Protein 2N9B (pdb70)

Organism: Saccharomyces cerevisiae (strain ATCC 204508 / S288c) (NCBI:txid559292)

Structure (mmCIF, N/CA/C/O backbone):
data_2N9B
#
_entry.id   2N9B
#
loop_
_atom_site.group_PDB
_atom_site.id
_atom_site.type_symbol
_atom_site.label_atom_id
_atom_site.label_alt_id
_atom_site.label_comp_id
_atom_site.label_asym_id
_atom_site.label_entity_id
_atom_site.label_seq_id
_atom_site.pdbx_PDB_ins_code
_atom_site.Cartn_x
_atom_site.Cartn_y
_atom_site.Cartn_z
_atom_site.occupancy
_atom_site.B_iso_or_equiv
_atom_site.auth_seq_id
_atom_site.auth_comp_id
_atom_site.auth_asym_id
_atom_site.auth_atom_id
_atom_site.pdbx_PDB_model_num
ATOM 1 N N . GLY A 1 1 ? -21.653 1.285 -47.942 1.00 0.00 881 GLY A N 1
ATOM 2 C CA . GLY A 1 1 ? -20.734 1.788 -46.882 1.00 0.00 881 GLY A CA 1
ATOM 3 C C . GLY A 1 1 ? -20.495 3.279 -47.083 1.00 0.00 881 GLY A C 1
ATOM 4 O O . GLY A 1 1 ? -19.725 3.683 -47.954 1.00 0.00 881 GLY A O 1
ATOM 10 N N . SER A 1 2 ? -21.161 4.095 -46.270 1.00 0.00 882 SER A N 1
ATOM 11 C CA . SER A 1 2 ? -21.014 5.542 -46.368 1.00 0.00 882 SER A CA 1
ATOM 12 C C . SER A 1 2 ? -19.588 5.960 -46.029 1.00 0.00 882 SER A C 1
ATOM 13 O O . SER A 1 2 ? -18.947 5.366 -45.165 1.00 0.00 882 SER A O 1
ATOM 21 N N . HIS A 1 3 ? -19.097 6.985 -46.715 1.00 0.00 883 HIS A N 1
ATOM 22 C CA . HIS A 1 3 ? -17.745 7.476 -46.475 1.00 0.00 883 HIS A CA 1
ATOM 23 C C . HIS A 1 3 ? -17.639 8.105 -45.089 1.00 0.00 883 HIS A C 1
ATOM 24 O O . HIS A 1 3 ? -16.611 7.990 -44.421 1.00 0.00 883 HIS A O 1
ATOM 38 N N . GLU A 1 4 ? -18.706 8.777 -44.669 1.00 0.00 884 GLU A N 1
ATOM 39 C CA . GLU A 1 4 ? -18.724 9.434 -43.366 1.00 0.00 884 GLU A CA 1
ATOM 40 C C . GLU A 1 4 ? -18.451 8.431 -42.248 1.00 0.00 884 GLU A C 1
ATOM 41 O O . GLU A 1 4 ? -18.045 8.808 -41.146 1.00 0.00 884 GLU A O 1
ATOM 53 N N . ASN A 1 5 ? -18.657 7.154 -42.542 1.00 0.00 885 ASN A N 1
ATOM 54 C CA . ASN A 1 5 ? -18.417 6.101 -41.562 1.00 0.00 885 ASN A CA 1
ATOM 55 C C . ASN A 1 5 ? -17.011 6.217 -41.030 1.00 0.00 885 ASN A C 1
ATOM 56 O O . ASN A 1 5 ? -16.738 5.831 -39.906 1.00 0.00 885 ASN A O 1
ATOM 67 N N . LYS A 1 6 ? -16.118 6.738 -41.835 1.00 0.00 886 LYS A N 1
ATOM 68 C CA . LYS A 1 6 ? -14.751 6.872 -41.388 1.00 0.00 886 LYS A CA 1
ATOM 69 C C . LYS A 1 6 ? -14.671 7.805 -40.189 1.00 0.00 886 LYS A C 1
ATOM 70 O O . LYS A 1 6 ? -14.000 7.503 -39.212 1.00 0.00 886 LYS A O 1
ATOM 89 N N . GLN A 1 7 ? -15.358 8.941 -40.268 1.00 0.00 887 GLN A N 1
ATOM 90 C CA . GLN A 1 7 ? -15.340 9.899 -39.170 1.00 0.00 887 GLN A CA 1
ATOM 91 C C . GLN A 1 7 ? -16.018 9.305 -37.942 1.00 0.00 887 GLN A C 1
ATOM 92 O O . GLN A 1 7 ? -15.495 9.381 -36.832 1.00 0.00 887 GLN A O 1
ATOM 106 N N . VAL A 1 8 ? -17.185 8.708 -38.153 1.00 0.00 888 VAL A N 1
ATOM 107 C CA . VAL A 1 8 ? -17.931 8.100 -37.060 1.00 0.00 888 VAL A CA 1
ATOM 108 C C . VAL A 1 8 ? -17.121 6.970 -36.445 1.00 0.00 888 VAL A C 1
ATOM 109 O O . VAL A 1 8 ? -17.032 6.844 -35.225 1.00 0.00 888 VAL A O 1
ATOM 122 N N . GLU A 1 9 ? -16.531 6.153 -37.303 1.00 0.00 889 GLU A N 1
ATOM 123 C CA . GLU A 1 9 ? -15.727 5.036 -36.847 1.00 0.00 889 GLU A CA 1
ATOM 124 C C . GLU A 1 9 ? -14.448 5.520 -36.168 1.00 0.00 889 GLU A C 1
ATOM 125 O O . GLU A 1 9 ? -13.964 4.903 -35.223 1.00 0.00 889 GLU A O 1
ATOM 137 N N . GLU A 1 10 ? -13.898 6.622 -36.669 1.00 0.00 890 GLU A N 1
ATOM 138 C CA . GLU A 1 10 ? -12.662 7.172 -36.124 1.00 0.00 890 GLU A CA 1
ATOM 139 C C . GLU A 1 10 ? -12.864 7.618 -34.682 1.00 0.00 890 GLU A C 1
ATOM 140 O O . GLU A 1 10 ? -12.091 7.262 -33.794 1.00 0.00 890 GLU A O 1
ATOM 152 N N . ILE A 1 11 ? -13.925 8.375 -34.459 1.00 0.00 891 ILE A N 1
ATOM 153 C CA . ILE A 1 11 ? -14.252 8.853 -33.123 1.00 0.00 891 ILE A CA 1
ATOM 154 C C . ILE A 1 11 ? -14.555 7.671 -32.210 1.00 0.00 891 ILE A C 1
ATOM 155 O O . ILE A 1 11 ? -14.161 7.659 -31.044 1.00 0.00 891 ILE A O 1
ATOM 171 N N . LEU A 1 12 ? -15.272 6.695 -32.737 1.00 0.00 892 LEU A N 1
ATOM 172 C CA . LEU A 1 12 ? -15.631 5.538 -31.936 1.00 0.00 892 LEU A CA 1
ATOM 173 C C . LEU A 1 12 ? -14.378 4.893 -31.372 1.00 0.00 892 LEU A C 1
ATOM 174 O O . LEU A 1 12 ? -14.337 4.510 -30.201 1.00 0.00 892 LEU A O 1
ATOM 190 N N . ARG A 1 13 ? -13.348 4.786 -32.201 1.00 0.00 893 ARG A N 1
ATOM 191 C CA . ARG A 1 13 ? -12.096 4.198 -31.757 1.00 0.00 893 ARG A CA 1
ATOM 192 C C . ARG A 1 13 ? -11.465 5.050 -30.663 1.00 0.00 893 ARG A C 1
ATOM 193 O O . ARG A 1 13 ? -10.928 4.529 -29.683 1.00 0.00 893 ARG A O 1
ATOM 214 N N . LEU A 1 14 ? -11.522 6.368 -30.841 1.00 0.00 894 LEU A N 1
ATOM 215 C CA . LEU A 1 14 ? -10.939 7.283 -29.867 1.00 0.00 894 LEU A CA 1
ATOM 216 C C . LEU A 1 14 ? -11.653 7.167 -28.525 1.00 0.00 894 LEU A C 1
ATOM 217 O O . LEU A 1 14 ? -11.019 7.177 -27.480 1.00 0.00 894 LEU A O 1
ATOM 233 N N . GLU A 1 15 ? -12.969 7.057 -28.552 1.00 0.00 895 GLU A N 1
ATOM 234 C CA . GLU A 1 15 ? -13.731 6.945 -27.319 1.00 0.00 895 GLU A CA 1
ATOM 235 C C . GLU A 1 15 ? -13.343 5.678 -26.566 1.00 0.00 895 GLU A C 1
ATOM 236 O O . GLU A 1 15 ? -13.156 5.701 -25.353 1.00 0.00 895 GLU A O 1
ATOM 248 N N . LYS A 1 16 ? -13.224 4.573 -27.290 1.00 0.00 896 LYS A N 1
ATOM 249 C CA . LYS A 1 16 ? -12.860 3.307 -26.667 1.00 0.00 896 LYS A CA 1
ATOM 250 C C . LYS A 1 16 ? -11.451 3.365 -26.077 1.00 0.00 896 LYS A C 1
ATOM 251 O O . LYS A 1 16 ? -11.225 2.943 -24.940 1.00 0.00 896 LYS A O 1
ATOM 270 N N . GLU A 1 17 ? -10.507 3.886 -26.854 1.00 0.00 897 GLU A N 1
ATOM 271 C CA . GLU A 1 17 ? -9.124 3.982 -26.394 1.00 0.00 897 GLU A CA 1
ATOM 272 C C . GLU A 1 17 ? -9.000 4.997 -25.264 1.00 0.00 897 GLU A C 1
ATOM 273 O O . GLU A 1 17 ? -8.397 4.717 -24.233 1.00 0.00 897 GLU A O 1
ATOM 285 N N . ILE A 1 18 ? -9.584 6.170 -25.457 1.00 0.00 898 ILE A N 1
ATOM 286 C CA . ILE A 1 18 ? -9.531 7.208 -24.438 1.00 0.00 898 ILE A CA 1
ATOM 287 C C . ILE A 1 18 ? -10.228 6.728 -23.177 1.00 0.00 898 ILE A C 1
ATOM 288 O O . ILE A 1 18 ? -9.729 6.922 -22.071 1.00 0.00 898 ILE A O 1
ATOM 304 N N . GLU A 1 19 ? -11.374 6.088 -23.344 1.00 0.00 899 GLU A N 1
ATOM 305 C CA . GLU A 1 19 ? -12.096 5.588 -22.186 1.00 0.00 899 GLU A CA 1
ATOM 306 C C . GLU A 1 19 ? -11.198 4.663 -21.376 1.00 0.00 899 GLU A C 1
ATOM 307 O O . GLU A 1 19 ? -11.201 4.704 -20.146 1.00 0.00 899 GLU A O 1
ATOM 319 N N . ASP A 1 20 ? -10.425 3.829 -22.065 1.00 0.00 900 ASP A N 1
ATOM 320 C CA . ASP A 1 20 ? -9.531 2.909 -21.374 1.00 0.00 900 ASP A CA 1
ATOM 321 C C . ASP A 1 20 ? -8.492 3.672 -20.552 1.00 0.00 900 ASP A C 1
ATOM 322 O O . ASP A 1 20 ? -8.256 3.357 -19.385 1.00 0.00 900 ASP A O 1
ATOM 331 N N . LEU A 1 21 ? -7.883 4.686 -21.163 1.00 0.00 901 LEU A N 1
ATOM 332 C CA . LEU A 1 21 ? -6.879 5.496 -20.477 1.00 0.00 901 LEU A CA 1
ATOM 333 C C . LEU A 1 21 ? -7.507 6.260 -19.310 1.00 0.00 901 LEU A C 1
ATOM 334 O O . LEU A 1 21 ? -6.907 6.385 -18.243 1.00 0.00 901 LEU A O 1
ATOM 350 N N . GLN A 1 22 ? -8.712 6.773 -19.522 1.00 0.00 902 GLN A N 1
ATOM 351 C CA . GLN A 1 22 ? -9.402 7.524 -18.483 1.00 0.00 902 GLN A CA 1
ATOM 352 C C . GLN A 1 22 ? -9.596 6.659 -17.247 1.00 0.00 902 GLN A C 1
ATOM 353 O O . GLN A 1 22 ? -9.355 7.100 -16.122 1.00 0.00 902 GLN A O 1
ATOM 367 N N . ARG A 1 23 ? -10.019 5.426 -17.462 1.00 0.00 903 ARG A N 1
ATOM 368 C CA . ARG A 1 23 ? -10.229 4.504 -16.360 1.00 0.00 903 ARG A CA 1
ATOM 369 C C . ARG A 1 23 ? -8.910 4.177 -15.675 1.00 0.00 903 ARG A C 1
ATOM 370 O O . ARG A 1 23 ? -8.857 4.038 -14.464 1.00 0.00 903 ARG A O 1
ATOM 391 N N . MET A 1 24 ? -7.845 4.053 -16.452 1.00 0.00 904 MET A N 1
ATOM 392 C CA . MET A 1 24 ? -6.545 3.732 -15.880 1.00 0.00 904 MET A CA 1
ATOM 393 C C . MET A 1 24 ? -6.113 4.821 -14.901 1.00 0.00 904 MET A C 1
ATOM 394 O O . MET A 1 24 ? -5.604 4.529 -13.821 1.00 0.00 904 MET A O 1
ATOM 408 N N . LYS A 1 25 ? -6.335 6.073 -15.273 1.00 0.00 905 LYS A N 1
ATOM 409 C CA . LYS A 1 25 ? -5.980 7.185 -14.405 1.00 0.00 905 LYS A CA 1
ATOM 410 C C . LYS A 1 25 ? -6.824 7.160 -13.128 1.00 0.00 905 LYS A C 1
ATOM 411 O O . LYS A 1 25 ? -6.307 7.334 -12.026 1.00 0.00 905 LYS A O 1
ATOM 430 N N . GLU A 1 26 ? -8.130 6.946 -13.292 1.00 0.00 906 GLU A N 1
ATOM 431 C CA . GLU A 1 26 ? -9.044 6.906 -12.153 1.00 0.00 906 GLU A CA 1
ATOM 432 C C . GLU A 1 26 ? -8.750 5.705 -11.258 1.00 0.00 906 GLU A C 1
ATOM 433 O O . GLU A 1 26 ? -8.781 5.811 -10.033 1.00 0.00 906 GLU A O 1
ATOM 445 N N . ARG A 1 27 ? -8.456 4.567 -11.878 1.00 0.00 907 ARG A N 1
ATOM 446 C CA . ARG A 1 27 ? -8.151 3.351 -11.135 1.00 0.00 907 ARG A CA 1
ATOM 447 C C . ARG A 1 27 ? -6.913 3.554 -10.264 1.00 0.00 907 ARG A C 1
ATOM 448 O O . ARG A 1 27 ? -6.885 3.145 -9.101 1.00 0.00 907 ARG A O 1
ATOM 469 N N . GLN A 1 28 ? -5.896 4.195 -10.823 1.00 0.00 908 GLN A N 1
ATOM 470 C CA . GLN A 1 28 ? -4.673 4.449 -10.075 1.00 0.00 908 GLN A CA 1
ATOM 471 C C . GLN A 1 28 ? -4.945 5.367 -8.884 1.00 0.00 908 GLN A C 1
ATOM 472 O O . GLN A 1 28 ? -4.441 5.138 -7.781 1.00 0.00 908 GLN A O 1
ATOM 486 N N . GLU A 1 29 ? -5.750 6.401 -9.109 1.00 0.00 909 GLU A N 1
ATOM 487 C CA . GLU A 1 29 ? -6.080 7.337 -8.041 1.00 0.00 909 GLU A CA 1
ATOM 488 C C . GLU A 1 29 ? -6.772 6.603 -6.897 1.00 0.00 909 GLU A C 1
ATOM 489 O O . GLU A 1 29 ? -6.523 6.874 -5.718 1.00 0.00 909 GLU A O 1
ATOM 501 N N . LEU A 1 30 ? -7.626 5.655 -7.258 1.00 0.00 910 LEU A N 1
ATOM 502 C CA . LEU A 1 30 ? -8.340 4.866 -6.264 1.00 0.00 910 LEU A CA 1
ATOM 503 C C . LEU A 1 30 ? -7.354 4.033 -5.454 1.00 0.00 910 LEU A C 1
ATOM 504 O O . LEU A 1 30 ? -7.520 3.857 -4.247 1.00 0.00 910 LEU A O 1
ATOM 520 N N . SER A 1 31 ? -6.330 3.519 -6.124 1.00 0.00 911 SER A N 1
ATOM 521 C CA . SER A 1 31 ? -5.333 2.706 -5.447 1.00 0.00 911 SER A CA 1
ATOM 522 C C . SER A 1 31 ? -4.630 3.520 -4.369 1.00 0.00 911 SER A C 1
ATOM 523 O O . SER A 1 31 ? -4.385 3.030 -3.270 1.00 0.00 911 SER A O 1
ATOM 531 N N . LEU A 1 32 ? -4.319 4.768 -4.687 1.00 0.00 912 LEU A N 1
ATOM 532 C CA . LEU A 1 32 ? -3.653 5.640 -3.729 1.00 0.00 912 LEU A CA 1
ATOM 533 C C . LEU A 1 32 ? -4.543 5.868 -2.513 1.00 0.00 912 LEU A C 1
ATOM 534 O O . LEU A 1 32 ? -4.072 5.840 -1.373 1.00 0.00 912 LEU A O 1
ATOM 550 N N . THR A 1 33 ? -5.828 6.080 -2.757 1.00 0.00 913 THR A N 1
ATOM 551 C CA . THR A 1 33 ? -6.764 6.295 -1.664 1.00 0.00 913 THR A CA 1
ATOM 552 C C . THR A 1 33 ? -6.812 5.066 -0.766 1.00 0.00 913 THR A C 1
ATOM 553 O O . THR A 1 33 ? -6.753 5.173 0.461 1.00 0.00 913 THR A O 1
ATOM 564 N N . GLU A 1 34 ? -6.903 3.899 -1.387 1.00 0.00 914 GLU A N 1
ATOM 565 C CA . GLU A 1 34 ? -6.944 2.653 -0.635 1.00 0.00 914 GLU A CA 1
ATOM 566 C C . GLU A 1 34 ? -5.625 2.430 0.089 1.00 0.00 914 GLU A C 1
ATOM 567 O O . GLU A 1 34 ? -5.599 1.935 1.216 1.00 0.00 914 GLU A O 1
ATOM 579 N N . ALA A 1 35 ? -4.523 2.799 -0.564 1.00 0.00 915 ALA A N 1
ATOM 580 C CA . ALA A 1 35 ? -3.210 2.628 0.040 1.00 0.00 915 ALA A CA 1
ATOM 581 C C . ALA A 1 35 ? -3.115 3.394 1.340 1.00 0.00 915 ALA A C 1
ATOM 582 O O . ALA A 1 35 ? -2.640 2.870 2.346 1.00 0.00 915 ALA A O 1
ATOM 589 N N . SER A 1 36 ? -3.565 4.631 1.323 1.00 0.00 916 SER A N 1
ATOM 590 C CA . SER A 1 36 ? -3.510 5.441 2.522 1.00 0.00 916 SER A CA 1
ATOM 591 C C . SER A 1 36 ? -4.357 4.814 3.622 1.00 0.00 916 SER A C 1
ATOM 592 O O . SER A 1 36 ? -3.934 4.719 4.779 1.00 0.00 916 SER A O 1
ATOM 600 N N . LEU A 1 37 ? -5.551 4.374 3.251 1.00 0.00 917 LEU A N 1
ATOM 601 C CA . LEU A 1 37 ? -6.453 3.754 4.207 1.00 0.00 917 LEU A CA 1
ATOM 602 C C . LEU A 1 37 ? -5.821 2.495 4.787 1.00 0.00 917 LEU A C 1
ATOM 603 O O . LEU A 1 37 ? -5.917 2.235 5.985 1.00 0.00 917 LEU A O 1
ATOM 619 N N . GLN A 1 38 ? -5.171 1.722 3.933 1.00 0.00 918 GLN A N 1
ATOM 620 C CA . GLN A 1 38 ? -4.529 0.498 4.377 1.00 0.00 918 GLN A CA 1
ATOM 621 C C . GLN A 1 38 ? -3.447 0.806 5.405 1.00 0.00 918 GLN A C 1
ATOM 622 O O . GLN A 1 38 ? -3.285 0.083 6.388 1.00 0.00 918 GLN A O 1
ATOM 636 N N . LYS A 1 39 ? -2.715 1.886 5.178 1.00 0.00 919 LYS A N 1
ATOM 637 C CA . LYS A 1 39 ? -1.657 2.271 6.100 1.00 0.00 919 LYS A CA 1
ATOM 638 C C . LYS A 1 39 ? -2.225 2.550 7.484 1.00 0.00 919 LYS A C 1
ATOM 639 O O . LYS A 1 39 ? -1.674 2.095 8.483 1.00 0.00 919 LYS A O 1
ATOM 658 N N . LEU A 1 40 ? -3.335 3.281 7.541 1.00 0.00 920 LEU A N 1
ATOM 659 C CA . LEU A 1 40 ? -3.954 3.597 8.824 1.00 0.00 920 LEU A CA 1
ATOM 660 C C . LEU A 1 40 ? -4.362 2.310 9.535 1.00 0.00 920 LEU A C 1
ATOM 661 O O . LEU A 1 40 ? -4.234 2.195 10.757 1.00 0.00 920 LEU A O 1
ATOM 677 N N . GLN A 1 41 ? -4.854 1.346 8.775 1.00 0.00 921 GLN A N 1
ATOM 678 C CA . GLN A 1 41 ? -5.264 0.089 9.370 1.00 0.00 921 GLN A CA 1
ATOM 679 C C . GLN A 1 41 ? -4.077 -0.572 10.061 1.00 0.00 921 GLN A C 1
ATOM 680 O O . GLN A 1 41 ? -4.209 -1.123 11.158 1.00 0.00 921 GLN A O 1
ATOM 694 N N . LEU A 1 42 ? -2.918 -0.496 9.424 1.00 0.00 922 LEU A N 1
ATOM 695 C CA . LEU A 1 42 ? -1.710 -1.071 9.997 1.00 0.00 922 LEU A CA 1
ATOM 696 C C . LEU A 1 42 ? -1.366 -0.355 11.302 1.00 0.00 922 LEU A C 1
ATOM 697 O O . LEU A 1 42 ? -0.923 -0.982 12.259 1.00 0.00 922 LEU A O 1
ATOM 713 N N . GLU A 1 43 ? -1.563 0.955 11.337 1.00 0.00 923 GLU A N 1
ATOM 714 C CA . GLU A 1 43 ? -1.259 1.715 12.542 1.00 0.00 923 GLU A CA 1
ATOM 715 C C . GLU A 1 43 ? -2.074 1.191 13.712 1.00 0.00 923 GLU A C 1
ATOM 716 O O . GLU A 1 43 ? -1.571 1.074 14.826 1.00 0.00 923 GLU A O 1
ATOM 728 N N . ASP A 1 44 ? -3.340 0.878 13.455 1.00 0.00 924 ASP A N 1
ATOM 729 C CA . ASP A 1 44 ? -4.208 0.366 14.507 1.00 0.00 924 ASP A CA 1
ATOM 730 C C . ASP A 1 44 ? -3.701 -0.983 15.014 1.00 0.00 924 ASP A C 1
ATOM 731 O O . ASP A 1 44 ? -3.634 -1.219 16.221 1.00 0.00 924 ASP A O 1
ATOM 740 N N . LYS A 1 45 ? -3.337 -1.863 14.082 1.00 0.00 925 LYS A N 1
ATOM 741 C CA . LYS A 1 45 ? -2.834 -3.183 14.451 1.00 0.00 925 LYS A CA 1
ATOM 742 C C . LYS A 1 45 ? -1.488 -3.067 15.161 1.00 0.00 925 LYS A C 1
ATOM 743 O O . LYS A 1 45 ? -1.273 -3.664 16.208 1.00 0.00 925 LYS A O 1
ATOM 762 N N . VAL A 1 46 ? -0.587 -2.282 14.585 1.00 0.00 926 VAL A N 1
ATOM 763 C CA . VAL A 1 46 ? 0.734 -2.085 15.169 1.00 0.00 926 VAL A CA 1
ATOM 764 C C . VAL A 1 46 ? 0.611 -1.411 16.528 1.00 0.00 926 VAL A C 1
ATOM 765 O O . VAL A 1 46 ? 1.303 -1.772 17.471 1.00 0.00 926 VAL A O 1
ATOM 778 N N . GLU A 1 47 ? -0.261 -0.419 16.622 1.00 0.00 927 GLU A N 1
ATOM 779 C CA . GLU A 1 47 ? -0.448 0.297 17.878 1.00 0.00 927 GLU A CA 1
ATOM 780 C C . GLU A 1 47 ? -0.849 -0.653 19.006 1.00 0.00 927 GLU A C 1
ATOM 781 O O . GLU A 1 47 ? -0.275 -0.612 20.093 1.00 0.00 927 GLU A O 1
ATOM 793 N N . GLU A 1 48 ? -1.843 -1.495 18.752 1.00 0.00 928 GLU A N 1
ATOM 794 C CA . GLU A 1 48 ? -2.313 -2.430 19.770 1.00 0.00 928 GLU A CA 1
ATOM 795 C C . GLU A 1 48 ? -1.272 -3.508 20.058 1.00 0.00 928 GLU A C 1
ATOM 796 O O . GLU A 1 48 ? -0.970 -3.796 21.218 1.00 0.00 928 GLU A O 1
ATOM 808 N N . LEU A 1 49 ? -0.725 -4.096 19.003 1.00 0.00 929 LEU A N 1
ATOM 809 C CA . LEU A 1 49 ? 0.284 -5.133 19.163 1.00 0.00 929 LEU A CA 1
ATOM 810 C C . LEU A 1 49 ? 1.526 -4.564 19.835 1.00 0.00 929 LEU A C 1
ATOM 811 O O . LEU A 1 49 ? 2.131 -5.207 20.688 1.00 0.00 929 LEU A O 1
ATOM 827 N N . LEU A 1 50 ? 1.898 -3.363 19.447 1.00 0.00 930 LEU A N 1
ATOM 828 C CA . LEU 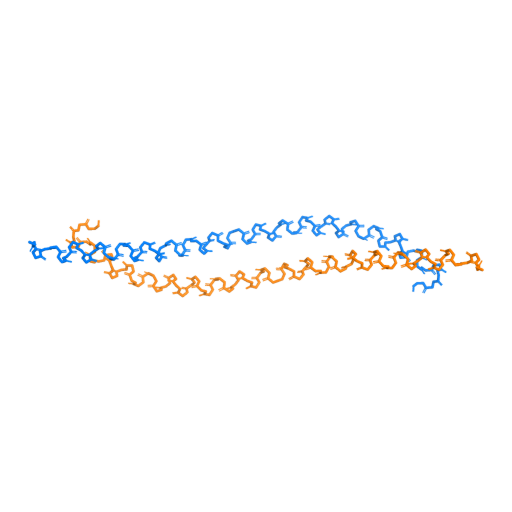A 1 50 ? 3.063 -2.729 20.024 1.00 0.00 930 LEU A CA 1
ATOM 829 C C . LEU A 1 50 ? 2.853 -2.517 21.519 1.00 0.00 930 LEU A C 1
ATOM 830 O O . LEU A 1 50 ? 3.748 -2.774 22.321 1.00 0.00 930 LEU A O 1
ATOM 846 N N . SER A 1 51 ? 1.662 -2.046 21.887 1.00 0.00 931 SER A N 1
ATOM 847 C CA . SER A 1 51 ? 1.355 -1.807 23.293 1.00 0.00 931 SER A CA 1
ATOM 848 C C . SER A 1 51 ? 1.388 -3.108 24.088 1.00 0.00 931 SER A C 1
ATOM 849 O O . SER A 1 51 ? 1.957 -3.170 25.182 1.00 0.00 931 SER A O 1
ATOM 857 N N . LYS A 1 52 ? 0.785 -4.151 23.526 1.00 0.00 932 LYS A N 1
ATOM 858 C CA . LYS A 1 52 ? 0.756 -5.453 24.180 1.00 0.00 932 LYS A CA 1
ATOM 859 C C . LYS A 1 52 ? 2.159 -6.036 24.264 1.00 0.00 932 LYS A C 1
ATOM 860 O O . LYS A 1 52 ? 2.542 -6.610 25.281 1.00 0.00 932 LYS A O 1
ATOM 879 N N . ASN A 1 53 ? 2.922 -5.884 23.189 1.00 0.00 933 ASN A N 1
ATOM 880 C CA . ASN A 1 53 ? 4.278 -6.405 23.155 1.00 0.00 933 ASN A CA 1
ATOM 881 C C . ASN A 1 53 ? 5.104 -5.749 24.249 1.00 0.00 933 ASN A C 1
ATOM 882 O O . ASN A 1 53 ? 5.903 -6.405 24.906 1.00 0.00 933 ASN A O 1
ATOM 893 N N . TYR A 1 54 ? 4.896 -4.456 24.446 1.00 0.00 934 TYR A N 1
ATOM 894 C CA . TYR A 1 54 ? 5.617 -3.726 25.476 1.00 0.00 934 TYR A CA 1
ATOM 895 C C . TYR A 1 54 ? 5.285 -4.275 26.853 1.00 0.00 934 TYR A C 1
ATOM 896 O O . TYR A 1 54 ? 6.171 -4.435 27.694 1.00 0.00 934 TYR A O 1
ATOM 914 N N . HIS A 1 55 ? 4.016 -4.547 27.093 1.00 0.00 935 HIS A N 1
ATOM 915 C CA . HIS A 1 55 ? 3.622 -5.060 28.391 1.00 0.00 935 HIS A CA 1
ATOM 916 C C . HIS A 1 55 ? 4.305 -6.398 28.666 1.00 0.00 935 HIS A C 1
ATOM 917 O O . HIS A 1 55 ? 4.888 -6.618 29.739 1.00 0.00 935 HIS A O 1
ATOM 931 N N . LEU A 1 56 ? 4.268 -7.275 27.672 1.00 0.00 936 LEU A N 1
ATOM 932 C CA . LEU A 1 56 ? 4.907 -8.573 27.790 1.00 0.00 936 LEU A CA 1
ATOM 933 C C . LEU A 1 56 ? 6.419 -8.400 27.839 1.00 0.00 936 LEU A C 1
ATOM 934 O O . LEU A 1 56 ? 7.113 -9.134 28.531 1.00 0.00 936 LEU A O 1
ATOM 950 N N . GLU A 1 57 ? 6.916 -7.423 27.090 1.00 0.00 937 GLU A N 1
ATOM 951 C CA . GLU A 1 57 ? 8.346 -7.161 27.040 1.00 0.00 937 GLU A CA 1
ATOM 952 C C . GLU A 1 57 ? 8.881 -6.917 28.444 1.00 0.00 937 GLU A C 1
ATOM 953 O O . GLU A 1 57 ? 9.940 -7.414 28.806 1.00 0.00 937 GLU A O 1
ATOM 965 N N . ASN A 1 58 ? 8.139 -6.165 29.240 1.00 0.00 938 ASN A N 1
ATOM 966 C CA . ASN A 1 58 ? 8.556 -5.898 30.610 1.00 0.00 938 ASN A CA 1
ATOM 967 C C . ASN A 1 58 ? 8.473 -7.167 31.448 1.00 0.00 938 ASN A C 1
ATOM 968 O O . ASN A 1 58 ? 9.345 -7.431 32.276 1.00 0.00 938 ASN A O 1
ATOM 979 N N . GLU A 1 59 ? 7.418 -7.948 31.241 1.00 0.00 939 GLU A N 1
ATOM 980 C CA . GLU A 1 59 ? 7.253 -9.180 32.006 1.00 0.00 939 GLU A CA 1
ATOM 981 C C . GLU A 1 59 ? 8.386 -10.168 31.715 1.00 0.00 939 GLU A C 1
ATOM 982 O O . GLU A 1 59 ? 9.053 -10.664 32.632 1.00 0.00 939 GLU A O 1
ATOM 994 N N . VAL A 1 60 ? 8.607 -10.441 30.435 1.00 0.00 940 VAL A N 1
ATOM 995 C CA . VAL A 1 60 ? 9.662 -11.363 30.035 1.00 0.00 940 VAL A CA 1
ATOM 996 C C . VAL A 1 60 ? 11.030 -10.776 30.340 1.00 0.00 940 VAL A C 1
ATOM 997 O O . VAL A 1 60 ? 11.905 -11.462 30.861 1.00 0.00 940 VAL A O 1
ATOM 1010 N N . ALA A 1 61 ? 11.206 -9.496 30.017 1.00 0.00 941 ALA A N 1
ATOM 1011 C CA . ALA A 1 61 ? 12.479 -8.835 30.258 1.00 0.00 941 ALA A CA 1
ATOM 1012 C C . ALA A 1 61 ? 12.850 -8.955 31.720 1.00 0.00 941 ALA A C 1
ATOM 1013 O O . ALA A 1 61 ? 14.011 -9.186 32.057 1.00 0.00 941 ALA A O 1
ATOM 1020 N N . ARG A 1 62 ? 11.862 -8.810 32.589 1.00 0.00 942 ARG A N 1
ATOM 1021 C CA . ARG A 1 62 ? 12.126 -8.923 34.008 1.00 0.00 942 ARG A CA 1
ATOM 1022 C C . ARG A 1 62 ? 12.635 -10.323 34.330 1.00 0.00 942 ARG A C 1
ATOM 1023 O O . ARG A 1 62 ? 13.608 -10.484 35.062 1.00 0.00 942 ARG A O 1
ATOM 1044 N N . LEU A 1 63 ? 11.966 -11.331 33.772 1.00 0.00 943 LEU A N 1
ATOM 1045 C CA . LEU A 1 63 ? 12.354 -12.725 34.002 1.00 0.00 943 LEU A CA 1
ATOM 1046 C C . LEU A 1 63 ? 13.728 -13.024 33.410 1.00 0.00 943 LEU A C 1
ATOM 1047 O O . LEU A 1 63 ? 14.514 -13.771 33.990 1.00 0.00 943 LEU A O 1
ATOM 1063 N N . LYS A 1 64 ? 14.007 -12.450 32.250 1.00 0.00 944 LYS A N 1
ATOM 1064 C CA . LYS A 1 64 ? 15.285 -12.675 31.588 1.00 0.00 944 LYS A CA 1
ATOM 1065 C C . LYS A 1 64 ? 16.431 -12.297 32.533 1.00 0.00 944 LYS A C 1
ATOM 1066 O O . LYS A 1 64 ? 17.479 -12.942 32.543 1.00 0.00 944 LYS A O 1
ATOM 1085 N N . LYS A 1 65 ? 16.228 -11.240 33.312 1.00 0.00 945 LYS A N 1
ATOM 1086 C CA . LYS A 1 65 ? 17.250 -10.775 34.245 1.00 0.00 945 LYS A CA 1
ATOM 1087 C C . LYS A 1 65 ? 17.614 -11.856 35.261 1.00 0.00 945 LYS A C 1
ATOM 1088 O O . LYS A 1 65 ? 18.776 -11.969 35.659 1.00 0.00 945 LYS A O 1
ATOM 1107 N N . LEU A 1 66 ? 16.628 -12.634 35.698 1.00 0.00 946 LEU A N 1
ATOM 1108 C CA . LEU A 1 66 ? 16.891 -13.675 36.688 1.00 0.00 946 LEU A CA 1
ATOM 1109 C C . LEU A 1 66 ? 17.914 -14.672 36.144 1.00 0.00 946 LEU A C 1
ATOM 1110 O O . LEU A 1 66 ? 18.865 -15.035 36.835 1.00 0.00 946 LEU A O 1
ATOM 1126 N N . VAL A 1 67 ? 17.726 -15.101 34.900 1.00 0.00 947 VAL A N 1
ATOM 1127 C CA . VAL A 1 67 ? 18.660 -16.039 34.288 1.00 0.00 947 VAL A CA 1
ATOM 1128 C C . VAL A 1 67 ? 19.986 -15.351 33.973 1.00 0.00 947 VAL A C 1
ATOM 1129 O O . VAL A 1 67 ? 21.057 -15.912 34.200 1.00 0.00 947 VAL A O 1
ATOM 1142 N N . GLY A 1 68 ? 19.904 -14.133 33.445 1.00 0.00 948 GLY A N 1
ATOM 1143 C CA . GLY A 1 68 ? 21.101 -13.376 33.096 1.00 0.00 948 GLY A CA 1
ATOM 1144 C C . GLY A 1 68 ? 20.800 -12.370 31.992 1.00 0.00 948 GLY A C 1
ATOM 1145 O O . GLY A 1 68 ? 21.597 -12.186 31.073 1.00 0.00 948 GLY A O 1
ATOM 1149 N N . GLU A 1 69 ? 19.643 -11.721 32.088 1.00 0.00 949 GLU A N 1
ATOM 1150 C CA . GLU A 1 69 ? 19.248 -10.733 31.090 1.00 0.00 949 GLU A CA 1
ATOM 1151 C C . GLU A 1 69 ? 19.415 -11.299 29.682 1.00 0.00 949 GLU A C 1
ATOM 1152 O O . GLU A 1 69 ? 20.523 -11.255 29.175 1.00 0.00 949 GLU A O 1
ATOM 1165 N N . GLY B 1 1 ? 18.294 -35.056 34.671 1.00 0.00 881 GLY B N 1
ATOM 1166 C CA . GLY B 1 1 ? 17.552 -33.815 34.307 1.00 0.00 881 GLY B CA 1
ATOM 1167 C C . GLY B 1 1 ? 17.558 -32.852 35.490 1.00 0.00 881 GLY B C 1
ATOM 1168 O O . GLY B 1 1 ? 16.823 -33.040 36.459 1.00 0.00 881 GLY B O 1
ATOM 1174 N N . SER B 1 2 ? 18.392 -31.821 35.402 1.00 0.00 882 SER B N 1
ATOM 1175 C CA . SER B 1 2 ? 18.486 -30.833 36.470 1.00 0.00 882 SER B CA 1
ATOM 1176 C C . SER B 1 2 ? 17.182 -30.053 36.597 1.00 0.00 882 SER B C 1
ATOM 1177 O O . SER B 1 2 ? 16.513 -29.777 35.603 1.00 0.00 882 SER B O 1
ATOM 1185 N N . HIS B 1 3 ? 16.828 -29.700 37.827 1.00 0.00 883 HIS B N 1
ATOM 1186 C CA . HIS B 1 3 ? 15.602 -28.949 38.075 1.00 0.00 883 HIS B CA 1
ATOM 1187 C C . HIS B 1 3 ? 15.700 -27.545 37.482 1.00 0.00 883 HIS B C 1
ATOM 1188 O O . HIS B 1 3 ? 14.714 -27.002 36.983 1.00 0.00 883 HIS B O 1
ATOM 1202 N N . GLU B 1 4 ? 16.891 -26.964 37.551 1.00 0.00 884 GLU B N 1
ATOM 1203 C CA . GLU B 1 4 ? 17.111 -25.617 37.031 1.00 0.00 884 GLU B CA 1
ATOM 1204 C C . GLU B 1 4 ? 16.740 -25.535 35.552 1.00 0.00 884 GLU B C 1
ATOM 1205 O O . GLU B 1 4 ? 16.485 -24.451 35.022 1.00 0.00 884 GLU B O 1
ATOM 1217 N N . ASN B 1 5 ? 16.698 -26.687 34.895 1.00 0.00 885 ASN B N 1
ATOM 1218 C CA . ASN B 1 5 ? 16.345 -26.742 33.481 1.00 0.00 885 ASN B CA 1
ATOM 1219 C C . ASN B 1 5 ? 15.022 -26.059 33.258 1.00 0.00 885 ASN B C 1
ATOM 1220 O O . ASN B 1 5 ? 14.765 -25.530 32.189 1.00 0.00 885 ASN B O 1
ATOM 1231 N N . LYS B 1 6 ? 14.172 -26.074 34.257 1.00 0.00 886 LYS B N 1
ATOM 1232 C CA . LYS B 1 6 ? 12.884 -25.442 34.103 1.00 0.00 886 LYS B CA 1
ATOM 1233 C C . LYS B 1 6 ? 13.049 -23.950 33.857 1.00 0.00 886 LYS B C 1
ATOM 1234 O O . LYS B 1 6 ? 12.408 -23.392 32.976 1.00 0.00 886 LYS B O 1
ATOM 1253 N N . GLN B 1 7 ? 13.910 -23.306 34.638 1.00 0.00 887 GLN B N 1
ATOM 1254 C CA . GLN B 1 7 ? 14.132 -21.874 34.481 1.00 0.00 887 GLN B CA 1
ATOM 1255 C C . GLN B 1 7 ? 14.783 -21.585 33.133 1.00 0.00 887 GLN B C 1
ATOM 1256 O O . GLN B 1 7 ? 14.359 -20.687 32.406 1.00 0.00 887 GLN B O 1
ATOM 1270 N N . VAL B 1 8 ? 15.810 -22.359 32.805 1.00 0.00 888 VAL B N 1
ATOM 1271 C CA . VAL B 1 8 ? 16.513 -22.182 31.541 1.00 0.00 888 VAL B CA 1
ATOM 1272 C C . VAL B 1 8 ? 15.567 -22.441 30.382 1.00 0.00 888 VAL B C 1
ATOM 1273 O O . VAL B 1 8 ? 15.534 -21.688 29.410 1.00 0.00 888 VAL B O 1
ATOM 1286 N N . GLU B 1 9 ? 14.800 -23.512 30.497 1.00 0.00 889 GLU B N 1
ATOM 1287 C CA . GLU B 1 9 ? 13.851 -23.871 29.460 1.00 0.00 889 GLU B CA 1
ATOM 1288 C C . GLU B 1 9 ? 12.722 -22.848 29.371 1.00 0.00 889 GLU B C 1
ATOM 1289 O O . GLU B 1 9 ? 12.209 -22.570 28.291 1.00 0.00 889 GLU B O 1
ATOM 1301 N N . GLU B 1 10 ? 12.333 -22.301 30.517 1.00 0.00 890 GLU B N 1
ATOM 1302 C CA . GLU B 1 10 ? 11.248 -21.326 30.569 1.00 0.00 890 GLU B CA 1
ATOM 1303 C C . GLU B 1 10 ? 11.621 -20.069 29.794 1.00 0.00 890 GLU B C 1
ATOM 1304 O O . GLU B 1 10 ? 10.863 -19.597 28.949 1.00 0.00 890 GLU B O 1
ATOM 1316 N N . ILE B 1 11 ? 12.809 -19.557 30.069 1.00 0.00 891 ILE B N 1
ATOM 1317 C CA . ILE B 1 11 ? 13.305 -18.368 29.388 1.00 0.00 891 ILE B CA 1
ATOM 1318 C C . ILE B 1 11 ? 13.459 -18.654 27.899 1.00 0.00 891 ILE B C 1
ATOM 1319 O O . ILE B 1 11 ? 13.140 -17.815 27.060 1.00 0.00 891 ILE B O 1
ATOM 1335 N N . LEU B 1 12 ? 13.966 -19.831 27.581 1.00 0.00 892 LEU B N 1
ATOM 1336 C CA . LEU B 1 12 ? 14.170 -20.185 26.189 1.00 0.00 892 LEU B CA 1
ATOM 1337 C C . LEU B 1 12 ? 12.863 -20.056 25.426 1.00 0.00 892 LEU B C 1
ATOM 1338 O O . LEU B 1 12 ? 12.835 -19.539 24.309 1.00 0.00 892 LEU B O 1
ATOM 1354 N N . ARG B 1 13 ? 11.779 -20.513 26.036 1.00 0.00 893 ARG B N 1
ATOM 1355 C CA . ARG B 1 13 ? 10.476 -20.422 25.394 1.00 0.00 893 ARG B CA 1
ATOM 1356 C C . ARG B 1 13 ? 10.072 -18.965 25.211 1.00 0.00 893 ARG B C 1
ATOM 1357 O O . ARG B 1 13 ? 9.526 -18.588 24.174 1.00 0.00 893 ARG B O 1
ATOM 1378 N N . LEU B 1 14 ? 10.339 -18.150 26.229 1.00 0.00 894 LEU B N 1
ATOM 1379 C CA . LEU B 1 14 ? 9.987 -16.736 26.167 1.00 0.00 894 LEU B CA 1
ATOM 1380 C C . LEU B 1 14 ? 10.763 -16.043 25.053 1.00 0.00 894 LEU B C 1
ATOM 1381 O O . LEU B 1 14 ? 10.214 -15.231 24.324 1.00 0.00 894 LEU B O 1
ATOM 1397 N N . GLU B 1 15 ? 12.036 -16.368 24.921 1.00 0.00 895 GLU B N 1
ATOM 1398 C CA . GLU B 1 15 ? 12.856 -15.759 23.888 1.00 0.00 895 GLU B CA 1
ATOM 1399 C C . GLU B 1 15 ? 12.311 -16.096 22.505 1.00 0.00 895 GLU B C 1
ATOM 1400 O O . GLU B 1 15 ? 12.221 -15.230 21.640 1.00 0.00 895 GLU B O 1
ATOM 1412 N N . LYS B 1 16 ? 11.952 -17.357 22.299 1.00 0.00 896 LYS B N 1
ATOM 1413 C CA . LYS B 1 16 ? 11.423 -17.783 21.010 1.00 0.00 896 LYS B CA 1
ATOM 1414 C C . LYS B 1 16 ? 10.090 -17.101 20.703 1.00 0.00 896 LYS B C 1
ATOM 1415 O O . LYS B 1 16 ? 9.879 -16.597 19.597 1.00 0.00 896 LYS B O 1
ATOM 1434 N N . GLU B 1 17 ? 9.193 -17.088 21.683 1.00 0.00 897 GLU B N 1
ATOM 1435 C CA . GLU B 1 17 ? 7.883 -16.472 21.497 1.00 0.00 897 GLU B CA 1
ATOM 1436 C C . GLU B 1 17 ? 8.011 -14.960 21.357 1.00 0.00 897 GLU B C 1
ATOM 1437 O O . GLU B 1 17 ? 7.443 -14.363 20.447 1.00 0.00 897 GLU B O 1
ATOM 1449 N N . ILE B 1 18 ? 8.770 -14.347 22.253 1.00 0.00 898 ILE B N 1
ATOM 1450 C CA . ILE B 1 18 ? 8.968 -12.905 22.208 1.00 0.00 898 ILE B CA 1
ATOM 1451 C C . ILE B 1 18 ? 9.657 -12.522 20.911 1.00 0.00 898 ILE B C 1
ATOM 1452 O O . ILE B 1 18 ? 9.281 -11.547 20.263 1.00 0.00 898 ILE B O 1
ATOM 1468 N N . GLU B 1 19 ? 10.660 -13.295 20.524 1.00 0.00 899 GLU B N 1
ATOM 1469 C CA . GLU B 1 19 ? 11.363 -13.001 19.288 1.00 0.00 899 GLU B CA 1
ATOM 1470 C C . GLU B 1 19 ? 10.378 -12.964 18.128 1.00 0.00 899 GLU B C 1
ATOM 1471 O O . GLU B 1 19 ? 10.475 -12.106 17.250 1.00 0.00 899 GLU B O 1
ATOM 1483 N N . ASP B 1 20 ? 9.429 -13.893 18.123 1.00 0.00 900 ASP B N 1
ATOM 1484 C CA . ASP B 1 20 ? 8.443 -13.935 17.052 1.00 0.00 900 ASP B CA 1
ATOM 1485 C C . ASP B 1 20 ? 7.610 -12.653 17.028 1.00 0.00 900 ASP B C 1
ATOM 1486 O O . ASP B 1 20 ? 7.406 -12.053 15.972 1.00 0.00 900 ASP B O 1
ATOM 1495 N N . LEU B 1 21 ? 7.138 -12.233 18.199 1.00 0.00 901 LEU B N 1
ATOM 1496 C CA . LEU B 1 21 ? 6.336 -11.016 18.305 1.00 0.00 901 LEU B CA 1
ATOM 1497 C C . LEU B 1 21 ? 7.160 -9.786 17.918 1.00 0.00 901 LEU B C 1
ATOM 1498 O O . LEU B 1 21 ? 6.661 -8.878 17.253 1.00 0.00 901 LEU B O 1
ATOM 1514 N N . GLN B 1 22 ? 8.416 -9.758 18.343 1.00 0.00 902 GLN B N 1
ATOM 1515 C CA . GLN B 1 22 ? 9.287 -8.629 18.036 1.00 0.00 902 GLN B CA 1
ATOM 1516 C C . GLN B 1 22 ? 9.414 -8.456 16.531 1.00 0.00 902 GLN B C 1
ATOM 1517 O O . GLN B 1 22 ? 9.327 -7.343 16.013 1.00 0.00 902 GLN B O 1
ATOM 1531 N N . ARG B 1 23 ? 9.607 -9.562 15.832 1.00 0.00 903 ARG B N 1
ATOM 1532 C CA . ARG B 1 23 ? 9.729 -9.523 14.385 1.00 0.00 903 ARG B CA 1
ATOM 1533 C C . ARG B 1 23 ? 8.419 -9.078 13.753 1.00 0.00 903 ARG B C 1
ATOM 1534 O O . ARG B 1 23 ? 8.416 -8.355 12.769 1.00 0.00 903 ARG B O 1
ATOM 1555 N N . MET B 1 24 ? 7.303 -9.509 14.323 1.00 0.00 904 MET B N 1
ATOM 1556 C CA . MET B 1 24 ? 6.004 -9.136 13.780 1.00 0.00 904 MET B CA 1
ATOM 1557 C C . MET B 1 24 ? 5.831 -7.621 13.818 1.00 0.00 904 MET B C 1
ATOM 1558 O O . MET B 1 24 ? 5.348 -7.019 12.860 1.00 0.00 904 MET B O 1
ATOM 1572 N N . LYS B 1 25 ? 6.241 -7.005 14.915 1.00 0.00 905 LYS B N 1
ATOM 1573 C CA . LYS B 1 25 ? 6.139 -5.558 15.044 1.00 0.00 905 LYS B CA 1
ATOM 1574 C C . LYS B 1 25 ? 7.044 -4.860 14.028 1.00 0.00 905 LYS B C 1
ATOM 1575 O O . LYS B 1 25 ? 6.637 -3.902 13.370 1.00 0.00 905 LYS B O 1
ATOM 1594 N N . GLU B 1 26 ? 8.280 -5.345 13.915 1.00 0.00 906 GLU B N 1
ATOM 1595 C CA . GLU B 1 26 ? 9.247 -4.760 12.985 1.00 0.00 906 GLU B CA 1
ATOM 1596 C C . GLU B 1 26 ? 8.812 -4.968 11.537 1.00 0.00 906 GLU B C 1
ATOM 1597 O O . GLU B 1 26 ? 8.943 -4.071 10.707 1.00 0.00 906 GLU B O 1
ATOM 1609 N N . ARG B 1 27 ? 8.291 -6.155 11.245 1.00 0.00 907 ARG B N 1
ATOM 1610 C CA . ARG B 1 27 ? 7.835 -6.474 9.898 1.00 0.00 907 ARG B CA 1
ATOM 1611 C C . ARG B 1 27 ? 6.711 -5.533 9.476 1.00 0.00 907 ARG B C 1
ATOM 1612 O O . ARG B 1 27 ? 6.688 -5.041 8.346 1.00 0.00 907 ARG B O 1
ATOM 1633 N N . GLN B 1 28 ? 5.783 -5.274 10.389 1.00 0.00 908 GLN B N 1
ATOM 1634 C CA . GLN B 1 28 ? 4.673 -4.381 10.090 1.00 0.00 908 GLN B CA 1
ATOM 1635 C C . GLN B 1 28 ? 5.176 -2.965 9.813 1.00 0.00 908 GLN B C 1
ATOM 1636 O O . GLN B 1 28 ? 4.714 -2.302 8.882 1.00 0.00 908 GLN B O 1
ATOM 1650 N N . GLU B 1 29 ? 6.129 -2.509 10.620 1.00 0.00 909 GLU B N 1
ATOM 1651 C CA . GLU B 1 29 ? 6.684 -1.171 10.443 1.00 0.00 909 GLU B CA 1
ATOM 1652 C C . GLU B 1 29 ? 7.316 -1.046 9.061 1.00 0.00 909 GLU B C 1
ATOM 1653 O O . GLU B 1 29 ? 7.189 -0.017 8.391 1.00 0.00 909 GLU B O 1
ATOM 1665 N N . LEU B 1 30 ? 7.980 -2.111 8.636 1.00 0.00 910 LEU B N 1
ATOM 1666 C CA . LEU B 1 30 ? 8.615 -2.129 7.327 1.00 0.00 910 LEU B CA 1
ATOM 1667 C C . LEU B 1 30 ? 7.562 -2.021 6.236 1.00 0.00 910 LEU B C 1
ATOM 1668 O O . LEU B 1 30 ? 7.774 -1.365 5.216 1.00 0.00 910 LEU B O 1
ATOM 1684 N N . SER B 1 31 ? 6.424 -2.672 6.454 1.00 0.00 911 SER B N 1
ATOM 1685 C CA . SER B 1 31 ? 5.351 -2.637 5.471 1.00 0.00 911 SER B CA 1
ATOM 1686 C C . SER B 1 31 ? 4.865 -1.208 5.271 1.00 0.00 911 SER B C 1
ATOM 1687 O O . SER B 1 31 ? 4.611 -0.781 4.147 1.00 0.00 911 SER B O 1
ATOM 1695 N N . LEU B 1 32 ? 4.746 -0.468 6.366 1.00 0.00 912 LEU B N 1
ATOM 1696 C CA . LEU B 1 32 ? 4.298 0.917 6.289 1.00 0.00 912 LEU B CA 1
ATOM 1697 C C . LEU B 1 32 ? 5.289 1.750 5.487 1.00 0.00 912 LEU B C 1
ATOM 1698 O O . LEU B 1 32 ? 4.896 2.574 4.660 1.00 0.00 912 LEU B O 1
ATOM 1714 N N . THR B 1 33 ? 6.574 1.527 5.728 1.00 0.00 913 THR B N 1
ATOM 1715 C CA . THR B 1 33 ? 7.601 2.261 5.010 1.00 0.00 913 THR B CA 1
ATOM 1716 C C . THR B 1 33 ? 7.506 1.966 3.520 1.00 0.00 913 THR B C 1
ATOM 1717 O O . THR B 1 33 ? 7.551 2.872 2.687 1.00 0.00 913 THR B O 1
ATOM 1728 N N . GLU B 1 34 ? 7.355 0.689 3.192 1.00 0.00 914 GLU B N 1
ATOM 1729 C CA . GLU B 1 34 ? 7.236 0.281 1.802 1.00 0.00 914 GLU B CA 1
ATOM 1730 C C . GLU B 1 34 ? 5.950 0.834 1.204 1.00 0.00 914 GLU B C 1
ATOM 1731 O O . GLU B 1 34 ? 5.915 1.232 0.040 1.00 0.00 914 GLU B O 1
ATOM 1743 N N . ALA B 1 35 ? 4.890 0.857 2.007 1.00 0.00 915 ALA B N 1
ATOM 1744 C CA . ALA B 1 35 ? 3.611 1.368 1.538 1.00 0.00 915 ALA B CA 1
ATOM 1745 C C . ALA B 1 35 ? 3.736 2.811 1.102 1.00 0.00 915 ALA B C 1
ATOM 1746 O O . ALA B 1 35 ? 3.243 3.195 0.041 1.00 0.00 915 ALA B O 1
ATOM 1753 N N . SER B 1 36 ? 4.391 3.611 1.917 1.00 0.00 916 SER B N 1
ATOM 1754 C CA . SER B 1 36 ? 4.559 5.009 1.586 1.00 0.00 916 SER B CA 1
ATOM 1755 C C . SER B 1 36 ? 5.357 5.155 0.295 1.00 0.00 916 SER B C 1
ATOM 1756 O O . SER B 1 36 ? 5.003 5.941 -0.587 1.00 0.00 916 SER B O 1
ATOM 1764 N N . LEU B 1 37 ? 6.428 4.383 0.192 1.00 0.00 917 LEU B N 1
ATOM 1765 C CA . LEU B 1 37 ? 7.273 4.428 -0.989 1.00 0.00 917 LEU B CA 1
ATOM 1766 C C . LEU B 1 37 ? 6.476 4.020 -2.222 1.00 0.00 917 LEU B C 1
ATOM 1767 O O . LEU B 1 37 ? 6.610 4.620 -3.289 1.00 0.00 917 LEU B O 1
ATOM 1783 N N . GLN B 1 38 ? 5.641 3.005 -2.068 1.00 0.00 918 GLN B N 1
ATOM 1784 C CA . GLN B 1 38 ? 4.831 2.536 -3.177 1.00 0.00 918 GLN B CA 1
ATOM 1785 C C . GLN B 1 38 ? 3.889 3.635 -3.649 1.00 0.00 918 GLN B C 1
ATOM 1786 O O . GLN B 1 38 ? 3.674 3.814 -4.849 1.00 0.00 918 GLN B O 1
ATOM 1800 N N . LYS B 1 39 ? 3.333 4.379 -2.704 1.00 0.00 919 LYS B N 1
ATOM 1801 C CA . LYS B 1 39 ? 2.422 5.457 -3.050 1.00 0.00 919 LYS B CA 1
ATOM 1802 C C . LYS B 1 39 ? 3.120 6.497 -3.916 1.00 0.00 919 LYS B C 1
ATOM 1803 O O . LYS B 1 39 ? 2.567 6.945 -4.917 1.00 0.00 919 LYS B O 1
ATOM 1822 N N . LEU B 1 40 ? 4.340 6.863 -3.541 1.00 0.00 920 LEU B N 1
ATOM 1823 C CA . LEU B 1 40 ? 5.091 7.849 -4.313 1.00 0.00 920 LEU B CA 1
ATOM 1824 C C . LEU B 1 40 ? 5.313 7.338 -5.734 1.00 0.00 920 LEU B C 1
ATOM 1825 O O . LEU B 1 40 ? 5.249 8.104 -6.702 1.00 0.00 920 LEU B O 1
ATOM 1841 N N . GLN B 1 41 ? 5.577 6.050 -5.861 1.00 0.00 921 GLN B N 1
ATOM 1842 C CA . GLN B 1 41 ? 5.805 5.479 -7.174 1.00 0.00 921 GLN B CA 1
ATOM 1843 C C . GLN B 1 41 ? 4.575 5.671 -8.053 1.00 0.00 921 GLN B C 1
ATOM 1844 O O . GLN B 1 41 ? 4.687 6.000 -9.238 1.00 0.00 921 GLN B O 1
ATOM 1858 N N . LEU B 1 42 ? 3.402 5.489 -7.462 1.00 0.00 922 LEU B N 1
ATOM 1859 C CA . LEU B 1 42 ? 2.163 5.669 -8.205 1.00 0.00 922 LEU B CA 1
ATOM 1860 C C . LEU B 1 42 ? 2.034 7.121 -8.657 1.00 0.00 922 LEU B C 1
ATOM 1861 O O . LEU B 1 42 ? 1.562 7.392 -9.754 1.00 0.00 922 LEU B O 1
ATOM 1877 N N . GLU B 1 43 ? 2.451 8.052 -7.809 1.00 0.00 923 GLU B N 1
ATOM 1878 C CA . GLU B 1 43 ? 2.360 9.463 -8.165 1.00 0.00 923 GLU B CA 1
ATOM 1879 C C . GLU B 1 43 ? 3.153 9.738 -9.430 1.00 0.00 923 GLU B C 1
ATOM 1880 O O . GLU B 1 43 ? 2.711 10.487 -10.296 1.00 0.00 923 GLU B O 1
ATOM 1892 N N . ASP B 1 44 ? 4.329 9.130 -9.535 1.00 0.00 924 ASP B N 1
ATOM 1893 C CA . ASP B 1 44 ? 5.164 9.329 -10.715 1.00 0.00 924 ASP B CA 1
ATOM 1894 C C . ASP B 1 44 ? 4.470 8.785 -11.962 1.00 0.00 924 ASP B C 1
ATOM 1895 O O . ASP B 1 44 ? 4.444 9.440 -13.005 1.00 0.00 924 ASP B O 1
ATOM 1904 N N . LYS B 1 45 ? 3.907 7.583 -11.848 1.00 0.00 925 LYS B N 1
ATOM 1905 C CA . LYS B 1 45 ? 3.214 6.967 -12.976 1.00 0.00 925 LYS B CA 1
ATOM 1906 C C . LYS B 1 45 ? 1.959 7.760 -13.333 1.00 0.00 925 LYS B C 1
ATOM 1907 O O . LYS B 1 45 ? 1.719 8.075 -14.493 1.00 0.00 925 LYS B O 1
ATOM 1926 N N . VAL B 1 46 ? 1.169 8.089 -12.320 1.00 0.00 926 VAL B N 1
ATOM 1927 C CA . VAL B 1 46 ? -0.057 8.852 -12.523 1.00 0.00 926 VAL B CA 1
ATOM 1928 C C . VAL B 1 46 ? 0.271 10.234 -13.074 1.00 0.00 926 VAL B C 1
ATOM 1929 O O . VAL B 1 46 ? -0.407 10.732 -13.961 1.00 0.00 926 VAL B O 1
ATOM 1942 N N . GLU B 1 47 ? 1.306 10.855 -12.532 1.00 0.00 927 GLU B N 1
ATOM 1943 C CA . GLU B 1 47 ? 1.701 12.184 -12.980 1.00 0.00 927 GLU B CA 1
ATOM 1944 C C . GLU B 1 47 ? 2.006 12.198 -14.477 1.00 0.00 927 GLU B C 1
ATOM 1945 O O . GLU B 1 47 ? 1.524 13.063 -15.206 1.00 0.00 927 GLU B O 1
ATOM 1957 N N . GLU B 1 48 ? 2.816 11.250 -14.928 1.00 0.00 928 GLU B N 1
ATOM 1958 C CA . GLU B 1 48 ? 3.183 11.183 -16.339 1.00 0.00 928 GLU B CA 1
ATOM 1959 C C . GLU B 1 48 ? 1.996 10.780 -17.208 1.00 0.00 928 GLU B C 1
ATOM 1960 O O . GLU B 1 48 ? 1.726 11.406 -18.233 1.00 0.00 928 GLU B O 1
ATOM 1972 N N . LEU B 1 49 ? 1.289 9.738 -16.792 1.00 0.00 929 LEU B N 1
ATOM 1973 C CA . LEU B 1 49 ? 0.131 9.272 -17.543 1.00 0.00 929 LEU B CA 1
ATOM 1974 C C . LEU B 1 49 ? -0.947 10.346 -17.568 1.00 0.00 929 LEU B C 1
ATOM 1975 O O . LEU B 1 49 ? -1.595 10.564 -18.588 1.00 0.00 929 LEU B O 1
ATOM 1991 N N . LEU B 1 50 ? -1.132 11.010 -16.447 1.00 0.00 930 LEU B N 1
ATOM 1992 C CA . LEU B 1 50 ? -2.132 12.056 -16.369 1.00 0.00 930 LEU B CA 1
ATOM 1993 C C . LEU B 1 50 ? -1.785 13.179 -17.340 1.00 0.00 930 LEU B C 1
ATOM 1994 O O . LEU B 1 50 ? -2.654 13.687 -18.049 1.00 0.00 930 LEU B O 1
ATOM 2010 N N . SER B 1 51 ? -0.509 13.560 -17.372 1.00 0.00 931 SER B N 1
ATOM 2011 C CA . SER B 1 51 ? -0.070 14.627 -18.265 1.00 0.00 931 SER B CA 1
ATOM 2012 C C . SER B 1 51 ? -0.268 14.233 -19.726 1.00 0.00 931 SER B C 1
ATOM 2013 O O . SER B 1 51 ? -0.760 15.023 -20.536 1.00 0.00 931 SER B O 1
ATOM 2021 N N . LYS B 1 52 ? 0.105 13.000 -20.049 1.00 0.00 932 LYS B N 1
ATOM 2022 C CA . LYS B 1 52 ? -0.041 12.496 -21.410 1.00 0.00 932 LYS B CA 1
ATOM 2023 C C . LYS B 1 52 ? -1.513 12.380 -21.774 1.00 0.00 932 LYS B C 1
ATOM 2024 O O . LYS B 1 52 ? -1.916 12.713 -22.886 1.00 0.00 932 LYS B O 1
ATOM 2043 N N . ASN B 1 53 ? -2.312 11.900 -20.829 1.00 0.00 933 ASN B N 1
ATOM 2044 C CA . ASN B 1 53 ? -3.738 11.739 -21.065 1.00 0.00 933 ASN B CA 1
ATOM 2045 C C . ASN B 1 53 ? -4.362 13.087 -21.378 1.00 0.00 933 ASN B C 1
ATOM 2046 O O . ASN B 1 53 ? -5.212 13.193 -22.253 1.00 0.00 933 ASN B O 1
ATOM 2057 N N . TYR B 1 54 ? -3.932 14.115 -20.661 1.00 0.00 934 TYR B N 1
ATOM 2058 C CA . TYR B 1 54 ? -4.449 15.457 -20.886 1.00 0.00 934 TYR B CA 1
ATOM 2059 C C . TYR B 1 54 ? -4.122 15.929 -22.289 1.00 0.00 934 TYR B C 1
ATOM 2060 O O . TYR B 1 54 ? -4.958 16.536 -22.959 1.00 0.00 934 TYR B O 1
ATOM 2078 N N . HIS B 1 55 ? -2.904 15.670 -22.734 1.00 0.00 935 HIS B N 1
ATOM 2079 C CA . HIS B 1 55 ? -2.517 16.108 -24.064 1.00 0.00 935 HIS B CA 1
ATOM 2080 C C . HIS B 1 55 ? -3.400 15.449 -25.122 1.00 0.00 935 HIS B C 1
ATOM 2081 O O . HIS B 1 55 ? -3.935 16.114 -26.021 1.00 0.00 935 HIS B O 1
ATOM 2095 N N . LEU B 1 56 ? -3.585 14.141 -24.988 1.00 0.00 936 LEU B N 1
ATOM 2096 C CA . LEU B 1 56 ? -4.432 13.402 -25.913 1.00 0.00 936 LEU B CA 1
ATOM 2097 C C . LEU B 1 56 ? -5.884 13.818 -25.723 1.00 0.00 936 LEU B C 1
ATOM 2098 O O . LEU B 1 56 ? -6.650 13.877 -26.678 1.00 0.00 936 LEU B O 1
ATOM 2114 N N . GLU B 1 57 ? -6.251 14.100 -24.480 1.00 0.00 937 GLU B N 1
ATOM 2115 C CA . GLU B 1 57 ? -7.612 14.500 -24.167 1.00 0.00 937 GLU B CA 1
ATOM 2116 C C . GLU B 1 57 ? -8.000 15.709 -25.004 1.00 0.00 937 GLU B C 1
ATOM 2117 O O . GLU B 1 57 ? -9.097 15.772 -25.544 1.00 0.00 937 GLU B O 1
ATOM 2129 N N . ASN B 1 58 ? -7.092 16.663 -25.124 1.00 0.00 938 ASN B N 1
ATOM 2130 C CA . ASN B 1 58 ? -7.355 17.847 -25.927 1.00 0.00 938 ASN B CA 1
ATOM 2131 C C . ASN B 1 58 ? -7.434 17.479 -27.405 1.00 0.00 938 ASN B C 1
ATOM 2132 O O . ASN B 1 58 ? -8.275 17.999 -28.139 1.00 0.00 938 ASN B O 1
ATOM 2143 N N . GLU B 1 59 ? -6.548 16.589 -27.842 1.00 0.00 939 GLU B N 1
ATOM 2144 C CA . GLU B 1 59 ? -6.539 16.186 -29.244 1.00 0.00 939 GLU B CA 1
ATOM 2145 C C . GLU B 1 59 ? -7.841 15.475 -29.625 1.00 0.00 939 GLU B C 1
ATOM 2146 O O . GLU B 1 59 ? -8.515 15.852 -30.594 1.00 0.00 939 GLU B O 1
ATOM 2158 N N . VAL B 1 60 ? -8.197 14.455 -28.855 1.00 0.00 940 VAL B N 1
ATOM 2159 C CA . VAL B 1 60 ? -9.419 13.706 -29.116 1.00 0.00 940 VAL B CA 1
ATOM 2160 C C . VAL B 1 60 ? -10.642 14.571 -28.854 1.00 0.00 940 VAL B C 1
ATOM 2161 O O . VAL B 1 60 ? -11.586 14.576 -29.638 1.00 0.00 940 VAL B O 1
ATOM 2174 N N . ALA B 1 61 ? -10.612 15.309 -27.747 1.00 0.00 941 ALA B N 1
ATOM 2175 C CA . ALA B 1 61 ? -11.733 16.170 -27.394 1.00 0.00 941 ALA B CA 1
ATOM 2176 C C . ALA B 1 61 ? -12.022 17.128 -28.529 1.00 0.00 941 ALA B C 1
ATOM 2177 O O . ALA B 1 61 ? -13.181 17.381 -28.860 1.00 0.00 941 ALA B O 1
ATOM 2184 N N . ARG B 1 62 ? -10.969 17.652 -29.135 1.00 0.00 942 ARG B N 1
ATOM 2185 C CA . ARG B 1 62 ? -11.153 18.571 -30.240 1.00 0.00 942 ARG B CA 1
ATOM 2186 C C . ARG B 1 62 ? -11.868 17.863 -31.383 1.00 0.00 942 ARG B C 1
ATOM 2187 O O . ARG B 1 62 ? -12.805 18.402 -31.968 1.00 0.00 942 ARG B O 1
ATOM 2208 N N . LEU B 1 63 ? -11.417 16.647 -31.694 1.00 0.00 943 LEU B N 1
ATOM 2209 C CA . LEU B 1 63 ? -12.022 15.866 -32.775 1.00 0.00 943 LEU B CA 1
ATOM 2210 C C . LEU B 1 63 ? -13.465 15.492 -32.454 1.00 0.00 943 LEU B C 1
ATOM 2211 O O . LEU B 1 63 ? -14.327 15.493 -33.330 1.00 0.00 943 LEU B O 1
ATOM 2227 N N . LYS B 1 64 ? -13.720 15.160 -31.196 1.00 0.00 944 LYS B N 1
ATOM 2228 C CA . LYS B 1 64 ? -15.059 14.773 -30.772 1.00 0.00 944 LYS B CA 1
ATOM 2229 C C . LYS B 1 64 ? -16.057 15.879 -31.138 1.00 0.00 944 LYS B C 1
ATOM 2230 O O . LYS B 1 64 ? -17.198 15.601 -31.508 1.00 0.00 944 LYS B O 1
ATOM 2249 N N . LYS B 1 65 ? -15.625 17.127 -31.011 1.00 0.00 945 LYS B N 1
ATOM 2250 C CA . LYS B 1 65 ? -16.490 18.264 -31.314 1.00 0.00 945 LYS B CA 1
ATOM 2251 C C . LYS B 1 65 ? -16.966 18.234 -32.765 1.00 0.00 945 LYS B C 1
ATOM 2252 O O . LYS B 1 65 ? -18.098 18.622 -33.055 1.00 0.00 945 LYS B O 1
ATOM 2271 N N . LEU B 1 66 ? -16.101 17.799 -33.680 1.00 0.00 946 LEU B N 1
ATOM 2272 C CA . LEU B 1 66 ? -16.475 17.765 -35.089 1.00 0.00 946 LEU B CA 1
ATOM 2273 C C . LEU B 1 66 ? -17.688 16.856 -35.292 1.00 0.00 946 LEU B C 1
ATOM 2274 O O . LEU B 1 66 ? -18.639 17.226 -35.980 1.00 0.00 946 LEU B O 1
ATOM 2290 N N . VAL B 1 67 ? -17.660 15.679 -34.678 1.00 0.00 947 VAL B N 1
ATOM 2291 C CA . VAL B 1 67 ? -18.780 14.752 -34.796 1.00 0.00 947 VAL B CA 1
ATOM 2292 C C . VAL B 1 67 ? -19.986 15.265 -34.014 1.00 0.00 947 VAL B C 1
ATOM 2293 O O . VAL B 1 67 ? -21.120 15.198 -34.488 1.00 0.00 947 VAL B O 1
ATOM 2306 N N . GLY B 1 68 ? -19.732 15.774 -32.812 1.00 0.00 948 GLY B N 1
ATOM 2307 C CA . GLY B 1 68 ? -20.802 16.292 -31.965 1.00 0.00 948 GLY B CA 1
ATOM 2308 C C . GLY B 1 68 ? -20.411 16.218 -30.492 1.00 0.00 948 GLY B C 1
ATOM 2309 O O . GLY B 1 68 ? -21.224 15.863 -29.641 1.00 0.00 948 GLY B O 1
ATOM 2313 N N . GLU B 1 69 ? -19.159 16.554 -30.201 1.00 0.00 949 GLU B N 1
ATOM 2314 C CA . GLU B 1 69 ? -18.668 16.522 -28.828 1.00 0.00 949 GLU B CA 1
ATOM 2315 C C . GLU B 1 69 ? -19.020 15.193 -28.165 1.00 0.00 949 GLU B C 1
ATOM 2316 O O . GLU B 1 69 ? -20.119 15.082 -27.653 1.00 0.00 949 GLU B O 1
ATOM 2329 N N . GLY A 1 1 ? -20.200 8.511 -48.849 1.00 0.00 881 GLY A N 2
ATOM 2330 C CA . GLY A 1 1 ? -21.345 9.441 -48.635 1.00 0.00 881 GLY A CA 2
ATOM 2331 C C . GLY A 1 1 ? -20.864 10.881 -48.771 1.00 0.00 881 GLY A C 2
ATOM 2332 O O . GLY A 1 1 ? -21.372 11.640 -49.597 1.00 0.00 881 GLY A O 2
ATOM 2338 N N . SER A 1 2 ? -19.882 11.253 -47.955 1.00 0.00 882 SER A N 2
ATOM 2339 C CA . SER A 1 2 ? -19.338 12.606 -47.993 1.00 0.00 882 SER A CA 2
ATOM 2340 C C . SER A 1 2 ? -17.929 12.632 -47.414 1.00 0.00 882 SER A C 2
ATOM 2341 O O . SER A 1 2 ? -17.571 11.794 -46.589 1.00 0.00 882 SER A O 2
ATOM 2349 N N . HIS A 1 3 ? -17.131 13.600 -47.852 1.00 0.00 883 HIS A N 2
ATOM 2350 C CA . HIS A 1 3 ? -15.760 13.728 -47.369 1.00 0.00 883 HIS A CA 2
ATOM 2351 C C . HIS A 1 3 ? -15.741 14.123 -45.896 1.00 0.00 883 HIS A C 2
ATOM 2352 O O . HIS A 1 3 ? -14.895 13.662 -45.129 1.00 0.00 883 HIS A O 2
ATOM 2366 N N . GLU A 1 4 ? -16.675 14.983 -45.508 1.00 0.00 884 GLU A N 2
ATOM 2367 C CA . GLU A 1 4 ? -16.756 15.442 -44.126 1.00 0.00 884 GLU A CA 2
ATOM 2368 C C . GLU A 1 4 ? -16.863 14.257 -43.169 1.00 0.00 884 GLU A C 2
ATOM 2369 O O . GLU A 1 4 ? -16.572 14.377 -41.979 1.00 0.00 884 GLU A O 2
ATOM 2381 N N . ASN A 1 5 ? -17.269 13.115 -43.698 1.00 0.00 885 ASN A N 2
ATOM 2382 C CA . ASN A 1 5 ? -17.405 11.909 -42.887 1.00 0.00 885 ASN A CA 2
ATOM 2383 C C . ASN A 1 5 ? -16.120 11.641 -42.141 1.00 0.00 885 ASN A C 2
ATOM 2384 O O . ASN A 1 5 ? -16.145 11.069 -41.061 1.00 0.00 885 ASN A O 2
ATOM 2395 N N . LYS A 1 6 ? -15.003 12.050 -42.711 1.00 0.00 886 LYS A N 2
ATOM 2396 C CA . LYS A 1 6 ? -13.729 11.828 -42.056 1.00 0.00 886 LYS A CA 2
ATOM 2397 C C . LYS A 1 6 ? -13.667 12.573 -40.729 1.00 0.00 886 LYS A C 2
ATOM 2398 O O . LYS A 1 6 ? -13.250 12.016 -39.722 1.00 0.00 886 LYS A O 2
ATOM 2417 N N . GLN A 1 7 ? -14.089 13.832 -40.733 1.00 0.00 887 GLN A N 2
ATOM 2418 C CA . GLN A 1 7 ? -14.075 14.632 -39.514 1.00 0.00 887 GLN A CA 2
ATOM 2419 C C . GLN A 1 7 ? -15.044 14.044 -38.495 1.00 0.00 887 GLN A C 2
ATOM 2420 O O . GLN A 1 7 ? -14.690 13.825 -37.340 1.00 0.00 887 GLN A O 2
ATOM 2434 N N . VAL A 1 8 ? -16.268 13.776 -38.937 1.00 0.00 888 VAL A N 2
ATOM 2435 C CA . VAL A 1 8 ? -17.279 13.213 -38.051 1.00 0.00 888 VAL A CA 2
ATOM 2436 C C . VAL A 1 8 ? -16.815 11.863 -37.522 1.00 0.00 888 VAL A C 2
ATOM 2437 O O . VAL A 1 8 ? -16.934 11.572 -36.329 1.00 0.00 888 VAL A O 2
ATOM 2450 N N . GLU A 1 9 ? -16.283 11.043 -38.416 1.00 0.00 889 GLU A N 2
ATOM 2451 C CA . GLU A 1 9 ? -15.803 9.729 -38.033 1.00 0.00 889 GLU A CA 2
ATOM 2452 C C . GLU A 1 9 ? -14.587 9.843 -37.117 1.00 0.00 889 GLU A C 2
ATOM 2453 O O . GLU A 1 9 ? -14.408 9.043 -36.207 1.00 0.00 889 GLU A O 2
ATOM 2465 N N . GLU A 1 10 ? -13.754 10.845 -37.372 1.00 0.00 890 GLU A N 2
ATOM 2466 C CA . GLU A 1 10 ? -12.549 11.050 -36.578 1.00 0.00 890 GLU A CA 2
ATOM 2467 C C . GLU A 1 10 ? -12.912 11.412 -35.147 1.00 0.00 890 GLU A C 2
ATOM 2468 O O . GLU A 1 10 ? -12.340 10.883 -34.195 1.00 0.00 890 GLU A O 2
ATOM 2480 N N . ILE A 1 11 ? -13.872 12.303 -35.001 1.00 0.00 891 ILE A N 2
ATOM 2481 C CA . ILE A 1 11 ? -14.307 12.727 -33.677 1.00 0.00 891 ILE A CA 2
ATOM 2482 C C . ILE A 1 11 ? -14.883 11.543 -32.910 1.00 0.00 891 ILE A C 2
ATOM 2483 O O . ILE A 1 11 ? -14.613 11.369 -31.721 1.00 0.00 891 ILE A O 2
ATOM 2499 N N . LEU A 1 12 ? -15.683 10.748 -33.591 1.00 0.00 892 LEU A N 2
ATOM 2500 C CA . LEU A 1 12 ? -16.305 9.605 -32.952 1.00 0.00 892 LEU A CA 2
ATOM 2501 C C . LEU A 1 12 ? -15.247 8.658 -32.410 1.00 0.00 892 LEU A C 2
ATOM 2502 O O . LEU A 1 12 ? -15.386 8.117 -31.309 1.00 0.00 892 LEU A O 2
ATOM 2518 N N . ARG A 1 13 ? -14.185 8.475 -33.179 1.00 0.00 893 ARG A N 2
ATOM 2519 C CA . ARG A 1 13 ? -13.103 7.596 -32.761 1.00 0.00 893 ARG A CA 2
ATOM 2520 C C . ARG A 1 13 ? -12.450 8.137 -31.494 1.00 0.00 893 ARG A C 2
ATOM 2521 O O . ARG A 1 13 ? -12.083 7.376 -30.600 1.00 0.00 893 ARG A O 2
ATOM 2542 N N . LEU A 1 14 ? -12.316 9.455 -31.421 1.00 0.00 894 LEU A N 2
ATOM 2543 C CA . LEU A 1 14 ? -11.710 10.088 -30.255 1.00 0.00 894 LEU A CA 2
ATOM 2544 C C . LEU A 1 14 ? -12.553 9.842 -29.014 1.00 0.00 894 LEU A C 2
ATOM 2545 O O . LEU A 1 14 ? -12.018 9.627 -27.937 1.00 0.00 894 LEU A O 2
ATOM 2561 N N . GLU A 1 15 ? -13.867 9.882 -29.174 1.00 0.00 895 GLU A N 2
ATOM 2562 C CA . GLU A 1 15 ? -14.774 9.666 -28.057 1.00 0.00 895 GLU A CA 2
ATOM 2563 C C . GLU A 1 15 ? -14.623 8.245 -27.524 1.00 0.00 895 GLU A C 2
ATOM 2564 O O . GLU A 1 15 ? -14.626 8.018 -26.318 1.00 0.00 895 GLU A O 2
ATOM 2576 N N . LYS A 1 16 ? -14.495 7.287 -28.429 1.00 0.00 896 LYS A N 2
ATOM 2577 C CA . LYS A 1 16 ? -14.335 5.894 -28.024 1.00 0.00 896 LYS A CA 2
ATOM 2578 C C . LYS A 1 16 ? -12.949 5.658 -27.419 1.00 0.00 896 LYS A C 2
ATOM 2579 O O . LYS A 1 16 ? -12.807 4.994 -2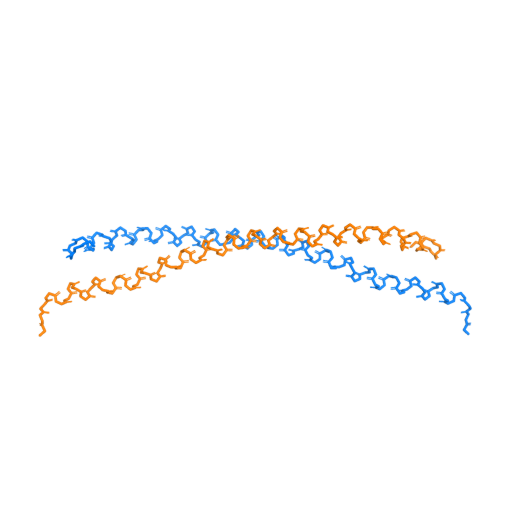6.389 1.00 0.00 896 LYS A O 2
ATOM 2598 N N . GLU A 1 17 ? -11.927 6.193 -28.078 1.00 0.00 897 GLU A N 2
ATOM 2599 C CA . GLU A 1 17 ? -10.553 6.023 -27.611 1.00 0.00 897 GLU A CA 2
ATOM 2600 C C . GLU A 1 17 ? -10.319 6.761 -26.297 1.00 0.00 897 GLU A C 2
ATOM 2601 O O . GLU A 1 17 ? -9.771 6.200 -25.341 1.00 0.00 897 GLU A O 2
ATOM 2613 N N . ILE A 1 18 ? -10.728 8.015 -26.253 1.00 0.00 898 ILE A N 2
ATOM 2614 C CA . ILE A 1 18 ? -10.547 8.817 -25.057 1.00 0.00 898 ILE A CA 2
ATOM 2615 C C . ILE A 1 18 ? -11.302 8.195 -23.890 1.00 0.00 898 ILE A C 2
ATOM 2616 O O . ILE A 1 18 ? -10.794 8.134 -22.771 1.00 0.00 898 ILE A O 2
ATOM 2632 N N . GLU A 1 19 ? -12.516 7.727 -24.163 1.00 0.00 899 GLU A N 2
ATOM 2633 C CA . GLU A 1 19 ? -13.324 7.109 -23.117 1.00 0.00 899 GLU A CA 2
ATOM 2634 C C . GLU A 1 19 ? -12.592 5.903 -22.540 1.00 0.00 899 GLU A C 2
ATOM 2635 O O . GLU A 1 19 ? -12.629 5.663 -21.333 1.00 0.00 899 GLU A O 2
ATOM 2647 N N . ASP A 1 20 ? -11.920 5.152 -23.410 1.00 0.00 900 ASP A N 2
ATOM 2648 C CA . ASP A 1 20 ? -11.181 3.975 -22.967 1.00 0.00 900 ASP A CA 2
ATOM 2649 C C . ASP A 1 20 ? -10.090 4.378 -21.977 1.00 0.00 900 ASP A C 2
ATOM 2650 O O . ASP A 1 20 ? -9.900 3.732 -20.947 1.00 0.00 900 ASP A O 2
ATOM 2659 N N . LEU A 1 21 ? -9.382 5.455 -22.298 1.00 0.00 901 LEU A N 2
ATOM 2660 C CA . LEU A 1 21 ? -8.314 5.945 -21.431 1.00 0.00 901 LEU A CA 2
ATOM 2661 C C . LEU A 1 21 ? -8.882 6.398 -20.092 1.00 0.00 901 LEU A C 2
ATOM 2662 O O . LEU A 1 21 ? -8.277 6.179 -19.043 1.00 0.00 901 LEU A O 2
ATOM 2678 N N . GLN A 1 22 ? -10.045 7.037 -20.138 1.00 0.00 902 GLN A N 2
ATOM 2679 C CA . GLN A 1 22 ? -10.685 7.524 -18.921 1.00 0.00 902 GLN A CA 2
ATOM 2680 C C . GLN A 1 22 ? -10.965 6.375 -17.961 1.00 0.00 902 GLN A C 2
ATOM 2681 O O . GLN A 1 22 ? -10.684 6.470 -16.766 1.00 0.00 902 GLN A O 2
ATOM 2695 N N . ARG A 1 23 ? -11.524 5.294 -18.489 1.00 0.00 903 ARG A N 2
ATOM 2696 C CA . ARG A 1 23 ? -11.841 4.135 -17.667 1.00 0.00 903 ARG A CA 2
ATOM 2697 C C . ARG A 1 23 ? -10.563 3.506 -17.125 1.00 0.00 903 ARG A C 2
ATOM 2698 O O . ARG A 1 23 ? -10.518 3.060 -15.990 1.00 0.00 903 ARG A O 2
ATOM 2719 N N . MET A 1 24 ? -9.522 3.471 -17.943 1.00 0.00 904 MET A N 2
ATOM 2720 C CA . MET A 1 24 ? -8.258 2.884 -17.513 1.00 0.00 904 MET A CA 2
ATOM 2721 C C . MET A 1 24 ? -7.686 3.659 -16.330 1.00 0.00 904 MET A C 2
ATOM 2722 O O . MET A 1 24 ? -7.211 3.071 -15.360 1.00 0.00 904 MET A O 2
ATOM 2736 N N . LYS A 1 25 ? -7.743 4.980 -16.409 1.00 0.00 905 LYS A N 2
ATOM 2737 C CA . LYS A 1 25 ? -7.240 5.820 -15.329 1.00 0.00 905 LYS A CA 2
ATOM 2738 C C . LYS A 1 25 ? -8.108 5.680 -14.084 1.00 0.00 905 LYS A C 2
ATOM 2739 O O . LYS A 1 25 ? -7.598 5.533 -12.977 1.00 0.00 905 LYS A O 2
ATOM 2758 N N . GLU A 1 26 ? -9.422 5.745 -14.271 1.00 0.00 906 GLU A N 2
ATOM 2759 C CA . GLU A 1 26 ? -10.351 5.645 -13.150 1.00 0.00 906 GLU A CA 2
ATOM 2760 C C . GLU A 1 26 ? -10.311 4.256 -12.519 1.00 0.00 906 GLU A C 2
ATOM 2761 O O . GLU A 1 26 ? -10.268 4.121 -11.297 1.00 0.00 906 GLU A O 2
ATOM 2773 N N . ARG A 1 27 ? -10.321 3.233 -13.358 1.00 0.00 907 ARG A N 2
ATOM 2774 C CA . ARG A 1 27 ? -10.287 1.859 -12.878 1.00 0.00 907 ARG A CA 2
ATOM 2775 C C . ARG A 1 27 ? -9.008 1.597 -12.092 1.00 0.00 907 ARG A C 2
ATOM 2776 O O . ARG A 1 27 ? -9.032 0.934 -11.055 1.00 0.00 907 ARG A O 2
ATOM 2797 N N . GLN A 1 28 ? -7.893 2.122 -12.585 1.00 0.00 908 GLN A N 2
ATOM 2798 C CA . GLN A 1 28 ? -6.617 1.934 -11.908 1.00 0.00 908 GLN A CA 2
ATOM 2799 C C . GLN A 1 28 ? -6.622 2.609 -10.538 1.00 0.00 908 GLN A C 2
ATOM 2800 O O . GLN A 1 28 ? -6.207 2.015 -9.543 1.00 0.00 908 GLN A O 2
ATOM 2814 N N . GLU A 1 29 ? -7.099 3.846 -10.492 1.00 0.00 909 GLU A N 2
ATOM 2815 C CA . GLU A 1 29 ? -7.148 4.584 -9.236 1.00 0.00 909 GLU A CA 2
ATOM 2816 C C . GLU A 1 29 ? -8.012 3.849 -8.221 1.00 0.00 909 GLU A C 2
ATOM 2817 O O . GLU A 1 29 ? -7.694 3.806 -7.032 1.00 0.00 909 GLU A O 2
ATOM 2829 N N . LEU A 1 30 ? -9.099 3.266 -8.699 1.00 0.00 910 LEU A N 2
ATOM 2830 C CA . LEU A 1 30 ? -10.002 2.526 -7.825 1.00 0.00 910 LEU A CA 2
ATOM 2831 C C . LEU A 1 30 ? -9.311 1.304 -7.238 1.00 0.00 910 LEU A C 2
ATOM 2832 O O . LEU A 1 30 ? -9.490 0.978 -6.064 1.00 0.00 910 LEU A O 2
ATOM 2848 N N . SER A 1 31 ? -8.524 0.628 -8.065 1.00 0.00 911 SER A N 2
ATOM 2849 C CA . SER A 1 31 ? -7.820 -0.565 -7.617 1.00 0.00 911 SER A CA 2
ATOM 2850 C C . SER A 1 31 ? -6.859 -0.223 -6.486 1.00 0.00 911 SER A C 2
ATOM 2851 O O . SER A 1 31 ? -6.774 -0.942 -5.492 1.00 0.00 911 SER A O 2
ATOM 2859 N N . LEU A 1 32 ? -6.142 0.880 -6.642 1.00 0.00 912 LEU A N 2
ATOM 2860 C CA . LEU A 1 32 ? -5.194 1.313 -5.623 1.00 0.00 912 LEU A CA 2
ATOM 2861 C C . LEU A 1 32 ? -5.920 1.666 -4.333 1.00 0.00 912 LEU A C 2
ATOM 2862 O O . LEU A 1 32 ? -5.424 1.393 -3.243 1.00 0.00 912 LEU A O 2
ATOM 2878 N N . THR A 1 33 ? -7.084 2.278 -4.463 1.00 0.00 913 THR A N 2
ATOM 2879 C CA . THR A 1 33 ? -7.851 2.667 -3.292 1.00 0.00 913 THR A CA 2
ATOM 2880 C C . THR A 1 33 ? -8.170 1.445 -2.442 1.00 0.00 913 THR A C 2
ATOM 2881 O O . THR A 1 33 ? -7.955 1.449 -1.232 1.00 0.00 913 THR A O 2
ATOM 2892 N N . GLU A 1 34 ? -8.671 0.396 -3.078 1.00 0.00 914 GLU A N 2
ATOM 2893 C CA . GLU A 1 34 ? -9.004 -0.822 -2.351 1.00 0.00 914 GLU A CA 2
ATOM 2894 C C . GLU A 1 34 ? -7.750 -1.429 -1.723 1.00 0.00 914 GLU A C 2
ATOM 2895 O O . GLU A 1 34 ? -7.762 -1.868 -0.565 1.00 0.00 914 GLU A O 2
ATOM 2907 N N . ALA A 1 35 ? -6.662 -1.445 -2.488 1.00 0.00 915 ALA A N 2
ATOM 2908 C CA . ALA A 1 35 ? -5.411 -1.995 -1.993 1.00 0.00 915 ALA A CA 2
ATOM 2909 C C . ALA A 1 35 ? -4.895 -1.179 -0.827 1.00 0.00 915 ALA A C 2
ATOM 2910 O O . ALA A 1 35 ? -4.371 -1.729 0.135 1.00 0.00 915 ALA A O 2
ATOM 2917 N N . SER A 1 36 ? -5.045 0.131 -0.916 1.00 0.00 916 SER A N 2
ATOM 2918 C CA . SER A 1 36 ? -4.569 1.003 0.140 1.00 0.00 916 SER A CA 2
ATOM 2919 C C . SER A 1 36 ? -5.243 0.664 1.462 1.00 0.00 916 SER A C 2
ATOM 2920 O O . SER A 1 36 ? -4.591 0.601 2.508 1.00 0.00 916 SER A O 2
ATOM 2928 N N . LEU A 1 37 ? -6.543 0.432 1.411 1.00 0.00 917 LEU A N 2
ATOM 2929 C CA . LEU A 1 37 ? -7.292 0.086 2.613 1.00 0.00 917 LEU A CA 2
ATOM 2930 C C . LEU A 1 37 ? -6.778 -1.213 3.208 1.00 0.00 917 LEU A C 2
ATOM 2931 O O . LEU A 1 37 ? -6.637 -1.337 4.425 1.00 0.00 917 LEU A O 2
ATOM 2947 N N . GLN A 1 38 ? -6.497 -2.176 2.353 1.00 0.00 918 GLN A N 2
ATOM 2948 C CA . GLN A 1 38 ? -6.006 -3.457 2.829 1.00 0.00 918 GLN A CA 2
ATOM 2949 C C . GLN A 1 38 ? -4.722 -3.272 3.639 1.00 0.00 918 GLN A C 2
ATOM 2950 O O . GLN A 1 38 ? -4.556 -3.849 4.718 1.00 0.00 918 GLN A O 2
ATOM 2964 N N . LYS A 1 39 ? -3.816 -2.457 3.119 1.00 0.00 919 LYS A N 2
ATOM 2965 C CA . LYS A 1 39 ? -2.556 -2.211 3.804 1.00 0.00 919 LYS A CA 2
ATOM 2966 C C . LYS A 1 39 ? -2.808 -1.602 5.167 1.00 0.00 919 LYS A C 2
ATOM 2967 O O . LYS A 1 39 ? -2.158 -1.969 6.136 1.00 0.00 919 LYS A O 2
ATOM 2986 N N . LEU A 1 40 ? -3.764 -0.691 5.243 1.00 0.00 920 LEU A N 2
ATOM 2987 C CA . LEU A 1 40 ? -4.080 -0.052 6.514 1.00 0.00 920 LEU A CA 2
ATOM 2988 C C . LEU A 1 40 ? -4.470 -1.105 7.542 1.00 0.00 920 LEU A C 2
ATOM 2989 O O . LEU A 1 40 ? -4.111 -1.002 8.717 1.00 0.00 920 LEU A O 2
ATOM 3005 N N . GLN A 1 41 ? -5.194 -2.115 7.101 1.00 0.00 921 GLN A N 2
ATOM 3006 C CA . GLN A 1 41 ? -5.609 -3.168 8.013 1.00 0.00 921 GLN A CA 2
ATOM 3007 C C . GLN A 1 41 ? -4.385 -3.877 8.585 1.00 0.00 921 GLN A C 2
ATOM 3008 O O . GLN A 1 41 ? -4.315 -4.174 9.783 1.00 0.00 921 GLN A O 2
ATOM 3022 N N . LEU A 1 42 ? -3.410 -4.131 7.726 1.00 0.00 922 LEU A N 2
ATOM 3023 C CA . LEU A 1 42 ? -2.185 -4.793 8.164 1.00 0.00 922 LEU A CA 2
ATOM 3024 C C . LEU A 1 42 ? -1.476 -3.935 9.208 1.00 0.00 922 LEU A C 2
ATOM 3025 O O . LEU A 1 42 ? -0.905 -4.453 10.166 1.00 0.00 922 LEU A O 2
ATOM 3041 N N . GLU A 1 43 ? -1.519 -2.624 9.013 1.00 0.00 923 GLU A N 2
ATOM 3042 C CA . GLU A 1 43 ? -0.874 -1.708 9.944 1.00 0.00 923 GLU A CA 2
ATOM 3043 C C . GLU A 1 43 ? -1.511 -1.828 11.321 1.00 0.00 923 GLU A C 2
ATOM 3044 O O . GLU A 1 43 ? -0.824 -1.768 12.336 1.00 0.00 923 GLU A O 2
ATOM 3056 N N . ASP A 1 44 ? -2.828 -2.003 11.347 1.00 0.00 924 ASP A N 2
ATOM 3057 C CA . ASP A 1 44 ? -3.544 -2.138 12.612 1.00 0.00 924 ASP A CA 2
ATOM 3058 C C . ASP A 1 44 ? -3.061 -3.378 13.355 1.00 0.00 924 ASP A C 2
ATOM 3059 O O . ASP A 1 44 ? -2.876 -3.349 14.572 1.00 0.00 924 ASP A O 2
ATOM 3068 N N . LYS A 1 45 ? -2.857 -4.467 12.617 1.00 0.00 925 LYS A N 2
ATOM 3069 C CA . LYS A 1 45 ? -2.390 -5.707 13.234 1.00 0.00 925 LYS A CA 2
ATOM 3070 C C . LYS A 1 45 ? -1.000 -5.517 13.846 1.00 0.00 925 LYS A C 2
ATOM 3071 O O . LYS A 1 45 ? -0.766 -5.863 14.997 1.00 0.00 925 LYS A O 2
ATOM 3090 N N . VAL A 1 46 ? -0.089 -4.944 13.071 1.00 0.00 926 VAL A N 2
ATOM 3091 C CA . VAL A 1 46 ? 1.272 -4.697 13.548 1.00 0.00 926 VAL A CA 2
ATOM 3092 C C . VAL A 1 46 ? 1.251 -3.682 14.681 1.00 0.00 926 VAL A C 2
ATOM 3093 O O . VAL A 1 46 ? 1.970 -3.827 15.664 1.00 0.00 926 VAL A O 2
ATOM 3106 N N . GLU A 1 47 ? 0.428 -2.651 14.535 1.00 0.00 927 GLU A N 2
ATOM 3107 C CA . GLU A 1 47 ? 0.335 -1.617 15.561 1.00 0.00 927 GLU A CA 2
ATOM 3108 C C . GLU A 1 47 ? -0.019 -2.225 16.916 1.00 0.00 927 GLU A C 2
ATOM 3109 O O . GLU A 1 47 ? 0.621 -1.928 17.924 1.00 0.00 927 GLU A O 2
ATOM 3121 N N . GLU A 1 48 ? -1.039 -3.073 16.937 1.00 0.00 928 GLU A N 2
ATOM 3122 C CA . GLU A 1 48 ? -1.460 -3.707 18.181 1.00 0.00 928 GLU A CA 2
ATOM 3123 C C . GLU A 1 48 ? -0.328 -4.545 18.756 1.00 0.00 928 GLU A C 2
ATOM 3124 O O . GLU A 1 48 ? -0.040 -4.477 19.950 1.00 0.00 928 GLU A O 2
ATOM 3136 N N . LEU A 1 49 ? 0.321 -5.320 17.901 1.00 0.00 929 LEU A N 2
ATOM 3137 C CA . LEU A 1 49 ? 1.431 -6.155 18.338 1.00 0.00 929 LEU A CA 2
ATOM 3138 C C . LEU A 1 49 ? 2.568 -5.291 18.846 1.00 0.00 929 LEU A C 2
ATOM 3139 O O . LEU A 1 49 ? 3.230 -5.630 19.825 1.00 0.00 929 LEU A O 2
ATOM 3155 N N . LEU A 1 50 ? 2.788 -4.181 18.178 1.00 0.00 930 LEU A N 2
ATOM 3156 C CA . LEU A 1 50 ? 3.851 -3.291 18.571 1.00 0.00 930 LEU A CA 2
ATOM 3157 C C . LEU A 1 50 ? 3.609 -2.773 19.985 1.00 0.00 930 LEU A C 2
ATOM 3158 O O . LEU A 1 50 ? 4.528 -2.721 20.805 1.00 0.00 930 LEU A O 2
ATOM 3174 N N . SER A 1 51 ? 2.363 -2.387 20.259 1.00 0.00 931 SER A N 2
ATOM 3175 C CA . SER A 1 51 ? 2.011 -1.873 21.577 1.00 0.00 931 SER A CA 2
ATOM 3176 C C . SER A 1 51 ? 2.182 -2.952 22.641 1.00 0.00 931 SER A C 2
ATOM 3177 O O . SER A 1 51 ? 2.725 -2.702 23.718 1.00 0.00 931 SER A O 2
ATOM 3185 N N . LYS A 1 52 ? 1.719 -4.156 22.324 1.00 0.00 932 LYS A N 2
ATOM 3186 C CA . LYS A 1 52 ? 1.826 -5.274 23.251 1.00 0.00 932 LYS A CA 2
ATOM 3187 C C . LYS A 1 52 ? 3.289 -5.612 23.506 1.00 0.00 932 LYS A C 2
ATOM 3188 O O . LYS A 1 52 ? 3.688 -5.870 24.640 1.00 0.00 932 LYS A O 2
ATOM 3207 N N . ASN A 1 53 ? 4.088 -5.605 22.446 1.00 0.00 933 ASN A N 2
ATOM 3208 C CA . ASN A 1 53 ? 5.505 -5.919 22.574 1.00 0.00 933 ASN A CA 2
ATOM 3209 C C . ASN A 1 53 ? 6.169 -4.949 23.538 1.00 0.00 933 ASN A C 2
ATOM 3210 O O . ASN A 1 53 ? 6.992 -5.344 24.356 1.00 0.00 933 ASN A O 2
ATOM 3221 N N . TYR A 1 54 ? 5.799 -3.680 23.450 1.00 0.00 934 TYR A N 2
ATOM 3222 C CA . TYR A 1 54 ? 6.360 -2.674 24.342 1.00 0.00 934 TYR A CA 2
ATOM 3223 C C . TYR A 1 54 ? 6.008 -2.986 25.788 1.00 0.00 934 TYR A C 2
ATOM 3224 O O . TYR A 1 54 ? 6.863 -2.921 26.676 1.00 0.00 934 TYR A O 2
ATOM 3242 N N . HIS A 1 55 ? 4.746 -3.313 26.025 1.00 0.00 935 HIS A N 2
ATOM 3243 C CA . HIS A 1 55 ? 4.306 -3.612 27.377 1.00 0.00 935 HIS A CA 2
ATOM 3244 C C . HIS A 1 55 ? 4.970 -4.884 27.897 1.00 0.00 935 HIS A C 2
ATOM 3245 O O . HIS A 1 55 ? 5.459 -4.932 29.029 1.00 0.00 935 HIS A O 2
ATOM 3259 N N . LEU A 1 56 ? 4.995 -5.909 27.058 1.00 0.00 936 LEU A N 2
ATOM 3260 C CA . LEU A 1 56 ? 5.610 -7.176 27.427 1.00 0.00 936 LEU A CA 2
ATOM 3261 C C . LEU A 1 56 ? 7.108 -7.003 27.614 1.00 0.00 936 LEU A C 2
ATOM 3262 O O . LEU A 1 56 ? 7.694 -7.580 28.525 1.00 0.00 936 LEU A O 2
ATOM 3278 N N . GLU A 1 57 ? 7.716 -6.206 26.750 1.00 0.00 937 GLU A N 2
ATOM 3279 C CA . GLU A 1 57 ? 9.148 -5.971 26.827 1.00 0.00 937 GLU A CA 2
ATOM 3280 C C . GLU A 1 57 ? 9.519 -5.404 28.189 1.00 0.00 937 GLU A C 2
ATOM 3281 O O . GLU A 1 57 ? 10.492 -5.826 28.797 1.00 0.00 937 GLU A O 2
ATOM 3293 N N . ASN A 1 58 ? 8.737 -4.450 28.665 1.00 0.00 938 ASN A N 2
ATOM 3294 C CA . ASN A 1 58 ? 9.005 -3.844 29.962 1.00 0.00 938 ASN A CA 2
ATOM 3295 C C . ASN A 1 58 ? 8.833 -4.860 31.082 1.00 0.00 938 ASN A C 2
ATOM 3296 O O . ASN A 1 58 ? 9.607 -4.876 32.038 1.00 0.00 938 ASN A O 2
ATOM 3307 N N . GLU A 1 59 ? 7.810 -5.698 30.970 1.00 0.00 939 GLU A N 2
ATOM 3308 C CA . GLU A 1 59 ? 7.557 -6.697 32.002 1.00 0.00 939 GLU A CA 2
ATOM 3309 C C . GLU A 1 59 ? 8.674 -7.741 32.060 1.00 0.00 939 GLU A C 2
ATOM 3310 O O . GLU A 1 59 ? 9.258 -7.991 33.123 1.00 0.00 939 GLU A O 2
ATOM 3322 N N . VAL A 1 60 ? 8.976 -8.344 30.917 1.00 0.00 940 VAL A N 2
ATOM 3323 C CA . VAL A 1 60 ? 10.024 -9.354 30.858 1.00 0.00 940 VAL A CA 2
ATOM 3324 C C . VAL A 1 60 ? 11.390 -8.729 31.115 1.00 0.00 940 VAL A C 2
ATOM 3325 O O . VAL A 1 60 ? 12.181 -9.249 31.895 1.00 0.00 940 VAL A O 2
ATOM 3338 N N . ALA A 1 61 ? 11.657 -7.607 30.459 1.00 0.00 941 ALA A N 2
ATOM 3339 C CA . ALA A 1 61 ? 12.936 -6.931 30.622 1.00 0.00 941 ALA A CA 2
ATOM 3340 C C . ALA A 1 61 ? 13.183 -6.611 32.085 1.00 0.00 941 ALA A C 2
ATOM 3341 O O . ALA A 1 61 ? 14.298 -6.760 32.576 1.00 0.00 941 ALA A O 2
ATOM 3348 N N . ARG A 1 62 ? 12.139 -6.179 32.779 1.00 0.00 942 ARG A N 2
ATOM 3349 C CA . ARG A 1 62 ? 12.270 -5.848 34.190 1.00 0.00 942 ARG A CA 2
ATOM 3350 C C . ARG A 1 62 ? 12.673 -7.082 34.991 1.00 0.00 942 ARG A C 2
ATOM 3351 O O . ARG A 1 62 ? 13.553 -7.019 35.849 1.00 0.00 942 ARG A O 2
ATOM 3372 N N . LEU A 1 63 ? 12.018 -8.202 34.709 1.00 0.00 943 LEU A N 2
ATOM 3373 C CA . LEU A 1 63 ? 12.318 -9.449 35.409 1.00 0.00 943 LEU A CA 2
ATOM 3374 C C . LEU A 1 63 ? 13.715 -9.956 35.064 1.00 0.00 943 LEU A C 2
ATOM 3375 O O . LEU A 1 63 ? 14.439 -10.448 35.929 1.00 0.00 943 LEU A O 2
ATOM 3391 N N . LYS A 1 64 ? 14.080 -9.841 33.795 1.00 0.00 944 LYS A N 2
ATOM 3392 C CA . LYS A 1 64 ? 15.382 -10.299 33.341 1.00 0.00 944 LYS A CA 2
ATOM 3393 C C . LYS A 1 64 ? 16.491 -9.537 34.044 1.00 0.00 944 LYS A C 2
ATOM 3394 O O . LYS A 1 64 ? 17.520 -10.110 34.385 1.00 0.00 944 LYS A O 2
ATOM 3413 N N . LYS A 1 65 ? 16.274 -8.251 34.262 1.00 0.00 945 LYS A N 2
ATOM 3414 C CA . LYS A 1 65 ? 17.267 -7.430 34.935 1.00 0.00 945 LYS A CA 2
ATOM 3415 C C . LYS A 1 65 ? 17.659 -8.062 36.267 1.00 0.00 945 LYS A C 2
ATOM 3416 O O . LYS A 1 65 ? 18.812 -7.964 36.688 1.00 0.00 945 LYS A O 2
ATOM 3435 N N . LEU A 1 66 ? 16.699 -8.708 36.929 1.00 0.00 946 LEU A N 2
ATOM 3436 C CA . LEU A 1 66 ? 16.984 -9.337 38.210 1.00 0.00 946 LEU A CA 2
ATOM 3437 C C . LEU A 1 66 ? 18.057 -10.407 38.045 1.00 0.00 946 LEU A C 2
ATOM 3438 O O . LEU A 1 66 ? 19.051 -10.421 38.771 1.00 0.00 946 LEU A O 2
ATOM 3454 N N . VAL A 1 67 ? 17.861 -11.289 37.072 1.00 0.00 947 VAL A N 2
ATOM 3455 C CA . VAL A 1 67 ? 18.831 -12.346 36.808 1.00 0.00 947 VAL A CA 2
ATOM 3456 C C . VAL A 1 67 ? 20.073 -11.773 36.129 1.00 0.00 947 VAL A C 2
ATOM 3457 O O . VAL A 1 67 ? 21.201 -12.141 36.455 1.00 0.00 947 VAL A O 2
ATOM 3470 N N . GLY A 1 68 ? 19.849 -10.874 35.178 1.00 0.00 948 GLY A N 2
ATOM 3471 C CA . GLY A 1 68 ? 20.943 -10.256 34.444 1.00 0.00 948 GLY A CA 2
ATOM 3472 C C . GLY A 1 68 ? 20.425 -9.139 33.546 1.00 0.00 948 GLY A C 2
ATOM 3473 O O . GLY A 1 68 ? 20.545 -7.960 33.882 1.00 0.00 948 GLY A O 2
ATOM 3477 N N . GLU A 1 69 ? 19.848 -9.516 32.407 1.00 0.00 949 GLU A N 2
ATOM 3478 C CA . GLU A 1 69 ? 19.314 -8.536 31.466 1.00 0.00 949 GLU A CA 2
ATOM 3479 C C . GLU A 1 69 ? 18.605 -9.235 30.310 1.00 0.00 949 GLU A C 2
ATOM 3480 O O . GLU A 1 69 ? 17.566 -8.745 29.898 1.00 0.00 949 GLU A O 2
ATOM 3493 N N . GLY B 1 1 ? 18.055 -30.211 40.348 1.00 0.00 881 GLY B N 2
ATOM 3494 C CA . GLY B 1 1 ? 19.354 -29.597 40.744 1.00 0.00 881 GLY B CA 2
ATOM 3495 C C . GLY B 1 1 ? 19.118 -28.569 41.844 1.00 0.00 881 GLY B C 2
ATOM 3496 O O . GLY B 1 1 ? 19.698 -28.659 42.926 1.00 0.00 881 GLY B O 2
ATOM 3502 N N . SER B 1 2 ? 18.262 -27.591 41.560 1.00 0.00 882 SER B N 2
ATOM 3503 C CA . SER B 1 2 ? 17.955 -26.549 42.535 1.00 0.00 882 SER B CA 2
ATOM 3504 C C . SER B 1 2 ? 16.611 -25.900 42.220 1.00 0.00 882 SER B C 2
ATOM 3505 O O . SER B 1 2 ? 16.171 -25.885 41.072 1.00 0.00 882 SER B O 2
ATOM 3513 N N . HIS B 1 3 ? 15.963 -25.366 43.250 1.00 0.00 883 HIS B N 2
ATOM 3514 C CA . HIS B 1 3 ? 14.670 -24.715 43.074 1.00 0.00 883 HIS B CA 2
ATOM 3515 C C . HIS B 1 3 ? 14.821 -23.436 42.256 1.00 0.00 883 HIS B C 2
ATOM 3516 O O . HIS B 1 3 ? 13.952 -23.096 41.452 1.00 0.00 883 HIS B O 2
ATOM 3530 N N . GLU B 1 4 ? 15.924 -22.730 42.472 1.00 0.00 884 GLU B N 2
ATOM 3531 C CA . GLU B 1 4 ? 16.179 -21.483 41.756 1.00 0.00 884 GLU B CA 2
ATOM 3532 C C . GLU B 1 4 ? 16.146 -21.707 40.246 1.00 0.00 884 GLU B C 2
ATOM 3533 O O . GLU B 1 4 ? 15.968 -20.767 39.472 1.00 0.00 884 GLU B O 2
ATOM 3545 N N . ASN B 1 5 ? 16.303 -22.955 39.837 1.00 0.00 885 ASN B N 2
ATOM 3546 C CA . ASN B 1 5 ? 16.281 -23.297 38.420 1.00 0.00 885 ASN B CA 2
ATOM 3547 C C . ASN B 1 5 ? 15.022 -22.764 37.781 1.00 0.00 885 ASN B C 2
ATOM 3548 O O . ASN B 1 5 ? 15.016 -22.459 36.597 1.00 0.00 885 ASN B O 2
ATOM 3559 N N . LYS B 1 6 ? 13.960 -22.655 38.557 1.00 0.00 886 LYS B N 2
ATOM 3560 C CA . LYS B 1 6 ? 12.711 -22.155 38.016 1.00 0.00 886 LYS B CA 2
ATOM 3561 C C . LYS B 1 6 ? 12.864 -20.715 37.541 1.00 0.00 886 LYS B C 2
ATOM 3562 O O . LYS B 1 6 ? 12.420 -20.367 36.454 1.00 0.00 886 LYS B O 2
ATOM 3581 N N . GLN B 1 7 ? 13.499 -19.882 38.359 1.00 0.00 887 GLN B N 2
ATOM 3582 C CA . GLN B 1 7 ? 13.702 -18.485 37.997 1.00 0.00 887 GLN B CA 2
ATOM 3583 C C . GLN B 1 7 ? 14.624 -18.389 36.788 1.00 0.00 887 GLN B C 2
ATOM 3584 O O . GLN B 1 7 ? 14.321 -17.700 35.816 1.00 0.00 887 GLN B O 2
ATOM 3598 N N . VAL B 1 8 ? 15.746 -19.095 36.848 1.00 0.00 888 VAL B N 2
ATOM 3599 C CA . VAL B 1 8 ? 16.703 -19.080 35.748 1.00 0.00 888 VAL B CA 2
ATOM 3600 C C . VAL B 1 8 ? 16.053 -19.616 34.481 1.00 0.00 888 VAL B C 2
ATOM 3601 O O . VAL B 1 8 ? 16.203 -19.046 33.398 1.00 0.00 888 VAL B O 2
ATOM 3614 N N . GLU B 1 9 ? 15.326 -20.717 34.625 1.00 0.00 889 GLU B N 2
ATOM 3615 C CA . GLU B 1 9 ? 14.655 -21.324 33.491 1.00 0.00 889 GLU B CA 2
ATOM 3616 C C . GLU B 1 9 ? 13.543 -20.417 32.973 1.00 0.00 889 GLU B C 2
ATOM 3617 O O . GLU B 1 9 ? 13.293 -20.349 31.775 1.00 0.00 889 GLU B O 2
ATOM 3629 N N . GLU B 1 10 ? 12.878 -19.723 33.890 1.00 0.00 890 GLU B N 2
ATOM 3630 C CA . GLU B 1 10 ? 11.784 -18.835 33.521 1.00 0.00 890 GLU B CA 2
ATOM 3631 C C . GLU B 1 10 ? 12.300 -17.674 32.688 1.00 0.00 890 GLU B C 2
ATOM 3632 O O . GLU B 1 10 ? 11.720 -17.323 31.664 1.00 0.00 890 GLU B O 2
ATOM 3644 N N . ILE B 1 11 ? 13.401 -17.093 33.122 1.00 0.00 891 ILE B N 2
ATOM 3645 C CA . ILE B 1 11 ? 13.992 -15.974 32.403 1.00 0.00 891 ILE B CA 2
ATOM 3646 C C . ILE B 1 11 ? 14.405 -16.407 31.002 1.00 0.00 891 ILE B C 2
ATOM 3647 O O . ILE B 1 11 ? 14.186 -15.684 30.030 1.00 0.00 891 ILE B O 2
ATOM 3663 N N . LEU B 1 12 ? 15.011 -17.573 30.914 1.00 0.00 892 LEU B N 2
ATOM 3664 C CA . LEU B 1 12 ? 15.467 -18.072 29.632 1.00 0.00 892 LEU B CA 2
ATOM 3665 C C . LEU B 1 12 ? 14.301 -18.200 28.666 1.00 0.00 892 LEU B C 2
ATOM 3666 O O . LEU B 1 12 ? 14.416 -17.861 27.485 1.00 0.00 892 LEU B O 2
ATOM 3682 N N . ARG B 1 13 ? 13.175 -18.679 29.174 1.00 0.00 893 ARG B N 2
ATOM 3683 C CA . ARG B 1 13 ? 11.989 -18.840 28.346 1.00 0.00 893 ARG B CA 2
ATOM 3684 C C . ARG B 1 13 ? 11.528 -17.485 27.822 1.00 0.00 893 ARG B C 2
ATOM 3685 O O . ARG B 1 13 ? 11.104 -17.365 26.673 1.00 0.00 893 ARG B O 2
ATOM 3706 N N . LEU B 1 14 ? 11.618 -16.468 28.670 1.00 0.00 894 LEU B N 2
ATOM 3707 C CA . LEU B 1 14 ? 11.210 -15.124 28.278 1.00 0.00 894 LEU B CA 2
ATOM 3708 C C . LEU B 1 14 ? 12.082 -14.612 27.144 1.00 0.00 894 LEU B C 2
ATOM 3709 O O . LEU B 1 14 ? 11.594 -13.957 26.236 1.00 0.00 894 LEU B O 2
ATOM 3725 N N . GLU B 1 15 ? 13.371 -14.912 27.205 1.00 0.00 895 GLU B N 2
ATOM 3726 C CA . GLU B 1 15 ? 14.301 -14.473 26.177 1.00 0.00 895 GLU B CA 2
ATOM 3727 C C . GLU B 1 15 ? 13.945 -15.112 24.838 1.00 0.00 895 GLU B C 2
ATOM 3728 O O . GLU B 1 15 ? 13.993 -14.466 23.796 1.00 0.00 895 GLU B O 2
ATOM 3740 N N . LYS B 1 16 ? 13.591 -16.388 24.869 1.00 0.00 896 LYS B N 2
ATOM 3741 C CA . LYS B 1 16 ? 13.222 -17.089 23.643 1.00 0.00 896 LYS B CA 2
ATOM 3742 C C . LYS B 1 16 ? 11.862 -16.612 23.129 1.00 0.00 896 LYS B C 2
ATOM 3743 O O . LYS B 1 16 ? 11.682 -16.370 21.933 1.00 0.00 896 LYS B O 2
ATOM 3762 N N . GLU B 1 17 ? 10.903 -16.494 24.042 1.00 0.00 897 GLU B N 2
ATOM 3763 C CA . GLU B 1 17 ? 9.558 -16.065 23.673 1.00 0.00 897 GLU B CA 2
ATOM 3764 C C . GLU B 1 17 ? 9.547 -14.609 23.220 1.00 0.00 897 GLU B C 2
ATOM 3765 O O . GLU B 1 17 ? 8.974 -14.270 22.177 1.00 0.00 897 GLU B O 2
ATOM 3777 N N . ILE B 1 18 ? 10.172 -13.752 24.007 1.00 0.00 898 ILE B N 2
ATOM 3778 C CA . ILE B 1 18 ? 10.215 -12.339 23.683 1.00 0.00 898 ILE B CA 2
ATOM 3779 C C . ILE B 1 18 ? 10.928 -12.130 22.355 1.00 0.00 898 ILE B C 2
ATOM 3780 O O . ILE B 1 18 ? 10.500 -11.325 21.530 1.00 0.00 898 ILE B O 2
ATOM 3796 N N . GLU B 1 19 ? 12.016 -12.867 22.154 1.00 0.00 899 GLU B N 2
ATOM 3797 C CA . GLU B 1 19 ? 12.774 -12.746 20.913 1.00 0.00 899 GLU B CA 2
ATOM 3798 C C . GLU B 1 19 ? 11.884 -13.093 19.726 1.00 0.00 899 GLU B C 2
ATOM 3799 O O . GLU B 1 19 ? 11.963 -12.459 18.674 1.00 0.00 899 GLU B O 2
ATOM 3811 N N . ASP B 1 20 ? 11.031 -14.101 19.903 1.00 0.00 900 ASP B N 2
ATOM 3812 C CA . ASP B 1 20 ? 10.130 -14.518 18.835 1.00 0.00 900 ASP B CA 2
ATOM 3813 C C . ASP B 1 20 ? 9.197 -13.371 18.452 1.00 0.00 900 ASP B C 2
ATOM 3814 O O . ASP B 1 20 ? 8.973 -13.107 17.271 1.00 0.00 900 ASP B O 2
ATOM 3823 N N . LEU B 1 21 ? 8.663 -12.693 19.461 1.00 0.00 901 LEU B N 2
ATOM 3824 C CA . LEU B 1 21 ? 7.758 -11.571 19.224 1.00 0.00 901 LEU B CA 2
ATOM 3825 C C . LEU B 1 21 ? 8.486 -10.442 18.507 1.00 0.00 901 LEU B C 2
ATOM 3826 O O . LEU B 1 21 ? 7.926 -9.789 17.628 1.00 0.00 901 LEU B O 2
ATOM 3842 N N . GLN B 1 22 ? 9.735 -10.216 18.893 1.00 0.00 902 GLN B N 2
ATOM 3843 C CA . GLN B 1 22 ? 10.531 -9.157 18.283 1.00 0.00 902 GLN B CA 2
ATOM 3844 C C . GLN B 1 22 ? 10.674 -9.386 16.783 1.00 0.00 902 GLN B C 2
ATOM 3845 O O . GLN B 1 22 ? 10.500 -8.463 15.987 1.00 0.00 902 GLN B O 2
ATOM 3859 N N . ARG B 1 23 ? 10.993 -10.615 16.405 1.00 0.00 903 ARG B N 2
ATOM 3860 C CA . ARG B 1 23 ? 11.160 -10.948 14.998 1.00 0.00 903 ARG B CA 2
ATOM 3861 C C . ARG B 1 23 ? 9.834 -10.816 14.262 1.00 0.00 903 ARG B C 2
ATOM 3862 O O . ARG B 1 23 ? 9.791 -10.365 13.129 1.00 0.00 903 ARG B O 2
ATOM 3883 N N . MET B 1 24 ? 8.748 -11.210 14.910 1.00 0.00 904 MET B N 2
ATOM 3884 C CA . MET B 1 24 ? 7.433 -11.124 14.284 1.00 0.00 904 MET B CA 2
ATOM 3885 C C . MET B 1 24 ? 7.084 -9.673 13.971 1.00 0.00 904 MET B C 2
ATOM 3886 O O . MET B 1 24 ? 6.577 -9.363 12.894 1.00 0.00 904 MET B O 2
ATOM 3900 N N . LYS B 1 25 ? 7.368 -8.785 14.913 1.00 0.00 905 LYS B N 2
ATOM 3901 C CA . LYS B 1 25 ? 7.093 -7.368 14.716 1.00 0.00 905 LYS B CA 2
ATOM 3902 C C . LYS B 1 25 ? 8.007 -6.784 13.645 1.00 0.00 905 LYS B C 2
ATOM 3903 O O . LYS B 1 25 ? 7.557 -6.061 12.761 1.00 0.00 905 LYS B O 2
ATOM 3922 N N . GLU B 1 26 ? 9.296 -7.089 13.741 1.00 0.00 906 GLU B N 2
ATOM 3923 C CA . GLU B 1 26 ? 10.268 -6.571 12.784 1.00 0.00 906 GLU B CA 2
ATOM 3924 C C . GLU B 1 26 ? 10.032 -7.142 11.389 1.00 0.00 906 GLU B C 2
ATOM 3925 O O . GLU B 1 26 ? 10.058 -6.414 10.397 1.00 0.00 906 GLU B O 2
ATOM 3937 N N . ARG B 1 27 ? 9.798 -8.443 11.322 1.00 0.00 907 ARG B N 2
ATOM 3938 C CA . ARG B 1 27 ? 9.557 -9.108 10.049 1.00 0.00 907 ARG B CA 2
ATOM 3939 C C . ARG B 1 27 ? 8.312 -8.545 9.374 1.00 0.00 907 ARG B C 2
ATOM 3940 O O . ARG B 1 27 ? 8.298 -8.327 8.163 1.00 0.00 907 ARG B O 2
ATOM 3961 N N . GLN B 1 28 ? 7.270 -8.309 10.160 1.00 0.00 908 GLN B N 2
ATOM 3962 C CA . GLN B 1 28 ? 6.031 -7.768 9.617 1.00 0.00 908 GLN B CA 2
ATOM 3963 C C . GLN B 1 28 ? 6.249 -6.363 9.064 1.00 0.00 908 GLN B C 2
ATOM 3964 O O . GLN B 1 28 ? 5.807 -6.046 7.960 1.00 0.00 908 GLN B O 2
ATOM 3978 N N . GLU B 1 29 ? 6.939 -5.526 9.830 1.00 0.00 909 GLU B N 2
ATOM 3979 C CA . GLU B 1 29 ? 7.202 -4.159 9.400 1.00 0.00 909 GLU B CA 2
ATOM 3980 C C . GLU B 1 29 ? 7.986 -4.153 8.095 1.00 0.00 909 GLU B C 2
ATOM 3981 O O . GLU B 1 29 ? 7.735 -3.337 7.209 1.00 0.00 909 GLU B O 2
ATOM 3993 N N . LEU B 1 30 ? 8.930 -5.073 7.982 1.00 0.00 910 LEU B N 2
ATOM 3994 C CA . LEU B 1 30 ? 9.744 -5.172 6.775 1.00 0.00 910 LEU B CA 2
ATOM 3995 C C . LEU B 1 30 ? 8.889 -5.545 5.574 1.00 0.00 910 LEU B C 2
ATOM 3996 O O . LEU B 1 30 ? 9.084 -5.030 4.471 1.00 0.00 910 LEU B O 2
ATOM 4012 N N . SER B 1 31 ? 7.943 -6.450 5.792 1.00 0.00 911 SER B N 2
ATOM 4013 C CA . SER B 1 31 ? 7.068 -6.891 4.716 1.00 0.00 911 SER B CA 2
ATOM 4014 C C . SER B 1 31 ? 6.256 -5.723 4.172 1.00 0.00 911 SER B C 2
ATOM 4015 O O . SER B 1 31 ? 6.107 -5.568 2.961 1.00 0.00 911 SER B O 2
ATOM 4023 N N . LEU B 1 32 ? 5.737 -4.902 5.074 1.00 0.00 912 LEU B N 2
ATOM 4024 C CA . LEU B 1 32 ? 4.947 -3.743 4.674 1.00 0.00 912 LEU B CA 2
ATOM 4025 C C . LEU B 1 32 ? 5.806 -2.747 3.910 1.00 0.00 912 LEU B C 2
ATOM 4026 O O . LEU B 1 32 ? 5.345 -2.127 2.955 1.00 0.00 912 LEU B O 2
ATOM 4042 N N . THR B 1 33 ? 7.046 -2.592 4.338 1.00 0.00 913 THR B N 2
ATOM 4043 C CA . THR B 1 33 ? 7.945 -1.656 3.685 1.00 0.00 913 THR B CA 2
ATOM 4044 C C . THR B 1 33 ? 8.106 -2.019 2.215 1.00 0.00 913 THR B C 2
ATOM 4045 O O . THR B 1 33 ? 7.985 -1.165 1.340 1.00 0.00 913 THR B O 2
ATOM 4056 N N . GLU B 1 34 ? 8.367 -3.290 1.946 1.00 0.00 914 GLU B N 2
ATOM 4057 C CA . GLU B 1 34 ? 8.536 -3.737 0.569 1.00 0.00 914 GLU B CA 2
ATOM 4058 C C . GLU B 1 34 ? 7.241 -3.537 -0.220 1.00 0.00 914 GLU B C 2
ATOM 4059 O O . GLU B 1 34 ? 7.258 -3.091 -1.376 1.00 0.00 914 GLU B O 2
ATOM 4071 N N . ALA B 1 35 ? 6.116 -3.860 0.411 1.00 0.00 915 ALA B N 2
ATOM 4072 C CA . ALA B 1 35 ? 4.828 -3.707 -0.240 1.00 0.00 915 ALA B CA 2
ATOM 4073 C C . ALA B 1 35 ? 4.543 -2.247 -0.522 1.00 0.00 915 ALA B C 2
ATOM 4074 O O . ALA B 1 35 ? 4.005 -1.909 -1.569 1.00 0.00 915 ALA B O 2
ATOM 4081 N N . SER B 1 36 ? 4.902 -1.387 0.415 1.00 0.00 916 SER B N 2
ATOM 4082 C CA . SER B 1 36 ? 4.657 0.032 0.250 1.00 0.00 916 SER B CA 2
ATOM 4083 C C . SER B 1 36 ? 5.355 0.556 -0.996 1.00 0.00 916 SER B C 2
ATOM 4084 O O . SER B 1 36 ? 4.775 1.318 -1.771 1.00 0.00 916 SER B O 2
ATOM 4092 N N . LEU B 1 37 ? 6.594 0.137 -1.191 1.00 0.00 917 LEU B N 2
ATOM 4093 C CA . LEU B 1 37 ? 7.355 0.568 -2.357 1.00 0.00 917 LEU B CA 2
ATOM 4094 C C . LEU B 1 37 ? 6.668 0.122 -3.636 1.00 0.00 917 LEU B C 2
ATOM 4095 O O . LEU B 1 37 ? 6.590 0.877 -4.605 1.00 0.00 917 LEU B O 2
ATOM 4111 N N . GLN B 1 38 ? 6.170 -1.099 -3.635 1.00 0.00 918 GLN B N 2
ATOM 4112 C CA . GLN B 1 38 ? 5.499 -1.613 -4.816 1.00 0.00 918 GLN B CA 2
ATOM 4113 C C . GLN B 1 38 ? 4.324 -0.713 -5.201 1.00 0.00 918 GLN B C 2
ATOM 4114 O O . GLN B 1 38 ? 4.137 -0.368 -6.371 1.00 0.00 918 GLN B O 2
ATOM 4128 N N . LYS B 1 39 ? 3.537 -0.325 -4.208 1.00 0.00 919 LYS B N 2
ATOM 4129 C CA . LYS B 1 39 ? 2.387 0.531 -4.461 1.00 0.00 919 LYS B CA 2
ATOM 4130 C C . LYS B 1 39 ? 2.831 1.842 -5.073 1.00 0.00 919 LYS B C 2
ATOM 4131 O O . LYS B 1 39 ? 2.194 2.340 -5.991 1.00 0.00 919 LYS B O 2
ATOM 4150 N N . LEU B 1 40 ? 3.930 2.386 -4.580 1.00 0.00 920 LEU B N 2
ATOM 4151 C CA . LEU B 1 40 ? 4.436 3.647 -5.108 1.00 0.00 920 LEU B CA 2
ATOM 4152 C C . LEU B 1 40 ? 4.705 3.511 -6.600 1.00 0.00 920 LEU B C 2
ATOM 4153 O O . LEU B 1 40 ? 4.446 4.436 -7.374 1.00 0.00 920 LEU B O 2
ATOM 4169 N N . GLN B 1 41 ? 5.216 2.364 -7.003 1.00 0.00 921 GLN B N 2
ATOM 4170 C CA . GLN B 1 41 ? 5.503 2.149 -8.412 1.00 0.00 921 GLN B CA 2
ATOM 4171 C C . GLN B 1 41 ? 4.214 2.234 -9.227 1.00 0.00 921 GLN B C 2
ATOM 4172 O O . GLN B 1 41 ? 4.174 2.835 -10.305 1.00 0.00 921 GLN B O 2
ATOM 4186 N N . LEU B 1 42 ? 3.155 1.643 -8.693 1.00 0.00 922 LEU B N 2
ATOM 4187 C CA . LEU B 1 42 ? 1.864 1.669 -9.377 1.00 0.00 922 LEU B CA 2
ATOM 4188 C C . LEU B 1 42 ? 1.383 3.110 -9.520 1.00 0.00 922 LEU B C 2
ATOM 4189 O O . LEU B 1 42 ? 0.788 3.476 -10.534 1.00 0.00 922 LEU B O 2
ATOM 4205 N N . GLU B 1 43 ? 1.647 3.918 -8.503 1.00 0.00 923 GLU B N 2
ATOM 4206 C CA . GLU B 1 43 ? 1.233 5.314 -8.532 1.00 0.00 923 GLU B CA 2
ATOM 4207 C C . GLU B 1 43 ? 1.931 6.042 -9.671 1.00 0.00 923 GLU B C 2
ATOM 4208 O O . GLU B 1 43 ? 1.333 6.883 -10.334 1.00 0.00 923 GLU B O 2
ATOM 4220 N N . ASP B 1 44 ? 3.199 5.710 -9.893 1.00 0.00 924 ASP B N 2
ATOM 4221 C CA . ASP B 1 44 ? 3.964 6.340 -10.963 1.00 0.00 924 ASP B CA 2
ATOM 4222 C C . ASP B 1 44 ? 3.327 6.034 -12.313 1.00 0.00 924 ASP B C 2
ATOM 4223 O O . ASP B 1 44 ? 3.233 6.906 -13.177 1.00 0.00 924 ASP B O 2
ATOM 4232 N N . LYS B 1 45 ? 2.887 4.790 -12.489 1.00 0.00 925 LYS B N 2
ATOM 4233 C CA . LYS B 1 45 ? 2.255 4.395 -13.748 1.00 0.00 925 LYS B CA 2
ATOM 4234 C C . LYS B 1 45 ? 0.965 5.185 -13.974 1.00 0.00 925 LYS B C 2
ATOM 4235 O O . LYS B 1 45 ? 0.752 5.750 -15.041 1.00 0.00 925 LYS B O 2
ATOM 4254 N N . VAL B 1 46 ? 0.117 5.234 -12.955 1.00 0.00 926 VAL B N 2
ATOM 4255 C CA . VAL B 1 46 ? -1.145 5.968 -13.046 1.00 0.00 926 VAL B CA 2
ATOM 4256 C C . VAL B 1 46 ? -0.875 7.458 -13.197 1.00 0.00 926 VAL B C 2
ATOM 4257 O O . VAL B 1 46 ? -1.541 8.140 -13.970 1.00 0.00 926 VAL B O 2
ATOM 4270 N N . GLU B 1 47 ? 0.100 7.958 -12.449 1.00 0.00 927 GLU B N 2
ATOM 4271 C CA . GLU B 1 47 ? 0.440 9.376 -12.511 1.00 0.00 927 GLU B CA 2
ATOM 4272 C C . GLU B 1 47 ? 0.774 9.792 -13.941 1.00 0.00 927 GLU B C 2
ATOM 4273 O O . GLU B 1 47 ? 0.272 10.802 -14.435 1.00 0.00 927 GLU B O 2
ATOM 4285 N N . GLU B 1 48 ? 1.619 9.014 -14.604 1.00 0.00 928 GLU B N 2
ATOM 4286 C CA . GLU B 1 48 ? 2.003 9.325 -15.977 1.00 0.00 928 GLU B CA 2
ATOM 4287 C C . GLU B 1 48 ? 0.783 9.309 -16.885 1.00 0.00 928 GLU B C 2
ATOM 4288 O O . GLU B 1 48 ? 0.581 10.224 -17.682 1.00 0.00 928 GLU B O 2
ATOM 4300 N N . LEU B 1 49 ? -0.034 8.277 -16.751 1.00 0.00 929 LEU B N 2
ATOM 4301 C CA . LEU B 1 49 ? -1.240 8.161 -17.561 1.00 0.00 929 LEU B CA 2
ATOM 4302 C C . LEU B 1 49 ? -2.170 9.320 -17.273 1.00 0.00 929 LEU B C 2
ATOM 4303 O O . LEU B 1 49 ? -2.816 9.852 -18.174 1.00 0.00 929 LEU B O 2
ATOM 4319 N N . LEU B 1 50 ? -2.238 9.705 -16.018 1.00 0.00 930 LEU B N 2
ATOM 4320 C CA . LEU B 1 50 ? -3.101 10.793 -15.637 1.00 0.00 930 LEU B CA 2
ATOM 4321 C C . LEU B 1 50 ? -2.680 12.075 -16.344 1.00 0.00 930 LEU B C 2
ATOM 4322 O O . LEU B 1 50 ? -3.519 12.818 -16.859 1.00 0.00 930 LEU B O 2
ATOM 4338 N N . SER B 1 51 ? -1.372 12.328 -16.368 1.00 0.00 931 SER B N 2
ATOM 4339 C CA . SER B 1 51 ? -0.850 13.524 -17.016 1.00 0.00 931 SER B CA 2
ATOM 4340 C C . SER B 1 51 ? -1.136 13.495 -18.513 1.00 0.00 931 SER B C 2
ATOM 4341 O O . SER B 1 51 ? -1.558 14.493 -19.101 1.00 0.00 931 SER B O 2
ATOM 4349 N N . LYS B 1 52 ? -0.910 12.336 -19.123 1.00 0.00 932 LYS B N 2
ATOM 4350 C CA . LYS B 1 52 ? -1.147 12.174 -20.552 1.00 0.00 932 LYS B CA 2
ATOM 4351 C C . LYS B 1 52 ? -2.627 12.352 -20.869 1.00 0.00 932 LYS B C 2
ATOM 4352 O O . LYS B 1 52 ? -2.986 12.998 -21.851 1.00 0.00 932 LYS B O 2
ATOM 4371 N N . ASN B 1 53 ? -3.481 11.777 -20.032 1.00 0.00 933 ASN B N 2
ATOM 4372 C CA . ASN B 1 53 ? -4.918 11.879 -20.243 1.00 0.00 933 ASN B CA 2
ATOM 4373 C C . ASN B 1 53 ? -5.340 13.341 -20.250 1.00 0.00 933 ASN B C 2
ATOM 4374 O O . ASN B 1 53 ? -6.167 13.748 -21.056 1.00 0.00 933 ASN B O 2
ATOM 4385 N N . TYR B 1 54 ? -4.759 14.128 -19.358 1.00 0.00 934 TYR B N 2
ATOM 4386 C CA . TYR B 1 54 ? -5.079 15.549 -19.293 1.00 0.00 934 TYR B CA 2
ATOM 4387 C C . TYR B 1 54 ? -4.690 16.242 -20.592 1.00 0.00 934 TYR B C 2
ATOM 4388 O O . TYR B 1 54 ? -5.460 17.036 -21.141 1.00 0.00 934 TYR B O 2
ATOM 4406 N N . HIS B 1 55 ? -3.490 15.952 -21.074 1.00 0.00 935 HIS B N 2
ATOM 4407 C CA . HIS B 1 55 ? -3.019 16.574 -22.298 1.00 0.00 935 HIS B CA 2
ATOM 4408 C C . HIS B 1 55 ? -3.858 16.125 -23.492 1.00 0.00 935 HIS B C 2
ATOM 4409 O O . HIS B 1 55 ? -4.277 16.939 -24.319 1.00 0.00 935 HIS B O 2
ATOM 4423 N N . LEU B 1 56 ? -4.111 14.826 -23.565 1.00 0.00 936 LEU B N 2
ATOM 4424 C CA . LEU B 1 56 ? -4.911 14.272 -24.648 1.00 0.00 936 LEU B CA 2
ATOM 4425 C C . LEU B 1 56 ? -6.339 14.782 -24.568 1.00 0.00 936 LEU B C 2
ATOM 4426 O O . LEU B 1 56 ? -6.949 15.087 -25.587 1.00 0.00 936 LEU B O 2
ATOM 4442 N N . GLU B 1 57 ? -6.861 14.865 -23.353 1.00 0.00 937 GLU B N 2
ATOM 4443 C CA . GLU B 1 57 ? -8.223 15.331 -23.153 1.00 0.00 937 GLU B CA 2
ATOM 4444 C C . GLU B 1 57 ? -8.400 16.718 -23.748 1.00 0.00 937 GLU B C 2
ATOM 4445 O O . GLU B 1 57 ? -9.389 16.988 -24.416 1.00 0.00 937 GLU B O 2
ATOM 4457 N N . ASN B 1 58 ? -7.436 17.590 -23.507 1.00 0.00 938 ASN B N 2
ATOM 4458 C CA . ASN B 1 58 ? -7.508 18.946 -24.038 1.00 0.00 938 ASN B CA 2
ATOM 4459 C C . ASN B 1 58 ? -7.441 18.938 -25.558 1.00 0.00 938 ASN B C 2
ATOM 4460 O O . ASN B 1 58 ? -8.147 19.699 -26.221 1.00 0.00 938 ASN B O 2
ATOM 4471 N N . GLU B 1 59 ? -6.583 18.090 -26.110 1.00 0.00 939 GLU B N 2
ATOM 4472 C CA . GLU B 1 59 ? -6.438 18.022 -27.559 1.00 0.00 939 GLU B CA 2
ATOM 4473 C C . GLU B 1 59 ? -7.712 17.504 -28.230 1.00 0.00 939 GLU B C 2
ATOM 4474 O O . GLU B 1 59 ? -8.255 18.142 -29.141 1.00 0.00 939 GLU B O 2
ATOM 4486 N N . VAL B 1 60 ? -8.190 16.354 -27.775 1.00 0.00 940 VAL B N 2
ATOM 4487 C CA . VAL B 1 60 ? -9.398 15.771 -28.341 1.00 0.00 940 VAL B CA 2
ATOM 4488 C C . VAL B 1 60 ? -10.614 16.628 -28.017 1.00 0.00 940 VAL B C 2
ATOM 4489 O O . VAL B 1 60 ? -11.429 16.915 -28.887 1.00 0.00 940 VAL B O 2
ATOM 4502 N N . ALA B 1 61 ? -10.726 17.041 -26.761 1.00 0.00 941 ALA B N 2
ATOM 4503 C CA . ALA B 1 61 ? -11.854 17.857 -26.340 1.00 0.00 941 ALA B CA 2
ATOM 4504 C C . ALA B 1 61 ? -11.942 19.114 -27.189 1.00 0.00 941 ALA B C 2
ATOM 4505 O O . ALA B 1 61 ? -13.030 19.528 -27.581 1.00 0.00 941 ALA B O 2
ATOM 4512 N N . ARG B 1 62 ? -10.794 19.716 -27.476 1.00 0.00 942 ARG B N 2
ATOM 4513 C CA . ARG B 1 62 ? -10.770 20.926 -28.282 1.00 0.00 942 ARG B CA 2
ATOM 4514 C C . ARG B 1 62 ? -11.326 20.645 -29.676 1.00 0.00 942 ARG B C 2
ATOM 4515 O O . ARG B 1 62 ? -12.126 21.413 -30.205 1.00 0.00 942 ARG B O 2
ATOM 4536 N N . LEU B 1 63 ? -10.888 19.540 -30.269 1.00 0.00 943 LEU B N 2
ATOM 4537 C CA . LEU B 1 63 ? -11.352 19.168 -31.604 1.00 0.00 943 LEU B CA 2
ATOM 4538 C C . LEU B 1 63 ? -12.835 18.809 -31.594 1.00 0.00 943 LEU B C 2
ATOM 4539 O O . LEU B 1 63 ? -13.576 19.167 -32.509 1.00 0.00 943 LEU B O 2
ATOM 4555 N N . LYS B 1 64 ? -13.254 18.095 -30.560 1.00 0.00 944 LYS B N 2
ATOM 4556 C CA . LYS B 1 64 ? -14.640 17.681 -30.443 1.00 0.00 944 LYS B CA 2
ATOM 4557 C C . LYS B 1 64 ? -15.553 18.892 -30.370 1.00 0.00 944 LYS B C 2
ATOM 4558 O O . LYS B 1 64 ? -16.645 18.883 -30.930 1.00 0.00 944 LYS B O 2
ATOM 4577 N N . LYS B 1 65 ? -15.101 19.928 -29.684 1.00 0.00 945 LYS B N 2
ATOM 4578 C CA . LYS B 1 65 ? -15.893 21.141 -29.558 1.00 0.00 945 LYS B CA 2
ATOM 4579 C C . LYS B 1 65 ? -16.305 21.651 -30.936 1.00 0.00 945 LYS B C 2
ATOM 4580 O O . LYS B 1 65 ? -17.394 22.200 -31.096 1.00 0.00 945 LYS B O 2
ATOM 4599 N N . LEU B 1 66 ? -15.433 21.473 -31.926 1.00 0.00 946 LEU B N 2
ATOM 4600 C CA . LEU B 1 66 ? -15.741 21.936 -33.273 1.00 0.00 946 LEU B CA 2
ATOM 4601 C C . LEU B 1 66 ? -16.990 21.237 -33.797 1.00 0.00 946 LEU B C 2
ATOM 4602 O O . LEU B 1 66 ? -17.927 21.886 -34.260 1.00 0.00 946 LEU B O 2
ATOM 4618 N N . VAL B 1 67 ? -17.004 19.912 -33.706 1.00 0.00 947 VAL B N 2
ATOM 4619 C CA . VAL B 1 67 ? -18.156 19.141 -34.158 1.00 0.00 947 VAL B CA 2
ATOM 4620 C C . VAL B 1 67 ? -19.322 19.311 -33.188 1.00 0.00 947 VAL B C 2
ATOM 4621 O O . VAL B 1 67 ? -20.471 19.462 -33.599 1.00 0.00 947 VAL B O 2
ATOM 4634 N N . GLY B 1 68 ? -19.010 19.276 -31.898 1.00 0.00 948 GLY B N 2
ATOM 4635 C CA . GLY B 1 68 ? -20.029 19.415 -30.868 1.00 0.00 948 GLY B CA 2
ATOM 4636 C C . GLY B 1 68 ? -19.391 19.534 -29.489 1.00 0.00 948 GLY B C 2
ATOM 4637 O O . GLY B 1 68 ? -19.296 20.630 -28.937 1.00 0.00 948 GLY B O 2
ATOM 4641 N N . GLU B 1 69 ? -18.953 18.401 -28.943 1.00 0.00 949 GLU B N 2
ATOM 4642 C CA . GLU B 1 69 ? -18.325 18.388 -27.625 1.00 0.00 949 GLU B CA 2
ATOM 4643 C C . GLU B 1 69 ? -17.824 16.986 -27.286 1.00 0.00 949 GLU B C 2
ATOM 4644 O O . GLU B 1 69 ? -16.772 16.889 -26.675 1.00 0.00 949 GLU B O 2
ATOM 4657 N N . GLY A 1 1 ? -19.357 3.930 -48.933 1.00 0.00 881 GLY A N 3
ATOM 4658 C CA . GLY A 1 1 ? -18.167 4.356 -48.141 1.00 0.00 881 GLY A CA 3
ATOM 4659 C C . GLY A 1 1 ? -17.819 5.800 -48.482 1.00 0.00 881 GLY A C 3
ATOM 4660 O O . GLY A 1 1 ? -16.948 6.060 -49.313 1.00 0.00 881 GLY A O 3
ATOM 4666 N N . SER A 1 2 ? -18.505 6.736 -47.834 1.00 0.00 882 SER A N 3
ATOM 4667 C CA . SER A 1 2 ? -18.260 8.151 -48.076 1.00 0.00 882 SER A CA 3
ATOM 4668 C C . SER A 1 2 ? -16.954 8.592 -47.424 1.00 0.00 882 SER A C 3
ATOM 4669 O O . SER A 1 2 ? -16.456 7.941 -46.504 1.00 0.00 882 SER A O 3
ATOM 4677 N N . HIS A 1 3 ? -16.407 9.701 -47.907 1.00 0.00 883 HIS A N 3
ATOM 4678 C CA . HIS A 1 3 ? -15.157 10.227 -47.370 1.00 0.00 883 HIS A CA 3
ATOM 4679 C C . HIS A 1 3 ? -15.345 10.704 -45.932 1.00 0.00 883 HIS A C 3
ATOM 4680 O O . HIS A 1 3 ? -14.445 10.581 -45.103 1.00 0.00 883 HIS A O 3
ATOM 4694 N N . GLU A 1 4 ? -16.519 11.259 -45.650 1.00 0.00 884 GLU A N 3
ATOM 4695 C CA . GLU A 1 4 ? -16.819 11.763 -44.314 1.00 0.00 884 GLU A CA 3
ATOM 4696 C C . GLU A 1 4 ? -16.675 10.658 -43.270 1.00 0.00 884 GLU A C 3
ATOM 4697 O O . GLU A 1 4 ? -16.492 10.928 -42.083 1.00 0.00 884 GLU A O 3
ATOM 4709 N N . ASN A 1 5 ? -16.745 9.414 -43.725 1.00 0.00 885 ASN A N 3
ATOM 4710 C CA . ASN A 1 5 ? -16.613 8.266 -42.834 1.00 0.00 885 ASN A CA 3
ATOM 4711 C C . ASN A 1 5 ? -15.307 8.338 -42.083 1.00 0.00 885 ASN A C 3
ATOM 4712 O O . ASN A 1 5 ? -15.201 7.839 -40.975 1.00 0.00 885 ASN A O 3
ATOM 4723 N N . LYS A 1 6 ? -14.309 8.941 -42.687 1.00 0.00 886 LYS A N 3
ATOM 4724 C CA . LYS A 1 6 ? -13.022 9.035 -42.033 1.00 0.00 886 LYS A CA 3
ATOM 4725 C C . LYS A 1 6 ? -13.124 9.854 -40.748 1.00 0.00 886 LYS A C 3
ATOM 4726 O O . LYS A 1 6 ? -12.592 9.458 -39.713 1.00 0.00 886 LYS A O 3
ATOM 4745 N N . GLN A 1 7 ? -13.809 10.991 -40.819 1.00 0.00 887 GLN A N 3
ATOM 4746 C CA . GLN A 1 7 ? -13.962 11.840 -39.643 1.00 0.00 887 GLN A CA 3
ATOM 4747 C C . GLN A 1 7 ? -14.820 11.144 -38.593 1.00 0.00 887 GLN A C 3
ATOM 4748 O O . GLN A 1 7 ? -14.500 11.156 -37.405 1.00 0.00 887 GLN A O 3
ATOM 4762 N N . VAL A 1 8 ? -15.907 10.529 -39.044 1.00 0.00 888 VAL A N 3
ATOM 4763 C CA . VAL A 1 8 ? -16.803 9.820 -38.140 1.00 0.00 888 VAL A CA 3
ATOM 4764 C C . VAL A 1 8 ? -16.096 8.615 -37.530 1.00 0.00 888 VAL A C 3
ATOM 4765 O O . VAL A 1 8 ? -16.198 8.363 -36.329 1.00 0.00 888 VAL A O 3
ATOM 4778 N N . GLU A 1 9 ? -15.384 7.873 -38.370 1.00 0.00 889 GLU A N 3
ATOM 4779 C CA . GLU A 1 9 ? -14.665 6.695 -37.910 1.00 0.00 889 GLU A CA 3
ATOM 4780 C C . GLU A 1 9 ? -13.526 7.081 -36.971 1.00 0.00 889 GLU A C 3
ATOM 4781 O O . GLU A 1 9 ? -13.291 6.420 -35.959 1.00 0.00 889 GLU A O 3
ATOM 4793 N N . GLU A 1 10 ? -12.817 8.146 -37.320 1.00 0.00 890 GLU A N 3
ATOM 4794 C CA . GLU A 1 10 ? -11.694 8.606 -36.513 1.00 0.00 890 GLU A CA 3
ATOM 4795 C C . GLU A 1 10 ? -12.171 9.046 -35.133 1.00 0.00 890 GLU A C 3
ATOM 4796 O O . GLU A 1 10 ? -11.578 8.689 -34.119 1.00 0.00 890 GLU A O 3
ATOM 4808 N N . ILE A 1 11 ? -13.254 9.815 -35.104 1.00 0.00 891 ILE A N 3
ATOM 4809 C CA . ILE A 1 11 ? -13.812 10.300 -33.843 1.00 0.00 891 ILE A CA 3
ATOM 4810 C C . ILE A 1 11 ? -14.281 9.120 -33.000 1.00 0.00 891 ILE A C 3
ATOM 4811 O O . ILE A 1 11 ? -14.109 9.107 -31.783 1.00 0.00 891 ILE A O 3
ATOM 4827 N N . LEU A 1 12 ? -14.885 8.143 -33.653 1.00 0.00 892 LEU A N 3
ATOM 4828 C CA . LEU A 1 12 ? -15.385 6.982 -32.940 1.00 0.00 892 LEU A CA 3
ATOM 4829 C C . LEU A 1 12 ? -14.244 6.282 -32.207 1.00 0.00 892 LEU A C 3
ATOM 4830 O O . LEU A 1 12 ? -14.394 5.878 -31.056 1.00 0.00 892 LEU A O 3
ATOM 4846 N N . ARG A 1 13 ? -13.103 6.148 -32.869 1.00 0.00 893 ARG A N 3
ATOM 4847 C CA . ARG A 1 13 ? -11.960 5.503 -32.243 1.00 0.00 893 ARG A CA 3
ATOM 4848 C C . ARG A 1 13 ? -11.485 6.321 -31.044 1.00 0.00 893 ARG A C 3
ATOM 4849 O O . ARG A 1 13 ? -11.106 5.769 -30.014 1.00 0.00 893 ARG A O 3
ATOM 4870 N N . LEU A 1 14 ? -11.504 7.641 -31.192 1.00 0.00 894 LEU A N 3
ATOM 4871 C CA . LEU A 1 14 ? -11.065 8.525 -30.116 1.00 0.00 894 LEU A CA 3
ATOM 4872 C C . LEU A 1 14 ? -11.959 8.377 -28.888 1.00 0.00 894 LEU A C 3
ATOM 4873 O O . LEU A 1 14 ? -11.474 8.393 -27.761 1.00 0.00 894 LEU A O 3
ATOM 4889 N N . GLU A 1 15 ? -13.260 8.232 -29.113 1.00 0.00 895 GLU A N 3
ATOM 4890 C CA . GLU A 1 15 ? -14.208 8.078 -28.018 1.00 0.00 895 GLU A CA 3
ATOM 4891 C C . GLU A 1 15 ? -13.966 6.756 -27.292 1.00 0.00 895 GLU A C 3
ATOM 4892 O O . GLU A 1 15 ? -14.007 6.688 -26.068 1.00 0.00 895 GLU A O 3
ATOM 4904 N N . LYS A 1 16 ? -13.711 5.701 -28.053 1.00 0.00 896 LYS A N 3
ATOM 4905 C CA . LYS A 1 16 ? -13.455 4.398 -27.453 1.00 0.00 896 LYS A CA 3
ATOM 4906 C C . LYS A 1 16 ? -12.107 4.390 -26.729 1.00 0.00 896 LYS A C 3
ATOM 4907 O O . LYS A 1 16 ? -11.991 3.883 -25.611 1.00 0.00 896 LYS A O 3
ATOM 4926 N N . GLU A 1 17 ? -11.088 4.948 -27.380 1.00 0.00 897 GLU A N 3
ATOM 4927 C CA . GLU A 1 17 ? -9.748 4.993 -26.802 1.00 0.00 897 GLU A CA 3
ATOM 4928 C C . GLU A 1 17 ? -9.682 5.925 -25.599 1.00 0.00 897 GLU A C 3
ATOM 4929 O O . GLU A 1 17 ? -9.177 5.551 -24.544 1.00 0.00 897 GLU A O 3
ATOM 4941 N N . ILE A 1 18 ? -10.185 7.143 -25.763 1.00 0.00 898 ILE A N 3
ATOM 4942 C CA . ILE A 1 18 ? -10.152 8.117 -24.680 1.00 0.00 898 ILE A CA 3
ATOM 4943 C C . ILE A 1 18 ? -10.931 7.592 -23.483 1.00 0.00 898 ILE A C 3
ATOM 4944 O O . ILE A 1 18 ? -10.493 7.720 -22.341 1.00 0.00 898 ILE A O 3
ATOM 4960 N N . GLU A 1 19 ? -12.081 6.986 -23.751 1.00 0.00 899 GLU A N 3
ATOM 4961 C CA . GLU A 1 19 ? -12.894 6.434 -22.672 1.00 0.00 899 GLU A CA 3
ATOM 4962 C C . GLU A 1 19 ? -12.137 5.337 -21.942 1.00 0.00 899 GLU A C 3
ATOM 4963 O O . GLU A 1 19 ? -12.221 5.226 -20.719 1.00 0.00 899 GLU A O 3
ATOM 4975 N N . ASP A 1 20 ? -11.392 4.536 -22.688 1.00 0.00 900 ASP A N 3
ATOM 4976 C CA . ASP A 1 20 ? -10.625 3.463 -22.080 1.00 0.00 900 ASP A CA 3
ATOM 4977 C C . ASP A 1 20 ? -9.602 4.038 -21.105 1.00 0.00 900 ASP A C 3
ATOM 4978 O O . ASP A 1 20 ? -9.397 3.498 -20.017 1.00 0.00 900 ASP A O 3
ATOM 4987 N N . LEU A 1 21 ? -8.965 5.136 -21.500 1.00 0.00 901 LEU A N 3
ATOM 4988 C CA . LEU A 1 21 ? -7.964 5.775 -20.642 1.00 0.00 901 LEU A CA 3
ATOM 4989 C C . LEU A 1 21 ? -8.615 6.348 -19.384 1.00 0.00 901 LEU A C 3
ATOM 4990 O O . LEU A 1 21 ? -8.072 6.233 -18.285 1.00 0.00 901 LEU A O 3
ATOM 5006 N N . GLN A 1 22 ? -9.775 6.969 -19.554 1.00 0.00 902 GLN A N 3
ATOM 5007 C CA . GLN A 1 22 ? -10.482 7.561 -18.425 1.00 0.00 902 GLN A CA 3
ATOM 5008 C C . GLN A 1 22 ? -10.898 6.485 -17.433 1.00 0.00 902 GLN A C 3
ATOM 5009 O O . GLN A 1 22 ? -10.823 6.679 -16.221 1.00 0.00 902 GLN A O 3
ATOM 5023 N N . ARG A 1 23 ? -11.329 5.344 -17.955 1.00 0.00 903 ARG A N 3
ATOM 5024 C CA . ARG A 1 23 ? -11.743 4.240 -17.102 1.00 0.00 903 ARG A CA 3
ATOM 5025 C C . ARG A 1 23 ? -10.558 3.754 -16.281 1.00 0.00 903 ARG A C 3
ATOM 5026 O O . ARG A 1 23 ? -10.686 3.474 -15.090 1.00 0.00 903 ARG A O 3
ATOM 5047 N N . MET A 1 24 ? -9.400 3.663 -16.926 1.00 0.00 904 MET A N 3
ATOM 5048 C CA . MET A 1 24 ? -8.193 3.218 -16.245 1.00 0.00 904 MET A CA 3
ATOM 5049 C C . MET A 1 24 ? -7.796 4.211 -15.157 1.00 0.00 904 MET A C 3
ATOM 5050 O O . MET A 1 24 ? -7.415 3.818 -14.059 1.00 0.00 904 MET A O 3
ATOM 5064 N N . LYS A 1 25 ? -7.895 5.500 -15.466 1.00 0.00 905 LYS A N 3
ATOM 5065 C CA . LYS A 1 25 ? -7.543 6.534 -14.496 1.00 0.00 905 LYS A CA 3
ATOM 5066 C C . LYS A 1 25 ? -8.461 6.448 -13.273 1.00 0.00 905 LYS A C 3
ATOM 5067 O O . LYS A 1 25 ? -7.998 6.510 -12.135 1.00 0.00 905 LYS A O 3
ATOM 5086 N N . GLU A 1 26 ? -9.760 6.322 -13.514 1.00 0.00 906 GLU A N 3
ATOM 5087 C CA . GLU A 1 26 ? -10.718 6.251 -12.419 1.00 0.00 906 GLU A CA 3
ATOM 5088 C C . GLU A 1 26 ? -10.501 4.991 -11.582 1.00 0.00 906 GLU A C 3
ATOM 5089 O O . GLU A 1 26 ? -10.510 5.045 -10.355 1.00 0.00 906 GLU A O 3
ATOM 5101 N N . ARG A 1 27 ? -10.312 3.861 -12.250 1.00 0.00 907 ARG A N 3
ATOM 5102 C CA . ARG A 1 27 ? -10.103 2.599 -11.549 1.00 0.00 907 ARG A CA 3
ATOM 5103 C C . ARG A 1 27 ? -8.791 2.611 -10.769 1.00 0.00 907 ARG A C 3
ATOM 5104 O O . ARG A 1 27 ? -8.722 2.102 -9.649 1.00 0.00 907 ARG A O 3
ATOM 5125 N N . GLN A 1 28 ? -7.753 3.186 -11.365 1.00 0.00 908 GLN A N 3
ATOM 5126 C CA . GLN A 1 28 ? -6.447 3.251 -10.716 1.00 0.00 908 GLN A CA 3
ATOM 5127 C C . GLN A 1 28 ? -6.508 4.081 -9.436 1.00 0.00 908 GLN A C 3
ATOM 5128 O O . GLN A 1 28 ? -5.975 3.681 -8.402 1.00 0.00 908 GLN A O 3
ATOM 5142 N N . GLU A 1 29 ? -7.156 5.237 -9.512 1.00 0.00 909 GLU A N 3
ATOM 5143 C CA . GLU A 1 29 ? -7.273 6.109 -8.349 1.00 0.00 909 GLU A CA 3
ATOM 5144 C C . GLU A 1 29 ? -8.111 5.439 -7.270 1.00 0.00 909 GLU A C 3
ATOM 5145 O O . GLU A 1 29 ? -7.789 5.503 -6.083 1.00 0.00 909 GLU A O 3
ATOM 5157 N N . LEU A 1 30 ? -9.184 4.788 -7.697 1.00 0.00 910 LEU A N 3
ATOM 5158 C CA . LEU A 1 30 ? -10.071 4.093 -6.771 1.00 0.00 910 LEU A CA 3
ATOM 5159 C C . LEU A 1 30 ? -9.339 2.941 -6.094 1.00 0.00 910 LEU A C 3
ATOM 5160 O O . LEU A 1 30 ? -9.506 2.701 -4.898 1.00 0.00 910 LEU A O 3
ATOM 5176 N N . SER A 1 31 ? -8.527 2.226 -6.866 1.00 0.00 911 SER A N 3
ATOM 5177 C CA . SER A 1 31 ? -7.778 1.099 -6.324 1.00 0.00 911 SER A CA 3
ATOM 5178 C C . SER A 1 31 ? -6.805 1.569 -5.251 1.00 0.00 911 SER A C 3
ATOM 5179 O O . SER A 1 31 ? -6.657 0.935 -4.206 1.00 0.00 911 SER A O 3
ATOM 5187 N N . LEU A 1 32 ? -6.142 2.685 -5.520 1.00 0.00 912 LEU A N 3
ATOM 5188 C CA . LEU A 1 32 ? -5.180 3.245 -4.580 1.00 0.00 912 LEU A CA 3
ATOM 5189 C C . LEU A 1 32 ? -5.869 3.652 -3.289 1.00 0.00 912 LEU A C 3
ATOM 5190 O O . LEU A 1 32 ? -5.330 3.462 -2.204 1.00 0.00 912 LEU A O 3
ATOM 5206 N N . THR A 1 33 ? -7.061 4.215 -3.409 1.00 0.00 913 THR A N 3
ATOM 5207 C CA . THR A 1 33 ? -7.800 4.637 -2.229 1.00 0.00 913 THR A CA 3
ATOM 5208 C C . THR A 1 33 ? -8.097 3.435 -1.339 1.00 0.00 913 THR A C 3
ATOM 5209 O O . THR A 1 33 ? -7.865 3.472 -0.131 1.00 0.00 913 THR A O 3
ATOM 5220 N N . GLU A 1 34 ? -8.598 2.368 -1.946 1.00 0.00 914 GLU A N 3
ATOM 5221 C CA . GLU A 1 34 ? -8.914 1.162 -1.196 1.00 0.00 914 GLU A CA 3
ATOM 5222 C C . GLU A 1 34 ? -7.642 0.520 -0.649 1.00 0.00 914 GLU A C 3
ATOM 5223 O O . GLU A 1 34 ? -7.594 0.093 0.510 1.00 0.00 914 GLU A O 3
ATOM 5235 N N . ALA A 1 35 ? -6.611 0.450 -1.488 1.00 0.00 915 ALA A N 3
ATOM 5236 C CA . ALA A 1 35 ? -5.355 -0.152 -1.063 1.00 0.00 915 ALA A CA 3
ATOM 5237 C C . ALA A 1 35 ? -4.716 0.656 0.048 1.00 0.00 915 ALA A C 3
ATOM 5238 O O . ALA A 1 35 ? -4.183 0.098 1.004 1.00 0.00 915 ALA A O 3
ATOM 5245 N N . SER A 1 36 ? -4.774 1.965 -0.081 1.00 0.00 916 SER A N 3
ATOM 5246 C CA . SER A 1 36 ? -4.192 2.829 0.922 1.00 0.00 916 SER A CA 3
ATOM 5247 C C . SER A 1 36 ? -4.853 2.593 2.270 1.00 0.00 916 SER A C 3
ATOM 5248 O O . SER A 1 36 ? -4.188 2.559 3.306 1.00 0.00 916 SER A O 3
ATOM 5256 N N . LEU A 1 37 ? -6.166 2.421 2.248 1.00 0.00 917 LEU A N 3
ATOM 5257 C CA . LEU A 1 37 ? -6.908 2.178 3.474 1.00 0.00 917 LEU A CA 3
ATOM 5258 C C . LEU A 1 37 ? -6.422 0.896 4.137 1.00 0.00 917 LEU A C 3
ATOM 5259 O O . LEU A 1 37 ? -6.257 0.841 5.357 1.00 0.00 917 LEU A O 3
ATOM 5275 N N . GLN A 1 38 ? -6.184 -0.136 3.335 1.00 0.00 918 GLN A N 3
ATOM 5276 C CA . GLN A 1 38 ? -5.713 -1.396 3.889 1.00 0.00 918 GLN A CA 3
ATOM 5277 C C . GLN A 1 38 ? -4.380 -1.196 4.604 1.00 0.00 918 GLN A C 3
ATOM 5278 O O . GLN A 1 38 ? -4.136 -1.777 5.663 1.00 0.00 918 GLN A O 3
ATOM 5292 N N . LYS A 1 39 ? -3.523 -0.365 4.025 1.00 0.00 919 LYS A N 3
ATOM 5293 C CA . LYS A 1 39 ? -2.225 -0.102 4.632 1.00 0.00 919 LYS A CA 3
ATOM 5294 C C . LYS A 1 39 ? -2.394 0.547 5.992 1.00 0.00 919 LYS A C 3
ATOM 5295 O O . LYS A 1 39 ? -1.700 0.187 6.934 1.00 0.00 919 LYS A O 3
ATOM 5314 N N . LEU A 1 40 ? -3.320 1.491 6.094 1.00 0.00 920 LEU A N 3
ATOM 5315 C CA . LEU A 1 40 ? -3.552 2.174 7.364 1.00 0.00 920 LEU A CA 3
ATOM 5316 C C . LEU A 1 40 ? -3.955 1.156 8.424 1.00 0.00 920 LEU A C 3
ATOM 5317 O O . LEU A 1 40 ? -3.529 1.243 9.579 1.00 0.00 920 LEU A O 3
ATOM 5333 N N . GLN A 1 41 ? -4.765 0.188 8.029 1.00 0.00 921 GLN A N 3
ATOM 5334 C CA . GLN A 1 41 ? -5.200 -0.835 8.964 1.00 0.00 921 GLN A CA 3
ATOM 5335 C C . GLN A 1 41 ? -3.995 -1.603 9.498 1.00 0.00 921 GLN A C 3
ATOM 5336 O O . GLN A 1 41 ? -3.916 -1.913 10.691 1.00 0.00 921 GLN A O 3
ATOM 5350 N N . LEU A 1 42 ? -3.050 -1.891 8.614 1.00 0.00 922 LEU A N 3
ATOM 5351 C CA . LEU A 1 42 ? -1.846 -2.605 9.017 1.00 0.00 922 LEU A CA 3
ATOM 5352 C C . LEU A 1 42 ? -1.059 -1.776 10.032 1.00 0.00 922 LEU A C 3
ATOM 5353 O O . LEU A 1 42 ? -0.509 -2.317 10.991 1.00 0.00 922 LEU A O 3
ATOM 5369 N N . GLU A 1 43 ? -1.012 -0.465 9.818 1.00 0.00 923 GLU A N 3
ATOM 5370 C CA . GLU A 1 43 ? -0.289 0.417 10.728 1.00 0.00 923 GLU A CA 3
ATOM 5371 C C . GLU A 1 43 ? -0.869 0.309 12.127 1.00 0.00 923 GLU A C 3
ATOM 5372 O O . GLU A 1 43 ? -0.135 0.305 13.114 1.00 0.00 923 GLU A O 3
ATOM 5384 N N . ASP A 1 44 ? -2.187 0.216 12.207 1.00 0.00 924 ASP A N 3
ATOM 5385 C CA . ASP A 1 44 ? -2.841 0.099 13.503 1.00 0.00 924 ASP A CA 3
ATOM 5386 C C . ASP A 1 44 ? -2.403 -1.187 14.196 1.00 0.00 924 ASP A C 3
ATOM 5387 O O . ASP A 1 44 ? -2.113 -1.190 15.393 1.00 0.00 924 ASP A O 3
ATOM 5396 N N . LYS A 1 45 ? -2.361 -2.280 13.436 1.00 0.00 925 LYS A N 3
ATOM 5397 C CA . LYS A 1 45 ? -1.957 -3.568 13.998 1.00 0.00 925 LYS A CA 3
ATOM 5398 C C . LYS A 1 45 ? -0.501 -3.529 14.466 1.00 0.00 925 LYS A C 3
ATOM 5399 O O . LYS A 1 45 ? -0.185 -3.963 15.572 1.00 0.00 925 LYS A O 3
ATOM 5418 N N . VAL A 1 46 ? 0.380 -3.006 13.615 1.00 0.00 926 VAL A N 3
ATOM 5419 C CA . VAL A 1 46 ? 1.800 -2.914 13.951 1.00 0.00 926 VAL A CA 3
ATOM 5420 C C . VAL A 1 46 ? 2.010 -1.960 15.122 1.00 0.00 926 VAL A C 3
ATOM 5421 O O . VAL A 1 46 ? 2.770 -2.256 16.043 1.00 0.00 926 VAL A O 3
ATOM 5434 N N . GLU A 1 47 ? 1.333 -0.816 15.086 1.00 0.00 927 GLU A N 3
ATOM 5435 C CA . GLU A 1 47 ? 1.461 0.166 16.159 1.00 0.00 927 GLU A CA 3
ATOM 5436 C C . GLU A 1 47 ? 1.081 -0.452 17.499 1.00 0.00 927 GLU A C 3
ATOM 5437 O O . GLU A 1 47 ? 1.811 -0.323 18.481 1.00 0.00 927 GLU A O 3
ATOM 5449 N N . GLU A 1 48 ? -0.064 -1.123 17.533 1.00 0.00 928 GLU A N 3
ATOM 5450 C CA . GLU A 1 48 ? -0.524 -1.754 18.761 1.00 0.00 928 GLU A CA 3
ATOM 5451 C C . GLU A 1 48 ? 0.393 -2.902 19.147 1.00 0.00 928 GLU A C 3
ATOM 5452 O O . GLU A 1 48 ? 0.701 -3.095 20.323 1.00 0.00 928 GLU A O 3
ATOM 5464 N N . LEU A 1 49 ? 0.834 -3.662 18.151 1.00 0.00 929 LEU A N 3
ATOM 5465 C CA . LEU A 1 49 ? 1.722 -4.784 18.410 1.00 0.00 929 LEU A CA 3
ATOM 5466 C C . LEU A 1 49 ? 3.021 -4.275 19.016 1.00 0.00 929 LEU A C 3
ATOM 5467 O O . LEU A 1 49 ? 3.562 -4.874 19.945 1.00 0.00 929 LEU A O 3
ATOM 5483 N N . LEU A 1 50 ? 3.518 -3.168 18.475 1.00 0.00 930 LEU A N 3
ATOM 5484 C CA . LEU A 1 50 ? 4.757 -2.583 18.962 1.00 0.00 930 LEU A CA 3
ATOM 5485 C C . LEU A 1 50 ? 4.611 -2.169 20.421 1.00 0.00 930 LEU A C 3
ATOM 5486 O O . LEU A 1 50 ? 5.496 -2.418 21.240 1.00 0.00 930 LEU A O 3
ATOM 5502 N N . SER A 1 51 ? 3.487 -1.535 20.741 1.00 0.00 931 SER A N 3
ATOM 5503 C CA . SER A 1 51 ? 3.241 -1.091 22.110 1.00 0.00 931 SER A CA 3
ATOM 5504 C C . SER A 1 51 ? 3.194 -2.281 23.065 1.00 0.00 931 SER A C 3
ATOM 5505 O O . SER A 1 51 ? 3.772 -2.243 24.155 1.00 0.00 931 SER A O 3
ATOM 5513 N N . LYS A 1 52 ? 2.512 -3.340 22.644 1.00 0.00 932 LYS A N 3
ATOM 5514 C CA . LYS A 1 52 ? 2.400 -4.540 23.462 1.00 0.00 932 LYS A CA 3
ATOM 5515 C C . LYS A 1 52 ? 3.765 -5.191 23.644 1.00 0.00 932 LYS A C 3
ATOM 5516 O O . LYS A 1 52 ? 4.090 -5.684 24.725 1.00 0.00 932 LYS A O 3
ATOM 5535 N N . ASN A 1 53 ? 4.561 -5.194 22.580 1.00 0.00 933 ASN A N 3
ATOM 5536 C CA . ASN A 1 53 ? 5.885 -5.798 22.638 1.00 0.00 933 ASN A CA 3
ATOM 5537 C C . ASN A 1 53 ? 6.736 -5.100 23.693 1.00 0.00 933 ASN A C 3
ATOM 5538 O O . ASN A 1 53 ? 7.452 -5.748 24.449 1.00 0.00 933 ASN A O 3
ATOM 5549 N N . TYR A 1 54 ? 6.643 -3.778 23.744 1.00 0.00 934 TYR A N 3
ATOM 5550 C CA . TYR A 1 54 ? 7.400 -3.006 24.725 1.00 0.00 934 TYR A CA 3
ATOM 5551 C C . TYR A 1 54 ? 6.965 -3.356 26.135 1.00 0.00 934 TYR A C 3
ATOM 5552 O O . TYR A 1 54 ? 7.796 -3.531 27.024 1.00 0.00 934 TYR A O 3
ATOM 5570 N N . HIS A 1 55 ? 5.663 -3.450 26.343 1.00 0.00 935 HIS A N 3
ATOM 5571 C CA . HIS A 1 55 ? 5.162 -3.771 27.663 1.00 0.00 935 HIS A CA 3
ATOM 5572 C C . HIS A 1 55 ? 5.661 -5.147 28.103 1.00 0.00 935 HIS A C 3
ATOM 5573 O O . HIS A 1 55 ? 6.143 -5.325 29.227 1.00 0.00 935 HIS A O 3
ATOM 5587 N N . LEU A 1 56 ? 5.566 -6.111 27.197 1.00 0.00 936 LEU A N 3
ATOM 5588 C CA . LEU A 1 56 ? 6.027 -7.459 27.488 1.00 0.00 936 LEU A CA 3
ATOM 5589 C C . LEU A 1 56 ? 7.546 -7.476 27.628 1.00 0.00 936 LEU A C 3
ATOM 5590 O O . LEU A 1 56 ? 8.092 -8.201 28.457 1.00 0.00 936 LEU A O 3
ATOM 5606 N N . GLU A 1 57 ? 8.218 -6.668 26.814 1.00 0.00 937 GLU A N 3
ATOM 5607 C CA . GLU A 1 57 ? 9.673 -6.593 26.846 1.00 0.00 937 GLU A CA 3
ATOM 5608 C C . GLU A 1 57 ? 10.155 -6.229 28.247 1.00 0.00 937 GLU A C 3
ATOM 5609 O O . GLU A 1 57 ? 11.111 -6.812 28.751 1.00 0.00 937 GLU A O 3
ATOM 5621 N N . ASN A 1 58 ? 9.489 -5.275 28.877 1.00 0.00 938 ASN A N 3
ATOM 5622 C CA . ASN A 1 58 ? 9.866 -4.875 30.225 1.00 0.00 938 ASN A CA 3
ATOM 5623 C C . ASN A 1 58 ? 9.567 -5.988 31.221 1.00 0.00 938 ASN A C 3
ATOM 5624 O O . ASN A 1 58 ? 10.356 -6.248 32.129 1.00 0.00 938 ASN A O 3
ATOM 5635 N N . GLU A 1 59 ? 8.423 -6.646 31.052 1.00 0.00 939 GLU A N 3
ATOM 5636 C CA . GLU A 1 59 ? 8.042 -7.724 31.962 1.00 0.00 939 GLU A CA 3
ATOM 5637 C C . GLU A 1 59 ? 9.034 -8.885 31.893 1.00 0.00 939 GLU A C 3
ATOM 5638 O O . GLU A 1 59 ? 9.560 -9.332 32.918 1.00 0.00 939 GLU A O 3
ATOM 5650 N N . VAL A 1 60 ? 9.296 -9.366 30.682 1.00 0.00 940 VAL A N 3
ATOM 5651 C CA . VAL A 1 60 ? 10.228 -10.470 30.497 1.00 0.00 940 VAL A CA 3
ATOM 5652 C C . VAL A 1 60 ? 11.646 -10.029 30.831 1.00 0.00 940 VAL A C 3
ATOM 5653 O O . VAL A 1 60 ? 12.406 -10.768 31.449 1.00 0.00 940 VAL A O 3
ATOM 5666 N N . ALA A 1 61 ? 11.993 -8.814 30.414 1.00 0.00 941 ALA A N 3
ATOM 5667 C CA . ALA A 1 61 ? 13.324 -8.284 30.674 1.00 0.00 941 ALA A CA 3
ATOM 5668 C C . ALA A 1 61 ? 13.570 -8.186 32.171 1.00 0.00 941 ALA A C 3
ATOM 5669 O O . ALA A 1 61 ? 14.664 -8.485 32.649 1.00 0.00 941 ALA A O 3
ATOM 5676 N N . ARG A 1 62 ? 12.548 -7.765 32.910 1.00 0.00 942 ARG A N 3
ATOM 5677 C CA . ARG A 1 62 ? 12.684 -7.636 34.352 1.00 0.00 942 ARG A CA 3
ATOM 5678 C C . ARG A 1 62 ? 12.966 -9.001 34.973 1.00 0.00 942 ARG A C 3
ATOM 5679 O O . ARG A 1 62 ? 13.861 -9.141 35.807 1.00 0.00 942 ARG A O 3
ATOM 5700 N N . LEU A 1 63 ? 12.200 -10.003 34.552 1.00 0.00 943 LEU A N 3
ATOM 5701 C CA . LEU A 1 63 ? 12.374 -11.359 35.062 1.00 0.00 943 LEU A CA 3
ATOM 5702 C C . LEU A 1 63 ? 13.711 -11.944 34.612 1.00 0.00 943 LEU A C 3
ATOM 5703 O O . LEU A 1 63 ? 14.358 -12.681 35.353 1.00 0.00 943 LEU A O 3
ATOM 5719 N N . LYS A 1 64 ? 14.108 -11.627 33.388 1.00 0.00 944 LYS A N 3
ATOM 5720 C CA . LYS A 1 64 ? 15.356 -12.143 32.843 1.00 0.00 944 LYS A CA 3
ATOM 5721 C C . LYS A 1 64 ? 16.515 -11.824 33.791 1.00 0.00 944 LYS A C 3
ATOM 5722 O O . LYS A 1 64 ? 17.425 -12.632 33.972 1.00 0.00 944 LYS A O 3
ATOM 5741 N N . LYS A 1 65 ? 16.470 -10.637 34.383 1.00 0.00 945 LYS A N 3
ATOM 5742 C CA . LYS A 1 65 ? 17.518 -10.208 35.302 1.00 0.00 945 LYS A CA 3
ATOM 5743 C C . LYS A 1 65 ? 17.634 -11.176 36.476 1.00 0.00 945 LYS A C 3
ATOM 5744 O O . LYS A 1 65 ? 18.729 -11.416 36.984 1.00 0.00 945 LYS A O 3
ATOM 5763 N N . LEU A 1 66 ? 16.504 -11.719 36.915 1.00 0.00 946 LEU A N 3
ATOM 5764 C CA . LEU A 1 66 ? 16.518 -12.641 38.044 1.00 0.00 946 LEU A CA 3
ATOM 5765 C C . LEU A 1 66 ? 17.379 -13.860 37.714 1.00 0.00 946 LEU A C 3
ATOM 5766 O O . LEU A 1 66 ? 18.215 -14.271 38.517 1.00 0.00 946 LEU A O 3
ATOM 5782 N N . VAL A 1 67 ? 17.180 -14.423 36.526 1.00 0.00 947 VAL A N 3
ATOM 5783 C CA . VAL A 1 67 ? 17.961 -15.583 36.105 1.00 0.00 947 VAL A CA 3
ATOM 5784 C C . VAL A 1 67 ? 19.397 -15.170 35.788 1.00 0.00 947 VAL A C 3
ATOM 5785 O O . VAL A 1 67 ? 20.348 -15.859 36.155 1.00 0.00 947 VAL A O 3
ATOM 5798 N N . GLY A 1 68 ? 19.544 -14.039 35.100 1.00 0.00 948 GLY A N 3
ATOM 5799 C CA . GLY A 1 68 ? 20.866 -13.535 34.728 1.00 0.00 948 GLY A CA 3
ATOM 5800 C C . GLY A 1 68 ? 20.804 -12.782 33.403 1.00 0.00 948 GLY A C 3
ATOM 5801 O O . GLY A 1 68 ? 21.602 -13.031 32.499 1.00 0.00 948 GLY A O 3
ATOM 5805 N N . GLU A 1 69 ? 19.852 -11.861 33.295 1.00 0.00 949 GLU A N 3
ATOM 5806 C CA . GLU A 1 69 ? 19.694 -11.077 32.076 1.00 0.00 949 GLU A CA 3
ATOM 5807 C C . GLU A 1 69 ? 19.541 -11.992 30.864 1.00 0.00 949 GLU A C 3
ATOM 5808 O O . GLU A 1 69 ? 19.025 -13.083 31.034 1.00 0.00 949 GLU A O 3
ATOM 5821 N N . GLY B 1 1 ? 16.397 -33.429 37.367 1.00 0.00 881 GLY B N 3
ATOM 5822 C CA . GLY B 1 1 ? 15.358 -32.381 37.152 1.00 0.00 881 GLY B CA 3
ATOM 5823 C C . GLY B 1 1 ? 15.244 -31.513 38.398 1.00 0.00 881 GLY B C 3
ATOM 5824 O O . GLY B 1 1 ? 14.368 -31.725 39.237 1.00 0.00 881 GLY B O 3
ATOM 5830 N N . SER B 1 2 ? 16.134 -30.534 38.515 1.00 0.00 882 SER B N 3
ATOM 5831 C CA . SER B 1 2 ? 16.121 -29.639 39.664 1.00 0.00 882 SER B CA 3
ATOM 5832 C C . SER B 1 2 ? 14.962 -28.653 39.564 1.00 0.00 882 SER B C 3
ATOM 5833 O O . SER B 1 2 ? 14.431 -28.409 38.481 1.00 0.00 882 SER B O 3
ATOM 5841 N N . HIS B 1 3 ? 14.572 -28.092 40.704 1.00 0.00 883 HIS B N 3
ATOM 5842 C CA . HIS B 1 3 ? 13.472 -27.136 40.739 1.00 0.00 883 HIS B CA 3
ATOM 5843 C C . HIS B 1 3 ? 13.840 -25.856 39.992 1.00 0.00 883 HIS B C 3
ATOM 5844 O O . HIS B 1 3 ? 12.991 -25.234 39.354 1.00 0.00 883 HIS B O 3
ATOM 5858 N N . GLU B 1 4 ? 15.106 -25.464 40.082 1.00 0.00 884 GLU B N 3
ATOM 5859 C CA . GLU B 1 4 ? 15.576 -24.250 39.418 1.00 0.00 884 GLU B CA 3
ATOM 5860 C C . GLU B 1 4 ? 15.315 -24.321 37.915 1.00 0.00 884 GLU B C 3
ATOM 5861 O O . GLU B 1 4 ? 15.255 -23.298 37.235 1.00 0.00 884 GLU B O 3
ATOM 5873 N N . ASN B 1 5 ? 15.147 -25.536 37.410 1.00 0.00 885 ASN B N 3
ATOM 5874 C CA . ASN B 1 5 ? 14.880 -25.739 35.990 1.00 0.00 885 ASN B CA 3
ATOM 5875 C C . ASN B 1 5 ? 13.659 -24.958 35.577 1.00 0.00 885 ASN B C 3
ATOM 5876 O O . ASN B 1 5 ? 13.540 -24.552 34.433 1.00 0.00 885 ASN B O 3
ATOM 5887 N N . LYS B 1 6 ? 12.743 -24.761 36.496 1.00 0.00 886 LYS B N 3
ATOM 5888 C CA . LYS B 1 6 ? 11.538 -24.031 36.169 1.00 0.00 886 LYS B CA 3
ATOM 5889 C C . LYS B 1 6 ? 11.864 -22.598 35.760 1.00 0.00 886 LYS B C 3
ATOM 5890 O O . LYS B 1 6 ? 11.337 -22.095 34.770 1.00 0.00 886 LYS B O 3
ATOM 5909 N N . GLN B 1 7 ? 12.733 -21.945 36.525 1.00 0.00 887 GLN B N 3
ATOM 5910 C CA . GLN B 1 7 ? 13.110 -20.569 36.217 1.00 0.00 887 GLN B CA 3
ATOM 5911 C C . GLN B 1 7 ? 13.904 -20.511 34.919 1.00 0.00 887 GLN B C 3
ATOM 5912 O O . GLN B 1 7 ? 13.674 -19.646 34.075 1.00 0.00 887 GLN B O 3
ATOM 5926 N N . VAL B 1 8 ? 14.834 -21.446 34.763 1.00 0.00 888 VAL B N 3
ATOM 5927 C CA . VAL B 1 8 ? 15.652 -21.502 33.559 1.00 0.00 888 VAL B CA 3
ATOM 5928 C C . VAL B 1 8 ? 14.786 -21.830 32.350 1.00 0.00 888 VAL B C 3
ATOM 5929 O O . VAL B 1 8 ? 14.924 -21.221 31.288 1.00 0.00 888 VAL B O 3
ATOM 5942 N N . GLU B 1 9 ? 13.900 -22.806 32.520 1.00 0.00 889 GLU B N 3
ATOM 5943 C CA . GLU B 1 9 ? 13.017 -23.219 31.439 1.00 0.00 889 GLU B CA 3
ATOM 5944 C C . GLU B 1 9 ? 12.027 -22.115 31.084 1.00 0.00 889 GLU B C 3
ATOM 5945 O O . GLU B 1 9 ? 11.750 -21.870 29.909 1.00 0.00 889 GLU B O 3
ATOM 5957 N N . GLU B 1 10 ? 11.489 -21.460 32.105 1.00 0.00 890 GLU B N 3
ATOM 5958 C CA . GLU B 1 10 ? 10.518 -20.393 31.895 1.00 0.00 890 GLU B CA 3
ATOM 5959 C C . GLU B 1 10 ? 11.154 -19.232 31.136 1.00 0.00 890 GLU B C 3
ATOM 5960 O O . GLU B 1 10 ? 10.575 -18.709 30.187 1.00 0.00 890 GLU B O 3
ATOM 5972 N N . ILE B 1 11 ? 12.351 -18.843 31.558 1.00 0.00 891 ILE B N 3
ATOM 5973 C CA . ILE B 1 11 ? 13.071 -17.745 30.918 1.00 0.00 891 ILE B CA 3
ATOM 5974 C C . ILE B 1 11 ? 13.392 -18.109 29.471 1.00 0.00 891 ILE B C 3
ATOM 5975 O O . ILE B 1 11 ? 13.302 -17.268 28.579 1.00 0.00 891 ILE B O 3
ATOM 5991 N N . LEU B 1 12 ? 13.774 -19.354 29.253 1.00 0.00 892 LEU B N 3
ATOM 5992 C CA . LEU B 1 12 ? 14.118 -19.797 27.915 1.00 0.00 892 LEU B CA 3
ATOM 5993 C C . LEU B 1 12 ? 12.927 -19.605 26.982 1.00 0.00 892 LEU B C 3
ATOM 5994 O O . LEU B 1 12 ? 13.083 -19.148 25.852 1.00 0.00 892 LEU B O 3
ATOM 6010 N N . ARG B 1 13 ? 11.739 -19.947 27.459 1.00 0.00 893 ARG B N 3
ATOM 6011 C CA . ARG B 1 13 ? 10.544 -19.791 26.645 1.00 0.00 893 ARG B CA 3
ATOM 6012 C C . ARG B 1 13 ? 10.300 -18.315 26.342 1.00 0.00 893 ARG B C 3
ATOM 6013 O O . ARG B 1 13 ? 9.905 -17.956 25.235 1.00 0.00 893 ARG B O 3
ATOM 6034 N N . LEU B 1 14 ? 10.532 -17.461 27.336 1.00 0.00 894 LEU B N 3
ATOM 6035 C CA . LEU B 1 14 ? 10.323 -16.028 27.161 1.00 0.00 894 LEU B CA 3
ATOM 6036 C C . LEU B 1 14 ? 11.263 -15.469 26.094 1.00 0.00 894 LEU B C 3
ATOM 6037 O O . LEU B 1 14 ? 10.866 -14.626 25.296 1.00 0.00 894 LEU B O 3
ATOM 6053 N N . GLU B 1 15 ? 12.503 -15.940 26.085 1.00 0.00 895 GLU B N 3
ATOM 6054 C CA . GLU B 1 15 ? 13.482 -15.479 25.109 1.00 0.00 895 GLU B CA 3
ATOM 6055 C C . GLU B 1 15 ? 13.062 -15.905 23.705 1.00 0.00 895 GLU B C 3
ATOM 6056 O O . GLU B 1 15 ? 13.175 -15.143 22.750 1.00 0.00 895 GLU B O 3
ATOM 6068 N N . LYS B 1 16 ? 12.573 -17.129 23.581 1.00 0.00 896 LYS B N 3
ATOM 6069 C CA . LYS B 1 16 ? 12.131 -17.625 22.285 1.00 0.00 896 LYS B CA 3
ATOM 6070 C C . LYS B 1 16 ? 10.855 -16.912 21.837 1.00 0.00 896 LYS B C 3
ATOM 6071 O O . LYS B 1 16 ? 10.730 -16.508 20.677 1.00 0.00 896 LYS B O 3
ATOM 6090 N N . GLU B 1 17 ? 9.908 -16.769 22.760 1.00 0.00 897 GLU B N 3
ATOM 6091 C CA . GLU B 1 17 ? 8.637 -16.116 22.453 1.00 0.00 897 GLU B CA 3
ATOM 6092 C C . GLU B 1 17 ? 8.813 -14.625 22.197 1.00 0.00 897 GLU B C 3
ATOM 6093 O O . GLU B 1 17 ? 8.320 -14.098 21.203 1.00 0.00 897 GLU B O 3
ATOM 6105 N N . ILE B 1 18 ? 9.511 -13.947 23.099 1.00 0.00 898 ILE B N 3
ATOM 6106 C CA . ILE B 1 18 ? 9.724 -12.511 22.958 1.00 0.00 898 ILE B CA 3
ATOM 6107 C C . ILE B 1 18 ? 10.479 -12.220 21.669 1.00 0.00 898 ILE B C 3
ATOM 6108 O O . ILE B 1 18 ? 10.149 -11.281 20.945 1.00 0.00 898 ILE B O 3
ATOM 6124 N N . GLU B 1 19 ? 11.484 -13.036 21.379 1.00 0.00 899 GLU B N 3
ATOM 6125 C CA . GLU B 1 19 ? 12.259 -12.848 20.159 1.00 0.00 899 GLU B CA 3
ATOM 6126 C C . GLU B 1 19 ? 11.373 -13.012 18.935 1.00 0.00 899 GLU B C 3
ATOM 6127 O O . GLU B 1 19 ? 11.516 -12.283 17.954 1.00 0.00 899 GLU B O 3
ATOM 6139 N N . ASP B 1 20 ? 10.453 -13.962 18.999 1.00 0.00 900 ASP B N 3
ATOM 6140 C CA . ASP B 1 20 ? 9.551 -14.190 17.883 1.00 0.00 900 ASP B CA 3
ATOM 6141 C C . ASP B 1 20 ? 8.708 -12.944 17.624 1.00 0.00 900 ASP B C 3
ATOM 6142 O O . ASP B 1 20 ? 8.483 -12.563 16.474 1.00 0.00 900 ASP B O 3
ATOM 6151 N N . LEU B 1 21 ? 8.247 -12.312 18.700 1.00 0.00 901 LEU B N 3
ATOM 6152 C CA . LEU B 1 21 ? 7.428 -11.103 18.569 1.00 0.00 901 LEU B CA 3
ATOM 6153 C C . LEU B 1 21 ? 8.246 -9.953 17.984 1.00 0.00 901 LEU B C 3
ATOM 6154 O O . LEU B 1 21 ? 7.760 -9.202 17.138 1.00 0.00 901 LEU B O 3
ATOM 6170 N N . GLN B 1 22 ? 9.483 -9.818 18.443 1.00 0.00 902 GLN B N 3
ATOM 6171 C CA . GLN B 1 22 ? 10.353 -8.752 17.962 1.00 0.00 902 GLN B CA 3
ATOM 6172 C C . GLN B 1 22 ? 10.639 -8.929 16.477 1.00 0.00 902 GLN B C 3
ATOM 6173 O O . GLN B 1 22 ? 10.678 -7.959 15.723 1.00 0.00 902 GLN B O 3
ATOM 6187 N N . ARG B 1 23 ? 10.833 -10.175 16.066 1.00 0.00 903 ARG B N 3
ATOM 6188 C CA . ARG B 1 23 ? 11.107 -10.467 14.666 1.00 0.00 903 ARG B CA 3
ATOM 6189 C C . ARG B 1 23 ? 9.915 -10.060 13.808 1.00 0.00 903 ARG B C 3
ATOM 6190 O O . ARG B 1 23 ? 10.079 -9.480 12.735 1.00 0.00 903 ARG B O 3
ATOM 6211 N N . MET B 1 24 ? 8.715 -10.363 14.293 1.00 0.00 904 MET B N 3
ATOM 6212 C CA . MET B 1 24 ? 7.504 -10.014 13.564 1.00 0.00 904 MET B CA 3
ATOM 6213 C C . MET B 1 24 ? 7.365 -8.498 13.458 1.00 0.00 904 MET B C 3
ATOM 6214 O O . MET B 1 24 ? 7.011 -7.971 12.406 1.00 0.00 904 MET B O 3
ATOM 6228 N N . LYS B 1 25 ? 7.653 -7.800 14.552 1.00 0.00 905 LYS B N 3
ATOM 6229 C CA . LYS B 1 25 ? 7.558 -6.343 14.559 1.00 0.00 905 LYS B CA 3
ATOM 6230 C C . LYS B 1 25 ? 8.531 -5.746 13.540 1.00 0.00 905 LYS B C 3
ATOM 6231 O O . LYS B 1 25 ? 8.167 -4.852 12.775 1.00 0.00 905 LYS B O 3
ATOM 6250 N N . GLU B 1 26 ? 9.768 -6.228 13.545 1.00 0.00 906 GLU B N 3
ATOM 6251 C CA . GLU B 1 26 ? 10.775 -5.715 12.627 1.00 0.00 906 GLU B CA 3
ATOM 6252 C C . GLU B 1 26 ? 10.404 -6.018 11.180 1.00 0.00 906 GLU B C 3
ATOM 6253 O O . GLU B 1 26 ? 10.506 -5.154 10.310 1.00 0.00 906 GLU B O 3
ATOM 6265 N N . ARG B 1 27 ? 9.977 -7.248 10.921 1.00 0.00 907 ARG B N 3
ATOM 6266 C CA . ARG B 1 27 ? 9.603 -7.648 9.569 1.00 0.00 907 ARG B CA 3
ATOM 6267 C C . ARG B 1 27 ? 8.370 -6.886 9.091 1.00 0.00 907 ARG B C 3
ATOM 6268 O O . ARG B 1 27 ? 8.289 -6.484 7.931 1.00 0.00 907 ARG B O 3
ATOM 6289 N N . GLN B 1 28 ? 7.409 -6.698 9.988 1.00 0.00 908 GLN B N 3
ATOM 6290 C CA . GLN B 1 28 ? 6.179 -5.990 9.644 1.00 0.00 908 GLN B CA 3
ATOM 6291 C C . GLN B 1 28 ? 6.467 -4.542 9.258 1.00 0.00 908 GLN B C 3
ATOM 6292 O O . GLN B 1 28 ? 5.942 -4.042 8.263 1.00 0.00 908 GLN B O 3
ATOM 6306 N N . GLU B 1 29 ? 7.299 -3.872 10.046 1.00 0.00 909 GLU B N 3
ATOM 6307 C CA . GLU B 1 29 ? 7.637 -2.480 9.765 1.00 0.00 909 GLU B CA 3
ATOM 6308 C C . GLU B 1 29 ? 8.419 -2.380 8.461 1.00 0.00 909 GLU B C 3
ATOM 6309 O O . GLU B 1 29 ? 8.193 -1.476 7.656 1.00 0.00 909 GLU B O 3
ATOM 6321 N N . LEU B 1 30 ? 9.331 -3.320 8.262 1.00 0.00 910 LEU B N 3
ATOM 6322 C CA . LEU B 1 30 ? 10.143 -3.346 7.052 1.00 0.00 910 LEU B CA 3
ATOM 6323 C C . LEU B 1 30 ? 9.270 -3.596 5.828 1.00 0.00 910 LEU B C 3
ATOM 6324 O O . LEU B 1 30 ? 9.471 -2.991 4.774 1.00 0.00 910 LEU B O 3
ATOM 6340 N N . SER B 1 31 ? 8.300 -4.492 5.973 1.00 0.00 911 SER B N 3
ATOM 6341 C CA . SER B 1 31 ? 7.405 -4.811 4.868 1.00 0.00 911 SER B CA 3
ATOM 6342 C C . SER B 1 31 ? 6.604 -3.583 4.459 1.00 0.00 911 SER B C 3
ATOM 6343 O O . SER B 1 31 ? 6.418 -3.311 3.274 1.00 0.00 911 SER B O 3
ATOM 6351 N N . LEU B 1 32 ? 6.133 -2.846 5.456 1.00 0.00 912 LEU B N 3
ATOM 6352 C CA . LEU B 1 32 ? 5.349 -1.643 5.210 1.00 0.00 912 LEU B CA 3
ATOM 6353 C C . LEU B 1 32 ? 6.183 -0.598 4.487 1.00 0.00 912 LEU B C 3
ATOM 6354 O O . LEU B 1 32 ? 5.690 0.088 3.597 1.00 0.00 912 LEU B O 3
ATOM 6370 N N . THR B 1 33 ? 7.442 -0.477 4.873 1.00 0.00 913 THR B N 3
ATOM 6371 C CA . THR B 1 33 ? 8.316 0.496 4.238 1.00 0.00 913 THR B CA 3
ATOM 6372 C C . THR B 1 33 ? 8.460 0.179 2.753 1.00 0.00 913 THR B C 3
ATOM 6373 O O . THR B 1 33 ? 8.320 1.059 1.902 1.00 0.00 913 THR B O 3
ATOM 6384 N N . GLU B 1 34 ? 8.728 -1.083 2.450 1.00 0.00 914 GLU B N 3
ATOM 6385 C CA . GLU B 1 34 ? 8.878 -1.503 1.064 1.00 0.00 914 GLU B CA 3
ATOM 6386 C C . GLU B 1 34 ? 7.554 -1.375 0.317 1.00 0.00 914 GLU B C 3
ATOM 6387 O O . GLU B 1 34 ? 7.511 -0.890 -0.818 1.00 0.00 914 GLU B O 3
ATOM 6399 N N . ALA B 1 35 ? 6.471 -1.810 0.956 1.00 0.00 915 ALA B N 3
ATOM 6400 C CA . ALA B 1 35 ? 5.162 -1.738 0.323 1.00 0.00 915 ALA B CA 3
ATOM 6401 C C . ALA B 1 35 ? 4.749 -0.299 0.094 1.00 0.00 915 ALA B C 3
ATOM 6402 O O . ALA B 1 35 ? 4.197 0.037 -0.952 1.00 0.00 915 ALA B O 3
ATOM 6409 N N . SER B 1 36 ? 5.024 0.547 1.065 1.00 0.00 916 SER B N 3
ATOM 6410 C CA . SER B 1 36 ? 4.668 1.942 0.947 1.00 0.00 916 SER B CA 3
ATOM 6411 C C . SER B 1 36 ? 5.369 2.565 -0.249 1.00 0.00 916 SER B C 3
ATOM 6412 O O . SER B 1 36 ? 4.781 3.355 -0.990 1.00 0.00 916 SER B O 3
ATOM 6420 N N . LEU B 1 37 ? 6.625 2.200 -0.438 1.00 0.00 917 LEU B N 3
ATOM 6421 C CA . LEU B 1 37 ? 7.398 2.721 -1.553 1.00 0.00 917 LEU B CA 3
ATOM 6422 C C . LEU B 1 37 ? 6.746 2.329 -2.875 1.00 0.00 917 LEU B C 3
ATOM 6423 O O . LEU B 1 37 ? 6.652 3.142 -3.795 1.00 0.00 917 LEU B O 3
ATOM 6439 N N . GLN B 1 38 ? 6.282 1.087 -2.964 1.00 0.00 918 GLN B N 3
ATOM 6440 C CA . GLN B 1 38 ? 5.637 0.636 -4.190 1.00 0.00 918 GLN B CA 3
ATOM 6441 C C . GLN B 1 38 ? 4.413 1.492 -4.489 1.00 0.00 918 GLN B C 3
ATOM 6442 O O . GLN B 1 38 ? 4.140 1.828 -5.643 1.00 0.00 918 GLN B O 3
ATOM 6456 N N . LYS B 1 39 ? 3.679 1.850 -3.445 1.00 0.00 919 LYS B N 3
ATOM 6457 C CA . LYS B 1 39 ? 2.491 2.670 -3.622 1.00 0.00 919 LYS B CA 3
ATOM 6458 C C . LYS B 1 39 ? 2.857 4.026 -4.196 1.00 0.00 919 LYS B C 3
ATOM 6459 O O . LYS B 1 39 ? 2.180 4.520 -5.088 1.00 0.00 919 LYS B O 3
ATOM 6478 N N . LEU B 1 40 ? 3.935 4.616 -3.698 1.00 0.00 920 LEU B N 3
ATOM 6479 C CA . LEU B 1 40 ? 4.363 5.922 -4.190 1.00 0.00 920 LEU B CA 3
ATOM 6480 C C . LEU B 1 40 ? 4.652 5.834 -5.684 1.00 0.00 920 LEU B C 3
ATOM 6481 O O . LEU B 1 40 ? 4.324 6.748 -6.446 1.00 0.00 920 LEU B O 3
ATOM 6497 N N . GLN B 1 41 ? 5.255 4.733 -6.098 1.00 0.00 921 GLN B N 3
ATOM 6498 C CA . GLN B 1 41 ? 5.569 4.550 -7.504 1.00 0.00 921 GLN B CA 3
ATOM 6499 C C . GLN B 1 41 ? 4.288 4.565 -8.334 1.00 0.00 921 GLN B C 3
ATOM 6500 O O . GLN B 1 41 ? 4.234 5.167 -9.411 1.00 0.00 921 GLN B O 3
ATOM 6514 N N . LEU B 1 42 ? 3.251 3.917 -7.820 1.00 0.00 922 LEU B N 3
ATOM 6515 C CA . LEU B 1 42 ? 1.976 3.881 -8.521 1.00 0.00 922 LEU B CA 3
ATOM 6516 C C . LEU B 1 42 ? 1.416 5.294 -8.661 1.00 0.00 922 LEU B C 3
ATOM 6517 O O . LEU B 1 42 ? 0.860 5.651 -9.698 1.00 0.00 922 LEU B O 3
ATOM 6533 N N . GLU B 1 43 ? 1.569 6.098 -7.611 1.00 0.00 923 GLU B N 3
ATOM 6534 C CA . GLU B 1 43 ? 1.073 7.468 -7.636 1.00 0.00 923 GLU B CA 3
ATOM 6535 C C . GLU B 1 43 ? 1.716 8.233 -8.778 1.00 0.00 923 GLU B C 3
ATOM 6536 O O . GLU B 1 43 ? 1.059 9.020 -9.456 1.00 0.00 923 GLU B O 3
ATOM 6548 N N . ASP B 1 44 ? 3.001 7.995 -8.992 1.00 0.00 924 ASP B N 3
ATOM 6549 C CA . ASP B 1 44 ? 3.708 8.673 -10.067 1.00 0.00 924 ASP B CA 3
ATOM 6550 C C . ASP B 1 44 ? 3.107 8.290 -11.415 1.00 0.00 924 ASP B C 3
ATOM 6551 O O . ASP B 1 44 ? 2.898 9.144 -12.277 1.00 0.00 924 ASP B O 3
ATOM 6560 N N . LYS B 1 45 ? 2.831 6.998 -11.593 1.00 0.00 925 LYS B N 3
ATOM 6561 C CA . LYS B 1 45 ? 2.252 6.518 -12.846 1.00 0.00 925 LYS B CA 3
ATOM 6562 C C . LYS B 1 45 ? 0.859 7.111 -13.065 1.00 0.00 925 LYS B C 3
ATOM 6563 O O . LYS B 1 45 ? 0.547 7.601 -14.150 1.00 0.00 925 LYS B O 3
ATOM 6582 N N . VAL B 1 46 ? 0.027 7.062 -12.027 1.00 0.00 926 VAL B N 3
ATOM 6583 C CA . VAL B 1 46 ? -1.330 7.599 -12.111 1.00 0.00 926 VAL B CA 3
ATOM 6584 C C . VAL B 1 46 ? -1.293 9.109 -12.320 1.00 0.00 926 VAL B C 3
ATOM 6585 O O . VAL B 1 46 ? -2.030 9.647 -13.144 1.00 0.00 926 VAL B O 3
ATOM 6598 N N . GLU B 1 47 ? -0.429 9.789 -11.569 1.00 0.00 927 GLU B N 3
ATOM 6599 C CA . GLU B 1 47 ? -0.309 11.240 -11.686 1.00 0.00 927 GLU B CA 3
ATOM 6600 C C . GLU B 1 47 ? 0.051 11.636 -13.114 1.00 0.00 927 GLU B C 3
ATOM 6601 O O . GLU B 1 47 ? -0.576 12.519 -13.699 1.00 0.00 927 GLU B O 3
ATOM 6613 N N . GLU B 1 48 ? 1.060 10.980 -13.670 1.00 0.00 928 GLU B N 3
ATOM 6614 C CA . GLU B 1 48 ? 1.486 11.278 -15.031 1.00 0.00 928 GLU B CA 3
ATOM 6615 C C . GLU B 1 48 ? 0.409 10.874 -16.024 1.00 0.00 928 GLU B C 3
ATOM 6616 O O . GLU B 1 48 ? 0.153 11.581 -16.997 1.00 0.00 928 GLU B O 3
ATOM 6628 N N . LEU B 1 49 ? -0.221 9.733 -15.772 1.00 0.00 929 LEU B N 3
ATOM 6629 C CA . LEU B 1 49 ? -1.272 9.251 -16.655 1.00 0.00 929 LEU B CA 3
ATOM 6630 C C . LEU B 1 49 ? -2.426 10.244 -16.668 1.00 0.00 929 LEU B C 3
ATOM 6631 O O . LEU B 1 49 ? -3.000 10.530 -17.717 1.00 0.00 929 LEU B O 3
ATOM 6647 N N . LEU B 1 50 ? -2.759 10.765 -15.490 1.00 0.00 930 LEU B N 3
ATOM 6648 C CA . LEU B 1 50 ? -3.847 11.724 -15.377 1.00 0.00 930 LEU B CA 3
ATOM 6649 C C . LEU B 1 50 ? -3.533 12.977 -16.184 1.00 0.00 930 LEU B C 3
ATOM 6650 O O . LEU B 1 50 ? -4.390 13.500 -16.898 1.00 0.00 930 LEU B O 3
ATOM 6666 N N . SER B 1 51 ? -2.297 13.454 -16.067 1.00 0.00 931 SER B N 3
ATOM 6667 C CA . SER B 1 51 ? -1.887 14.651 -16.794 1.00 0.00 931 SER B CA 3
ATOM 6668 C C . SER B 1 51 ? -1.980 14.433 -18.302 1.00 0.00 931 SER B C 3
ATOM 6669 O O . SER B 1 51 ? -2.466 15.293 -19.039 1.00 0.00 931 SER B O 3
ATOM 6677 N N . LYS B 1 52 ? -1.518 13.271 -18.754 1.00 0.00 932 LYS B N 3
ATOM 6678 C CA . LYS B 1 52 ? -1.558 12.941 -20.172 1.00 0.00 932 LYS B CA 3
ATOM 6679 C C . LYS B 1 52 ? -2.997 12.832 -20.655 1.00 0.00 932 LYS B C 3
ATOM 6680 O O . LYS B 1 52 ? -3.325 13.261 -21.761 1.00 0.00 932 LYS B O 3
ATOM 6699 N N . ASN B 1 53 ? -3.852 12.251 -19.822 1.00 0.00 933 ASN B N 3
ATOM 6700 C CA . ASN B 1 53 ? -5.253 12.086 -20.180 1.00 0.00 933 ASN B CA 3
ATOM 6701 C C . ASN B 1 53 ? -5.897 13.445 -20.426 1.00 0.00 933 ASN B C 3
ATOM 6702 O O . ASN B 1 53 ? -6.661 13.615 -21.371 1.00 0.00 933 ASN B O 3
ATOM 6713 N N . TYR B 1 54 ? -5.574 14.414 -19.578 1.00 0.00 934 TYR B N 3
ATOM 6714 C CA . TYR B 1 54 ? -6.121 15.758 -19.729 1.00 0.00 934 TYR B CA 3
ATOM 6715 C C . TYR B 1 54 ? -5.661 16.379 -21.033 1.00 0.00 934 TYR B C 3
ATOM 6716 O O . TYR B 1 54 ? -6.450 16.992 -21.751 1.00 0.00 934 TYR B O 3
ATOM 6734 N N . HIS B 1 55 ? -4.383 16.230 -21.337 1.00 0.00 935 HIS B N 3
ATOM 6735 C CA . HIS B 1 55 ? -3.860 16.800 -22.561 1.00 0.00 935 HIS B CA 3
ATOM 6736 C C . HIS B 1 55 ? -4.563 16.194 -23.773 1.00 0.00 935 HIS B C 3
ATOM 6737 O O . HIS B 1 55 ? -4.990 16.907 -24.689 1.00 0.00 935 HIS B O 3
ATOM 6751 N N . LEU B 1 56 ? -4.702 14.878 -23.761 1.00 0.00 936 LEU B N 3
ATOM 6752 C CA . LEU B 1 56 ? -5.371 14.180 -24.848 1.00 0.00 936 LEU B CA 3
ATOM 6753 C C . LEU B 1 56 ? -6.859 14.522 -24.858 1.00 0.00 936 LEU B C 3
ATOM 6754 O O . LEU B 1 56 ? -7.466 14.650 -25.921 1.00 0.00 936 LEU B O 3
ATOM 6770 N N . GLU B 1 57 ? -7.435 14.673 -23.668 1.00 0.00 937 GLU B N 3
ATOM 6771 C CA . GLU B 1 57 ? -8.851 14.999 -23.546 1.00 0.00 937 GLU B CA 3
ATOM 6772 C C . GLU B 1 57 ? -9.166 16.285 -24.301 1.00 0.00 937 GLU B C 3
ATOM 6773 O O . GLU B 1 57 ? -10.173 16.372 -24.999 1.00 0.00 937 GLU B O 3
ATOM 6785 N N . ASN B 1 58 ? -8.305 17.280 -24.170 1.00 0.00 938 ASN B N 3
ATOM 6786 C CA . ASN B 1 58 ? -8.513 18.541 -24.868 1.00 0.00 938 ASN B CA 3
ATOM 6787 C C . ASN B 1 58 ? -8.343 18.356 -26.373 1.00 0.00 938 ASN B C 3
ATOM 6788 O O . ASN B 1 58 ? -9.102 18.918 -27.164 1.00 0.00 938 ASN B O 3
ATOM 6799 N N . GLU B 1 59 ? -7.340 17.577 -26.767 1.00 0.00 939 GLU B N 3
ATOM 6800 C CA . GLU B 1 59 ? -7.093 17.347 -28.190 1.00 0.00 939 GLU B CA 3
ATOM 6801 C C . GLU B 1 59 ? -8.273 16.638 -28.853 1.00 0.00 939 GLU B C 3
ATOM 6802 O O . GLU B 1 59 ? -8.798 17.097 -29.872 1.00 0.00 939 GLU B O 3
ATOM 6814 N N . VAL B 1 60 ? -8.692 15.522 -28.266 1.00 0.00 940 VAL B N 3
ATOM 6815 C CA . VAL B 1 60 ? -9.814 14.762 -28.808 1.00 0.00 940 VAL B CA 3
ATOM 6816 C C . VAL B 1 60 ? -11.107 15.548 -28.661 1.00 0.00 940 VAL B C 3
ATOM 6817 O O . VAL B 1 60 ? -11.943 15.561 -29.562 1.00 0.00 940 VAL B O 3
ATOM 6830 N N . ALA B 1 61 ? -11.266 16.205 -27.516 1.00 0.00 941 ALA B N 3
ATOM 6831 C CA . ALA B 1 61 ? -12.466 16.992 -27.263 1.00 0.00 941 ALA B CA 3
ATOM 6832 C C . ALA B 1 61 ? -12.588 18.110 -28.283 1.00 0.00 941 ALA B C 3
ATOM 6833 O O . ALA B 1 61 ? -13.679 18.407 -28.765 1.00 0.00 941 ALA B O 3
ATOM 6840 N N . ARG B 1 62 ? -11.460 18.734 -28.610 1.00 0.00 942 ARG B N 3
ATOM 6841 C CA . ARG B 1 62 ? -11.470 19.819 -29.578 1.00 0.00 942 ARG B CA 3
ATOM 6842 C C . ARG B 1 62 ? -11.945 19.307 -30.935 1.00 0.00 942 ARG B C 3
ATOM 6843 O O . ARG B 1 62 ? -12.791 19.925 -31.582 1.00 0.00 942 ARG B O 3
ATOM 6864 N N . LEU B 1 63 ? -11.397 18.170 -31.350 1.00 0.00 943 LEU B N 3
ATOM 6865 C CA . LEU B 1 63 ? -11.768 17.568 -32.626 1.00 0.00 943 LEU B CA 3
ATOM 6866 C C . LEU B 1 63 ? -13.212 17.072 -32.599 1.00 0.00 943 LEU B C 3
ATOM 6867 O O . LEU B 1 63 ? -13.925 17.154 -33.598 1.00 0.00 943 LEU B O 3
ATOM 6883 N N . LYS B 1 64 ? -13.632 16.545 -31.458 1.00 0.00 944 LYS B N 3
ATOM 6884 C CA . LYS B 1 64 ? -14.987 16.021 -31.321 1.00 0.00 944 LYS B CA 3
ATOM 6885 C C . LYS B 1 64 ? -16.005 17.090 -31.729 1.00 0.00 944 LYS B C 3
ATOM 6886 O O . LYS B 1 64 ? -17.026 16.788 -32.347 1.00 0.00 944 LYS B O 3
ATOM 6905 N N . LYS B 1 65 ? -15.716 18.333 -31.368 1.00 0.00 945 LYS B N 3
ATOM 6906 C CA . LYS B 1 65 ? -16.607 19.441 -31.687 1.00 0.00 945 LYS B CA 3
ATOM 6907 C C . LYS B 1 65 ? -16.805 19.556 -33.194 1.00 0.00 945 LYS B C 3
ATOM 6908 O O . LYS B 1 65 ? -17.888 19.914 -33.657 1.00 0.00 945 LYS B O 3
ATOM 6927 N N . LEU B 1 66 ? -15.757 19.267 -33.960 1.00 0.00 946 LEU B N 3
ATOM 6928 C CA . LEU B 1 66 ? -15.854 19.365 -35.411 1.00 0.00 946 LEU B CA 3
ATOM 6929 C C . LEU B 1 66 ? -16.935 18.420 -35.928 1.00 0.00 946 LEU B C 3
ATOM 6930 O O . LEU B 1 66 ? -17.774 18.809 -36.742 1.00 0.00 946 LEU B O 3
ATOM 6946 N N . VAL B 1 67 ? -16.920 17.182 -35.445 1.00 0.00 947 VAL B N 3
ATOM 6947 C CA . VAL B 1 67 ? -17.917 16.199 -35.858 1.00 0.00 947 VAL B CA 3
ATOM 6948 C C . VAL B 1 67 ? -19.277 16.529 -35.246 1.00 0.00 947 VAL B C 3
ATOM 6949 O O . VAL B 1 67 ? -20.308 16.443 -35.915 1.00 0.00 947 VAL B O 3
ATOM 6962 N N . GLY B 1 68 ? -19.272 16.904 -33.967 1.00 0.00 948 GLY B N 3
ATOM 6963 C CA . GLY B 1 68 ? -20.508 17.242 -33.263 1.00 0.00 948 GLY B CA 3
ATOM 6964 C C . GLY B 1 68 ? -20.407 16.881 -31.784 1.00 0.00 948 GLY B C 3
ATOM 6965 O O . GLY B 1 68 ? -21.297 16.234 -31.232 1.00 0.00 948 GLY B O 3
ATOM 6969 N N . GLU B 1 69 ? -19.318 17.301 -31.149 1.00 0.00 949 GLU B N 3
ATOM 6970 C CA . GLU B 1 69 ? -19.109 17.017 -29.733 1.00 0.00 949 GLU B CA 3
ATOM 6971 C C . GLU B 1 69 ? -19.193 15.518 -29.467 1.00 0.00 949 GLU B C 3
ATOM 6972 O O . GLU B 1 69 ? -18.858 14.758 -30.359 1.00 0.00 949 GLU B O 3
ATOM 6985 N N . GLY A 1 1 ? -22.055 11.420 -48.453 1.00 0.00 881 GLY A N 4
ATOM 6986 C CA . GLY A 1 1 ? -20.745 11.489 -47.746 1.00 0.00 881 GLY A CA 4
ATOM 6987 C C . GLY A 1 1 ? -20.269 10.077 -47.419 1.00 0.00 881 GLY A C 4
ATOM 6988 O O . GLY A 1 1 ? -20.039 9.745 -46.256 1.00 0.00 881 GLY A O 4
ATOM 6994 N N . SER A 1 2 ? -20.127 9.251 -48.449 1.00 0.00 882 SER A N 4
ATOM 6995 C CA . SER A 1 2 ? -19.681 7.876 -48.256 1.00 0.00 882 SER A CA 4
ATOM 6996 C C . SER A 1 2 ? -18.274 7.849 -47.665 1.00 0.00 882 SER A C 4
ATOM 6997 O O . SER A 1 2 ? -17.963 7.015 -46.816 1.00 0.00 882 SER A O 4
ATOM 7005 N N . HIS A 1 3 ? -17.431 8.771 -48.119 1.00 0.00 883 HIS A N 4
ATOM 7006 C CA . HIS A 1 3 ? -16.059 8.845 -47.628 1.00 0.00 883 HIS A CA 4
ATOM 7007 C C . HIS A 1 3 ? -16.011 9.556 -46.280 1.00 0.00 883 HIS A C 4
ATOM 7008 O O . HIS A 1 3 ? -15.039 9.435 -45.536 1.00 0.00 883 HIS A O 4
ATOM 7022 N N . GLU A 1 4 ? -17.068 10.300 -45.974 1.00 0.00 884 GLU A N 4
ATOM 7023 C CA . GLU A 1 4 ? -17.140 11.032 -44.713 1.00 0.00 884 GLU A CA 4
ATOM 7024 C C . GLU A 1 4 ? -17.222 10.068 -43.532 1.00 0.00 884 GLU A C 4
ATOM 7025 O O . GLU A 1 4 ? -16.907 10.428 -42.398 1.00 0.00 884 GLU A O 4
ATOM 7037 N N . ASN A 1 5 ? -17.637 8.839 -43.809 1.00 0.00 885 ASN A N 4
ATOM 7038 C CA . ASN A 1 5 ? -17.749 7.823 -42.772 1.00 0.00 885 ASN A CA 4
ATOM 7039 C C . ASN A 1 5 ? -16.438 7.701 -42.037 1.00 0.00 885 ASN A C 4
ATOM 7040 O O . ASN A 1 5 ? -16.409 7.362 -40.863 1.00 0.00 885 ASN A O 4
ATOM 7051 N N . LYS A 1 6 ? -15.351 7.975 -42.720 1.00 0.00 886 LYS A N 4
ATOM 7052 C CA . LYS A 1 6 ? -14.062 7.879 -42.077 1.00 0.00 886 LYS A CA 4
ATOM 7053 C C . LYS A 1 6 ? -13.965 8.870 -40.926 1.00 0.00 886 LYS A C 4
ATOM 7054 O O . LYS A 1 6 ? -13.505 8.523 -39.844 1.00 0.00 886 LYS A O 4
ATOM 7073 N N . GLN A 1 7 ? -14.401 10.100 -41.163 1.00 0.00 887 GLN A N 4
ATOM 7074 C CA . GLN A 1 7 ? -14.347 11.118 -40.126 1.00 0.00 887 GLN A CA 4
ATOM 7075 C C . GLN A 1 7 ? -15.274 10.744 -38.977 1.00 0.00 887 GLN A C 4
ATOM 7076 O O . GLN A 1 7 ? -14.875 10.756 -37.817 1.00 0.00 887 GLN A O 4
ATOM 7090 N N . VAL A 1 8 ? -16.510 10.398 -39.309 1.00 0.00 888 VAL A N 4
ATOM 7091 C CA . VAL A 1 8 ? -17.479 10.024 -38.290 1.00 0.00 888 VAL A CA 4
ATOM 7092 C C . VAL A 1 8 ? -16.987 8.804 -37.523 1.00 0.00 888 VAL A C 4
ATOM 7093 O O . VAL A 1 8 ? -17.050 8.758 -36.293 1.00 0.00 888 VAL A O 4
ATOM 7106 N N . GLU A 1 9 ? -16.488 7.827 -38.259 1.00 0.00 889 GLU A N 4
ATOM 7107 C CA . GLU A 1 9 ? -15.979 6.614 -37.648 1.00 0.00 889 GLU A CA 4
ATOM 7108 C C . GLU A 1 9 ? -14.738 6.907 -36.810 1.00 0.00 889 GLU A C 4
ATOM 7109 O O . GLU A 1 9 ? -14.512 6.280 -35.776 1.00 0.00 889 GLU A O 4
ATOM 7121 N N . GLU A 1 10 ? -13.937 7.861 -37.269 1.00 0.00 890 GLU A N 4
ATOM 7122 C CA . GLU A 1 10 ? -12.711 8.225 -36.571 1.00 0.00 890 GLU A CA 4
ATOM 7123 C C . GLU A 1 10 ? -13.030 8.810 -35.203 1.00 0.00 890 GLU A C 4
ATOM 7124 O O . GLU A 1 10 ? -12.433 8.426 -34.199 1.00 0.00 890 GLU A O 4
ATOM 7136 N N . ILE A 1 11 ? -13.989 9.721 -35.168 1.00 0.00 891 ILE A N 4
ATOM 7137 C CA . ILE A 1 11 ? -14.391 10.339 -33.911 1.00 0.00 891 ILE A CA 4
ATOM 7138 C C . ILE A 1 11 ? -14.925 9.286 -32.951 1.00 0.00 891 ILE A C 4
ATOM 7139 O O . ILE A 1 11 ? -14.607 9.294 -31.762 1.00 0.00 891 ILE A O 4
ATOM 7155 N N . LEU A 1 12 ? -15.749 8.395 -33.467 1.00 0.00 892 LEU A N 4
ATOM 7156 C CA . LEU A 1 12 ? -16.333 7.366 -32.628 1.00 0.00 892 LEU A CA 4
ATOM 7157 C C . LEU A 1 12 ? -15.235 6.565 -31.949 1.00 0.00 892 LEU A C 4
ATOM 7158 O O . LEU A 1 12 ? -15.344 6.220 -30.771 1.00 0.00 892 LEU A O 4
ATOM 7174 N N . ARG A 1 13 ? -14.175 6.283 -32.686 1.00 0.00 893 ARG A N 4
ATOM 7175 C CA . ARG A 1 13 ? -13.063 5.533 -32.129 1.00 0.00 893 ARG A CA 4
ATOM 7176 C C . ARG A 1 13 ? -12.394 6.330 -31.014 1.00 0.00 893 ARG A C 4
ATOM 7177 O O . ARG A 1 13 ? -11.987 5.769 -29.997 1.00 0.00 893 ARG A O 4
ATOM 7198 N N . LEU A 1 14 ? -12.283 7.640 -31.216 1.00 0.00 894 LEU A N 4
ATOM 7199 C CA . LEU A 1 14 ? -11.658 8.508 -30.222 1.00 0.00 894 LEU A CA 4
ATOM 7200 C C . LEU A 1 14 ? -12.471 8.522 -28.935 1.00 0.00 894 LEU A C 4
ATOM 7201 O O . LEU A 1 14 ? -11.912 8.528 -27.846 1.00 0.00 894 LEU A O 4
ATOM 7217 N N . GLU A 1 15 ? -13.790 8.530 -29.073 1.00 0.00 895 GLU A N 4
ATOM 7218 C CA . GLU A 1 15 ? -14.672 8.546 -27.919 1.00 0.00 895 GLU A CA 4
ATOM 7219 C C . GLU A 1 15 ? -14.518 7.250 -27.128 1.00 0.00 895 GLU A C 4
ATOM 7220 O O . GLU A 1 15 ? -14.495 7.254 -25.900 1.00 0.00 895 GLU A O 4
ATOM 7232 N N . LYS A 1 16 ? -14.421 6.137 -27.840 1.00 0.00 896 LYS A N 4
ATOM 7233 C CA . LYS A 1 16 ? -14.263 4.844 -27.187 1.00 0.00 896 LYS A CA 4
ATOM 7234 C C . LYS A 1 16 ? -12.864 4.709 -26.579 1.00 0.00 896 LYS A C 4
ATOM 7235 O O . LYS A 1 16 ? -12.704 4.233 -25.454 1.00 0.00 896 LYS A O 4
ATOM 7254 N N . GLU A 1 17 ? -11.855 5.121 -27.342 1.00 0.00 897 GLU A N 4
ATOM 7255 C CA . GLU A 1 17 ? -10.468 5.027 -26.887 1.00 0.00 897 GLU A CA 4
ATOM 7256 C C . GLU A 1 17 ? -10.197 5.989 -25.739 1.00 0.00 897 GLU A C 4
ATOM 7257 O O . GLU A 1 17 ? -9.617 5.611 -24.722 1.00 0.00 897 GLU A O 4
ATOM 7269 N N . ILE A 1 18 ? -10.612 7.234 -25.911 1.00 0.00 898 ILE A N 4
ATOM 7270 C CA . ILE A 1 18 ? -10.396 8.242 -24.886 1.00 0.00 898 ILE A CA 4
ATOM 7271 C C . ILE A 1 18 ? -11.141 7.861 -23.615 1.00 0.00 898 ILE A C 4
ATOM 7272 O O . ILE A 1 18 ? -10.617 8.000 -22.512 1.00 0.00 898 ILE A O 4
ATOM 7288 N N . GLU A 1 19 ? -12.366 7.375 -23.778 1.00 0.00 899 GLU A N 4
ATOM 7289 C CA . GLU A 1 19 ? -13.161 6.981 -22.623 1.00 0.00 899 GLU A CA 4
ATOM 7290 C C . GLU A 1 19 ? -12.450 5.876 -21.852 1.00 0.00 899 GLU A C 4
ATOM 7291 O O . GLU A 1 19 ? -12.443 5.868 -20.620 1.00 0.00 899 GLU A O 4
ATOM 7303 N N . ASP A 1 20 ? -11.846 4.950 -22.585 1.00 0.00 900 ASP A N 4
ATOM 7304 C CA . ASP A 1 20 ? -11.131 3.852 -21.956 1.00 0.00 900 ASP A CA 4
ATOM 7305 C C . ASP A 1 20 ? -9.972 4.379 -21.115 1.00 0.00 900 ASP A C 4
ATOM 7306 O O . ASP A 1 20 ? -9.759 3.937 -19.987 1.00 0.00 900 ASP A O 4
ATOM 7315 N N . LEU A 1 21 ? -9.230 5.329 -21.674 1.00 0.00 901 LEU A N 4
ATOM 7316 C CA . LEU A 1 21 ? -8.092 5.915 -20.972 1.00 0.00 901 LEU A CA 4
ATOM 7317 C C . LEU A 1 21 ? -8.549 6.646 -19.713 1.00 0.00 901 LEU A C 4
ATOM 7318 O O . LEU A 1 21 ? -7.906 6.560 -18.667 1.00 0.00 901 LEU A O 4
ATOM 7334 N N . GLN A 1 22 ? -9.662 7.362 -19.822 1.00 0.00 902 GLN A N 4
ATOM 7335 C CA . GLN A 1 22 ? -10.196 8.100 -18.682 1.00 0.00 902 GLN A CA 4
ATOM 7336 C C . GLN A 1 22 ? -10.502 7.150 -17.532 1.00 0.00 902 GLN A C 4
ATOM 7337 O O . GLN A 1 22 ? -10.269 7.465 -16.368 1.00 0.00 902 GLN A O 4
ATOM 7351 N N . ARG A 1 23 ? -11.026 5.986 -17.862 1.00 0.00 903 ARG A N 4
ATOM 7352 C CA . ARG A 1 23 ? -11.343 4.998 -16.845 1.00 0.00 903 ARG A CA 4
ATOM 7353 C C . ARG A 1 23 ? -10.068 4.355 -16.304 1.00 0.00 903 ARG A C 4
ATOM 7354 O O . ARG A 1 23 ? -9.986 4.014 -15.130 1.00 0.00 903 ARG A O 4
ATOM 7375 N N . MET A 1 24 ? -9.079 4.171 -17.170 1.00 0.00 904 MET A N 4
ATOM 7376 C CA . MET A 1 24 ? -7.831 3.541 -16.749 1.00 0.00 904 MET A CA 4
ATOM 7377 C C . MET A 1 24 ? -7.140 4.362 -15.661 1.00 0.00 904 MET A C 4
ATOM 7378 O O . MET A 1 24 ? -6.713 3.823 -14.643 1.00 0.00 904 MET A O 4
ATOM 7392 N N . LYS A 1 25 ? -7.034 5.665 -15.878 1.00 0.00 905 LYS A N 4
ATOM 7393 C CA . LYS A 1 25 ? -6.392 6.537 -14.904 1.00 0.00 905 LYS A CA 4
ATOM 7394 C C . LYS A 1 25 ? -7.251 6.667 -13.648 1.00 0.00 905 LYS A C 4
ATOM 7395 O O . LYS A 1 25 ? -6.741 6.645 -12.533 1.00 0.00 905 LYS A O 4
ATOM 7414 N N . GLU A 1 26 ? -8.563 6.827 -13.859 1.00 0.00 906 GLU A N 4
ATOM 7415 C CA . GLU A 1 26 ? -9.507 6.996 -12.752 1.00 0.00 906 GLU A CA 4
ATOM 7416 C C . GLU A 1 26 ? -9.577 5.735 -11.898 1.00 0.00 906 GLU A C 4
ATOM 7417 O O . GLU A 1 26 ? -9.638 5.803 -10.671 1.00 0.00 906 GLU A O 4
ATOM 7429 N N . ARG A 1 27 ? -9.562 4.587 -12.553 1.00 0.00 907 ARG A N 4
ATOM 7430 C CA . ARG A 1 27 ? -9.610 3.314 -11.850 1.00 0.00 907 ARG A CA 4
ATOM 7431 C C . ARG A 1 27 ? -8.310 3.071 -11.088 1.00 0.00 907 ARG A C 4
ATOM 7432 O O . ARG A 1 27 ? -8.322 2.534 -9.981 1.00 0.00 907 ARG A O 4
ATOM 7453 N N . GLN A 1 28 ? -7.187 3.458 -11.688 1.00 0.00 908 GLN A N 4
ATOM 7454 C CA . GLN A 1 28 ? -5.887 3.262 -11.051 1.00 0.00 908 GLN A CA 4
ATOM 7455 C C . GLN A 1 28 ? -5.775 4.061 -9.753 1.00 0.00 908 GLN A C 4
ATOM 7456 O O . GLN A 1 28 ? -5.352 3.533 -8.725 1.00 0.00 908 GLN A O 4
ATOM 7470 N N . GLU A 1 29 ? -6.158 5.330 -9.802 1.00 0.00 909 GLU A N 4
ATOM 7471 C CA . GLU A 1 29 ? -6.086 6.176 -8.616 1.00 0.00 909 GLU A CA 4
ATOM 7472 C C . GLU A 1 29 ? -7.085 5.705 -7.569 1.00 0.00 909 GLU A C 4
ATOM 7473 O O . GLU A 1 29 ? -6.809 5.747 -6.371 1.00 0.00 909 GLU A O 4
ATOM 7485 N N . LEU A 1 30 ? -8.247 5.257 -8.028 1.00 0.00 910 LEU A N 4
ATOM 7486 C CA . LEU A 1 30 ? -9.279 4.784 -7.116 1.00 0.00 910 LEU A CA 4
ATOM 7487 C C . LEU A 1 30 ? -8.790 3.561 -6.348 1.00 0.00 910 LEU A C 4
ATOM 7488 O O . LEU A 1 30 ? -8.998 3.447 -5.138 1.00 0.00 910 LEU A O 4
ATOM 7504 N N . SER A 1 31 ? -8.137 2.654 -7.055 1.00 0.00 911 SER A N 4
ATOM 7505 C CA . SER A 1 31 ? -7.624 1.447 -6.429 1.00 0.00 911 SER A CA 4
ATOM 7506 C C . SER A 1 31 ? -6.554 1.792 -5.403 1.00 0.00 911 SER A C 4
ATOM 7507 O O . SER A 1 31 ? -6.514 1.222 -4.314 1.00 0.00 911 SER A O 4
ATOM 7515 N N . LEU A 1 32 ? -5.687 2.730 -5.762 1.00 0.00 912 LEU A N 4
ATOM 7516 C CA . LEU A 1 32 ? -4.614 3.151 -4.871 1.00 0.00 912 LEU A CA 4
ATOM 7517 C C . LEU A 1 32 ? -5.187 3.773 -3.608 1.00 0.00 912 LEU A C 4
ATOM 7518 O O . LEU A 1 32 ? -4.684 3.545 -2.510 1.00 0.00 912 LEU A O 4
ATOM 7534 N N . THR A 1 33 ? -6.242 4.557 -3.769 1.00 0.00 913 THR A N 4
ATOM 7535 C CA . THR A 1 33 ? -6.868 5.198 -2.626 1.00 0.00 913 THR A CA 4
ATOM 7536 C C . THR A 1 33 ? -7.349 4.137 -1.648 1.00 0.00 913 THR A C 4
ATOM 7537 O O . THR A 1 33 ? -7.083 4.216 -0.449 1.00 0.00 913 THR A O 4
ATOM 7548 N N . GLU A 1 34 ? -8.040 3.133 -2.164 1.00 0.00 914 GLU A N 4
ATOM 7549 C CA . GLU A 1 34 ? -8.533 2.062 -1.315 1.00 0.00 914 GLU A CA 4
ATOM 7550 C C . GLU A 1 34 ? -7.362 1.307 -0.694 1.00 0.00 914 GLU A C 4
ATOM 7551 O O . GLU A 1 34 ? -7.412 0.909 0.474 1.00 0.00 914 GLU A O 4
ATOM 7563 N N . ALA A 1 35 ? -6.304 1.120 -1.476 1.00 0.00 915 ALA A N 4
ATOM 7564 C CA . ALA A 1 35 ? -5.130 0.419 -0.985 1.00 0.00 915 ALA A CA 4
ATOM 7565 C C . ALA A 1 35 ? -4.463 1.200 0.129 1.00 0.00 915 ALA A C 4
ATOM 7566 O O . ALA A 1 35 ? -4.022 0.624 1.117 1.00 0.00 915 ALA A O 4
ATOM 7573 N N . SER A 1 36 ? -4.396 2.508 -0.030 1.00 0.00 916 SER A N 4
ATOM 7574 C CA . SER A 1 36 ? -3.766 3.342 0.977 1.00 0.00 916 SER A CA 4
ATOM 7575 C C . SER A 1 36 ? -4.476 3.203 2.318 1.00 0.00 916 SER A C 4
ATOM 7576 O O . SER A 1 36 ? -3.834 3.084 3.364 1.00 0.00 916 SER A O 4
ATOM 7584 N N . LEU A 1 37 ? -5.799 3.198 2.279 1.00 0.00 917 LEU A N 4
ATOM 7585 C CA . LEU A 1 37 ? -6.579 3.051 3.499 1.00 0.00 917 LEU A CA 4
ATOM 7586 C C . LEU A 1 37 ? -6.292 1.707 4.159 1.00 0.00 917 LEU A C 4
ATOM 7587 O O . LEU A 1 37 ? -6.164 1.616 5.382 1.00 0.00 917 LEU A O 4
ATOM 7603 N N . GLN A 1 38 ? -6.178 0.667 3.352 1.00 0.00 918 GLN A N 4
ATOM 7604 C CA . GLN A 1 38 ? -5.904 -0.652 3.887 1.00 0.00 918 GLN A CA 4
ATOM 7605 C C . GLN A 1 38 ? -4.576 -0.661 4.634 1.00 0.00 918 GLN A C 4
ATOM 7606 O O . GLN A 1 38 ? -4.458 -1.238 5.718 1.00 0.00 918 GLN A O 4
ATOM 7620 N N . LYS A 1 39 ? -3.579 -0.011 4.058 1.00 0.00 919 LYS A N 4
ATOM 7621 C CA . LYS A 1 39 ? -2.271 0.041 4.684 1.00 0.00 919 LYS A CA 4
ATOM 7622 C C . LYS A 1 39 ? -2.355 0.713 6.041 1.00 0.00 919 LYS A C 4
ATOM 7623 O O . LYS A 1 39 ? -1.754 0.249 7.001 1.00 0.00 919 LYS A O 4
ATOM 7642 N N . LEU A 1 40 ? -3.120 1.790 6.121 1.00 0.00 920 LEU A N 4
ATOM 7643 C CA . LEU A 1 40 ? -3.267 2.499 7.382 1.00 0.00 920 LEU A CA 4
ATOM 7644 C C . LEU A 1 40 ? -3.835 1.566 8.443 1.00 0.00 920 LEU A C 4
ATOM 7645 O O . LEU A 1 40 ? -3.428 1.606 9.606 1.00 0.00 920 LEU A O 4
ATOM 7661 N N . GLN A 1 41 ? -4.769 0.720 8.041 1.00 0.00 921 GLN A N 4
ATOM 7662 C CA . GLN A 1 41 ? -5.366 -0.210 8.981 1.00 0.00 921 GLN A CA 4
ATOM 7663 C C . GLN A 1 41 ? -4.299 -1.136 9.558 1.00 0.00 921 GLN A C 4
ATOM 7664 O O . GLN A 1 41 ? -4.285 -1.420 10.762 1.00 0.00 921 GLN A O 4
ATOM 7678 N N . LEU A 1 42 ? -3.398 -1.592 8.701 1.00 0.00 922 LEU A N 4
ATOM 7679 C CA . LEU A 1 42 ? -2.329 -2.473 9.149 1.00 0.00 922 LEU A CA 4
ATOM 7680 C C . LEU A 1 42 ? -1.447 -1.751 10.165 1.00 0.00 922 LEU A C 4
ATOM 7681 O O . LEU A 1 42 ? -1.005 -2.344 11.151 1.00 0.00 922 LEU A O 4
ATOM 7697 N N . GLU A 1 43 ? -1.196 -0.472 9.922 1.00 0.00 923 GLU A N 4
ATOM 7698 C CA . GLU A 1 43 ? -0.365 0.306 10.827 1.00 0.00 923 GLU A CA 4
ATOM 7699 C C . GLU A 1 43 ? -0.971 0.306 12.221 1.00 0.00 923 GLU A C 4
ATOM 7700 O O . GLU A 1 43 ? -0.258 0.181 13.214 1.00 0.00 923 GLU A O 4
ATOM 7712 N N . ASP A 1 44 ? -2.289 0.440 12.286 1.00 0.00 924 ASP A N 4
ATOM 7713 C CA . ASP A 1 44 ? -2.976 0.446 13.569 1.00 0.00 924 ASP A CA 4
ATOM 7714 C C . ASP A 1 44 ? -2.760 -0.883 14.285 1.00 0.00 924 ASP A C 4
ATOM 7715 O O . ASP A 1 44 ? -2.511 -0.915 15.491 1.00 0.00 924 ASP A O 4
ATOM 7724 N N . LYS A 1 45 ? -2.852 -1.977 13.536 1.00 0.00 925 LYS A N 4
ATOM 7725 C CA . LYS A 1 45 ? -2.656 -3.301 14.119 1.00 0.00 925 LYS A CA 4
ATOM 7726 C C . LYS A 1 45 ? -1.226 -3.454 14.633 1.00 0.00 925 LYS A C 4
ATOM 7727 O O . LYS A 1 45 ? -1.004 -3.915 15.753 1.00 0.00 925 LYS A O 4
ATOM 7746 N N . VAL A 1 46 ? -0.260 -3.062 13.806 1.00 0.00 926 VAL A N 4
ATOM 7747 C CA . VAL A 1 46 ? 1.146 -3.158 14.183 1.00 0.00 926 VAL A CA 4
ATOM 7748 C C . VAL A 1 46 ? 1.433 -2.262 15.381 1.00 0.00 926 VAL A C 4
ATOM 7749 O O . VAL A 1 46 ? 2.119 -2.666 16.318 1.00 0.00 926 VAL A O 4
ATOM 7762 N N . GLU A 1 47 ? 0.905 -1.045 15.344 1.00 0.00 927 GLU A N 4
ATOM 7763 C CA . GLU A 1 47 ? 1.120 -0.107 16.439 1.00 0.00 927 GLU A CA 4
ATOM 7764 C C . GLU A 1 47 ? 0.659 -0.711 17.759 1.00 0.00 927 GLU A C 4
ATOM 7765 O O . GLU A 1 47 ? 1.383 -0.674 18.755 1.00 0.00 927 GLU A O 4
ATOM 7777 N N . GLU A 1 48 ? -0.542 -1.273 17.763 1.00 0.00 928 GLU A N 4
ATOM 7778 C CA . GLU A 1 48 ? -1.076 -1.884 18.969 1.00 0.00 928 GLU A CA 4
ATOM 7779 C C . GLU A 1 48 ? -0.241 -3.095 19.356 1.00 0.00 928 GLU A C 4
ATOM 7780 O O . GLU A 1 48 ? -0.004 -3.349 20.539 1.00 0.00 928 GLU A O 4
ATOM 7792 N N . LEU A 1 49 ? 0.205 -3.840 18.352 1.00 0.00 929 LEU A N 4
ATOM 7793 C CA . LEU A 1 49 ? 1.015 -5.023 18.604 1.00 0.00 929 LEU A CA 4
ATOM 7794 C C . LEU A 1 49 ? 2.319 -4.629 19.275 1.00 0.00 929 LEU A C 4
ATOM 7795 O O . LEU A 1 49 ? 2.779 -5.292 20.205 1.00 0.00 929 LEU A O 4
ATOM 7811 N N . LEU A 1 50 ? 2.913 -3.548 18.795 1.00 0.00 930 LEU A N 4
ATOM 7812 C CA . LEU A 1 50 ? 4.168 -3.080 19.352 1.00 0.00 930 LEU A CA 4
ATOM 7813 C C . LEU A 1 50 ? 3.994 -2.695 20.815 1.00 0.00 930 LEU A C 4
ATOM 7814 O O . LEU A 1 50 ? 4.838 -3.009 21.653 1.00 0.00 930 LEU A O 4
ATOM 7830 N N . SER A 1 51 ? 2.895 -2.011 21.115 1.00 0.00 931 SER A N 4
ATOM 7831 C CA . SER A 1 51 ? 2.626 -1.588 22.485 1.00 0.00 931 SER A CA 4
ATOM 7832 C C . SER A 1 51 ? 2.556 -2.796 23.411 1.00 0.00 931 SER A C 4
ATOM 7833 O O . SER A 1 51 ? 3.115 -2.785 24.511 1.00 0.00 931 SER A O 4
ATOM 7841 N N . LYS A 1 52 ? 1.884 -3.838 22.954 1.00 0.00 932 LYS A N 4
ATOM 7842 C CA . LYS A 1 52 ? 1.759 -5.053 23.743 1.00 0.00 932 LYS A CA 4
ATOM 7843 C C . LYS A 1 52 ? 3.122 -5.704 23.927 1.00 0.00 932 LYS A C 4
ATOM 7844 O O . LYS A 1 52 ? 3.457 -6.175 25.012 1.00 0.00 932 LYS A O 4
ATOM 7863 N N . ASN A 1 53 ? 3.910 -5.725 22.861 1.00 0.00 933 ASN A N 4
ATOM 7864 C CA . ASN A 1 53 ? 5.229 -6.328 22.924 1.00 0.00 933 ASN A CA 4
ATOM 7865 C C . ASN A 1 53 ? 6.089 -5.608 23.956 1.00 0.00 933 ASN A C 4
ATOM 7866 O O . ASN A 1 53 ? 6.795 -6.242 24.735 1.00 0.00 933 ASN A O 4
ATOM 7877 N N . TYR A 1 54 ? 6.009 -4.286 23.971 1.00 0.00 934 TYR A N 4
ATOM 7878 C CA . TYR A 1 54 ? 6.779 -3.502 24.923 1.00 0.00 934 TYR A CA 4
ATOM 7879 C C . TYR A 1 54 ? 6.404 -3.882 26.345 1.00 0.00 934 TYR A C 4
ATOM 7880 O O . TYR A 1 54 ? 7.272 -4.065 27.202 1.00 0.00 934 TYR A O 4
ATOM 7898 N N . HIS A 1 55 ? 5.112 -4.005 26.593 1.00 0.00 935 HIS A N 4
ATOM 7899 C CA . HIS A 1 55 ? 4.657 -4.364 27.920 1.00 0.00 935 HIS A CA 4
ATOM 7900 C C . HIS A 1 55 ? 5.209 -5.731 28.330 1.00 0.00 935 HIS A C 4
ATOM 7901 O O . HIS A 1 55 ? 5.700 -5.909 29.451 1.00 0.00 935 HIS A O 4
ATOM 7915 N N . LEU A 1 56 ? 5.146 -6.683 27.410 1.00 0.00 936 LEU A N 4
ATOM 7916 C CA . LEU A 1 56 ? 5.657 -8.022 27.673 1.00 0.00 936 LEU A CA 4
ATOM 7917 C C . LEU A 1 56 ? 7.164 -7.982 27.887 1.00 0.00 936 LEU A C 4
ATOM 7918 O O . LEU A 1 56 ? 7.688 -8.686 28.749 1.00 0.00 936 LEU A O 4
ATOM 7934 N N . GLU A 1 57 ? 7.851 -7.160 27.103 1.00 0.00 937 GLU A N 4
ATOM 7935 C CA . GLU A 1 57 ? 9.297 -7.049 27.222 1.00 0.00 937 GLU A CA 4
ATOM 7936 C C . GLU A 1 57 ? 9.681 -6.682 28.648 1.00 0.00 937 GLU A C 4
ATOM 7937 O O . GLU A 1 57 ? 10.623 -7.237 29.199 1.00 0.00 937 GLU A O 4
ATOM 7949 N N . ASN A 1 58 ? 8.952 -5.758 29.245 1.00 0.00 938 ASN A N 4
ATOM 7950 C CA . ASN A 1 58 ? 9.236 -5.360 30.617 1.00 0.00 938 ASN A CA 4
ATOM 7951 C C . ASN A 1 58 ? 8.953 -6.510 31.575 1.00 0.00 938 ASN A C 4
ATOM 7952 O O . ASN A 1 58 ? 9.713 -6.749 32.508 1.00 0.00 938 ASN A O 4
ATOM 7963 N N . GLU A 1 59 ? 7.856 -7.221 31.350 1.00 0.00 939 GLU A N 4
ATOM 7964 C CA . GLU A 1 59 ? 7.512 -8.329 32.232 1.00 0.00 939 GLU A CA 4
ATOM 7965 C C . GLU A 1 59 ? 8.556 -9.445 32.155 1.00 0.00 939 GLU A C 4
ATOM 7966 O O . GLU A 1 59 ? 9.110 -9.872 33.171 1.00 0.00 939 GLU A O 4
ATOM 7978 N N . VAL A 1 60 ? 8.844 -9.899 30.945 1.00 0.00 940 VAL A N 4
ATOM 7979 C CA . VAL A 1 60 ? 9.827 -10.957 30.758 1.00 0.00 940 VAL A CA 4
ATOM 7980 C C . VAL A 1 60 ? 11.216 -10.461 31.139 1.00 0.00 940 VAL A C 4
ATOM 7981 O O . VAL A 1 60 ? 11.988 -11.178 31.770 1.00 0.00 940 VAL A O 4
ATOM 7994 N N . ALA A 1 61 ? 11.525 -9.224 30.762 1.00 0.00 941 ALA A N 4
ATOM 7995 C CA . ALA A 1 61 ? 12.826 -8.651 31.075 1.00 0.00 941 ALA A CA 4
ATOM 7996 C C . ALA A 1 61 ? 13.061 -8.678 32.574 1.00 0.00 941 ALA A C 4
ATOM 7997 O O . ALA A 1 61 ? 14.157 -8.990 33.032 1.00 0.00 941 ALA A O 4
ATOM 8004 N N . ARG A 1 62 ? 12.025 -8.363 33.338 1.00 0.00 942 ARG A N 4
ATOM 8005 C CA . ARG A 1 62 ? 12.155 -8.369 34.782 1.00 0.00 942 ARG A CA 4
ATOM 8006 C C . ARG A 1 62 ? 12.516 -9.764 35.280 1.00 0.00 942 ARG A C 4
ATOM 8007 O O . ARG A 1 62 ? 13.415 -9.923 36.107 1.00 0.00 942 ARG A O 4
ATOM 8028 N N . LEU A 1 63 ? 11.821 -10.771 34.762 1.00 0.00 943 LEU A N 4
ATOM 8029 C CA . LEU A 1 63 ? 12.098 -12.150 35.163 1.00 0.00 943 LEU A CA 4
ATOM 8030 C C . LEU A 1 63 ? 13.503 -12.567 34.737 1.00 0.00 943 LEU A C 4
ATOM 8031 O O . LEU A 1 63 ? 14.229 -13.218 35.491 1.00 0.00 943 LEU A O 4
ATOM 8047 N N . LYS A 1 64 ? 13.880 -12.192 33.527 1.00 0.00 944 LYS A N 4
ATOM 8048 C CA . LYS A 1 64 ? 15.195 -12.534 33.011 1.00 0.00 944 LYS A CA 4
ATOM 8049 C C . LYS A 1 64 ? 16.294 -11.875 33.833 1.00 0.00 944 LYS A C 4
ATOM 8050 O O . LYS A 1 64 ? 17.327 -12.484 34.105 1.00 0.00 944 LYS A O 4
ATOM 8069 N N . LYS A 1 65 ? 16.062 -10.632 34.230 1.00 0.00 945 LYS A N 4
ATOM 8070 C CA . LYS A 1 65 ? 17.043 -9.904 35.026 1.00 0.00 945 LYS A CA 4
ATOM 8071 C C . LYS A 1 65 ? 17.320 -10.640 36.331 1.00 0.00 945 LYS A C 4
ATOM 8072 O O . LYS A 1 65 ? 18.460 -10.699 36.788 1.00 0.00 945 LYS A O 4
ATOM 8091 N N . LEU A 1 66 ? 16.277 -11.200 36.926 1.00 0.00 946 LEU A N 4
ATOM 8092 C CA . LEU A 1 66 ? 16.438 -11.924 38.179 1.00 0.00 946 LEU A CA 4
ATOM 8093 C C . LEU A 1 66 ? 17.350 -13.131 37.988 1.00 0.00 946 LEU A C 4
ATOM 8094 O O . LEU A 1 66 ? 18.244 -13.381 38.798 1.00 0.00 946 LEU A O 4
ATOM 8110 N N . VAL A 1 67 ? 17.129 -13.871 36.909 1.00 0.00 947 VAL A N 4
ATOM 8111 C CA . VAL A 1 67 ? 17.945 -15.041 36.622 1.00 0.00 947 VAL A CA 4
ATOM 8112 C C . VAL A 1 67 ? 19.347 -14.623 36.193 1.00 0.00 947 VAL A C 4
ATOM 8113 O O . VAL A 1 67 ? 20.339 -15.220 36.609 1.00 0.00 947 VAL A O 4
ATOM 8126 N N . GLY A 1 68 ? 19.421 -13.594 35.353 1.00 0.00 948 GLY A N 4
ATOM 8127 C CA . GLY A 1 68 ? 20.707 -13.104 34.865 1.00 0.00 948 GLY A CA 4
ATOM 8128 C C . GLY A 1 68 ? 20.571 -12.518 33.466 1.00 0.00 948 GLY A C 4
ATOM 8129 O O . GLY A 1 68 ? 21.407 -12.768 32.597 1.00 0.00 948 GLY A O 4
ATOM 8133 N N . GLU A 1 69 ? 19.515 -11.737 33.254 1.00 0.00 949 GLU A N 4
ATOM 8134 C CA . GLU A 1 69 ? 19.284 -11.118 31.953 1.00 0.00 949 GLU A CA 4
ATOM 8135 C C . GLU A 1 69 ? 19.252 -12.175 30.853 1.00 0.00 949 GLU A C 4
ATOM 8136 O O . GLU A 1 69 ? 19.424 -11.809 29.702 1.00 0.00 949 GLU A O 4
ATOM 8149 N N . GLY B 1 1 ? 20.382 -28.171 41.890 1.00 0.00 881 GLY B N 4
ATOM 8150 C CA . GLY B 1 1 ? 19.156 -27.425 41.488 1.00 0.00 881 GLY B CA 4
ATOM 8151 C C . GLY B 1 1 ? 18.479 -28.142 40.326 1.00 0.00 881 GLY B C 4
ATOM 8152 O O . GLY B 1 1 ? 18.299 -27.570 39.251 1.00 0.00 881 GLY B O 4
ATOM 8158 N N . SER B 1 2 ? 18.104 -29.398 40.548 1.00 0.00 882 SER B N 4
ATOM 8159 C CA . SER B 1 2 ? 17.448 -30.182 39.508 1.00 0.00 882 SER B CA 4
ATOM 8160 C C . SER B 1 2 ? 16.098 -29.569 39.148 1.00 0.00 882 SER B C 4
ATOM 8161 O O . SER B 1 2 ? 15.704 -29.551 37.982 1.00 0.00 882 SER B O 4
ATOM 8169 N N . HIS B 1 3 ? 15.395 -29.066 40.158 1.00 0.00 883 HIS B N 4
ATOM 8170 C CA . HIS B 1 3 ? 14.091 -28.451 39.937 1.00 0.00 883 HIS B CA 4
ATOM 8171 C C . HIS B 1 3 ? 14.257 -27.023 39.430 1.00 0.00 883 HIS B C 4
ATOM 8172 O O . HIS B 1 3 ? 13.331 -26.440 38.868 1.00 0.00 883 HIS B O 4
ATOM 8186 N N . GLU B 1 4 ? 15.445 -26.465 39.636 1.00 0.00 884 GLU B N 4
ATOM 8187 C CA . GLU B 1 4 ? 15.728 -25.102 39.200 1.00 0.00 884 GLU B CA 4
ATOM 8188 C C . GLU B 1 4 ? 15.726 -25.011 37.678 1.00 0.00 884 GLU B C 4
ATOM 8189 O O . GLU B 1 4 ? 15.554 -23.933 37.108 1.00 0.00 884 GLU B O 4
ATOM 8201 N N . ASN B 1 5 ? 15.909 -26.151 37.026 1.00 0.00 885 ASN B N 4
ATOM 8202 C CA . ASN B 1 5 ? 15.919 -26.199 35.569 1.00 0.00 885 ASN B CA 4
ATOM 8203 C C . ASN B 1 5 ? 14.654 -25.579 35.034 1.00 0.00 885 ASN B C 4
ATOM 8204 O O . ASN B 1 5 ? 14.648 -25.023 33.946 1.00 0.00 885 ASN B O 4
ATOM 8215 N N . LYS B 1 6 ? 13.584 -25.665 35.791 1.00 0.00 886 LYS B N 4
ATOM 8216 C CA . LYS B 1 6 ? 12.340 -25.088 35.335 1.00 0.00 886 LYS B CA 4
ATOM 8217 C C . LYS B 1 6 ? 12.488 -23.584 35.155 1.00 0.00 886 LYS B C 4
ATOM 8218 O O . LYS B 1 6 ? 12.056 -23.032 34.152 1.00 0.00 886 LYS B O 4
ATOM 8237 N N . GLN B 1 7 ? 13.106 -22.930 36.130 1.00 0.00 887 GLN B N 4
ATOM 8238 C CA . GLN B 1 7 ? 13.298 -21.489 36.055 1.00 0.00 887 GLN B CA 4
ATOM 8239 C C . GLN B 1 7 ? 14.232 -21.141 34.903 1.00 0.00 887 GLN B C 4
ATOM 8240 O O . GLN B 1 7 ? 13.929 -20.278 34.085 1.00 0.00 887 GLN B O 4
ATOM 8254 N N . VAL B 1 8 ? 15.365 -21.830 34.833 1.00 0.00 888 VAL B N 4
ATOM 8255 C CA . VAL B 1 8 ? 16.327 -21.578 33.769 1.00 0.00 888 VAL B CA 4
ATOM 8256 C C . VAL B 1 8 ? 15.688 -21.846 32.416 1.00 0.00 888 VAL B C 4
ATOM 8257 O O . VAL B 1 8 ? 15.828 -21.062 31.477 1.00 0.00 888 VAL B O 4
ATOM 8270 N N . GLU B 1 9 ? 14.978 -22.958 32.333 1.00 0.00 889 GLU B N 4
ATOM 8271 C CA . GLU B 1 9 ? 14.307 -23.332 31.101 1.00 0.00 889 GLU B CA 4
ATOM 8272 C C . GLU B 1 9 ? 13.197 -22.339 30.766 1.00 0.00 889 GLU B C 4
ATOM 8273 O O . GLU B 1 9 ? 12.939 -22.052 29.599 1.00 0.00 889 GLU B O 4
ATOM 8285 N N . GLU B 1 10 ? 12.542 -21.825 31.800 1.00 0.00 890 GLU B N 4
ATOM 8286 C CA . GLU B 1 10 ? 11.449 -20.881 31.613 1.00 0.00 890 GLU B CA 4
ATOM 8287 C C . GLU B 1 10 ? 11.955 -19.594 30.979 1.00 0.00 890 GLU B C 4
ATOM 8288 O O . GLU B 1 10 ? 11.369 -19.087 30.023 1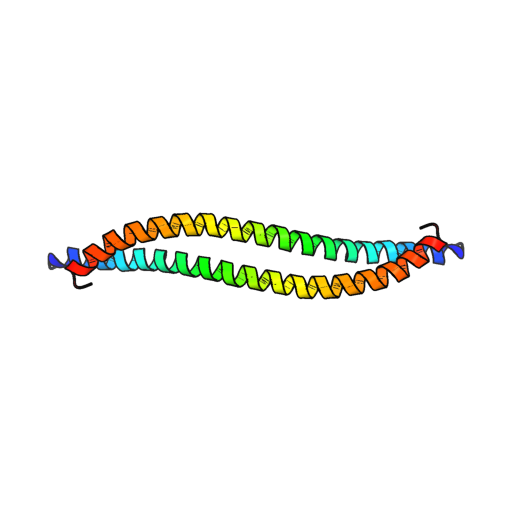.00 0.00 890 GLU B O 4
ATOM 8300 N N . ILE B 1 11 ? 13.060 -19.084 31.499 1.00 0.00 891 ILE B N 4
ATOM 8301 C CA . ILE B 1 11 ? 13.646 -17.863 30.963 1.00 0.00 891 ILE B CA 4
ATOM 8302 C C . ILE B 1 11 ? 14.061 -18.071 29.512 1.00 0.00 891 ILE B C 4
ATOM 8303 O O . ILE B 1 11 ? 13.836 -17.210 28.663 1.00 0.00 891 ILE B O 4
ATOM 8319 N N . LEU B 1 12 ? 14.678 -19.203 29.238 1.00 0.00 892 LEU B N 4
ATOM 8320 C CA . LEU B 1 12 ? 15.133 -19.478 27.889 1.00 0.00 892 LEU B CA 4
ATOM 8321 C C . LEU B 1 12 ? 13.963 -19.397 26.924 1.00 0.00 892 LEU B C 4
ATOM 8322 O O . LEU B 1 12 ? 14.092 -18.868 25.820 1.00 0.00 892 LEU B O 4
ATOM 8338 N N . ARG B 1 13 ? 12.822 -19.912 27.348 1.00 0.00 893 ARG B N 4
ATOM 8339 C CA . ARG B 1 13 ? 11.637 -19.879 26.512 1.00 0.00 893 ARG B CA 4
ATOM 8340 C C . ARG B 1 13 ? 11.189 -18.441 26.277 1.00 0.00 893 ARG B C 4
ATOM 8341 O O . ARG B 1 13 ? 10.755 -18.091 25.180 1.00 0.00 893 ARG B O 4
ATOM 8362 N N . LEU B 1 14 ? 11.298 -17.612 27.313 1.00 0.00 894 LEU B N 4
ATOM 8363 C CA . LEU B 1 14 ? 10.898 -16.209 27.201 1.00 0.00 894 LEU B CA 4
ATOM 8364 C C . LEU B 1 14 ? 11.790 -15.473 26.213 1.00 0.00 894 LEU B C 4
ATOM 8365 O O . LEU B 1 14 ? 11.319 -14.634 25.457 1.00 0.00 894 LEU B O 4
ATOM 8381 N N . GLU B 1 15 ? 13.078 -15.792 26.230 1.00 0.00 895 GLU B N 4
ATOM 8382 C CA . GLU B 1 15 ? 14.028 -15.156 25.330 1.00 0.00 895 GLU B CA 4
ATOM 8383 C C . GLU B 1 15 ? 13.706 -15.534 23.887 1.00 0.00 895 GLU B C 4
ATOM 8384 O O . GLU B 1 15 ? 13.759 -14.702 22.985 1.00 0.00 895 GLU B O 4
ATOM 8396 N N . LYS B 1 16 ? 13.370 -16.798 23.675 1.00 0.00 896 LYS B N 4
ATOM 8397 C CA . LYS B 1 16 ? 13.029 -17.268 22.340 1.00 0.00 896 LYS B CA 4
ATOM 8398 C C . LYS B 1 16 ? 11.675 -16.712 21.899 1.00 0.00 896 LYS B C 4
ATOM 8399 O O . LYS B 1 16 ? 11.510 -16.265 20.763 1.00 0.00 896 LYS B O 4
ATOM 8418 N N . GLU B 1 17 ? 10.704 -16.758 22.808 1.00 0.00 897 GLU B N 4
ATOM 8419 C CA . GLU B 1 17 ? 9.357 -16.278 22.507 1.00 0.00 897 GLU B CA 4
ATOM 8420 C C . GLU B 1 17 ? 9.333 -14.766 22.326 1.00 0.00 897 GLU B C 4
ATOM 8421 O O . GLU B 1 17 ? 8.759 -14.256 21.363 1.00 0.00 897 GLU B O 4
ATOM 8433 N N . ILE B 1 18 ? 9.948 -14.055 23.257 1.00 0.00 898 ILE B N 4
ATOM 8434 C CA . ILE B 1 18 ? 9.971 -12.603 23.189 1.00 0.00 898 ILE B CA 4
ATOM 8435 C C . ILE B 1 18 ? 10.715 -12.152 21.942 1.00 0.00 898 ILE B C 4
ATOM 8436 O O . ILE B 1 18 ? 10.291 -11.224 21.256 1.00 0.00 898 ILE B O 4
ATOM 8452 N N . GLU B 1 19 ? 11.826 -12.817 21.650 1.00 0.00 899 GLU B N 4
ATOM 8453 C CA . GLU B 1 19 ? 12.612 -12.465 20.476 1.00 0.00 899 GLU B CA 4
ATOM 8454 C C . GLU B 1 19 ? 11.771 -12.621 19.215 1.00 0.00 899 GLU B C 4
ATOM 8455 O O . GLU B 1 19 ? 11.838 -11.795 18.303 1.00 0.00 899 GLU B O 4
ATOM 8467 N N . ASP B 1 20 ? 10.975 -13.683 19.172 1.00 0.00 900 ASP B N 4
ATOM 8468 C CA . ASP B 1 20 ? 10.126 -13.928 18.018 1.00 0.00 900 ASP B CA 4
ATOM 8469 C C . ASP B 1 20 ? 9.135 -12.784 17.833 1.00 0.00 900 ASP B C 4
ATOM 8470 O O . ASP B 1 20 ? 8.921 -12.308 16.719 1.00 0.00 900 ASP B O 4
ATOM 8479 N N . LEU B 1 21 ? 8.538 -12.344 18.935 1.00 0.00 901 LEU B N 4
ATOM 8480 C CA . LEU B 1 21 ? 7.570 -11.253 18.890 1.00 0.00 901 LEU B CA 4
ATOM 8481 C C . LEU B 1 21 ? 8.230 -9.959 18.424 1.00 0.00 901 LEU B C 4
ATOM 8482 O O . LEU B 1 21 ? 7.653 -9.204 17.641 1.00 0.00 901 LEU B O 4
ATOM 8498 N N . GLN B 1 22 ? 9.440 -9.707 18.909 1.00 0.00 902 GLN B N 4
ATOM 8499 C CA . GLN B 1 22 ? 10.164 -8.500 18.529 1.00 0.00 902 GLN B CA 4
ATOM 8500 C C . GLN B 1 22 ? 10.375 -8.461 17.020 1.00 0.00 902 GLN B C 4
ATOM 8501 O O . GLN B 1 22 ? 10.279 -7.410 16.393 1.00 0.00 902 GLN B O 4
ATOM 8515 N N . ARG B 1 23 ? 10.664 -9.610 16.441 1.00 0.00 903 ARG B N 4
ATOM 8516 C CA . ARG B 1 23 ? 10.870 -9.687 15.004 1.00 0.00 903 ARG B CA 4
ATOM 8517 C C . ARG B 1 23 ? 9.542 -9.568 14.262 1.00 0.00 903 ARG B C 4
ATOM 8518 O O . ARG B 1 23 ? 9.479 -9.009 13.174 1.00 0.00 903 ARG B O 4
ATOM 8539 N N . MET B 1 24 ? 8.481 -10.118 14.843 1.00 0.00 904 MET B N 4
ATOM 8540 C CA . MET B 1 24 ? 7.175 -10.074 14.192 1.00 0.00 904 MET B CA 4
ATOM 8541 C C . MET B 1 24 ? 6.708 -8.632 13.992 1.00 0.00 904 MET B C 4
ATOM 8542 O O . MET B 1 24 ? 6.267 -8.262 12.907 1.00 0.00 904 MET B O 4
ATOM 8556 N N . LYS B 1 25 ? 6.814 -7.821 15.035 1.00 0.00 905 LYS B N 4
ATOM 8557 C CA . LYS B 1 25 ? 6.399 -6.428 14.944 1.00 0.00 905 LYS B CA 4
ATOM 8558 C C . LYS B 1 25 ? 7.351 -5.640 14.046 1.00 0.00 905 LYS B C 4
ATOM 8559 O O . LYS B 1 25 ? 6.922 -4.824 13.237 1.00 0.00 905 LYS B O 4
ATOM 8578 N N . GLU B 1 26 ? 8.654 -5.887 14.226 1.00 0.00 906 GLU B N 4
ATOM 8579 C CA . GLU B 1 26 ? 9.685 -5.185 13.459 1.00 0.00 906 GLU B CA 4
ATOM 8580 C C . GLU B 1 26 ? 9.592 -5.528 11.977 1.00 0.00 906 GLU B C 4
ATOM 8581 O O . GLU B 1 26 ? 9.753 -4.666 11.114 1.00 0.00 906 GLU B O 4
ATOM 8593 N N . ARG B 1 27 ? 9.334 -6.792 11.688 1.00 0.00 907 ARG B N 4
ATOM 8594 C CA . ARG B 1 27 ? 9.210 -7.241 10.309 1.00 0.00 907 ARG B CA 4
ATOM 8595 C C . ARG B 1 27 ? 7.942 -6.679 9.669 1.00 0.00 907 ARG B C 4
ATOM 8596 O O . ARG B 1 27 ? 7.938 -6.325 8.492 1.00 0.00 907 ARG B O 4
ATOM 8617 N N . GLN B 1 28 ? 6.864 -6.611 10.447 1.00 0.00 908 GLN B N 4
ATOM 8618 C CA . GLN B 1 28 ? 5.597 -6.099 9.929 1.00 0.00 908 GLN B CA 4
ATOM 8619 C C . GLN B 1 28 ? 5.713 -4.631 9.525 1.00 0.00 908 GLN B C 4
ATOM 8620 O O . GLN B 1 28 ? 5.277 -4.243 8.441 1.00 0.00 908 GLN B O 4
ATOM 8634 N N . GLU B 1 29 ? 6.302 -3.819 10.393 1.00 0.00 909 GLU B N 4
ATOM 8635 C CA . GLU B 1 29 ? 6.459 -2.399 10.097 1.00 0.00 909 GLU B CA 4
ATOM 8636 C C . GLU B 1 29 ? 7.433 -2.204 8.944 1.00 0.00 909 GLU B C 4
ATOM 8637 O O . GLU B 1 29 ? 7.252 -1.319 8.109 1.00 0.00 909 GLU B O 4
ATOM 8649 N N . LEU B 1 30 ? 8.465 -3.037 8.902 1.00 0.00 910 LEU B N 4
ATOM 8650 C CA . LEU B 1 30 ? 9.461 -2.944 7.842 1.00 0.00 910 LEU B CA 4
ATOM 8651 C C . LEU B 1 30 ? 8.825 -3.222 6.485 1.00 0.00 910 LEU B C 4
ATOM 8652 O O . LEU B 1 30 ? 9.090 -2.524 5.503 1.00 0.00 910 LEU B O 4
ATOM 8668 N N . SER B 1 31 ? 7.979 -4.239 6.437 1.00 0.00 911 SER B N 4
ATOM 8669 C CA . SER B 1 31 ? 7.312 -4.596 5.197 1.00 0.00 911 SER B CA 4
ATOM 8670 C C . SER B 1 31 ? 6.388 -3.473 4.746 1.00 0.00 911 SER B C 4
ATOM 8671 O O . SER B 1 31 ? 6.323 -3.145 3.561 1.00 0.00 911 SER B O 4
ATOM 8679 N N . LEU B 1 32 ? 5.676 -2.889 5.700 1.00 0.00 912 LEU B N 4
ATOM 8680 C CA . LEU B 1 32 ? 4.754 -1.802 5.401 1.00 0.00 912 LEU B CA 4
ATOM 8681 C C . LEU B 1 32 ? 5.510 -0.602 4.849 1.00 0.00 912 LEU B C 4
ATOM 8682 O O . LEU B 1 32 ? 5.049 0.061 3.923 1.00 0.00 912 LEU B O 4
ATOM 8698 N N . THR B 1 33 ? 6.673 -0.330 5.423 1.00 0.00 913 THR B N 4
ATOM 8699 C CA . THR B 1 33 ? 7.475 0.792 4.971 1.00 0.00 913 THR B CA 4
ATOM 8700 C C . THR B 1 33 ? 7.835 0.609 3.504 1.00 0.00 913 THR B C 4
ATOM 8701 O O . THR B 1 33 ? 7.681 1.524 2.696 1.00 0.00 913 THR B O 4
ATOM 8712 N N . GLU B 1 34 ? 8.296 -0.584 3.157 1.00 0.00 914 GLU B N 4
ATOM 8713 C CA . GLU B 1 34 ? 8.655 -0.865 1.777 1.00 0.00 914 GLU B CA 4
ATOM 8714 C C . GLU B 1 34 ? 7.419 -0.786 0.887 1.00 0.00 914 GLU B C 4
ATOM 8715 O O . GLU B 1 34 ? 7.483 -0.297 -0.244 1.00 0.00 914 GLU B O 4
ATOM 8727 N N . ALA B 1 35 ? 6.291 -1.260 1.406 1.00 0.00 915 ALA B N 4
ATOM 8728 C CA . ALA B 1 35 ? 5.052 -1.228 0.649 1.00 0.00 915 ALA B CA 4
ATOM 8729 C C . ALA B 1 35 ? 4.608 0.199 0.402 1.00 0.00 915 ALA B C 4
ATOM 8730 O O . ALA B 1 35 ? 4.140 0.528 -0.681 1.00 0.00 915 ALA B O 4
ATOM 8737 N N . SER B 1 36 ? 4.754 1.041 1.407 1.00 0.00 916 SER B N 4
ATOM 8738 C CA . SER B 1 36 ? 4.344 2.426 1.273 1.00 0.00 916 SER B CA 4
ATOM 8739 C C . SER B 1 36 ? 5.111 3.105 0.146 1.00 0.00 916 SER B C 4
ATOM 8740 O O . SER B 1 36 ? 4.533 3.833 -0.665 1.00 0.00 916 SER B O 4
ATOM 8748 N N . LEU B 1 37 ? 6.409 2.849 0.085 1.00 0.00 917 LEU B N 4
ATOM 8749 C CA . LEU B 1 37 ? 7.236 3.429 -0.962 1.00 0.00 917 LEU B CA 4
ATOM 8750 C C . LEU B 1 37 ? 6.768 2.954 -2.335 1.00 0.00 917 LEU B C 4
ATOM 8751 O O . LEU B 1 37 ? 6.717 3.733 -3.291 1.00 0.00 917 LEU B O 4
ATOM 8767 N N . GLN B 1 38 ? 6.415 1.685 -2.431 1.00 0.00 918 GLN B N 4
ATOM 8768 C CA . GLN B 1 38 ? 5.955 1.146 -3.695 1.00 0.00 918 GLN B CA 4
ATOM 8769 C C . GLN B 1 38 ? 4.700 1.872 -4.164 1.00 0.00 918 GLN B C 4
ATOM 8770 O O . GLN B 1 38 ? 4.568 2.220 -5.340 1.00 0.00 918 GLN B O 4
ATOM 8784 N N . LYS B 1 39 ? 3.783 2.112 -3.242 1.00 0.00 919 LYS B N 4
ATOM 8785 C CA . LYS B 1 39 ? 2.549 2.794 -3.588 1.00 0.00 919 LYS B CA 4
ATOM 8786 C C . LYS B 1 39 ? 2.839 4.175 -4.141 1.00 0.00 919 LYS B C 4
ATOM 8787 O O . LYS B 1 39 ? 2.240 4.586 -5.127 1.00 0.00 919 LYS B O 4
ATOM 8806 N N . LEU B 1 40 ? 3.772 4.879 -3.519 1.00 0.00 920 LEU B N 4
ATOM 8807 C CA . LEU B 1 40 ? 4.124 6.213 -3.977 1.00 0.00 920 LEU B CA 4
ATOM 8808 C C . LEU B 1 40 ? 4.600 6.161 -5.424 1.00 0.00 920 LEU B C 4
ATOM 8809 O O . LEU B 1 40 ? 4.285 7.042 -6.228 1.00 0.00 920 LEU B O 4
ATOM 8825 N N . GLN B 1 41 ? 5.348 5.122 -5.759 1.00 0.00 921 GLN B N 4
ATOM 8826 C CA . GLN B 1 41 ? 5.843 4.984 -7.117 1.00 0.00 921 GLN B CA 4
ATOM 8827 C C . GLN B 1 41 ? 4.677 4.884 -8.095 1.00 0.00 921 GLN B C 4
ATOM 8828 O O . GLN B 1 41 ? 4.694 5.490 -9.174 1.00 0.00 921 GLN B O 4
ATOM 8842 N N . LEU B 1 42 ? 3.656 4.136 -7.708 1.00 0.00 922 LEU B N 4
ATOM 8843 C CA . LEU B 1 42 ? 2.482 3.983 -8.556 1.00 0.00 922 LEU B CA 4
ATOM 8844 C C . LEU B 1 42 ? 1.807 5.336 -8.763 1.00 0.00 922 LEU B C 4
ATOM 8845 O O . LEU B 1 42 ? 1.332 5.645 -9.857 1.00 0.00 922 LEU B O 4
ATOM 8861 N N . GLU B 1 43 ? 1.765 6.138 -7.708 1.00 0.00 923 GLU B N 4
ATOM 8862 C CA . GLU B 1 43 ? 1.142 7.449 -7.795 1.00 0.00 923 GLU B CA 4
ATOM 8863 C C . GLU B 1 43 ? 1.828 8.286 -8.863 1.00 0.00 923 GLU B C 4
ATOM 8864 O O . GLU B 1 43 ? 1.170 8.986 -9.629 1.00 0.00 923 GLU B O 4
ATOM 8876 N N . ASP B 1 44 ? 3.152 8.208 -8.908 1.00 0.00 924 ASP B N 4
ATOM 8877 C CA . ASP B 1 44 ? 3.909 8.962 -9.895 1.00 0.00 924 ASP B CA 4
ATOM 8878 C C . ASP B 1 44 ? 3.518 8.525 -11.302 1.00 0.00 924 ASP B C 4
ATOM 8879 O O . ASP B 1 44 ? 3.345 9.355 -12.195 1.00 0.00 924 ASP B O 4
ATOM 8888 N N . LYS B 1 45 ? 3.375 7.216 -11.492 1.00 0.00 925 LYS B N 4
ATOM 8889 C CA . LYS B 1 45 ? 2.994 6.687 -12.799 1.00 0.00 925 LYS B CA 4
ATOM 8890 C C . LYS B 1 45 ? 1.593 7.161 -13.183 1.00 0.00 925 LYS B C 4
ATOM 8891 O O . LYS B 1 45 ? 1.366 7.608 -14.308 1.00 0.00 925 LYS B O 4
ATOM 8910 N N . VAL B 1 46 ? 0.660 7.061 -12.240 1.00 0.00 926 VAL B N 4
ATOM 8911 C CA . VAL B 1 46 ? -0.715 7.483 -12.487 1.00 0.00 926 VAL B CA 4
ATOM 8912 C C . VAL B 1 46 ? -0.766 8.984 -12.746 1.00 0.00 926 VAL B C 4
ATOM 8913 O O . VAL B 1 46 ? -1.450 9.441 -13.660 1.00 0.00 926 VAL B O 4
ATOM 8926 N N . GLU B 1 47 ? -0.039 9.743 -11.936 1.00 0.00 927 GLU B N 4
ATOM 8927 C CA . GLU B 1 47 ? -0.015 11.192 -12.094 1.00 0.00 927 GLU B CA 4
ATOM 8928 C C . GLU B 1 47 ? 0.421 11.568 -13.505 1.00 0.00 927 GLU B C 4
ATOM 8929 O O . GLU B 1 47 ? -0.209 12.399 -14.159 1.00 0.00 927 GLU B O 4
ATOM 8941 N N . GLU B 1 48 ? 1.498 10.951 -13.971 1.00 0.00 928 GLU B N 4
ATOM 8942 C CA . GLU B 1 48 ? 1.999 11.230 -15.307 1.00 0.00 928 GLU B CA 4
ATOM 8943 C C . GLU B 1 48 ? 0.998 10.763 -16.354 1.00 0.00 928 GLU B C 4
ATOM 8944 O O . GLU B 1 48 ? 0.800 11.420 -17.376 1.00 0.00 928 GLU B O 4
ATOM 8956 N N . LEU B 1 49 ? 0.369 9.626 -16.087 1.00 0.00 929 LEU B N 4
ATOM 8957 C CA . LEU B 1 49 ? -0.611 9.082 -17.015 1.00 0.00 929 LEU B CA 4
ATOM 8958 C C . LEU B 1 49 ? -1.779 10.042 -17.159 1.00 0.00 929 LEU B C 4
ATOM 8959 O O . LEU B 1 49 ? -2.280 10.269 -18.259 1.00 0.00 929 LEU B O 4
ATOM 8975 N N . LEU B 1 50 ? -2.210 10.598 -16.038 1.00 0.00 930 LEU B N 4
ATOM 8976 C CA . LEU B 1 50 ? -3.324 11.526 -16.051 1.00 0.00 930 LEU B CA 4
ATOM 8977 C C . LEU B 1 50 ? -2.989 12.758 -16.877 1.00 0.00 930 LEU B C 4
ATOM 8978 O O . LEU B 1 50 ? -3.814 13.238 -17.653 1.00 0.00 930 LEU B O 4
ATOM 8994 N N . SER B 1 51 ? -1.775 13.268 -16.705 1.00 0.00 931 SER B N 4
ATOM 8995 C CA . SER B 1 51 ? -1.348 14.450 -17.447 1.00 0.00 931 SER B CA 4
ATOM 8996 C C . SER B 1 51 ? -1.423 14.191 -18.946 1.00 0.00 931 SER B C 4
ATOM 8997 O O . SER B 1 51 ? -1.894 15.033 -19.713 1.00 0.00 931 SER B O 4
ATOM 9005 N N . LYS B 1 52 ? -0.972 13.017 -19.355 1.00 0.00 932 LYS B N 4
ATOM 9006 C CA . LYS B 1 52 ? -1.005 12.652 -20.762 1.00 0.00 932 LYS B CA 4
ATOM 9007 C C . LYS B 1 52 ? -2.444 12.539 -21.246 1.00 0.00 932 LYS B C 4
ATOM 9008 O O . LYS B 1 52 ? -2.777 12.989 -22.341 1.00 0.00 932 LYS B O 4
ATOM 9027 N N . ASN B 1 53 ? -3.296 11.942 -20.425 1.00 0.00 933 ASN B N 4
ATOM 9028 C CA . ASN B 1 53 ? -4.691 11.778 -20.796 1.00 0.00 933 ASN B CA 4
ATOM 9029 C C . ASN B 1 53 ? -5.344 13.138 -21.010 1.00 0.00 933 ASN B C 4
ATOM 9030 O O . ASN B 1 53 ? -6.094 13.330 -21.962 1.00 0.00 933 ASN B O 4
ATOM 9041 N N . TYR B 1 54 ? -5.035 14.086 -20.135 1.00 0.00 934 TYR B N 4
ATOM 9042 C CA . TYR B 1 54 ? -5.592 15.427 -20.255 1.00 0.00 934 TYR B CA 4
ATOM 9043 C C . TYR B 1 54 ? -5.193 16.046 -21.582 1.00 0.00 934 TYR B C 4
ATOM 9044 O O . TYR B 1 54 ? -6.022 16.636 -22.279 1.00 0.00 934 TYR B O 4
ATOM 9062 N N . HIS B 1 55 ? -3.927 15.910 -21.931 1.00 0.00 935 HIS B N 4
ATOM 9063 C CA . HIS B 1 55 ? -3.452 16.468 -23.178 1.00 0.00 935 HIS B CA 4
ATOM 9064 C C . HIS B 1 55 ? -4.201 15.857 -24.365 1.00 0.00 935 HIS B C 4
ATOM 9065 O O . HIS B 1 55 ? -4.636 16.568 -25.277 1.00 0.00 935 HIS B O 4
ATOM 9079 N N . LEU B 1 56 ? -4.366 14.543 -24.331 1.00 0.00 936 LEU B N 4
ATOM 9080 C CA . LEU B 1 56 ? -5.079 13.846 -25.392 1.00 0.00 936 LEU B CA 4
ATOM 9081 C C . LEU B 1 56 ? -6.540 14.273 -25.421 1.00 0.00 936 LEU B C 4
ATOM 9082 O O . LEU B 1 56 ? -7.119 14.430 -26.494 1.00 0.00 936 LEU B O 4
ATOM 9098 N N . GLU B 1 57 ? -7.126 14.459 -24.243 1.00 0.00 937 GLU B N 4
ATOM 9099 C CA . GLU B 1 57 ? -8.522 14.867 -24.159 1.00 0.00 937 GLU B CA 4
ATOM 9100 C C . GLU B 1 57 ? -8.742 16.156 -24.939 1.00 0.00 937 GLU B C 4
ATOM 9101 O O . GLU B 1 57 ? -9.725 16.290 -25.656 1.00 0.00 937 GLU B O 4
ATOM 9113 N N . ASN B 1 58 ? -7.825 17.098 -24.802 1.00 0.00 938 ASN B N 4
ATOM 9114 C CA . ASN B 1 58 ? -7.943 18.359 -25.524 1.00 0.00 938 ASN B CA 4
ATOM 9115 C C . ASN B 1 58 ? -7.797 18.126 -27.021 1.00 0.00 938 ASN B C 4
ATOM 9116 O O . ASN B 1 58 ? -8.520 18.715 -27.819 1.00 0.00 938 ASN B O 4
ATOM 9127 N N . GLU B 1 59 ? -6.857 17.273 -27.405 1.00 0.00 939 GLU B N 4
ATOM 9128 C CA . GLU B 1 59 ? -6.646 17.008 -28.822 1.00 0.00 939 GLU B CA 4
ATOM 9129 C C . GLU B 1 59 ? -7.870 16.335 -29.450 1.00 0.00 939 GLU B C 4
ATOM 9130 O O . GLU B 1 59 ? -8.416 16.808 -30.450 1.00 0.00 939 GLU B O 4
ATOM 9142 N N . VAL B 1 60 ? -8.316 15.243 -28.848 1.00 0.00 940 VAL B N 4
ATOM 9143 C CA . VAL B 1 60 ? -9.478 14.527 -29.359 1.00 0.00 940 VAL B CA 4
ATOM 9144 C C . VAL B 1 60 ? -10.731 15.379 -29.217 1.00 0.00 940 VAL B C 4
ATOM 9145 O O . VAL B 1 60 ? -11.569 15.422 -30.115 1.00 0.00 940 VAL B O 4
ATOM 9158 N N . ALA B 1 61 ? -10.850 16.067 -28.085 1.00 0.00 941 ALA B N 4
ATOM 9159 C CA . ALA B 1 61 ? -12.009 16.915 -27.842 1.00 0.00 941 ALA B CA 4
ATOM 9160 C C . ALA B 1 61 ? -12.140 17.946 -28.946 1.00 0.00 941 ALA B C 4
ATOM 9161 O O . ALA B 1 61 ? -13.238 18.222 -29.420 1.00 0.00 941 ALA B O 4
ATOM 9168 N N . ARG B 1 62 ? -11.015 18.507 -29.365 1.00 0.00 942 ARG B N 4
ATOM 9169 C CA . ARG B 1 62 ? -11.043 19.498 -30.423 1.00 0.00 942 ARG B CA 4
ATOM 9170 C C . ARG B 1 62 ? -11.609 18.891 -31.703 1.00 0.00 942 ARG B C 4
ATOM 9171 O O . ARG B 1 62 ? -12.464 19.487 -32.357 1.00 0.00 942 ARG B O 4
ATOM 9192 N N . LEU B 1 63 ? -11.135 17.697 -32.046 1.00 0.00 943 LEU B N 4
ATOM 9193 C CA . LEU B 1 63 ? -11.619 17.020 -33.249 1.00 0.00 943 LEU B CA 4
ATOM 9194 C C . LEU B 1 63 ? -13.100 16.670 -33.120 1.00 0.00 943 LEU B C 4
ATOM 9195 O O . LEU B 1 63 ? -13.877 16.841 -34.062 1.00 0.00 943 LEU B O 4
ATOM 9211 N N . LYS B 1 64 ? -13.482 16.180 -31.954 1.00 0.00 944 LYS B N 4
ATOM 9212 C CA . LYS B 1 64 ? -14.866 15.808 -31.717 1.00 0.00 944 LYS B CA 4
ATOM 9213 C C . LYS B 1 64 ? -15.776 17.024 -31.807 1.00 0.00 944 LYS B C 4
ATOM 9214 O O . LYS B 1 64 ? -16.881 16.945 -32.343 1.00 0.00 944 LYS B O 4
ATOM 9233 N N . LYS B 1 65 ? -15.306 18.146 -31.282 1.00 0.00 945 LYS B N 4
ATOM 9234 C CA . LYS B 1 65 ? -16.089 19.374 -31.313 1.00 0.00 945 LYS B CA 4
ATOM 9235 C C . LYS B 1 65 ? -16.400 19.771 -32.751 1.00 0.00 945 LYS B C 4
ATOM 9236 O O . LYS B 1 65 ? -17.502 20.230 -33.051 1.00 0.00 945 LYS B O 4
ATOM 9255 N N . LEU B 1 66 ? -15.429 19.595 -33.636 1.00 0.00 946 LEU B N 4
ATOM 9256 C CA . LEU B 1 66 ? -15.628 19.947 -35.034 1.00 0.00 946 LEU B CA 4
ATOM 9257 C C . LEU B 1 66 ? -16.746 19.108 -35.645 1.00 0.00 946 LEU B C 4
ATOM 9258 O O . LEU B 1 66 ? -17.610 19.628 -36.352 1.00 0.00 946 LEU B O 4
ATOM 9274 N N . VAL B 1 67 ? -16.733 17.811 -35.361 1.00 0.00 947 VAL B N 4
ATOM 9275 C CA . VAL B 1 67 ? -17.758 16.919 -35.883 1.00 0.00 947 VAL B CA 4
ATOM 9276 C C . VAL B 1 67 ? -19.093 17.174 -35.191 1.00 0.00 947 VAL B C 4
ATOM 9277 O O . VAL B 1 67 ? -20.143 17.197 -35.835 1.00 0.00 947 VAL B O 4
ATOM 9290 N N . GLY B 1 68 ? -19.046 17.359 -33.875 1.00 0.00 948 GLY B N 4
ATOM 9291 C CA . GLY B 1 68 ? -20.259 17.606 -33.100 1.00 0.00 948 GLY B CA 4
ATOM 9292 C C . GLY B 1 68 ? -20.123 17.063 -31.684 1.00 0.00 948 GLY B C 4
ATOM 9293 O O . GLY B 1 68 ? -21.048 16.445 -31.157 1.00 0.00 948 GLY B O 4
ATOM 9297 N N . GLU B 1 69 ? -18.966 17.297 -31.073 1.00 0.00 949 GLU B N 4
ATOM 9298 C CA . GLU B 1 69 ? -18.721 16.830 -29.713 1.00 0.00 949 GLU B CA 4
ATOM 9299 C C . GLU B 1 69 ? -18.939 15.323 -29.616 1.00 0.00 949 GLU B C 4
ATOM 9300 O O . GLU B 1 69 ? -19.085 14.836 -28.506 1.00 0.00 949 GLU B O 4
ATOM 9313 N N . GLY A 1 1 ? -22.789 10.991 -48.152 1.00 0.00 881 GLY A N 5
ATOM 9314 C CA . GLY A 1 1 ? -23.387 10.651 -46.831 1.00 0.00 881 GLY A CA 5
ATOM 9315 C C . GLY A 1 1 ? -22.761 9.365 -46.303 1.00 0.00 881 GLY A C 5
ATOM 9316 O O . GLY A 1 1 ? -22.316 9.304 -45.158 1.00 0.00 881 GLY A O 5
ATOM 9322 N N . SER A 1 2 ? -22.728 8.340 -47.148 1.00 0.00 882 SER A N 5
ATOM 9323 C CA . SER A 1 2 ? -22.153 7.059 -46.757 1.00 0.00 882 SER A CA 5
ATOM 9324 C C . SER A 1 2 ? -20.669 7.218 -46.444 1.00 0.00 882 SER A C 5
ATOM 9325 O O . SER A 1 2 ? -20.139 6.558 -45.553 1.00 0.00 882 SER A O 5
ATOM 9333 N N . HIS A 1 3 ? -20.005 8.098 -47.185 1.00 0.00 883 HIS A N 5
ATOM 9334 C CA . HIS A 1 3 ? -18.581 8.339 -46.978 1.00 0.00 883 HIS A CA 5
ATOM 9335 C C . HIS A 1 3 ? -18.340 9.003 -45.625 1.00 0.00 883 HIS A C 5
ATOM 9336 O O . HIS A 1 3 ? -17.348 8.724 -44.953 1.00 0.00 883 HIS A O 5
ATOM 9350 N N . GLU A 1 4 ? -19.252 9.887 -45.240 1.00 0.00 884 GLU A N 5
ATOM 9351 C CA . GLU A 1 4 ? -19.132 10.596 -43.969 1.00 0.00 884 GLU A CA 5
ATOM 9352 C C . GLU A 1 4 ? -19.029 9.611 -42.807 1.00 0.00 884 GLU A C 5
ATOM 9353 O O . GLU A 1 4 ? -18.558 9.958 -41.724 1.00 0.00 884 GLU A O 5
ATOM 9365 N N . ASN A 1 5 ? -19.464 8.382 -43.043 1.00 0.00 885 ASN A N 5
ATOM 9366 C CA . ASN A 1 5 ? -19.411 7.348 -42.016 1.00 0.00 885 ASN A CA 5
ATOM 9367 C C . ASN A 1 5 ? -17.996 7.196 -41.511 1.00 0.00 885 ASN A C 5
ATOM 9368 O O . ASN A 1 5 ? -17.783 6.838 -40.362 1.00 0.00 885 ASN A O 5
ATOM 9379 N N . LYS A 1 6 ? -17.029 7.460 -42.363 1.00 0.00 886 LYS A N 5
ATOM 9380 C CA . LYS A 1 6 ? -15.644 7.332 -41.955 1.00 0.00 886 LYS A CA 5
ATOM 9381 C C . LYS A 1 6 ? -15.320 8.307 -40.829 1.00 0.00 886 LYS A C 5
ATOM 9382 O O . LYS A 1 6 ? -14.685 7.938 -39.844 1.00 0.00 886 LYS A O 5
ATOM 9401 N N . GLN A 1 7 ? -15.757 9.550 -40.981 1.00 0.00 887 GLN A N 5
ATOM 9402 C CA . GLN A 1 7 ? -15.502 10.559 -39.963 1.00 0.00 887 GLN A CA 5
ATOM 9403 C C . GLN A 1 7 ? -16.221 10.196 -38.670 1.00 0.00 887 GLN A C 5
ATOM 9404 O O . GLN A 1 7 ? -15.634 10.224 -37.594 1.00 0.00 887 GLN A O 5
ATOM 9418 N N . VAL A 1 8 ? -17.493 9.843 -38.785 1.00 0.00 888 VAL A N 5
ATOM 9419 C CA . VAL A 1 8 ? -18.279 9.475 -37.613 1.00 0.00 888 VAL A CA 5
ATOM 9420 C C . VAL A 1 8 ? -17.711 8.220 -36.959 1.00 0.00 888 VAL A C 5
ATOM 9421 O O . VAL A 1 8 ? -17.592 8.141 -35.737 1.00 0.00 888 VAL A O 5
ATOM 9434 N N . GLU A 1 9 ? -17.372 7.243 -37.785 1.00 0.00 889 GLU A N 5
ATOM 9435 C CA . GLU A 1 9 ? -16.824 5.993 -37.286 1.00 0.00 889 GLU A CA 5
ATOM 9436 C C . GLU A 1 9 ? -15.450 6.206 -36.655 1.00 0.00 889 GLU A C 5
ATOM 9437 O O . GLU A 1 9 ? -15.108 5.571 -35.661 1.00 0.00 889 GLU A O 5
ATOM 9449 N N . GLU A 1 10 ? -14.662 7.096 -37.247 1.00 0.00 890 GLU A N 5
ATOM 9450 C CA . GLU A 1 10 ? -13.321 7.369 -36.747 1.00 0.00 890 GLU A CA 5
ATOM 9451 C C . GLU A 1 10 ? -13.382 7.966 -35.347 1.00 0.00 890 GLU A C 5
ATOM 9452 O O . GLU A 1 10 ? -12.694 7.510 -34.430 1.00 0.00 890 GLU A O 5
ATOM 9464 N N . ILE A 1 11 ? -14.223 8.967 -35.186 1.00 0.00 891 ILE A N 5
ATOM 9465 C CA . ILE A 1 11 ? -14.380 9.606 -33.891 1.00 0.00 891 ILE A CA 5
ATOM 9466 C C . ILE A 1 11 ? -14.898 8.601 -32.877 1.00 0.00 891 ILE A C 5
ATOM 9467 O O . ILE A 1 11 ? -14.473 8.592 -31.724 1.00 0.00 891 ILE A O 5
ATOM 9483 N N . LEU A 1 12 ? -15.836 7.778 -33.303 1.00 0.00 892 LEU A N 5
ATOM 9484 C CA . LEU A 1 12 ? -16.425 6.816 -32.398 1.00 0.00 892 LEU A CA 5
ATOM 9485 C C . LEU A 1 12 ? -15.333 5.940 -31.795 1.00 0.00 892 LEU A C 5
ATOM 9486 O O . LEU A 1 12 ? -15.337 5.648 -30.594 1.00 0.00 892 LEU A O 5
ATOM 9502 N N . ARG A 1 13 ? -14.394 5.532 -32.632 1.00 0.00 893 ARG A N 5
ATOM 9503 C CA . ARG A 1 13 ? -13.302 4.697 -32.170 1.00 0.00 893 ARG A CA 5
ATOM 9504 C C . ARG A 1 13 ? -12.476 5.453 -31.141 1.00 0.00 893 ARG A C 5
ATOM 9505 O O . ARG A 1 13 ? -12.038 4.886 -30.140 1.00 0.00 893 ARG A O 5
ATOM 9526 N N . LEU A 1 14 ? -12.275 6.742 -31.391 1.00 0.00 894 LEU A N 5
ATOM 9527 C CA . LEU A 1 14 ? -11.507 7.577 -30.471 1.00 0.00 894 LEU A CA 5
ATOM 9528 C C . LEU A 1 14 ? -12.209 7.669 -29.122 1.00 0.00 894 LEU A C 5
ATOM 9529 O O . LEU A 1 14 ? -11.562 7.663 -28.080 1.00 0.00 894 LEU A O 5
ATOM 9545 N N . GLU A 1 15 ? -13.531 7.756 -29.153 1.00 0.00 895 GLU A N 5
ATOM 9546 C CA . GLU A 1 15 ? -14.313 7.847 -27.930 1.00 0.00 895 GLU A CA 5
ATOM 9547 C C . GLU A 1 15 ? -14.098 6.602 -27.078 1.00 0.00 895 GLU A C 5
ATOM 9548 O O . GLU A 1 15 ? -13.991 6.680 -25.858 1.00 0.00 895 GLU A O 5
ATOM 9560 N N . LYS A 1 16 ? -14.041 5.448 -27.729 1.00 0.00 896 LYS A N 5
ATOM 9561 C CA . LYS A 1 16 ? -13.823 4.197 -27.010 1.00 0.00 896 LYS A CA 5
ATOM 9562 C C . LYS A 1 16 ? -12.401 4.118 -26.451 1.00 0.00 896 LYS A C 5
ATOM 9563 O O . LYS A 1 16 ? -12.193 3.719 -25.304 1.00 0.00 896 LYS A O 5
ATOM 9582 N N . GLU A 1 17 ? -11.427 4.486 -27.276 1.00 0.00 897 GLU A N 5
ATOM 9583 C CA . GLU A 1 17 ? -10.026 4.435 -26.863 1.00 0.00 897 GLU A CA 5
ATOM 9584 C C . GLU A 1 17 ? -9.720 5.476 -25.791 1.00 0.00 897 GLU A C 5
ATOM 9585 O O . GLU A 1 17 ? -9.128 5.165 -24.758 1.00 0.00 897 GLU A O 5
ATOM 9597 N N . ILE A 1 18 ? -10.127 6.712 -26.043 1.00 0.00 898 ILE A N 5
ATOM 9598 C CA . ILE A 1 18 ? -9.882 7.786 -25.098 1.00 0.00 898 ILE A CA 5
ATOM 9599 C C . ILE A 1 18 ? -10.589 7.494 -23.782 1.00 0.00 898 ILE A C 5
ATOM 9600 O O . ILE A 1 18 ? -10.037 7.719 -22.709 1.00 0.00 898 ILE A O 5
ATOM 9616 N N . GLU A 1 19 ? -11.811 6.983 -23.875 1.00 0.00 899 GLU A N 5
ATOM 9617 C CA . GLU A 1 19 ? -12.571 6.661 -22.675 1.00 0.00 899 GLU A CA 5
ATOM 9618 C C . GLU A 1 19 ? -11.830 5.616 -21.849 1.00 0.00 899 GLU A C 5
ATOM 9619 O O . GLU A 1 19 ? -11.794 5.692 -20.619 1.00 0.00 899 GLU A O 5
ATOM 9631 N N . ASP A 1 20 ? -11.237 4.644 -22.532 1.00 0.00 900 ASP A N 5
ATOM 9632 C CA . ASP A 1 20 ? -10.498 3.592 -21.848 1.00 0.00 900 ASP A CA 5
ATOM 9633 C C . ASP A 1 20 ? -9.325 4.184 -21.075 1.00 0.00 900 ASP A C 5
ATOM 9634 O O . ASP A 1 20 ? -9.060 3.804 -19.933 1.00 0.00 900 ASP A O 5
ATOM 9643 N N . LEU A 1 21 ? -8.629 5.119 -21.706 1.00 0.00 901 LEU A N 5
ATOM 9644 C CA . LEU A 1 21 ? -7.485 5.757 -21.066 1.00 0.00 901 LEU A CA 5
ATOM 9645 C C . LEU A 1 21 ? -7.930 6.518 -19.819 1.00 0.00 901 LEU A C 5
ATOM 9646 O O . LEU A 1 21 ? -7.257 6.496 -18.787 1.00 0.00 901 LEU A O 5
ATOM 9662 N N . GLN A 1 22 ? -9.065 7.195 -19.922 1.00 0.00 902 GLN A N 5
ATOM 9663 C CA . GLN A 1 22 ? -9.587 7.961 -18.799 1.00 0.00 902 GLN A CA 5
ATOM 9664 C C . GLN A 1 22 ? -9.844 7.047 -17.607 1.00 0.00 902 GLN A C 5
ATOM 9665 O O . GLN A 1 22 ? -9.554 7.399 -16.463 1.00 0.00 902 GLN A O 5
ATOM 9679 N N . ARG A 1 23 ? -10.383 5.867 -17.888 1.00 0.00 903 ARG A N 5
ATOM 9680 C CA . ARG A 1 23 ? -10.671 4.897 -16.839 1.00 0.00 903 ARG A CA 5
ATOM 9681 C C . ARG A 1 23 ? -9.383 4.432 -16.174 1.00 0.00 903 ARG A C 5
ATOM 9682 O O . ARG A 1 23 ? -9.350 4.208 -14.969 1.00 0.00 903 ARG A O 5
ATOM 9703 N N . MET A 1 24 ? -8.327 4.286 -16.967 1.00 0.00 904 MET A N 5
ATOM 9704 C CA . MET A 1 24 ? -7.047 3.840 -16.430 1.00 0.00 904 MET A CA 5
ATOM 9705 C C . MET A 1 24 ? -6.526 4.844 -15.406 1.00 0.00 904 MET A C 5
ATOM 9706 O O . MET A 1 24 ? -6.045 4.462 -14.342 1.00 0.00 904 MET A O 5
ATOM 9720 N N . LYS A 1 25 ? -6.638 6.124 -15.724 1.00 0.00 905 LYS A N 5
ATOM 9721 C CA . LYS A 1 25 ? -6.181 7.156 -14.804 1.00 0.00 905 LYS A CA 5
ATOM 9722 C C . LYS A 1 25 ? -6.978 7.108 -13.502 1.00 0.00 905 LYS A C 5
ATOM 9723 O O . LYS A 1 25 ? -6.407 7.149 -12.411 1.00 0.00 905 LYS A O 5
ATOM 9742 N N . GLU A 1 26 ? -8.296 7.032 -13.626 1.00 0.00 906 GLU A N 5
ATOM 9743 C CA . GLU A 1 26 ? -9.160 6.995 -12.453 1.00 0.00 906 GLU A CA 5
ATOM 9744 C C . GLU A 1 26 ? -8.951 5.701 -11.676 1.00 0.00 906 GLU A C 5
ATOM 9745 O O . GLU A 1 26 ? -8.974 5.693 -10.447 1.00 0.00 906 GLU A O 5
ATOM 9757 N N . ARG A 1 27 ? -8.749 4.611 -12.404 1.00 0.00 907 ARG A N 5
ATOM 9758 C CA . ARG A 1 27 ? -8.541 3.313 -11.779 1.00 0.00 907 ARG A CA 5
ATOM 9759 C C . ARG A 1 27 ? -7.298 3.336 -10.902 1.00 0.00 907 ARG A C 5
ATOM 9760 O O . ARG A 1 27 ? -7.303 2.808 -9.791 1.00 0.00 907 ARG A O 5
ATOM 9781 N N . GLN A 1 28 ? -6.241 3.955 -11.402 1.00 0.00 908 GLN A N 5
ATOM 9782 C CA . GLN A 1 28 ? -5.003 4.046 -10.646 1.00 0.00 908 GLN A CA 5
ATOM 9783 C C . GLN A 1 28 ? -5.204 4.898 -9.395 1.00 0.00 908 GLN A C 5
ATOM 9784 O O . GLN A 1 28 ? -4.744 4.540 -8.311 1.00 0.00 908 GLN A O 5
ATOM 9798 N N . GLU A 1 29 ? -5.901 6.020 -9.552 1.00 0.00 909 GLU A N 5
ATOM 9799 C CA . GLU A 1 29 ? -6.161 6.908 -8.425 1.00 0.00 909 GLU A CA 5
ATOM 9800 C C . GLU A 1 29 ? -6.941 6.171 -7.341 1.00 0.00 909 GLU A C 5
ATOM 9801 O O . GLU A 1 29 ? -6.677 6.331 -6.150 1.00 0.00 909 GLU A O 5
ATOM 9813 N N . LEU A 1 30 ? -7.890 5.349 -7.768 1.00 0.00 910 LEU A N 5
ATOM 9814 C CA . LEU A 1 30 ? -8.694 4.575 -6.834 1.00 0.00 910 LEU A CA 5
ATOM 9815 C C . LEU A 1 30 ? -7.812 3.598 -6.074 1.00 0.00 910 LEU A C 5
ATOM 9816 O O . LEU A 1 30 ? -7.975 3.408 -4.868 1.00 0.00 910 LEU A O 5
ATOM 9832 N N . SER A 1 31 ? -6.870 2.993 -6.784 1.00 0.00 911 SER A N 5
ATOM 9833 C CA . SER A 1 31 ? -5.958 2.047 -6.162 1.00 0.00 911 SER A CA 5
ATOM 9834 C C . SER A 1 31 ? -5.120 2.748 -5.108 1.00 0.00 911 SER A C 5
ATOM 9835 O O . SER A 1 31 ? -4.833 2.185 -4.050 1.00 0.00 911 SER A O 5
ATOM 9843 N N . LEU A 1 32 ? -4.728 3.979 -5.405 1.00 0.00 912 LEU A N 5
ATOM 9844 C CA . LEU A 1 32 ? -3.916 4.751 -4.479 1.00 0.00 912 LEU A CA 5
ATOM 9845 C C . LEU A 1 32 ? -4.681 5.004 -3.184 1.00 0.00 912 LEU A C 5
ATOM 9846 O O . LEU A 1 32 ? -4.125 4.905 -2.090 1.00 0.00 912 LEU A O 5
ATOM 9862 N N . THR A 1 33 ? -5.962 5.325 -3.321 1.00 0.00 913 THR A N 5
ATOM 9863 C CA . THR A 1 33 ? -6.801 5.591 -2.161 1.00 0.00 913 THR A CA 5
ATOM 9864 C C . THR A 1 33 ? -6.890 4.353 -1.277 1.00 0.00 913 THR A C 5
ATOM 9865 O O . THR A 1 33 ? -6.771 4.442 -0.054 1.00 0.00 913 THR A O 5
ATOM 9876 N N . GLU A 1 34 ? -7.092 3.200 -1.901 1.00 0.00 914 GLU A N 5
ATOM 9877 C CA . GLU A 1 34 ? -7.188 1.951 -1.160 1.00 0.00 914 GLU A CA 5
ATOM 9878 C C . GLU A 1 34 ? -5.865 1.644 -0.465 1.00 0.00 914 GLU A C 5
ATOM 9879 O O . GLU A 1 34 ? -5.845 1.150 0.662 1.00 0.00 914 GLU A O 5
ATOM 9891 N N . ALA A 1 35 ? -4.763 1.944 -1.140 1.00 0.00 915 ALA A N 5
ATOM 9892 C CA . ALA A 1 35 ? -3.442 1.701 -0.573 1.00 0.00 915 ALA A CA 5
ATOM 9893 C C . ALA A 1 35 ? -3.260 2.483 0.714 1.00 0.00 915 ALA A C 5
ATOM 9894 O O . ALA A 1 35 ? -2.777 1.949 1.715 1.00 0.00 915 ALA A O 5
ATOM 9901 N N . SER A 1 36 ? -3.650 3.745 0.689 1.00 0.00 916 SER A N 5
ATOM 9902 C CA . SER A 1 36 ? -3.518 4.581 1.867 1.00 0.00 916 SER A CA 5
ATOM 9903 C C . SER A 1 36 ? -4.352 4.018 3.016 1.00 0.00 916 SER A C 5
ATOM 9904 O O . SER A 1 36 ? -3.904 3.963 4.164 1.00 0.00 916 SER A O 5
ATOM 9912 N N . LEU A 1 37 ? -5.561 3.590 2.696 1.00 0.00 917 LEU A N 5
ATOM 9913 C CA . LEU A 1 37 ? -6.451 3.027 3.701 1.00 0.00 917 LEU A CA 5
ATOM 9914 C C . LEU A 1 37 ? -5.826 1.784 4.320 1.00 0.00 917 LEU A C 5
ATOM 9915 O O . LEU A 1 37 ? -5.922 1.561 5.530 1.00 0.00 917 LEU A O 5
ATOM 9931 N N . GLN A 1 38 ? -5.182 0.980 3.488 1.00 0.00 918 GLN A N 5
ATOM 9932 C CA . GLN A 1 38 ? -4.547 -0.234 3.969 1.00 0.00 918 GLN A CA 5
ATOM 9933 C C . GLN A 1 38 ? -3.458 0.102 4.979 1.00 0.00 918 GLN A C 5
ATOM 9934 O O . GLN A 1 38 ? -3.310 -0.576 5.998 1.00 0.00 918 GLN A O 5
ATOM 9948 N N . LYS A 1 39 ? -2.707 1.156 4.702 1.00 0.00 919 LYS A N 5
ATOM 9949 C CA . LYS A 1 39 ? -1.644 1.568 5.605 1.00 0.00 919 LYS A CA 5
ATOM 9950 C C . LYS A 1 39 ? -2.209 1.897 6.979 1.00 0.00 919 LYS A C 5
ATOM 9951 O O . LYS A 1 39 ? -1.656 1.481 7.993 1.00 0.00 919 LYS A O 5
ATOM 9970 N N . LEU A 1 40 ? -3.312 2.630 7.007 1.00 0.00 920 LEU A N 5
ATOM 9971 C CA . LEU A 1 40 ? -3.930 2.999 8.276 1.00 0.00 920 LEU A CA 5
ATOM 9972 C C . LEU A 1 40 ? -4.334 1.750 9.051 1.00 0.00 920 LEU A C 5
ATOM 9973 O O . LEU A 1 40 ? -4.193 1.690 10.277 1.00 0.00 920 LEU A O 5
ATOM 9989 N N . GLN A 1 41 ? -4.830 0.757 8.340 1.00 0.00 921 GLN A N 5
ATOM 9990 C CA . GLN A 1 41 ? -5.245 -0.473 8.986 1.00 0.00 921 GLN A CA 5
ATOM 9991 C C . GLN A 1 41 ? -4.067 -1.117 9.705 1.00 0.00 921 GLN A C 5
ATOM 9992 O O . GLN A 1 41 ? -4.203 -1.622 10.823 1.00 0.00 921 GLN A O 5
ATOM 10006 N N . LEU A 1 42 ? -2.909 -1.088 9.065 1.00 0.00 922 LEU A N 5
ATOM 10007 C CA . LEU A 1 42 ? -1.713 -1.664 9.662 1.00 0.00 922 LEU A CA 5
ATOM 10008 C C . LEU A 1 42 ? -1.356 -0.917 10.939 1.00 0.00 922 LEU A C 5
ATOM 10009 O O . LEU A 1 42 ? -0.940 -1.522 11.923 1.00 0.00 922 LEU A O 5
ATOM 10025 N N . GLU A 1 43 ? -1.513 0.400 10.916 1.00 0.00 923 GLU A N 5
ATOM 10026 C CA . GLU A 1 43 ? -1.194 1.206 12.085 1.00 0.00 923 GLU A CA 5
ATOM 10027 C C . GLU A 1 43 ? -2.024 0.756 13.277 1.00 0.00 923 GLU A C 5
ATOM 10028 O O . GLU A 1 43 ? -1.519 0.665 14.393 1.00 0.00 923 GLU A O 5
ATOM 10040 N N . ASP A 1 44 ? -3.300 0.477 13.037 1.00 0.00 924 ASP A N 5
ATOM 10041 C CA . ASP A 1 44 ? -4.183 0.034 14.112 1.00 0.00 924 ASP A CA 5
ATOM 10042 C C . ASP A 1 44 ? -3.699 -1.296 14.684 1.00 0.00 924 ASP A C 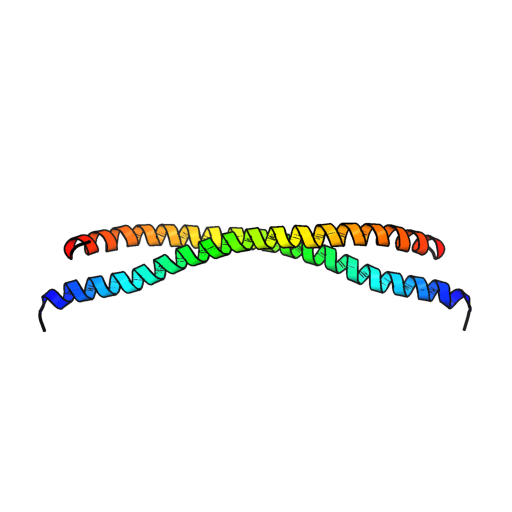5
ATOM 10043 O O . ASP A 1 44 ? -3.659 -1.482 15.900 1.00 0.00 924 ASP A O 5
ATOM 10052 N N . LYS A 1 45 ? -3.333 -2.221 13.799 1.00 0.00 925 LYS A N 5
ATOM 10053 C CA . LYS A 1 45 ? -2.851 -3.531 14.235 1.00 0.00 925 LYS A CA 5
ATOM 10054 C C . LYS A 1 45 ? -1.508 -3.409 14.952 1.00 0.00 925 LYS A C 5
ATOM 10055 O O . LYS A 1 45 ? -1.319 -3.947 16.042 1.00 0.00 925 LYS A O 5
ATOM 10074 N N . VAL A 1 46 ? -0.582 -2.687 14.334 1.00 0.00 926 VAL A N 5
ATOM 10075 C CA . VAL A 1 46 ? 0.742 -2.488 14.914 1.00 0.00 926 VAL A CA 5
ATOM 10076 C C . VAL A 1 46 ? 0.631 -1.721 16.221 1.00 0.00 926 VAL A C 5
ATOM 10077 O O . VAL A 1 46 ? 1.325 -2.021 17.180 1.00 0.00 926 VAL A O 5
ATOM 10090 N N . GLU A 1 47 ? -0.232 -0.717 16.245 1.00 0.00 927 GLU A N 5
ATOM 10091 C CA . GLU A 1 47 ? -0.411 0.085 17.447 1.00 0.00 927 GLU A CA 5
ATOM 10092 C C . GLU A 1 47 ? -0.835 -0.785 18.627 1.00 0.00 927 GLU A C 5
ATOM 10093 O O . GLU A 1 47 ? -0.267 -0.687 19.714 1.00 0.00 927 GLU A O 5
ATOM 10105 N N . GLU A 1 48 ? -1.835 -1.630 18.409 1.00 0.00 928 GLU A N 5
ATOM 10106 C CA . GLU A 1 48 ? -2.323 -2.502 19.472 1.00 0.00 928 GLU A CA 5
ATOM 10107 C C . GLU A 1 48 ? -1.272 -3.541 19.845 1.00 0.00 928 GLU A C 5
ATOM 10108 O O . GLU A 1 48 ? -0.982 -3.746 21.023 1.00 0.00 928 GLU A O 5
ATOM 10120 N N . LEU A 1 49 ? -0.695 -4.183 18.838 1.00 0.00 929 LEU A N 5
ATOM 10121 C CA . LEU A 1 49 ? 0.329 -5.189 19.079 1.00 0.00 929 LEU A CA 5
ATOM 10122 C C . LEU A 1 49 ? 1.534 -4.558 19.751 1.00 0.00 929 LEU A C 5
ATOM 10123 O O . LEU A 1 49 ? 2.160 -5.162 20.620 1.00 0.00 929 LEU A O 5
ATOM 10139 N N . LEU A 1 50 ? 1.856 -3.350 19.346 1.00 0.00 930 LEU A N 5
ATOM 10140 C CA . LEU A 1 50 ? 2.988 -2.658 19.919 1.00 0.00 930 LEU A CA 5
ATOM 10141 C C . LEU A 1 50 ? 2.772 -2.437 21.406 1.00 0.00 930 LEU A C 5
ATOM 10142 O O . LEU A 1 50 ? 3.682 -2.639 22.212 1.00 0.00 930 LEU A O 5
ATOM 10158 N N . SER A 1 51 ? 1.563 -2.018 21.764 1.00 0.00 931 SER A N 5
ATOM 10159 C CA . SER A 1 51 ? 1.241 -1.769 23.165 1.00 0.00 931 SER A CA 5
ATOM 10160 C C . SER A 1 51 ? 1.341 -3.055 23.978 1.00 0.00 931 SER A C 5
ATOM 10161 O O . SER A 1 51 ? 1.907 -3.072 25.072 1.00 0.00 931 SER A O 5
ATOM 10169 N N . LYS A 1 52 ? 0.793 -4.133 23.430 1.00 0.00 932 LYS A N 5
ATOM 10170 C CA . LYS A 1 52 ? 0.828 -5.427 24.099 1.00 0.00 932 LYS A CA 5
ATOM 10171 C C . LYS A 1 52 ? 2.260 -5.940 24.194 1.00 0.00 932 LYS A C 5
ATOM 10172 O O . LYS A 1 52 ? 2.665 -6.492 25.217 1.00 0.00 932 LYS A O 5
ATOM 10191 N N . ASN A 1 53 ? 3.020 -5.760 23.118 1.00 0.00 933 ASN A N 5
ATOM 10192 C CA . ASN A 1 53 ? 4.402 -6.213 23.090 1.00 0.00 933 ASN A CA 5
ATOM 10193 C C . ASN A 1 53 ? 5.209 -5.491 24.160 1.00 0.00 933 ASN A C 5
ATOM 10194 O O . ASN A 1 53 ? 6.016 -6.097 24.856 1.00 0.00 933 ASN A O 5
ATOM 10205 N N . TYR A 1 54 ? 4.972 -4.194 24.300 1.00 0.00 934 TYR A N 5
ATOM 10206 C CA . TYR A 1 54 ? 5.675 -3.405 25.303 1.00 0.00 934 TYR A CA 5
ATOM 10207 C C . TYR A 1 54 ? 5.372 -3.928 26.695 1.00 0.00 934 TYR A C 5
ATOM 10208 O O . TYR A 1 54 ? 6.271 -4.068 27.527 1.00 0.00 934 TYR A O 5
ATOM 10226 N N . HIS A 1 55 ? 4.105 -4.208 26.952 1.00 0.00 935 HIS A N 5
ATOM 10227 C CA . HIS A 1 55 ? 3.712 -4.702 28.256 1.00 0.00 935 HIS A CA 5
ATOM 10228 C C . HIS A 1 55 ? 4.310 -6.083 28.517 1.00 0.00 935 HIS A C 5
ATOM 10229 O O . HIS A 1 55 ? 4.829 -6.356 29.602 1.00 0.00 935 HIS A O 5
ATOM 10243 N N . LEU A 1 56 ? 4.239 -6.945 27.512 1.00 0.00 936 LEU A N 5
ATOM 10244 C CA . LEU A 1 56 ? 4.776 -8.296 27.629 1.00 0.00 936 LEU A CA 5
ATOM 10245 C C . LEU A 1 56 ? 6.286 -8.255 27.796 1.00 0.00 936 LEU A C 5
ATOM 10246 O O . LEU A 1 56 ? 6.852 -9.007 28.589 1.00 0.00 936 LEU A O 5
ATOM 10262 N N . GLU A 1 57 ? 6.934 -7.372 27.050 1.00 0.00 937 GLU A N 5
ATOM 10263 C CA . GLU A 1 57 ? 8.382 -7.240 27.129 1.00 0.00 937 GLU A CA 5
ATOM 10264 C C . GLU A 1 57 ? 8.810 -6.895 28.546 1.00 0.00 937 GLU A C 5
ATOM 10265 O O . GLU A 1 57 ? 9.775 -7.449 29.051 1.00 0.00 937 GLU A O 5
ATOM 10277 N N . ASN A 1 58 ? 8.090 -5.985 29.180 1.00 0.00 938 ASN A N 5
ATOM 10278 C CA . ASN A 1 58 ? 8.419 -5.587 30.545 1.00 0.00 938 ASN A CA 5
ATOM 10279 C C . ASN A 1 58 ? 8.242 -6.754 31.503 1.00 0.00 938 ASN A C 5
ATOM 10280 O O . ASN A 1 58 ? 9.053 -6.952 32.408 1.00 0.00 938 ASN A O 5
ATOM 10291 N N . GLU A 1 59 ? 7.179 -7.523 31.311 1.00 0.00 939 GLU A N 5
ATOM 10292 C CA . GLU A 1 59 ? 6.921 -8.661 32.183 1.00 0.00 939 GLU A CA 5
ATOM 10293 C C . GLU A 1 59 ? 7.958 -9.762 31.974 1.00 0.00 939 GLU A C 5
ATOM 10294 O O . GLU A 1 59 ? 8.559 -10.258 32.930 1.00 0.00 939 GLU A O 5
ATOM 10306 N N . VAL A 1 60 ? 8.165 -10.146 30.719 1.00 0.00 940 VAL A N 5
ATOM 10307 C CA . VAL A 1 60 ? 9.126 -11.192 30.403 1.00 0.00 940 VAL A CA 5
ATOM 10308 C C . VAL A 1 60 ? 10.544 -10.727 30.718 1.00 0.00 940 VAL A C 5
ATOM 10309 O O . VAL A 1 60 ? 11.322 -11.453 31.333 1.00 0.00 940 VAL A O 5
ATOM 10322 N N . ALA A 1 61 ? 10.868 -9.507 30.299 1.00 0.00 941 ALA A N 5
ATOM 10323 C CA . ALA A 1 61 ? 12.192 -8.954 30.545 1.00 0.00 941 ALA A CA 5
ATOM 10324 C C . ALA A 1 61 ? 12.482 -8.938 32.035 1.00 0.00 941 ALA A C 5
ATOM 10325 O O . ALA A 1 61 ? 13.582 -9.270 32.464 1.00 0.00 941 ALA A O 5
ATOM 10332 N N . ARG A 1 62 ? 11.483 -8.565 32.823 1.00 0.00 942 ARG A N 5
ATOM 10333 C CA . ARG A 1 62 ? 11.653 -8.523 34.266 1.00 0.00 942 ARG A CA 5
ATOM 10334 C C . ARG A 1 62 ? 11.988 -9.906 34.796 1.00 0.00 942 ARG A C 5
ATOM 10335 O O . ARG A 1 62 ? 12.865 -10.060 35.645 1.00 0.00 942 ARG A O 5
ATOM 10356 N N . LEU A 1 63 ? 11.287 -10.909 34.289 1.00 0.00 943 LEU A N 5
ATOM 10357 C CA . LEU A 1 63 ? 11.530 -12.275 34.721 1.00 0.00 943 LEU A CA 5
ATOM 10358 C C . LEU A 1 63 ? 12.924 -12.731 34.307 1.00 0.00 943 LEU A C 5
ATOM 10359 O O . LEU A 1 63 ? 13.638 -13.364 35.082 1.00 0.00 943 LEU A O 5
ATOM 10375 N N . LYS A 1 64 ? 13.299 -12.414 33.074 1.00 0.00 944 LYS A N 5
ATOM 10376 C CA . LYS A 1 64 ? 14.608 -12.809 32.564 1.00 0.00 944 LYS A CA 5
ATOM 10377 C C . LYS A 1 64 ? 15.727 -12.135 33.350 1.00 0.00 944 LYS A C 5
ATOM 10378 O O . LYS A 1 64 ? 16.758 -12.747 33.629 1.00 0.00 944 LYS A O 5
ATOM 10397 N N . LYS A 1 65 ? 15.516 -10.874 33.703 1.00 0.00 945 LYS A N 5
ATOM 10398 C CA . LYS A 1 65 ? 16.514 -10.124 34.457 1.00 0.00 945 LYS A CA 5
ATOM 10399 C C . LYS A 1 65 ? 16.861 -10.848 35.752 1.00 0.00 945 LYS A C 5
ATOM 10400 O O . LYS A 1 65 ? 18.010 -10.830 36.193 1.00 0.00 945 LYS A O 5
ATOM 10419 N N . LEU A 1 66 ? 15.867 -11.484 36.360 1.00 0.00 946 LEU A N 5
ATOM 10420 C CA . LEU A 1 66 ? 16.094 -12.201 37.605 1.00 0.00 946 LEU A CA 5
ATOM 10421 C C . LEU A 1 66 ? 17.099 -13.327 37.399 1.00 0.00 946 LEU A C 5
ATOM 10422 O O . LEU A 1 66 ? 18.001 -13.521 38.214 1.00 0.00 946 LEU A O 5
ATOM 10438 N N . VAL A 1 67 ? 16.945 -14.061 36.306 1.00 0.00 947 VAL A N 5
ATOM 10439 C CA . VAL A 1 67 ? 17.854 -15.159 36.007 1.00 0.00 947 VAL A CA 5
ATOM 10440 C C . VAL A 1 67 ? 19.225 -14.620 35.608 1.00 0.00 947 VAL A C 5
ATOM 10441 O O . VAL A 1 67 ? 20.256 -15.148 36.027 1.00 0.00 947 VAL A O 5
ATOM 10454 N N . GLY A 1 68 ? 19.229 -13.573 34.791 1.00 0.00 948 GLY A N 5
ATOM 10455 C CA . GLY A 1 68 ? 20.480 -12.977 34.335 1.00 0.00 948 GLY A CA 5
ATOM 10456 C C . GLY A 1 68 ? 20.272 -12.207 33.036 1.00 0.00 948 GLY A C 5
ATOM 10457 O O . GLY A 1 68 ? 21.220 -11.972 32.287 1.00 0.00 948 GLY A O 5
ATOM 10461 N N . GLU A 1 69 ? 19.028 -11.816 32.776 1.00 0.00 949 GLU A N 5
ATOM 10462 C CA . GLU A 1 69 ? 18.710 -11.072 31.564 1.00 0.00 949 GLU A CA 5
ATOM 10463 C C . GLU A 1 69 ? 19.154 -11.849 30.328 1.00 0.00 949 GLU A C 5
ATOM 10464 O O . GLU A 1 69 ? 18.344 -12.591 29.797 1.00 0.00 949 GLU A O 5
ATOM 10477 N N . GLY B 1 1 ? 21.071 -28.423 41.337 1.00 0.00 881 GLY B N 5
ATOM 10478 C CA . GLY B 1 1 ? 21.692 -27.880 40.095 1.00 0.00 881 GLY B CA 5
ATOM 10479 C C . GLY B 1 1 ? 20.889 -28.335 38.881 1.00 0.00 881 GLY B C 5
ATOM 10480 O O . GLY B 1 1 ? 20.518 -27.526 38.032 1.00 0.00 881 GLY B O 5
ATOM 10486 N N . SER B 1 2 ? 20.623 -29.635 38.808 1.00 0.00 882 SER B N 5
ATOM 10487 C CA . SER B 1 2 ? 19.862 -30.188 37.694 1.00 0.00 882 SER B CA 5
ATOM 10488 C C . SER B 1 2 ? 18.450 -29.609 37.667 1.00 0.00 882 SER B C 5
ATOM 10489 O O . SER B 1 2 ? 17.887 -29.379 36.599 1.00 0.00 882 SER B O 5
ATOM 10497 N N . HIS B 1 3 ? 17.888 -29.376 38.846 1.00 0.00 883 HIS B N 5
ATOM 10498 C CA . HIS B 1 3 ? 16.543 -28.821 38.946 1.00 0.00 883 HIS B CA 5
ATOM 10499 C C . HIS B 1 3 ? 16.514 -27.391 38.415 1.00 0.00 883 HIS B C 5
ATOM 10500 O O . HIS B 1 3 ? 15.534 -26.964 37.805 1.00 0.00 883 HIS B O 5
ATOM 10514 N N . GLU B 1 4 ? 17.591 -26.655 38.659 1.00 0.00 884 GLU B N 5
ATOM 10515 C CA . GLU B 1 4 ? 17.682 -25.269 38.211 1.00 0.00 884 GLU B CA 5
ATOM 10516 C C . GLU B 1 4 ? 17.487 -25.175 36.701 1.00 0.00 884 GLU B C 5
ATOM 10517 O O . GLU B 1 4 ? 17.159 -24.114 36.170 1.00 0.00 884 GLU B O 5
ATOM 10529 N N . ASN B 1 5 ? 17.681 -26.294 36.016 1.00 0.00 885 ASN B N 5
ATOM 10530 C CA . ASN B 1 5 ? 17.519 -26.335 34.566 1.00 0.00 885 ASN B CA 5
ATOM 10531 C C . ASN B 1 5 ? 16.136 -25.853 34.192 1.00 0.00 885 ASN B C 5
ATOM 10532 O O . ASN B 1 5 ? 15.942 -25.292 33.127 1.00 0.00 885 ASN B O 5
ATOM 10543 N N . LYS B 1 6 ? 15.173 -26.076 35.061 1.00 0.00 886 LYS B N 5
ATOM 10544 C CA . LYS B 1 6 ? 13.821 -25.650 34.767 1.00 0.00 886 LYS B CA 5
ATOM 10545 C C . LYS B 1 6 ? 13.749 -24.135 34.622 1.00 0.00 886 LYS B C 5
ATOM 10546 O O . LYS B 1 6 ? 13.125 -23.622 33.696 1.00 0.00 886 LYS B O 5
ATOM 10565 N N . GLN B 1 7 ? 14.387 -23.421 35.539 1.00 0.00 887 GLN B N 5
ATOM 10566 C CA . GLN B 1 7 ? 14.382 -21.967 35.491 1.00 0.00 887 GLN B CA 5
ATOM 10567 C C . GLN B 1 7 ? 15.115 -21.479 34.247 1.00 0.00 887 GLN B C 5
ATOM 10568 O O . GLN B 1 7 ? 14.622 -20.623 33.519 1.00 0.00 887 GLN B O 5
ATOM 10582 N N . VAL B 1 8 ? 16.292 -22.037 34.005 1.00 0.00 888 VAL B N 5
ATOM 10583 C CA . VAL B 1 8 ? 17.081 -21.648 32.840 1.00 0.00 888 VAL B CA 5
ATOM 10584 C C . VAL B 1 8 ? 16.354 -22.010 31.552 1.00 0.00 888 VAL B C 5
ATOM 10585 O O . VAL B 1 8 ? 16.310 -21.224 30.605 1.00 0.00 888 VAL B O 5
ATOM 10598 N N . GLU B 1 9 ? 15.790 -23.207 31.525 1.00 0.00 889 GLU B N 5
ATOM 10599 C CA . GLU B 1 9 ? 15.071 -23.676 30.353 1.00 0.00 889 GLU B CA 5
ATOM 10600 C C . GLU B 1 9 ? 13.796 -22.864 30.125 1.00 0.00 889 GLU B C 5
ATOM 10601 O O . GLU B 1 9 ? 13.426 -22.580 28.989 1.00 0.00 889 GLU B O 5
ATOM 10613 N N . GLU B 1 10 ? 13.128 -22.503 31.214 1.00 0.00 890 GLU B N 5
ATOM 10614 C CA . GLU B 1 10 ? 11.887 -21.742 31.121 1.00 0.00 890 GLU B CA 5
ATOM 10615 C C . GLU B 1 10 ? 12.143 -20.380 30.489 1.00 0.00 890 GLU B C 5
ATOM 10616 O O . GLU B 1 10 ? 11.454 -19.974 29.549 1.00 0.00 890 GLU B O 5
ATOM 10628 N N . ILE B 1 11 ? 13.150 -19.693 30.991 1.00 0.00 891 ILE B N 5
ATOM 10629 C CA . ILE B 1 11 ? 13.502 -18.389 30.460 1.00 0.00 891 ILE B CA 5
ATOM 10630 C C . ILE B 1 11 ? 13.909 -18.517 29.003 1.00 0.00 891 ILE B C 5
ATOM 10631 O O . ILE B 1 11 ? 13.568 -17.676 28.176 1.00 0.00 891 ILE B O 5
ATOM 10647 N N . LEU B 1 12 ? 14.664 -19.554 28.700 1.00 0.00 892 LEU B N 5
ATOM 10648 C CA . LEU B 1 12 ? 15.141 -19.736 27.347 1.00 0.00 892 LEU B CA 5
ATOM 10649 C C . LEU B 1 12 ? 13.960 -19.768 26.384 1.00 0.00 892 LEU B C 5
ATOM 10650 O O . LEU B 1 12 ? 14.000 -19.168 25.304 1.00 0.00 892 LEU B O 5
ATOM 10666 N N . ARG B 1 13 ? 12.905 -20.459 26.784 1.00 0.00 893 ARG B N 5
ATOM 10667 C CA . ARG B 1 13 ? 11.722 -20.555 25.949 1.00 0.00 893 ARG B CA 5
ATOM 10668 C C . ARG B 1 13 ? 11.115 -19.174 25.757 1.00 0.00 893 ARG B C 5
ATOM 10669 O O . ARG B 1 13 ? 10.672 -18.825 24.662 1.00 0.00 893 ARG B O 5
ATOM 10690 N N . LEU B 1 14 ? 11.108 -18.389 26.829 1.00 0.00 894 LEU B N 5
ATOM 10691 C CA . LEU B 1 14 ? 10.558 -17.038 26.768 1.00 0.00 894 LEU B CA 5
ATOM 10692 C C . LEU B 1 14 ? 11.361 -16.182 25.795 1.00 0.00 894 LEU B C 5
ATOM 10693 O O . LEU B 1 14 ? 10.800 -15.367 25.071 1.00 0.00 894 LEU B O 5
ATOM 10709 N N . GLU B 1 15 ? 12.672 -16.375 25.789 1.00 0.00 895 GLU B N 5
ATOM 10710 C CA . GLU B 1 15 ? 13.546 -15.623 24.901 1.00 0.00 895 GLU B CA 5
ATOM 10711 C C . GLU B 1 15 ? 13.185 -15.909 23.449 1.00 0.00 895 GLU B C 5
ATOM 10712 O O . GLU B 1 15 ? 13.184 -15.013 22.608 1.00 0.00 895 GLU B O 5
ATOM 10724 N N . LYS B 1 16 ? 12.879 -17.165 23.155 1.00 0.00 896 LYS B N 5
ATOM 10725 C CA . LYS B 1 16 ? 12.505 -17.544 21.797 1.00 0.00 896 LYS B CA 5
ATOM 10726 C C . LYS B 1 16 ? 11.133 -16.981 21.421 1.00 0.00 896 LYS B C 5
ATOM 10727 O O . LYS B 1 16 ? 10.938 -16.471 20.316 1.00 0.00 896 LYS B O 5
ATOM 10746 N N . GLU B 1 17 ? 10.182 -17.092 22.343 1.00 0.00 897 GLU B N 5
ATOM 10747 C CA . GLU B 1 17 ? 8.826 -16.610 22.092 1.00 0.00 897 GLU B CA 5
ATOM 10748 C C . GLU B 1 17 ? 8.779 -15.086 22.027 1.00 0.00 897 GLU B C 5
ATOM 10749 O O . GLU B 1 17 ? 8.219 -14.513 21.093 1.00 0.00 897 GLU B O 5
ATOM 10761 N N . ILE B 1 18 ? 9.366 -14.440 23.021 1.00 0.00 898 ILE B N 5
ATOM 10762 C CA . ILE B 1 18 ? 9.375 -12.987 23.065 1.00 0.00 898 ILE B CA 5
ATOM 10763 C C . ILE B 1 18 ? 10.104 -12.434 21.849 1.00 0.00 898 ILE B C 5
ATOM 10764 O O . ILE B 1 18 ? 9.667 -11.456 21.245 1.00 0.00 898 ILE B O 5
ATOM 10780 N N . GLU B 1 19 ? 11.212 -13.071 21.493 1.00 0.00 899 GLU B N 5
ATOM 10781 C CA . GLU B 1 19 ? 11.982 -12.627 20.338 1.00 0.00 899 GLU B CA 5
ATOM 10782 C C . GLU B 1 19 ? 11.130 -12.696 19.078 1.00 0.00 899 GLU B C 5
ATOM 10783 O O . GLU B 1 19 ? 11.186 -11.806 18.228 1.00 0.00 899 GLU B O 5
ATOM 10795 N N . ASP B 1 20 ? 10.335 -13.755 18.965 1.00 0.00 900 ASP B N 5
ATOM 10796 C CA . ASP B 1 20 ? 9.474 -13.922 17.803 1.00 0.00 900 ASP B CA 5
ATOM 10797 C C . ASP B 1 20 ? 8.472 -12.777 17.716 1.00 0.00 900 ASP B C 5
ATOM 10798 O O . ASP B 1 20 ? 8.216 -12.237 16.637 1.00 0.00 900 ASP B O 5
ATOM 10807 N N . LEU B 1 21 ? 7.910 -12.409 18.858 1.00 0.00 901 LEU B N 5
ATOM 10808 C CA . LEU B 1 21 ? 6.936 -11.327 18.898 1.00 0.00 901 LEU B CA 5
ATOM 10809 C C . LEU B 1 21 ? 7.584 -10.017 18.456 1.00 0.00 901 LEU B C 5
ATOM 10810 O O . LEU B 1 21 ? 6.984 -9.222 17.728 1.00 0.00 901 LEU B O 5
ATOM 10826 N N . GLN B 1 22 ? 8.812 -9.795 18.903 1.00 0.00 902 GLN B N 5
ATOM 10827 C CA . GLN B 1 22 ? 9.532 -8.579 18.551 1.00 0.00 902 GLN B CA 5
ATOM 10828 C C . GLN B 1 22 ? 9.704 -8.478 17.041 1.00 0.00 902 GLN B C 5
ATOM 10829 O O . GLN B 1 22 ? 9.554 -7.404 16.456 1.00 0.00 902 GLN B O 5
ATOM 10843 N N . ARG B 1 23 ? 10.016 -9.606 16.416 1.00 0.00 903 ARG B N 5
ATOM 10844 C CA . ARG B 1 23 ? 10.200 -9.646 14.973 1.00 0.00 903 ARG B CA 5
ATOM 10845 C C . ARG B 1 23 ? 8.899 -9.309 14.259 1.00 0.00 903 ARG B C 5
ATOM 10846 O O . ARG B 1 23 ? 8.906 -8.659 13.220 1.00 0.00 903 ARG B O 5
ATOM 10867 N N . MET B 1 24 ? 7.782 -9.761 14.822 1.00 0.00 904 MET B N 5
ATOM 10868 C CA . MET B 1 24 ? 6.482 -9.497 14.217 1.00 0.00 904 MET B CA 5
ATOM 10869 C C . MET B 1 24 ? 6.210 -7.999 14.175 1.00 0.00 904 MET B C 5
ATOM 10870 O O . MET B 1 24 ? 5.738 -7.472 13.170 1.00 0.00 904 MET B O 5
ATOM 10884 N N . LYS B 1 25 ? 6.523 -7.310 15.264 1.00 0.00 905 LYS B N 5
ATOM 10885 C CA . LYS B 1 25 ? 6.312 -5.869 15.311 1.00 0.00 905 LYS B CA 5
ATOM 10886 C C . LYS B 1 25 ? 7.175 -5.165 14.265 1.00 0.00 905 LYS B C 5
ATOM 10887 O O . LYS B 1 25 ? 6.700 -4.295 13.533 1.00 0.00 905 LYS B O 5
ATOM 10906 N N . GLU B 1 26 ? 8.447 -5.537 14.213 1.00 0.00 906 GLU B N 5
ATOM 10907 C CA . GLU B 1 26 ? 9.371 -4.926 13.266 1.00 0.00 906 GLU B CA 5
ATOM 10908 C C . GLU B 1 26 ? 8.996 -5.293 11.837 1.00 0.00 906 GLU B C 5
ATOM 10909 O O . GLU B 1 26 ? 9.102 -4.473 10.924 1.00 0.00 906 GLU B O 5
ATOM 10921 N N . ARG B 1 27 ? 8.557 -6.531 11.651 1.00 0.00 907 ARG B N 5
ATOM 10922 C CA . ARG B 1 27 ? 8.170 -7.006 10.330 1.00 0.00 907 ARG B CA 5
ATOM 10923 C C . ARG B 1 27 ? 7.014 -6.180 9.783 1.00 0.00 907 ARG B C 5
ATOM 10924 O O . ARG B 1 27 ? 7.009 -5.803 8.612 1.00 0.00 907 ARG B O 5
ATOM 10945 N N . GLN B 1 28 ? 6.042 -5.895 10.636 1.00 0.00 908 GLN B N 5
ATOM 10946 C CA . GLN B 1 28 ? 4.896 -5.106 10.222 1.00 0.00 908 GLN B CA 5
ATOM 10947 C C . GLN B 1 28 ? 5.328 -3.684 9.868 1.00 0.00 908 GLN B C 5
ATOM 10948 O O . GLN B 1 28 ? 4.885 -3.125 8.867 1.00 0.00 908 GLN B O 5
ATOM 10962 N N . GLU B 1 29 ? 6.202 -3.111 10.691 1.00 0.00 909 GLU B N 5
ATOM 10963 C CA . GLU B 1 29 ? 6.691 -1.759 10.447 1.00 0.00 909 GLU B CA 5
ATOM 10964 C C . GLU B 1 29 ? 7.402 -1.692 9.099 1.00 0.00 909 GLU B C 5
ATOM 10965 O O . GLU B 1 29 ? 7.249 -0.726 8.350 1.00 0.00 909 GLU B O 5
ATOM 10977 N N . LEU B 1 30 ? 8.162 -2.733 8.791 1.00 0.00 910 LEU B N 5
ATOM 10978 C CA . LEU B 1 30 ? 8.879 -2.798 7.526 1.00 0.00 910 LEU B CA 5
ATOM 10979 C C . LEU B 1 30 ? 7.894 -2.832 6.370 1.00 0.00 910 LEU B C 5
ATOM 10980 O O . LEU B 1 30 ? 8.100 -2.182 5.344 1.00 0.00 910 LEU B O 5
ATOM 10996 N N . SER B 1 31 ? 6.815 -3.582 6.550 1.00 0.00 911 SER B N 5
ATOM 10997 C CA . SER B 1 31 ? 5.793 -3.681 5.520 1.00 0.00 911 SER B CA 5
ATOM 10998 C C . SER B 1 31 ? 5.155 -2.327 5.275 1.00 0.00 911 SER B C 5
ATOM 10999 O O . SER B 1 31 ? 4.838 -1.973 4.139 1.00 0.00 911 SER B O 5
ATOM 11007 N N . LEU B 1 32 ? 4.967 -1.575 6.349 1.00 0.00 912 LEU B N 5
ATOM 11008 C CA . LEU B 1 32 ? 4.362 -0.257 6.243 1.00 0.00 912 LEU B CA 5
ATOM 11009 C C . LEU B 1 32 ? 5.243 0.665 5.406 1.00 0.00 912 LEU B C 5
ATOM 11010 O O . LEU B 1 32 ? 4.751 1.437 4.585 1.00 0.00 912 LEU B O 5
ATOM 11026 N N . THR B 1 33 ? 6.549 0.577 5.629 1.00 0.00 913 THR B N 5
ATOM 11027 C CA . THR B 1 33 ? 7.497 1.402 4.892 1.00 0.00 913 THR B CA 5
ATOM 11028 C C . THR B 1 33 ? 7.431 1.094 3.404 1.00 0.00 913 THR B C 5
ATOM 11029 O O . THR B 1 33 ? 7.406 2.002 2.571 1.00 0.00 913 THR B O 5
ATOM 11040 N N . GLU B 1 34 ? 7.394 -0.191 3.073 1.00 0.00 914 GLU B N 5
ATOM 11041 C CA . GLU B 1 34 ? 7.326 -0.608 1.679 1.00 0.00 914 GLU B CA 5
ATOM 11042 C C . GLU B 1 34 ? 6.021 -0.135 1.046 1.00 0.00 914 GLU B C 5
ATOM 11043 O O . GLU B 1 34 ? 5.997 0.284 -0.110 1.00 0.00 914 GLU B O 5
ATOM 11055 N N . ALA B 1 35 ? 4.938 -0.198 1.813 1.00 0.00 915 ALA B N 5
ATOM 11056 C CA . ALA B 1 35 ? 3.637 0.232 1.317 1.00 0.00 915 ALA B CA 5
ATOM 11057 C C . ALA B 1 35 ? 3.676 1.694 0.916 1.00 0.00 915 ALA B C 5
ATOM 11058 O O . ALA B 1 35 ? 3.182 2.069 -0.149 1.00 0.00 915 ALA B O 5
ATOM 11065 N N . SER B 1 36 ? 4.271 2.516 1.762 1.00 0.00 916 SER B N 5
ATOM 11066 C CA . SER B 1 36 ? 4.366 3.932 1.470 1.00 0.00 916 SER B CA 5
ATOM 11067 C C . SER B 1 36 ? 5.165 4.160 0.191 1.00 0.00 916 SER B C 5
ATOM 11068 O O . SER B 1 36 ? 4.790 4.968 -0.661 1.00 0.00 916 SER B O 5
ATOM 11076 N N . LEU B 1 37 ? 6.261 3.433 0.057 1.00 0.00 917 LEU B N 5
ATOM 11077 C CA . LEU B 1 37 ? 7.106 3.559 -1.120 1.00 0.00 917 LEU B CA 5
ATOM 11078 C C . LEU B 1 37 ? 6.324 3.187 -2.374 1.00 0.00 917 LEU B C 5
ATOM 11079 O O . LEU B 1 37 ? 6.459 3.830 -3.418 1.00 0.00 917 LEU B O 5
ATOM 11095 N N . GLN B 1 38 ? 5.500 2.158 -2.264 1.00 0.00 918 GLN B N 5
ATOM 11096 C CA . GLN B 1 38 ? 4.700 1.721 -3.394 1.00 0.00 918 GLN B CA 5
ATOM 11097 C C . GLN B 1 38 ? 3.749 2.826 -3.833 1.00 0.00 918 GLN B C 5
ATOM 11098 O O . GLN B 1 38 ? 3.540 3.048 -5.027 1.00 0.00 918 GLN B O 5
ATOM 11112 N N . LYS B 1 39 ? 3.183 3.529 -2.864 1.00 0.00 919 LYS B N 5
ATOM 11113 C CA . LYS B 1 39 ? 2.264 4.612 -3.175 1.00 0.00 919 LYS B CA 5
ATOM 11114 C C . LYS B 1 39 ? 2.963 5.679 -4.006 1.00 0.00 919 LYS B C 5
ATOM 11115 O O . LYS B 1 39 ? 2.415 6.155 -4.995 1.00 0.00 919 LYS B O 5
ATOM 11134 N N . LEU B 1 40 ? 4.176 6.039 -3.608 1.00 0.00 920 LEU B N 5
ATOM 11135 C CA . LEU B 1 40 ? 4.930 7.053 -4.337 1.00 0.00 920 LEU B CA 5
ATOM 11136 C C . LEU B 1 40 ? 5.162 6.602 -5.776 1.00 0.00 920 LEU B C 5
ATOM 11137 O O . LEU B 1 40 ? 5.105 7.407 -6.710 1.00 0.00 920 LEU B O 5
ATOM 11153 N N . GLN B 1 41 ? 5.421 5.320 -5.952 1.00 0.00 921 GLN B N 5
ATOM 11154 C CA . GLN B 1 41 ? 5.657 4.796 -7.284 1.00 0.00 921 GLN B CA 5
ATOM 11155 C C . GLN B 1 41 ? 4.436 5.021 -8.169 1.00 0.00 921 GLN B C 5
ATOM 11156 O O . GLN B 1 41 ? 4.561 5.385 -9.343 1.00 0.00 921 GLN B O 5
ATOM 11170 N N . LEU B 1 42 ? 3.259 4.818 -7.599 1.00 0.00 922 LEU B N 5
ATOM 11171 C CA . LEU B 1 42 ? 2.025 5.013 -8.345 1.00 0.00 922 LEU B CA 5
ATOM 11172 C C . LEU B 1 42 ? 1.893 6.473 -8.756 1.00 0.00 922 LEU B C 5
ATOM 11173 O O . LEU B 1 42 ? 1.431 6.776 -9.853 1.00 0.00 922 LEU B O 5
ATOM 11189 N N . GLU B 1 43 ? 2.293 7.372 -7.869 1.00 0.00 923 GLU B N 5
ATOM 11190 C CA . GLU B 1 43 ? 2.205 8.796 -8.162 1.00 0.00 923 GLU B CA 5
ATOM 11191 C C . GLU B 1 43 ? 3.022 9.128 -9.402 1.00 0.00 923 GLU B C 5
ATOM 11192 O O . GLU B 1 43 ? 2.583 9.894 -10.254 1.00 0.00 923 GLU B O 5
ATOM 11204 N N . ASP B 1 44 ? 4.213 8.547 -9.498 1.00 0.00 924 ASP B N 5
ATOM 11205 C CA . ASP B 1 44 ? 5.075 8.798 -10.648 1.00 0.00 924 ASP B CA 5
ATOM 11206 C C . ASP B 1 44 ? 4.406 8.311 -11.932 1.00 0.00 924 ASP B C 5
ATOM 11207 O O . ASP B 1 44 ? 4.414 9.004 -12.950 1.00 0.00 924 ASP B O 5
ATOM 11216 N N . LYS B 1 45 ? 3.828 7.113 -11.878 1.00 0.00 925 LYS B N 5
ATOM 11217 C CA . LYS B 1 45 ? 3.155 6.549 -13.049 1.00 0.00 925 LYS B CA 5
ATOM 11218 C C . LYS B 1 45 ? 1.908 7.355 -13.407 1.00 0.00 925 LYS B C 5
ATOM 11219 O O . LYS B 1 45 ? 1.709 7.737 -14.558 1.00 0.00 925 LYS B O 5
ATOM 11238 N N . VAL B 1 46 ? 1.078 7.616 -12.407 1.00 0.00 926 VAL B N 5
ATOM 11239 C CA . VAL B 1 46 ? -0.148 8.380 -12.613 1.00 0.00 926 VAL B CA 5
ATOM 11240 C C . VAL B 1 46 ? 0.184 9.793 -13.066 1.00 0.00 926 VAL B C 5
ATOM 11241 O O . VAL B 1 46 ? -0.481 10.341 -13.931 1.00 0.00 926 VAL B O 5
ATOM 11254 N N . GLU B 1 47 ? 1.204 10.382 -12.463 1.00 0.00 927 GLU B N 5
ATOM 11255 C CA . GLU B 1 47 ? 1.598 11.739 -12.820 1.00 0.00 927 GLU B CA 5
ATOM 11256 C C . GLU B 1 47 ? 1.939 11.836 -14.304 1.00 0.00 927 GLU B C 5
ATOM 11257 O O . GLU B 1 47 ? 1.470 12.739 -14.998 1.00 0.00 927 GLU B O 5
ATOM 11269 N N . GLU B 1 48 ? 2.760 10.911 -14.785 1.00 0.00 928 GLU B N 5
ATOM 11270 C CA . GLU B 1 48 ? 3.157 10.917 -16.189 1.00 0.00 928 GLU B CA 5
ATOM 11271 C C . GLU B 1 48 ? 1.968 10.602 -17.091 1.00 0.00 928 GLU B C 5
ATOM 11272 O O . GLU B 1 48 ? 1.721 11.301 -18.072 1.00 0.00 928 GLU B O 5
ATOM 11284 N N . LEU B 1 49 ? 1.228 9.559 -16.742 1.00 0.00 929 LEU B N 5
ATOM 11285 C CA . LEU B 1 49 ? 0.061 9.172 -17.525 1.00 0.00 929 LEU B CA 5
ATOM 11286 C C . LEU B 1 49 ? -0.971 10.286 -17.511 1.00 0.00 929 LEU B C 5
ATOM 11287 O O . LEU B 1 49 ? -1.633 10.546 -18.511 1.00 0.00 929 LEU B O 5
ATOM 11303 N N . LEU B 1 50 ? -1.103 10.935 -16.377 1.00 0.00 930 LEU B N 5
ATOM 11304 C CA . LEU B 1 50 ? -2.059 12.010 -16.252 1.00 0.00 930 LEU B CA 5
ATOM 11305 C C . LEU B 1 50 ? -1.712 13.135 -17.213 1.00 0.00 930 LEU B C 5
ATOM 11306 O O . LEU B 1 50 ? -2.588 13.691 -17.878 1.00 0.00 930 LEU B O 5
ATOM 11322 N N . SER B 1 51 ? -0.426 13.469 -17.281 1.00 0.00 931 SER B N 5
ATOM 11323 C CA . SER B 1 51 ? 0.025 14.535 -18.168 1.00 0.00 931 SER B CA 5
ATOM 11324 C C . SER B 1 51 ? -0.238 14.169 -19.625 1.00 0.00 931 SER B C 5
ATOM 11325 O O . SER B 1 51 ? -0.725 14.987 -20.408 1.00 0.00 931 SER B O 5
ATOM 11333 N N . LYS B 1 52 ? 0.082 12.930 -19.977 1.00 0.00 932 LYS B N 5
ATOM 11334 C CA . LYS B 1 52 ? -0.127 12.450 -21.340 1.00 0.00 932 LYS B CA 5
ATOM 11335 C C . LYS B 1 52 ? -1.616 12.390 -21.660 1.00 0.00 932 LYS B C 5
ATOM 11336 O O . LYS B 1 52 ? -2.040 12.748 -22.759 1.00 0.00 932 LYS B O 5
ATOM 11355 N N . ASN B 1 53 ? -2.404 11.934 -20.693 1.00 0.00 933 ASN B N 5
ATOM 11356 C CA . ASN B 1 53 ? -3.844 11.828 -20.884 1.00 0.00 933 ASN B CA 5
ATOM 11357 C C . ASN B 1 53 ? -4.440 13.206 -21.134 1.00 0.00 933 ASN B C 5
ATOM 11358 O O . ASN B 1 53 ? -5.288 13.375 -22.002 1.00 0.00 933 ASN B O 5
ATOM 11369 N N . TYR B 1 54 ? -3.977 14.191 -20.378 1.00 0.00 934 TYR B N 5
ATOM 11370 C CA . TYR B 1 54 ? -4.466 15.555 -20.541 1.00 0.00 934 TYR B CA 5
ATOM 11371 C C . TYR B 1 54 ? -4.164 16.067 -21.938 1.00 0.00 934 TYR B C 5
ATOM 11372 O O . TYR B 1 54 ? -5.015 16.686 -22.580 1.00 0.00 934 TYR B O 5
ATOM 11390 N N . HIS B 1 55 ? -2.951 15.818 -22.401 1.00 0.00 935 HIS B N 5
ATOM 11391 C CA . HIS B 1 55 ? -2.562 16.278 -23.719 1.00 0.00 935 HIS B CA 5
ATOM 11392 C C . HIS B 1 55 ? -3.369 15.569 -24.805 1.00 0.00 935 HIS B C 5
ATOM 11393 O O . HIS B 1 55 ? -3.853 16.196 -25.750 1.00 0.00 935 HIS B O 5
ATOM 11407 N N . LEU B 1 56 ? -3.515 14.259 -24.656 1.00 0.00 936 LEU B N 5
ATOM 11408 C CA . LEU B 1 56 ? -4.264 13.463 -25.621 1.00 0.00 936 LEU B CA 5
ATOM 11409 C C . LEU B 1 56 ? -5.732 13.864 -25.614 1.00 0.00 936 LEU B C 5
ATOM 11410 O O . LEU B 1 56 ? -6.364 13.953 -26.663 1.00 0.00 936 LEU B O 5
ATOM 11426 N N . GLU B 1 57 ? -6.267 14.106 -24.423 1.00 0.00 937 GLU B N 5
ATOM 11427 C CA . GLU B 1 57 ? -7.661 14.500 -24.294 1.00 0.00 937 GLU B CA 5
ATOM 11428 C C . GLU B 1 57 ? -7.931 15.778 -25.074 1.00 0.00 937 GLU B C 5
ATOM 11429 O O . GLU B 1 57 ? -8.939 15.886 -25.757 1.00 0.00 937 GLU B O 5
ATOM 11441 N N . ASN B 1 58 ? -7.028 16.740 -24.971 1.00 0.00 938 ASN B N 5
ATOM 11442 C CA . ASN B 1 58 ? -7.194 18.000 -25.684 1.00 0.00 938 ASN B CA 5
ATOM 11443 C C . ASN B 1 58 ? -7.154 17.773 -27.188 1.00 0.00 938 ASN B C 5
ATOM 11444 O O . ASN B 1 58 ? -7.928 18.372 -27.934 1.00 0.00 938 ASN B O 5
ATOM 11455 N N . GLU B 1 59 ? -6.249 16.912 -27.632 1.00 0.00 939 GLU B N 5
ATOM 11456 C CA . GLU B 1 59 ? -6.131 16.630 -29.056 1.00 0.00 939 GLU B CA 5
ATOM 11457 C C . GLU B 1 59 ? -7.355 15.879 -29.575 1.00 0.00 939 GLU B C 5
ATOM 11458 O O . GLU B 1 59 ? -7.962 16.269 -30.574 1.00 0.00 939 GLU B O 5
ATOM 11470 N N . VAL B 1 60 ? -7.711 14.797 -28.894 1.00 0.00 940 VAL B N 5
ATOM 11471 C CA . VAL B 1 60 ? -8.859 13.996 -29.303 1.00 0.00 940 VAL B CA 5
ATOM 11472 C C . VAL B 1 60 ? -10.154 14.787 -29.133 1.00 0.00 940 VAL B C 5
ATOM 11473 O O . VAL B 1 60 ? -10.995 14.816 -30.027 1.00 0.00 940 VAL B O 5
ATOM 11486 N N . ALA B 1 61 ? -10.299 15.432 -27.979 1.00 0.00 941 ALA B N 5
ATOM 11487 C CA . ALA B 1 61 ? -11.490 16.223 -27.701 1.00 0.00 941 ALA B CA 5
ATOM 11488 C C . ALA B 1 61 ? -11.668 17.289 -28.768 1.00 0.00 941 ALA B C 5
ATOM 11489 O O . ALA B 1 61 ? -12.777 17.530 -29.236 1.00 0.00 941 ALA B O 5
ATOM 11496 N N . ARG B 1 62 ? -10.566 17.914 -29.161 1.00 0.00 942 ARG B N 5
ATOM 11497 C CA . ARG B 1 62 ? -10.622 18.946 -30.182 1.00 0.00 942 ARG B CA 5
ATOM 11498 C C . ARG B 1 62 ? -11.150 18.364 -31.482 1.00 0.00 942 ARG B C 5
ATOM 11499 O O . ARG B 1 62 ? -11.970 18.982 -32.161 1.00 0.00 942 ARG B O 5
ATOM 11520 N N . LEU B 1 63 ? -10.677 17.175 -31.825 1.00 0.00 943 LEU B N 5
ATOM 11521 C CA . LEU B 1 63 ? -11.121 16.525 -33.047 1.00 0.00 943 LEU B CA 5
ATOM 11522 C C . LEU B 1 63 ? -12.600 16.160 -32.955 1.00 0.00 943 LEU B C 5
ATOM 11523 O O . LEU B 1 63 ? -13.356 16.347 -33.907 1.00 0.00 943 LEU B O 5
ATOM 11539 N N . LYS B 1 64 ? -12.998 15.624 -31.807 1.00 0.00 944 LYS B N 5
ATOM 11540 C CA . LYS B 1 64 ? -14.387 15.224 -31.605 1.00 0.00 944 LYS B CA 5
ATOM 11541 C C . LYS B 1 64 ? -15.316 16.431 -31.655 1.00 0.00 944 LYS B C 5
ATOM 11542 O O . LYS B 1 64 ? -16.423 16.353 -32.189 1.00 0.00 944 LYS B O 5
ATOM 11561 N N . LYS B 1 65 ? -14.861 17.542 -31.093 1.00 0.00 945 LYS B N 5
ATOM 11562 C CA . LYS B 1 65 ? -15.661 18.762 -31.076 1.00 0.00 945 LYS B CA 5
ATOM 11563 C C . LYS B 1 65 ? -16.039 19.171 -32.494 1.00 0.00 945 LYS B C 5
ATOM 11564 O O . LYS B 1 65 ? -17.133 19.686 -32.728 1.00 0.00 945 LYS B O 5
ATOM 11583 N N . LEU B 1 66 ? -15.136 18.946 -33.436 1.00 0.00 946 LEU B N 5
ATOM 11584 C CA . LEU B 1 66 ? -15.399 19.305 -34.823 1.00 0.00 946 LEU B CA 5
ATOM 11585 C C . LEU B 1 66 ? -16.594 18.525 -35.358 1.00 0.00 946 LEU B C 5
ATOM 11586 O O . LEU B 1 66 ? -17.462 19.086 -36.028 1.00 0.00 946 LEU B O 5
ATOM 11602 N N . VAL B 1 67 ? -16.637 17.235 -35.056 1.00 0.00 947 VAL B N 5
ATOM 11603 C CA . VAL B 1 67 ? -17.738 16.396 -35.510 1.00 0.00 947 VAL B CA 5
ATOM 11604 C C . VAL B 1 67 ? -19.020 16.745 -34.762 1.00 0.00 947 VAL B C 5
ATOM 11605 O O . VAL B 1 67 ? -20.096 16.822 -35.356 1.00 0.00 947 VAL B O 5
ATOM 11618 N N . GLY B 1 68 ? -18.900 16.950 -33.455 1.00 0.00 948 GLY B N 5
ATOM 11619 C CA . GLY B 1 68 ? -20.059 17.286 -32.635 1.00 0.00 948 GLY B CA 5
ATOM 11620 C C . GLY B 1 68 ? -19.809 16.935 -31.172 1.00 0.00 948 GLY B C 5
ATOM 11621 O O . GLY B 1 68 ? -20.751 16.756 -30.400 1.00 0.00 948 GLY B O 5
ATOM 11625 N N . GLU B 1 69 ? -18.538 16.840 -30.799 1.00 0.00 949 GLU B N 5
ATOM 11626 C CA . GLU B 1 69 ? -18.178 16.512 -29.424 1.00 0.00 949 GLU B CA 5
ATOM 11627 C C . GLU B 1 69 ? -18.824 15.196 -29.000 1.00 0.00 949 GLU B C 5
ATOM 11628 O O . GLU B 1 69 ? -18.181 14.169 -29.144 1.00 0.00 949 GLU B O 5
ATOM 11641 N N . GLY A 1 1 ? -19.675 14.229 -49.959 1.00 0.00 881 GLY A N 6
ATOM 11642 C CA . GLY A 1 1 ? -20.218 13.103 -50.772 1.00 0.00 881 GLY A CA 6
ATOM 11643 C C . GLY A 1 1 ? -20.193 11.822 -49.946 1.00 0.00 881 GLY A C 6
ATOM 11644 O O . GLY A 1 1 ? -19.565 10.836 -50.330 1.00 0.00 881 GLY A O 6
ATOM 11650 N N . SER A 1 2 ? -20.885 11.842 -48.811 1.00 0.00 882 SER A N 6
ATOM 11651 C CA . SER A 1 2 ? -20.936 10.674 -47.938 1.00 0.00 882 SER A CA 6
ATOM 11652 C C . SER A 1 2 ? -19.559 10.382 -47.350 1.00 0.00 882 SER A C 6
ATOM 11653 O O . SER A 1 2 ? -19.395 9.449 -46.564 1.00 0.00 882 SER A O 6
ATOM 11661 N N . HIS A 1 3 ? -18.572 11.183 -47.736 1.00 0.00 883 HIS A N 6
ATOM 11662 C CA . HIS A 1 3 ? -17.213 10.996 -47.241 1.00 0.00 883 HIS A CA 6
ATOM 11663 C C . HIS A 1 3 ? -17.077 11.556 -45.827 1.00 0.00 883 HIS A C 6
ATOM 11664 O O . HIS A 1 3 ? -16.091 11.294 -45.138 1.00 0.00 883 HIS A O 6
ATOM 11678 N N . GLU A 1 4 ? -18.070 12.333 -45.408 1.00 0.00 884 GLU A N 6
ATOM 11679 C CA . GLU A 1 4 ? -18.050 12.934 -44.078 1.00 0.00 884 GLU A CA 6
ATOM 11680 C C . GLU A 1 4 ? -18.160 11.862 -42.997 1.00 0.00 884 GLU A C 6
ATOM 11681 O O . GLU A 1 4 ? -17.770 12.079 -41.848 1.00 0.00 884 GLU A O 6
ATOM 11693 N N . ASN A 1 5 ? -18.678 10.702 -43.379 1.00 0.00 885 ASN A N 6
ATOM 11694 C CA . ASN A 1 5 ? -18.824 9.588 -42.447 1.00 0.00 885 ASN A CA 6
ATOM 11695 C C . ASN A 1 5 ? -17.491 9.269 -41.823 1.00 0.00 885 ASN A C 6
ATOM 11696 O O . ASN A 1 5 ? -17.429 8.783 -40.706 1.00 0.00 885 ASN A O 6
ATOM 11707 N N . LYS A 1 6 ? -16.427 9.525 -42.542 1.00 0.00 886 LYS A N 6
ATOM 11708 C CA . LYS A 1 6 ? -15.118 9.235 -42.010 1.00 0.00 886 LYS A CA 6
ATOM 11709 C C . LYS A 1 6 ? -14.857 10.062 -40.760 1.00 0.00 886 LYS A C 6
ATOM 11710 O O . LYS A 1 6 ? -14.373 9.544 -39.761 1.00 0.00 886 LYS A O 6
ATOM 11729 N N . GLN A 1 7 ? -15.177 11.349 -40.816 1.00 0.00 887 GLN A N 6
ATOM 11730 C CA . GLN A 1 7 ? -14.964 12.219 -39.665 1.00 0.00 887 GLN A CA 6
ATOM 11731 C C . GLN A 1 7 ? -15.872 11.812 -38.514 1.00 0.00 887 GLN A C 6
ATOM 11732 O O . GLN A 1 7 ? -15.431 11.697 -37.372 1.00 0.00 887 GLN A O 6
ATOM 11746 N N . VAL A 1 8 ? -17.143 11.593 -38.823 1.00 0.00 888 VAL A N 6
ATOM 11747 C CA . VAL A 1 8 ? -18.104 11.197 -37.805 1.00 0.00 888 VAL A CA 6
ATOM 11748 C C . VAL A 1 8 ? -17.717 9.849 -37.211 1.00 0.00 888 VAL A C 6
ATOM 11749 O O . VAL A 1 8 ? -17.719 9.669 -35.994 1.00 0.00 888 VAL A O 6
ATOM 11762 N N . GLU A 1 9 ? -17.386 8.905 -38.083 1.00 0.00 889 GLU A N 6
ATOM 11763 C CA . GLU A 1 9 ? -17.003 7.578 -37.639 1.00 0.00 889 GLU A CA 6
ATOM 11764 C C . GLU A 1 9 ? -15.683 7.615 -36.875 1.00 0.00 889 GLU A C 6
ATOM 11765 O O . GLU A 1 9 ? -15.512 6.930 -35.865 1.00 0.00 889 GLU A O 6
ATOM 11777 N N . GLU A 1 10 ? -14.753 8.422 -37.370 1.00 0.00 890 GLU A N 6
ATOM 11778 C CA . GLU A 1 10 ? -13.443 8.544 -36.745 1.00 0.00 890 GLU A CA 6
ATOM 11779 C C . GLU A 1 10 ? -13.559 9.179 -35.366 1.00 0.00 890 GLU A C 6
ATOM 11780 O O . GLU A 1 10 ? -12.912 8.741 -34.422 1.00 0.00 890 GLU A O 6
ATOM 11792 N N . ILE A 1 11 ? -14.389 10.209 -35.259 1.00 0.00 891 ILE A N 6
ATOM 11793 C CA . ILE A 1 11 ? -14.580 10.901 -33.987 1.00 0.00 891 ILE A CA 6
ATOM 11794 C C . ILE A 1 11 ? -15.164 9.941 -32.955 1.00 0.00 891 ILE A C 6
ATOM 11795 O O . ILE A 1 11 ? -14.751 9.936 -31.797 1.00 0.00 891 ILE A O 6
ATOM 11811 N N . LEU A 1 12 ? -16.124 9.136 -33.382 1.00 0.00 892 LEU A N 6
ATOM 11812 C CA . LEU A 1 12 ? -16.754 8.184 -32.478 1.00 0.00 892 LEU A CA 6
ATOM 11813 C C . LEU A 1 12 ? -15.715 7.213 -31.932 1.00 0.00 892 LEU A C 6
ATOM 11814 O O . LEU A 1 12 ? -15.715 6.889 -30.739 1.00 0.00 892 LEU A O 6
ATOM 11830 N N . ARG A 1 13 ? -14.817 6.764 -32.793 1.00 0.00 893 ARG A N 6
ATOM 11831 C CA . ARG A 1 13 ? -13.780 5.846 -32.358 1.00 0.00 893 ARG A CA 6
ATOM 11832 C C . ARG A 1 13 ? -12.882 6.521 -31.324 1.00 0.00 893 ARG A C 6
ATOM 11833 O O . ARG A 1 13 ? -12.454 5.893 -30.354 1.00 0.00 893 ARG A O 6
ATOM 11854 N N . LEU A 1 14 ? -12.602 7.801 -31.537 1.00 0.00 894 LEU A N 6
ATOM 11855 C CA . LEU A 1 14 ? -11.756 8.554 -30.617 1.00 0.00 894 LEU A CA 6
ATOM 11856 C C . LEU A 1 14 ? -12.413 8.665 -29.243 1.00 0.00 894 LEU A C 6
ATOM 11857 O O . LEU A 1 14 ? -11.745 8.552 -28.218 1.00 0.00 894 LEU A O 6
ATOM 11873 N N . GLU A 1 15 ? -13.720 8.885 -29.228 1.00 0.00 895 GLU A N 6
ATOM 11874 C CA . GLU A 1 15 ? -14.453 9.006 -27.979 1.00 0.00 895 GLU A CA 6
ATOM 11875 C C . GLU A 1 15 ? -14.333 7.718 -27.180 1.00 0.00 895 GLU A C 6
ATOM 11876 O O . GLU A 1 15 ? -14.154 7.745 -25.964 1.00 0.00 895 GLU A O 6
ATOM 11888 N N . LYS A 1 16 ? -14.423 6.587 -27.871 1.00 0.00 896 LYS A N 6
ATOM 11889 C CA . LYS A 1 16 ? -14.312 5.298 -27.202 1.00 0.00 896 LYS A CA 6
ATOM 11890 C C . LYS A 1 16 ? -12.923 5.130 -26.588 1.00 0.00 896 LYS A C 6
ATOM 11891 O O . LYS A 1 16 ? -12.786 4.650 -25.463 1.00 0.00 896 LYS A O 6
ATOM 11910 N N . GLU A 1 17 ? -11.895 5.520 -27.340 1.00 0.00 897 GLU A N 6
ATOM 11911 C CA . GLU A 1 17 ? -10.520 5.402 -26.862 1.00 0.00 897 GLU A CA 6
ATOM 11912 C C . GLU A 1 17 ? -10.246 6.380 -25.721 1.00 0.00 897 GLU A C 6
ATOM 11913 O O . GLU A 1 17 ? -9.696 6.000 -24.687 1.00 0.00 897 GLU A O 6
ATOM 11925 N N . ILE A 1 18 ? -10.633 7.637 -25.913 1.00 0.00 898 ILE A N 6
ATOM 11926 C CA . ILE A 1 18 ? -10.427 8.654 -24.888 1.00 0.00 898 ILE A CA 6
ATOM 11927 C C . ILE A 1 18 ? -11.236 8.307 -23.648 1.00 0.00 898 ILE A C 6
ATOM 11928 O O . ILE A 1 18 ? -10.741 8.408 -22.527 1.00 0.00 898 ILE A O 6
ATOM 11944 N N . GLU A 1 19 ? -12.481 7.893 -23.851 1.00 0.00 899 GLU A N 6
ATOM 11945 C CA . GLU A 1 19 ? -13.334 7.534 -22.722 1.00 0.00 899 GLU A CA 6
ATOM 11946 C C . GLU A 1 19 ? -12.717 6.378 -21.946 1.00 0.00 899 GLU A C 6
ATOM 11947 O O . GLU A 1 19 ? -12.764 6.347 -20.714 1.00 0.00 899 GLU A O 6
ATOM 11959 N N . ASP A 1 20 ? -12.138 5.429 -22.672 1.00 0.00 900 ASP A N 6
ATOM 11960 C CA . ASP A 1 20 ? -11.517 4.277 -22.037 1.00 0.00 900 ASP A CA 6
ATOM 11961 C C . ASP A 1 20 ? -10.370 4.719 -21.136 1.00 0.00 900 ASP A C 6
ATOM 11962 O O . ASP A 1 20 ? -10.226 4.235 -20.015 1.00 0.00 900 ASP A O 6
ATOM 11971 N N . LEU A 1 21 ? -9.561 5.643 -21.635 1.00 0.00 901 LEU A N 6
ATOM 11972 C CA . LEU A 1 21 ? -8.430 6.151 -20.869 1.00 0.00 901 LEU A CA 6
ATOM 11973 C C . LEU A 1 21 ? -8.917 6.865 -19.612 1.00 0.00 901 LEU A C 6
ATOM 11974 O O . LEU A 1 21 ? -8.329 6.728 -18.543 1.00 0.00 901 LEU A O 6
ATOM 11990 N N . GLN A 1 22 ? -9.997 7.626 -19.743 1.00 0.00 902 GLN A N 6
ATOM 11991 C CA . GLN A 1 22 ? -10.543 8.352 -18.603 1.00 0.00 902 GLN A CA 6
ATOM 11992 C C . GLN A 1 22 ? -10.894 7.392 -17.477 1.00 0.00 902 GLN A C 6
ATOM 11993 O O . GLN A 1 22 ? -10.557 7.629 -16.318 1.00 0.00 902 GLN A O 6
ATOM 12007 N N . ARG A 1 23 ? -11.564 6.307 -17.824 1.00 0.00 903 ARG A N 6
ATOM 12008 C CA . ARG A 1 23 ? -11.945 5.318 -16.830 1.00 0.00 903 ARG A CA 6
ATOM 12009 C C . ARG A 1 23 ? -10.718 4.615 -16.261 1.00 0.00 903 ARG A C 6
ATOM 12010 O O . ARG A 1 23 ? -10.667 4.307 -15.078 1.00 0.00 903 ARG A O 6
ATOM 12031 N N . MET A 1 24 ? -9.734 4.355 -17.110 1.00 0.00 904 MET A N 6
ATOM 12032 C CA . MET A 1 24 ? -8.522 3.674 -16.664 1.00 0.00 904 MET A CA 6
ATOM 12033 C C . MET A 1 24 ? -7.793 4.495 -15.603 1.00 0.00 904 MET A C 6
ATOM 12034 O O . MET A 1 24 ? -7.356 3.960 -14.588 1.00 0.00 904 MET A O 6
ATOM 12048 N N . LYS A 1 25 ? -7.664 5.795 -15.839 1.00 0.00 905 LYS A N 6
ATOM 12049 C CA . LYS A 1 25 ? -6.981 6.666 -14.886 1.00 0.00 905 LYS A CA 6
ATOM 12050 C C . LYS A 1 25 ? -7.755 6.745 -13.573 1.00 0.00 905 LYS A C 6
ATOM 12051 O O . LYS A 1 25 ? -7.174 6.657 -12.491 1.00 0.00 905 LYS A O 6
ATOM 12070 N N . GLU A 1 26 ? -9.071 6.921 -13.679 1.00 0.00 906 GLU A N 6
ATOM 12071 C CA . GLU A 1 26 ? -9.921 7.027 -12.495 1.00 0.00 906 GLU A CA 6
ATOM 12072 C C . GLU A 1 26 ? -9.960 5.709 -11.730 1.00 0.00 906 GLU A C 6
ATOM 12073 O O . GLU A 1 26 ? -9.819 5.687 -10.510 1.00 0.00 906 GLU A O 6
ATOM 12085 N N . ARG A 1 27 ? -10.140 4.613 -12.455 1.00 0.00 907 ARG A N 6
ATOM 12086 C CA . ARG A 1 27 ? -10.195 3.297 -11.830 1.00 0.00 907 ARG A CA 6
ATOM 12087 C C . ARG A 1 27 ? -8.884 2.991 -11.114 1.00 0.00 907 ARG A C 6
ATOM 12088 O O . ARG A 1 27 ? -8.883 2.409 -10.030 1.00 0.00 907 ARG A O 6
ATOM 12109 N N . GLN A 1 28 ? -7.773 3.398 -11.713 1.00 0.00 908 GLN A N 6
ATOM 12110 C CA . GLN A 1 28 ? -6.465 3.172 -11.105 1.00 0.00 908 GLN A CA 6
ATOM 12111 C C . GLN A 1 28 ? -6.349 3.935 -9.786 1.00 0.00 908 GLN A C 6
ATOM 12112 O O . GLN A 1 28 ? -5.863 3.401 -8.787 1.00 0.00 908 GLN A O 6
ATOM 12126 N N . GLU A 1 29 ? -6.802 5.187 -9.787 1.00 0.00 909 GLU A N 6
ATOM 12127 C CA . GLU A 1 29 ? -6.743 6.006 -8.582 1.00 0.00 909 GLU A CA 6
ATOM 12128 C C . GLU A 1 29 ? -7.601 5.391 -7.483 1.00 0.00 909 GLU A C 6
ATOM 12129 O O . GLU A 1 29 ? -7.227 5.400 -6.310 1.00 0.00 909 GLU A O 6
ATOM 12141 N N . LEU A 1 30 ? -8.747 4.848 -7.876 1.00 0.00 910 LEU A N 6
ATOM 12142 C CA . LEU A 1 30 ? -9.646 4.217 -6.916 1.00 0.00 910 LEU A CA 6
ATOM 12143 C C . LEU A 1 30 ? -8.975 3.003 -6.283 1.00 0.00 910 LEU A C 6
ATOM 12144 O O . LEU A 1 30 ? -9.093 2.773 -5.082 1.00 0.00 910 LEU A O 6
ATOM 12160 N N . SER A 1 31 ? -8.270 2.224 -7.091 1.00 0.00 911 SER A N 6
ATOM 12161 C CA . SER A 1 31 ? -7.605 1.037 -6.576 1.00 0.00 911 SER A CA 6
ATOM 12162 C C . SER A 1 31 ? -6.558 1.416 -5.541 1.00 0.00 911 SER A C 6
ATOM 12163 O O . SER A 1 31 ? -6.419 0.752 -4.515 1.00 0.00 911 SER A O 6
ATOM 12171 N N . LEU A 1 32 ? -5.835 2.488 -5.810 1.00 0.00 912 LEU A N 6
ATOM 12172 C CA . LEU A 1 32 ? -4.811 2.952 -4.888 1.00 0.00 912 LEU A CA 6
ATOM 12173 C C . LEU A 1 32 ? -5.445 3.354 -3.565 1.00 0.00 912 LEU A C 6
ATOM 12174 O O . LEU A 1 32 ? -4.906 3.073 -2.500 1.00 0.00 912 LEU A O 6
ATOM 12190 N N . THR A 1 33 ? -6.592 4.012 -3.638 1.00 0.00 913 THR A N 6
ATOM 12191 C CA . THR A 1 33 ? -7.283 4.432 -2.430 1.00 0.00 913 THR A CA 6
ATOM 12192 C C . THR A 1 33 ? -7.667 3.215 -1.599 1.00 0.00 913 THR A C 6
ATOM 12193 O O . THR A 1 33 ? -7.462 3.188 -0.386 1.00 0.00 913 THR A O 6
ATOM 12204 N N . GLU A 1 34 ? -8.217 2.206 -2.262 1.00 0.00 914 GLU A N 6
ATOM 12205 C CA . GLU A 1 34 ? -8.617 0.987 -1.575 1.00 0.00 914 GLU A CA 6
ATOM 12206 C C . GLU A 1 34 ? -7.394 0.254 -1.027 1.00 0.00 914 GLU A C 6
ATOM 12207 O O . GLU A 1 34 ? -7.391 -0.205 0.119 1.00 0.00 914 GLU A O 6
ATOM 12219 N N . ALA A 1 35 ? -6.356 0.144 -1.848 1.00 0.00 915 ALA A N 6
ATOM 12220 C CA . ALA A 1 35 ? -5.150 -0.541 -1.418 1.00 0.00 915 ALA A CA 6
ATOM 12221 C C . ALA A 1 35 ? -4.492 0.201 -0.273 1.00 0.00 915 ALA A C 6
ATOM 12222 O O . ALA A 1 35 ? -4.022 -0.408 0.686 1.00 0.00 915 ALA A O 6
ATOM 12229 N N . SER A 1 36 ? -4.468 1.511 -0.375 1.00 0.00 916 SER A N 6
ATOM 12230 C CA . SER A 1 36 ? -3.862 2.313 0.660 1.00 0.00 916 SER A CA 6
ATOM 12231 C C . SER A 1 36 ? -4.577 2.089 1.985 1.00 0.00 916 SER A C 6
ATOM 12232 O O . SER A 1 36 ? -3.947 2.022 3.041 1.00 0.00 916 SER A O 6
ATOM 12240 N N . LEU A 1 37 ? -5.895 1.971 1.921 1.00 0.00 917 LEU A N 6
ATOM 12241 C CA . LEU A 1 37 ? -6.685 1.753 3.121 1.00 0.00 917 LEU A CA 6
ATOM 12242 C C . LEU A 1 37 ? -6.286 0.437 3.778 1.00 0.00 917 LEU A C 6
ATOM 12243 O O . LEU A 1 37 ? -6.147 0.359 4.998 1.00 0.00 917 LEU A O 6
ATOM 12259 N N . GLN A 1 38 ? -6.091 -0.593 2.965 1.00 0.00 918 GLN A N 6
ATOM 12260 C CA . GLN A 1 38 ? -5.700 -1.890 3.498 1.00 0.00 918 GLN A CA 6
ATOM 12261 C C . GLN A 1 38 ? -4.392 -1.780 4.272 1.00 0.00 918 GLN A C 6
ATOM 12262 O O . GLN A 1 38 ? -4.243 -2.358 5.349 1.00 0.00 918 GLN A O 6
ATOM 12276 N N . LYS A 1 39 ? -3.444 -1.036 3.720 1.00 0.00 919 LYS A N 6
ATOM 12277 C CA . LYS A 1 39 ? -2.157 -0.876 4.382 1.00 0.00 919 LYS A CA 6
ATOM 12278 C C . LYS A 1 39 ? -2.333 -0.222 5.739 1.00 0.00 919 LYS A C 6
ATOM 12279 O O . LYS A 1 39 ? -1.709 -0.636 6.710 1.00 0.00 919 LYS A O 6
ATOM 12298 N N . LEU A 1 40 ? -3.190 0.786 5.807 1.00 0.00 920 LEU A N 6
ATOM 12299 C CA . LEU A 1 40 ? -3.428 1.475 7.070 1.00 0.00 920 LEU A CA 6
ATOM 12300 C C . LEU A 1 40 ? -3.961 0.487 8.101 1.00 0.00 920 LEU A C 6
ATOM 12301 O O . LEU A 1 40 ? -3.600 0.549 9.278 1.00 0.00 920 LEU A O 6
ATOM 12317 N N . GLN A 1 41 ? -4.815 -0.424 7.661 1.00 0.00 921 GLN A N 6
ATOM 12318 C CA . GLN A 1 41 ? -5.370 -1.406 8.572 1.00 0.00 921 GLN A CA 6
ATOM 12319 C C . GLN A 1 41 ? -4.253 -2.251 9.176 1.00 0.00 921 GLN A C 6
ATOM 12320 O O . GLN A 1 41 ? -4.263 -2.552 10.374 1.00 0.00 921 GLN A O 6
ATOM 12334 N N . LEU A 1 42 ? -3.283 -2.618 8.350 1.00 0.00 922 LEU A N 6
ATOM 12335 C CA . LEU A 1 42 ? -2.158 -3.412 8.831 1.00 0.00 922 LEU A CA 6
ATOM 12336 C C . LEU A 1 42 ? -1.373 -2.619 9.877 1.00 0.00 922 LEU A C 6
ATOM 12337 O O . LEU A 1 42 ? -0.901 -3.180 10.865 1.00 0.00 922 LEU A O 6
ATOM 12353 N N . GLU A 1 43 ? -1.233 -1.317 9.657 1.00 0.00 923 GLU A N 6
ATOM 12354 C CA . GLU A 1 43 ? -0.499 -0.480 10.598 1.00 0.00 923 GLU A CA 6
ATOM 12355 C C . GLU A 1 43 ? -1.146 -0.540 11.970 1.00 0.00 923 GLU A C 6
ATOM 12356 O O . GLU A 1 43 ? -0.459 -0.624 12.987 1.00 0.00 923 GLU A O 6
ATOM 12368 N N . ASP A 1 44 ? -2.470 -0.503 11.995 1.00 0.00 924 ASP A N 6
ATOM 12369 C CA . ASP A 1 44 ? -3.190 -0.562 13.257 1.00 0.00 924 ASP A CA 6
ATOM 12370 C C . ASP A 1 44 ? -2.918 -1.888 13.957 1.00 0.00 924 ASP A C 6
ATOM 12371 O O . ASP A 1 44 ? -2.722 -1.929 15.172 1.00 0.00 924 ASP A O 6
ATOM 12380 N N . LYS A 1 45 ? -2.909 -2.971 13.186 1.00 0.00 925 LYS A N 6
ATOM 12381 C CA . LYS A 1 45 ? -2.662 -4.291 13.756 1.00 0.00 925 LYS A CA 6
ATOM 12382 C C . LYS A 1 45 ? -1.264 -4.354 14.373 1.00 0.00 925 LYS A C 6
ATOM 12383 O O . LYS A 1 45 ? -1.095 -4.817 15.502 1.00 0.00 925 LYS A O 6
ATOM 12402 N N . VAL A 1 46 ? -0.266 -3.878 13.628 1.00 0.00 926 VAL A N 6
ATOM 12403 C CA . VAL A 1 46 ? 1.113 -3.876 14.116 1.00 0.00 926 VAL A CA 6
ATOM 12404 C C . VAL A 1 46 ? 1.244 -2.940 15.312 1.00 0.00 926 VAL A C 6
ATOM 12405 O O . VAL A 1 46 ? 1.868 -3.283 16.314 1.00 0.00 926 VAL A O 6
ATOM 12418 N N . GLU A 1 47 ? 0.649 -1.755 15.200 1.00 0.00 927 GLU A N 6
ATOM 12419 C CA . GLU A 1 47 ? 0.707 -0.780 16.286 1.00 0.00 927 GLU A CA 6
ATOM 12420 C C . GLU A 1 47 ? 0.069 -1.331 17.558 1.00 0.00 927 GLU A C 6
ATOM 12421 O O . GLU A 1 47 ? 0.654 -1.248 18.639 1.00 0.00 927 GLU A O 6
ATOM 12433 N N . GLU A 1 48 ? -1.127 -1.888 17.427 1.00 0.00 928 GLU A N 6
ATOM 12434 C CA . GLU A 1 48 ? -1.828 -2.443 18.580 1.00 0.00 928 GLU A CA 6
ATOM 12435 C C . GLU A 1 48 ? -1.068 -3.633 19.148 1.00 0.00 928 GLU A C 6
ATOM 12436 O O . GLU A 1 48 ? -0.926 -3.773 20.364 1.00 0.00 928 GLU A O 6
ATOM 12448 N N . LEU A 1 49 ? -0.576 -4.483 18.261 1.00 0.00 929 LEU A N 6
ATOM 12449 C CA . LEU A 1 49 ? 0.178 -5.654 18.682 1.00 0.00 929 LEU A CA 6
ATOM 12450 C C . LEU A 1 49 ? 1.449 -5.214 19.389 1.00 0.00 929 LEU A C 6
ATOM 12451 O O . LEU A 1 49 ? 1.861 -5.814 20.381 1.00 0.00 929 LEU A O 6
ATOM 12467 N N . LEU A 1 50 ? 2.066 -4.164 18.869 1.00 0.00 930 LEU A N 6
ATOM 12468 C CA . LEU A 1 50 ? 3.289 -3.654 19.457 1.00 0.00 930 LEU A CA 6
ATOM 12469 C C . LEU A 1 50 ? 3.033 -3.191 20.886 1.00 0.00 930 LEU A C 6
ATOM 12470 O O . LEU A 1 50 ? 3.839 -3.438 21.784 1.00 0.00 930 LEU A O 6
ATOM 12486 N N . SER A 1 51 ? 1.909 -2.512 21.093 1.00 0.00 931 SER A N 6
ATOM 12487 C CA . SER A 1 51 ? 1.572 -2.015 22.422 1.00 0.00 931 SER A CA 6
ATOM 12488 C C . SER A 1 51 ? 1.419 -3.167 23.414 1.00 0.00 931 SER A C 6
ATOM 12489 O O . SER A 1 51 ? 1.932 -3.113 24.540 1.00 0.00 931 SER A O 6
ATOM 12497 N N . LYS A 1 52 ? 0.723 -4.215 22.987 1.00 0.00 932 LYS A N 6
ATOM 12498 C CA . LYS A 1 52 ? 0.513 -5.380 23.840 1.00 0.00 932 LYS A CA 6
ATOM 12499 C C . LYS A 1 52 ? 1.837 -6.079 24.124 1.00 0.00 932 LYS A C 6
ATOM 12500 O O . LYS A 1 52 ? 2.115 -6.482 25.256 1.00 0.00 932 LYS A O 6
ATOM 12519 N N . ASN A 1 53 ? 2.655 -6.215 23.091 1.00 0.00 933 ASN A N 6
ATOM 12520 C CA . ASN A 1 53 ? 3.947 -6.867 23.238 1.00 0.00 933 ASN A CA 6
ATOM 12521 C C . ASN A 1 53 ? 4.799 -6.104 24.240 1.00 0.00 933 ASN A C 6
ATOM 12522 O O . ASN A 1 53 ? 5.495 -6.702 25.055 1.00 0.00 933 ASN A O 6
ATOM 12533 N N . TYR A 1 54 ? 4.731 -4.782 24.178 1.00 0.00 934 TYR A N 6
ATOM 12534 C CA . TYR A 1 54 ? 5.493 -3.951 25.097 1.00 0.00 934 TYR A CA 6
ATOM 12535 C C . TYR A 1 54 ? 5.090 -4.250 26.523 1.00 0.00 934 TYR A C 6
ATOM 12536 O O . TYR A 1 54 ? 5.937 -4.315 27.415 1.00 0.00 934 TYR A O 6
ATOM 12554 N N . HIS A 1 55 ? 3.801 -4.428 26.745 1.00 0.00 935 HIS A N 6
ATOM 12555 C CA . HIS A 1 55 ? 3.342 -4.712 28.088 1.00 0.00 935 HIS A CA 6
ATOM 12556 C C . HIS A 1 55 ? 3.984 -6.001 28.603 1.00 0.00 935 HIS A C 6
ATOM 12557 O O . HIS A 1 55 ? 4.495 -6.052 29.729 1.00 0.00 935 HIS A O 6
ATOM 12571 N N . LEU A 1 56 ? 3.983 -7.032 27.764 1.00 0.00 936 LEU A N 6
ATOM 12572 C CA . LEU A 1 56 ? 4.591 -8.310 28.133 1.00 0.00 936 LEU A CA 6
ATOM 12573 C C . LEU A 1 56 ? 6.106 -8.170 28.211 1.00 0.00 936 LEU A C 6
ATOM 12574 O O . LEU A 1 56 ? 6.759 -8.810 29.034 1.00 0.00 936 LEU A O 6
ATOM 12590 N N . GLU A 1 57 ? 6.661 -7.336 27.350 1.00 0.00 937 GLU A N 6
ATOM 12591 C CA . GLU A 1 57 ? 8.097 -7.134 27.335 1.00 0.00 937 GLU A CA 6
ATOM 12592 C C . GLU A 1 57 ? 8.574 -6.577 28.672 1.00 0.00 937 GLU A C 6
ATOM 12593 O O . GLU A 1 57 ? 9.563 -7.041 29.216 1.00 0.00 937 GLU A O 6
ATOM 12605 N N . ASN A 1 58 ? 7.863 -5.588 29.200 1.00 0.00 938 ASN A N 6
ATOM 12606 C CA . ASN A 1 58 ? 8.242 -4.997 30.480 1.00 0.00 938 ASN A CA 6
ATOM 12607 C C . ASN A 1 58 ? 8.086 -5.995 31.616 1.00 0.00 938 ASN A C 6
ATOM 12608 O O . ASN A 1 58 ? 8.936 -6.076 32.503 1.00 0.00 938 ASN A O 6
ATOM 12619 N N . GLU A 1 59 ? 6.995 -6.749 31.596 1.00 0.00 939 GLU A N 6
ATOM 12620 C CA . GLU A 1 59 ? 6.758 -7.727 32.648 1.00 0.00 939 GLU A CA 6
ATOM 12621 C C . GLU A 1 59 ? 7.787 -8.855 32.597 1.00 0.00 939 GLU A C 6
ATOM 12622 O O . GLU A 1 59 ? 8.422 -9.187 33.605 1.00 0.00 939 GLU A O 6
ATOM 12634 N N . VAL A 1 60 ? 7.948 -9.435 31.417 1.00 0.00 940 VAL A N 6
ATOM 12635 C CA . VAL A 1 60 ? 8.894 -10.525 31.234 1.00 0.00 940 VAL A CA 6
ATOM 12636 C C . VAL A 1 60 ? 10.322 -10.032 31.419 1.00 0.00 940 VAL A C 6
ATOM 12637 O O . VAL A 1 60 ? 11.120 -10.662 32.110 1.00 0.00 940 VAL A O 6
ATOM 12650 N N . ALA A 1 61 ? 10.630 -8.892 30.809 1.00 0.00 941 ALA A N 6
ATOM 12651 C CA . ALA A 1 61 ? 11.965 -8.322 30.922 1.00 0.00 941 ALA A CA 6
ATOM 12652 C C . ALA A 1 61 ? 12.288 -8.080 32.379 1.00 0.00 941 ALA A C 6
ATOM 12653 O O . ALA A 1 61 ? 13.420 -8.277 32.814 1.00 0.00 941 ALA A O 6
ATOM 12660 N N . ARG A 1 62 ? 11.284 -7.664 33.137 1.00 0.00 942 ARG A N 6
ATOM 12661 C CA . ARG A 1 62 ? 11.490 -7.413 34.549 1.00 0.00 942 ARG A CA 6
ATOM 12662 C C . ARG A 1 62 ? 11.921 -8.702 35.237 1.00 0.00 942 ARG A C 6
ATOM 12663 O O . ARG A 1 62 ? 12.855 -8.709 36.037 1.00 0.00 942 ARG A O 6
ATOM 12684 N N . LEU A 1 63 ? 11.241 -9.798 34.913 1.00 0.00 943 LEU A N 6
ATOM 12685 C CA . LEU A 1 63 ? 11.579 -11.092 35.502 1.00 0.00 943 LEU A CA 6
ATOM 12686 C C . LEU A 1 63 ? 12.960 -11.557 35.049 1.00 0.00 943 LEU A C 6
ATOM 12687 O O . LEU A 1 63 ? 13.726 -12.109 35.842 1.00 0.00 943 LEU A O 6
ATOM 12703 N N . LYS A 1 64 ? 13.272 -11.345 33.776 1.00 0.00 944 LYS A N 6
ATOM 12704 C CA . LYS A 1 64 ? 14.561 -11.762 33.248 1.00 0.00 944 LYS A CA 6
ATOM 12705 C C . LYS A 1 64 ? 15.696 -11.065 33.985 1.00 0.00 944 LYS A C 6
ATOM 12706 O O . LYS A 1 64 ? 16.738 -11.664 34.245 1.00 0.00 944 LYS A O 6
ATOM 12725 N N . LYS A 1 65 ? 15.490 -9.801 34.321 1.00 0.00 945 LYS A N 6
ATOM 12726 C CA . LYS A 1 65 ? 16.511 -9.041 35.030 1.00 0.00 945 LYS A CA 6
ATOM 12727 C C . LYS A 1 65 ? 16.952 -9.786 36.285 1.00 0.00 945 LYS A C 6
ATOM 12728 O O . LYS A 1 65 ? 18.112 -9.699 36.687 1.00 0.00 945 LYS A O 6
ATOM 12747 N N . LEU A 1 66 ? 16.030 -10.514 36.906 1.00 0.00 946 LEU A N 6
ATOM 12748 C CA . LEU A 1 66 ? 16.371 -11.251 38.114 1.00 0.00 946 LEU A CA 6
ATOM 12749 C C . LEU A 1 66 ? 17.467 -12.272 37.816 1.00 0.00 946 LEU A C 6
ATOM 12750 O O . LEU A 1 66 ? 18.475 -12.338 38.520 1.00 0.00 946 LEU A O 6
ATOM 12766 N N . VAL A 1 67 ? 17.275 -13.053 36.757 1.00 0.00 947 VAL A N 6
ATOM 12767 C CA . VAL A 1 67 ? 18.270 -14.050 36.368 1.00 0.00 947 VAL A CA 6
ATOM 12768 C C . VAL A 1 67 ? 19.477 -13.375 35.725 1.00 0.00 947 VAL A C 6
ATOM 12769 O O . VAL A 1 67 ? 20.623 -13.737 35.991 1.00 0.00 947 VAL A O 6
ATOM 12782 N N . GLY A 1 68 ? 19.204 -12.394 34.868 1.00 0.00 948 GLY A N 6
ATOM 12783 C CA . GLY A 1 68 ? 20.266 -11.674 34.177 1.00 0.00 948 GLY A CA 6
ATOM 12784 C C . GLY A 1 68 ? 19.690 -10.550 33.319 1.00 0.00 948 GLY A C 6
ATOM 12785 O O . GLY A 1 68 ? 19.846 -9.373 33.643 1.00 0.00 948 GLY A O 6
ATOM 12789 N N . GLU A 1 69 ? 19.023 -10.925 32.228 1.00 0.00 949 GLU A N 6
ATOM 12790 C CA . GLU A 1 69 ? 18.422 -9.946 31.323 1.00 0.00 949 GLU A CA 6
ATOM 12791 C C . GLU A 1 69 ? 17.729 -10.646 30.159 1.00 0.00 949 GLU A C 6
ATOM 12792 O O . GLU A 1 69 ? 18.063 -11.790 29.898 1.00 0.00 949 GLU A O 6
ATOM 12805 N N . GLY B 1 1 ? 18.430 -26.773 45.060 1.00 0.00 881 GLY B N 6
ATOM 12806 C CA . GLY B 1 1 ? 18.695 -28.226 44.867 1.00 0.00 881 GLY B CA 6
ATOM 12807 C C . GLY B 1 1 ? 18.510 -28.588 43.398 1.00 0.00 881 GLY B C 6
ATOM 12808 O O . GLY B 1 1 ? 17.694 -29.446 43.057 1.00 0.00 881 GLY B O 6
ATOM 12814 N N . SER B 1 2 ? 19.271 -27.929 42.530 1.00 0.00 882 SER B N 6
ATOM 12815 C CA . SER B 1 2 ? 19.182 -28.189 41.098 1.00 0.00 882 SER B CA 6
ATOM 12816 C C . SER B 1 2 ? 17.817 -27.772 40.559 1.00 0.00 882 SER B C 6
ATOM 12817 O O . SER B 1 2 ? 17.545 -27.899 39.365 1.00 0.00 882 SER B O 6
ATOM 12825 N N . HIS B 1 3 ? 16.961 -27.276 41.446 1.00 0.00 883 HIS B N 6
ATOM 12826 C CA . HIS B 1 3 ? 15.626 -26.845 41.046 1.00 0.00 883 HIS B CA 6
ATOM 12827 C C . HIS B 1 3 ? 15.680 -25.468 40.391 1.00 0.00 883 HIS B C 6
ATOM 12828 O O . HIS B 1 3 ? 14.708 -25.017 39.786 1.00 0.00 883 HIS B O 6
ATOM 12842 N N . GLU B 1 4 ? 16.822 -24.801 40.526 1.00 0.00 884 GLU B N 6
ATOM 12843 C CA . GLU B 1 4 ? 16.995 -23.469 39.953 1.00 0.00 884 GLU B CA 6
ATOM 12844 C C . GLU B 1 4 ? 16.993 -23.529 38.428 1.00 0.00 884 GLU B C 6
ATOM 12845 O O . GLU B 1 4 ? 16.727 -22.532 37.755 1.00 0.00 884 GLU B O 6
ATOM 12857 N N . ASN B 1 5 ? 17.277 -24.709 37.892 1.00 0.00 885 ASN B N 6
ATOM 12858 C CA . ASN B 1 5 ? 17.294 -24.906 36.446 1.00 0.00 885 ASN B CA 6
ATOM 12859 C C . ASN B 1 5 ? 15.971 -24.484 35.861 1.00 0.00 885 ASN B C 6
ATOM 12860 O O . ASN B 1 5 ? 15.902 -24.072 34.716 1.00 0.00 885 ASN B O 6
ATOM 12871 N N . LYS B 1 6 ? 14.920 -24.600 36.635 1.00 0.00 886 LYS B N 6
ATOM 12872 C CA . LYS B 1 6 ? 13.619 -24.224 36.136 1.00 0.00 886 LYS B CA 6
ATOM 12873 C C . LYS B 1 6 ? 13.585 -22.742 35.791 1.00 0.00 886 LYS B C 6
ATOM 12874 O O . LYS B 1 6 ? 13.083 -22.360 34.741 1.00 0.00 886 LYS B O 6
ATOM 12893 N N . GLN B 1 7 ? 14.119 -21.911 36.677 1.00 0.00 887 GLN B N 6
ATOM 12894 C CA . GLN B 1 7 ? 14.134 -20.473 36.431 1.00 0.00 887 GLN B CA 6
ATOM 12895 C C . GLN B 1 7 ? 15.037 -20.144 35.251 1.00 0.00 887 GLN B C 6
ATOM 12896 O O . GLN B 1 7 ? 14.664 -19.378 34.365 1.00 0.00 887 GLN B O 6
ATOM 12910 N N . VAL B 1 8 ? 16.223 -20.735 35.243 1.00 0.00 888 VAL B N 6
ATOM 12911 C CA . VAL B 1 8 ? 17.172 -20.502 34.164 1.00 0.00 888 VAL B CA 6
ATOM 12912 C C . VAL B 1 8 ? 16.601 -21.002 32.844 1.00 0.00 888 VAL B C 6
ATOM 12913 O O . VAL B 1 8 ? 16.659 -20.313 31.826 1.00 0.00 888 VAL B O 6
ATOM 12926 N N . GLU B 1 9 ? 16.050 -22.209 32.873 1.00 0.00 889 GLU B N 6
ATOM 12927 C CA . GLU B 1 9 ? 15.475 -22.800 31.678 1.00 0.00 889 GLU B CA 6
ATOM 12928 C C . GLU B 1 9 ? 14.235 -22.031 31.228 1.00 0.00 889 GLU B C 6
ATOM 12929 O O . GLU B 1 9 ? 14.020 -21.813 30.036 1.00 0.00 889 GLU B O 6
ATOM 12941 N N . GLU B 1 10 ? 13.425 -21.627 32.198 1.00 0.00 890 GLU B N 6
ATOM 12942 C CA . GLU B 1 10 ? 12.202 -20.893 31.908 1.00 0.00 890 GLU B CA 6
ATOM 12943 C C . GLU B 1 10 ? 12.518 -19.524 31.317 1.00 0.00 890 GLU B C 6
ATOM 12944 O O . GLU B 1 10 ? 11.870 -19.090 30.371 1.00 0.00 890 GLU B O 6
ATOM 12956 N N . ILE B 1 11 ? 13.518 -18.856 31.876 1.00 0.00 891 ILE B N 6
ATOM 12957 C CA . ILE B 1 11 ? 13.912 -17.532 31.395 1.00 0.00 891 ILE B CA 6
ATOM 12958 C C . ILE B 1 11 ? 14.390 -17.627 29.948 1.00 0.00 891 ILE B C 6
ATOM 12959 O O . ILE B 1 11 ? 14.058 -16.781 29.121 1.00 0.00 891 ILE B O 6
ATOM 12975 N N . LEU B 1 12 ? 15.166 -18.658 29.655 1.00 0.00 892 LEU B N 6
ATOM 12976 C CA . LEU B 1 12 ? 15.682 -18.842 28.305 1.00 0.00 892 LEU B CA 6
ATOM 12977 C C . LEU B 1 12 ? 14.532 -18.996 27.318 1.00 0.00 892 LEU B C 6
ATOM 12978 O O . LEU B 1 12 ? 14.556 -18.425 26.221 1.00 0.00 892 LEU B O 6
ATOM 12994 N N . ARG B 1 13 ? 13.515 -19.748 27.708 1.00 0.00 893 ARG B N 6
ATOM 12995 C CA . ARG B 1 13 ? 12.367 -19.937 26.838 1.00 0.00 893 ARG B CA 6
ATOM 12996 C C . ARG B 1 13 ? 11.668 -18.603 26.595 1.00 0.00 893 ARG B C 6
ATOM 12997 O O . ARG B 1 13 ? 11.203 -18.326 25.486 1.00 0.00 893 ARG B O 6
ATOM 13018 N N . LEU B 1 14 ? 11.603 -17.779 27.632 1.00 0.00 894 LEU B N 6
ATOM 13019 C CA . LEU B 1 14 ? 10.964 -16.472 27.521 1.00 0.00 894 LEU B CA 6
ATOM 13020 C C . LEU B 1 14 ? 11.722 -15.578 26.542 1.00 0.00 894 LEU B C 6
ATOM 13021 O O . LEU B 1 14 ? 11.115 -14.849 25.760 1.00 0.00 894 LEU B O 6
ATOM 13037 N N . GLU B 1 15 ? 13.045 -15.641 26.587 1.00 0.00 895 GLU B N 6
ATOM 13038 C CA . GLU B 1 15 ? 13.871 -14.839 25.698 1.00 0.00 895 GLU B CA 6
ATOM 13039 C C . GLU B 1 15 ? 13.585 -15.204 24.249 1.00 0.00 895 GLU B C 6
ATOM 13040 O O . GLU B 1 15 ? 13.495 -14.334 23.386 1.00 0.00 895 GLU B O 6
ATOM 13052 N N . LYS B 1 16 ? 13.435 -16.497 23.987 1.00 0.00 896 LYS B N 6
ATOM 13053 C CA . LYS B 1 16 ? 13.148 -16.952 22.634 1.00 0.00 896 LYS B CA 6
ATOM 13054 C C . LYS B 1 16 ? 11.795 -16.422 22.164 1.00 0.00 896 LYS B C 6
ATOM 13055 O O . LYS B 1 16 ? 11.654 -15.982 21.023 1.00 0.00 896 LYS B O 6
ATOM 13074 N N . GLU B 1 17 ? 10.802 -16.474 23.049 1.00 0.00 897 GLU B N 6
ATOM 13075 C CA . GLU B 1 17 ? 9.462 -16.001 22.709 1.00 0.00 897 GLU B CA 6
ATOM 13076 C C . GLU B 1 17 ? 9.437 -14.482 22.549 1.00 0.00 897 GLU B C 6
ATOM 13077 O O . GLU B 1 17 ? 8.900 -13.963 21.570 1.00 0.00 897 GLU B O 6
ATOM 13089 N N . ILE B 1 18 ? 10.022 -13.775 23.512 1.00 0.00 898 ILE B N 6
ATOM 13090 C CA . ILE B 1 18 ? 10.063 -12.318 23.458 1.00 0.00 898 ILE B CA 6
ATOM 13091 C C . ILE B 1 18 ? 10.882 -11.868 22.257 1.00 0.00 898 ILE B C 6
ATOM 13092 O O . ILE B 1 18 ? 10.489 -10.954 21.537 1.00 0.00 898 ILE B O 6
ATOM 13108 N N . GLU B 1 19 ? 12.019 -12.517 22.044 1.00 0.00 899 GLU B N 6
ATOM 13109 C CA . GLU B 1 19 ? 12.874 -12.160 20.916 1.00 0.00 899 GLU B CA 6
ATOM 13110 C C . GLU B 1 19 ? 12.124 -12.361 19.606 1.00 0.00 899 GLU B C 6
ATOM 13111 O O . GLU B 1 19 ? 12.244 -11.558 18.678 1.00 0.00 899 GLU B O 6
ATOM 13123 N N . ASP B 1 20 ? 11.345 -13.434 19.538 1.00 0.00 900 ASP B N 6
ATOM 13124 C CA . ASP B 1 20 ? 10.581 -13.728 18.336 1.00 0.00 900 ASP B CA 6
ATOM 13125 C C . ASP B 1 20 ? 9.588 -12.607 18.050 1.00 0.00 900 ASP B C 6
ATOM 13126 O O . ASP B 1 20 ? 9.438 -12.174 16.909 1.00 0.00 900 ASP B O 6
ATOM 13135 N N . LEU B 1 21 ? 8.917 -12.141 19.095 1.00 0.00 901 LEU B N 6
ATOM 13136 C CA . LEU B 1 21 ? 7.942 -11.067 18.950 1.00 0.00 901 LEU B CA 6
ATOM 13137 C C . LEU B 1 21 ? 8.625 -9.789 18.471 1.00 0.00 901 LEU B C 6
ATOM 13138 O O . LEU B 1 21 ? 8.093 -9.069 17.631 1.00 0.00 901 LEU B O 6
ATOM 13154 N N . GLN B 1 22 ? 9.808 -9.512 19.006 1.00 0.00 902 GLN B N 6
ATOM 13155 C CA . GLN B 1 22 ? 10.543 -8.314 18.618 1.00 0.00 902 GLN B CA 6
ATOM 13156 C C . GLN B 1 22 ? 10.797 -8.306 17.120 1.00 0.00 902 GLN B C 6
ATOM 13157 O O . GLN B 1 22 ? 10.585 -7.298 16.448 1.00 0.00 902 GLN B O 6
ATOM 13171 N N . ARG B 1 23 ? 11.248 -9.435 16.601 1.00 0.00 903 ARG B N 6
ATOM 13172 C CA . ARG B 1 23 ? 11.513 -9.548 15.177 1.00 0.00 903 ARG B CA 6
ATOM 13173 C C . ARG B 1 23 ? 10.225 -9.457 14.372 1.00 0.00 903 ARG B C 6
ATOM 13174 O O . ARG B 1 23 ? 10.199 -8.875 13.297 1.00 0.00 903 ARG B O 6
ATOM 13195 N N . MET B 1 24 ? 9.158 -10.048 14.887 1.00 0.00 904 MET B N 6
ATOM 13196 C CA . MET B 1 24 ? 7.880 -10.029 14.184 1.00 0.00 904 MET B CA 6
ATOM 13197 C C . MET B 1 24 ? 7.377 -8.598 14.005 1.00 0.00 904 MET B C 6
ATOM 13198 O O . MET B 1 24 ? 6.926 -8.225 12.926 1.00 0.00 904 MET B O 6
ATOM 13212 N N . LYS B 1 25 ? 7.459 -7.796 15.060 1.00 0.00 905 LYS B N 6
ATOM 13213 C CA . LYS B 1 25 ? 7.003 -6.411 14.986 1.00 0.00 905 LYS B CA 6
ATOM 13214 C C . LYS B 1 25 ? 7.866 -5.605 14.018 1.00 0.00 905 LYS B C 6
ATOM 13215 O O . LYS B 1 25 ? 7.354 -4.843 13.199 1.00 0.00 905 LYS B O 6
ATOM 13234 N N . GLU B 1 26 ? 9.183 -5.776 14.128 1.00 0.00 906 GLU B N 6
ATOM 13235 C CA . GLU B 1 26 ? 10.115 -5.051 13.269 1.00 0.00 906 GLU B CA 6
ATOM 13236 C C . GLU B 1 26 ? 9.980 -5.494 11.818 1.00 0.00 906 GLU B C 6
ATOM 13237 O O . GLU B 1 26 ? 9.921 -4.666 10.912 1.00 0.00 906 GLU B O 6
ATOM 13249 N N . ARG B 1 27 ? 9.920 -6.801 11.605 1.00 0.00 907 ARG B N 6
ATOM 13250 C CA . ARG B 1 27 ? 9.790 -7.339 10.257 1.00 0.00 907 ARG B CA 6
ATOM 13251 C C . ARG B 1 27 ? 8.498 -6.851 9.609 1.00 0.00 907 ARG B C 6
ATOM 13252 O O . ARG B 1 27 ? 8.470 -6.542 8.418 1.00 0.00 907 ARG B O 6
ATOM 13273 N N . GLN B 1 28 ? 7.435 -6.767 10.399 1.00 0.00 908 GLN B N 6
ATOM 13274 C CA . GLN B 1 28 ? 6.153 -6.296 9.884 1.00 0.00 908 GLN B CA 6
ATOM 13275 C C . GLN B 1 28 ? 6.258 -4.838 9.436 1.00 0.00 908 GLN B C 6
ATOM 13276 O O . GLN B 1 28 ? 5.751 -4.465 8.377 1.00 0.00 908 GLN B O 6
ATOM 13290 N N . GLU B 1 29 ? 6.923 -4.019 10.246 1.00 0.00 909 GLU B N 6
ATOM 13291 C CA . GLU B 1 29 ? 7.087 -2.608 9.915 1.00 0.00 909 GLU B CA 6
ATOM 13292 C C . GLU B 1 29 ? 7.894 -2.457 8.632 1.00 0.00 909 GLU B C 6
ATOM 13293 O O . GLU B 1 29 ? 7.607 -1.594 7.801 1.00 0.00 909 GLU B O 6
ATOM 13305 N N . LEU B 1 30 ? 8.901 -3.308 8.475 1.00 0.00 910 LEU B N 6
ATOM 13306 C CA . LEU B 1 30 ? 9.739 -3.269 7.281 1.00 0.00 910 LEU B CA 6
ATOM 13307 C C . LEU B 1 30 ? 8.910 -3.603 6.043 1.00 0.00 910 LEU B C 6
ATOM 13308 O O . LEU B 1 30 ? 9.067 -2.980 4.996 1.00 0.00 910 LEU B O 6
ATOM 13324 N N . SER B 1 31 ? 8.031 -4.585 6.164 1.00 0.00 911 SER B N 6
ATOM 13325 C CA . SER B 1 31 ? 7.204 -4.978 5.034 1.00 0.00 911 SER B CA 6
ATOM 13326 C C . SER B 1 31 ? 6.311 -3.829 4.599 1.00 0.00 911 SER B C 6
ATOM 13327 O O . SER B 1 31 ? 6.125 -3.591 3.408 1.00 0.00 911 SER B O 6
ATOM 13335 N N . LEU B 1 32 ? 5.770 -3.115 5.569 1.00 0.00 912 LEU B N 6
ATOM 13336 C CA . LEU B 1 32 ? 4.907 -1.983 5.274 1.00 0.00 912 LEU B CA 6
ATOM 13337 C C . LEU B 1 32 ? 5.686 -0.913 4.526 1.00 0.00 912 LEU B C 6
ATOM 13338 O O . LEU B 1 32 ? 5.177 -0.307 3.588 1.00 0.00 912 LEU B O 6
ATOM 13354 N N . THR B 1 33 ? 6.922 -0.684 4.943 1.00 0.00 913 THR B N 6
ATOM 13355 C CA . THR B 1 33 ? 7.752 0.313 4.286 1.00 0.00 913 THR B CA 6
ATOM 13356 C C . THR B 1 33 ? 7.975 -0.067 2.830 1.00 0.00 913 THR B C 6
ATOM 13357 O O . THR B 1 33 ? 7.846 0.764 1.930 1.00 0.00 913 THR B O 6
ATOM 13368 N N . GLU B 1 34 ? 8.301 -1.334 2.601 1.00 0.00 914 GLU B N 6
ATOM 13369 C CA . GLU B 1 34 ? 8.529 -1.818 1.247 1.00 0.00 914 GLU B CA 6
ATOM 13370 C C . GLU B 1 34 ? 7.237 -1.768 0.436 1.00 0.00 914 GLU B C 6
ATOM 13371 O O . GLU B 1 34 ? 7.228 -1.328 -0.719 1.00 0.00 914 GLU B O 6
ATOM 13383 N N . ALA B 1 35 ? 6.145 -2.223 1.038 1.00 0.00 915 ALA B N 6
ATOM 13384 C CA . ALA B 1 35 ? 4.870 -2.222 0.344 1.00 0.00 915 ALA B CA 6
ATOM 13385 C C . ALA B 1 35 ? 4.427 -0.807 0.042 1.00 0.00 915 ALA B C 6
ATOM 13386 O O . ALA B 1 35 ? 3.927 -0.519 -1.044 1.00 0.00 915 ALA B O 6
ATOM 13393 N N . SER B 1 36 ? 4.622 0.074 0.999 1.00 0.00 916 SER B N 6
ATOM 13394 C CA . SER B 1 36 ? 4.234 1.452 0.815 1.00 0.00 916 SER B CA 6
ATOM 13395 C C . SER B 1 36 ? 4.987 2.060 -0.360 1.00 0.00 916 SER B C 6
ATOM 13396 O O . SER B 1 36 ? 4.425 2.826 -1.144 1.00 0.00 916 SER B O 6
ATOM 13404 N N . LEU B 1 37 ? 6.259 1.710 -0.480 1.00 0.00 917 LEU B N 6
ATOM 13405 C CA . LEU B 1 37 ? 7.078 2.225 -1.565 1.00 0.00 917 LEU B CA 6
ATOM 13406 C C . LEU B 1 37 ? 6.505 1.788 -2.906 1.00 0.00 917 LEU B C 6
ATOM 13407 O O . LEU B 1 37 ? 6.436 2.577 -3.849 1.00 0.00 917 LEU B O 6
ATOM 13423 N N . GLN B 1 38 ? 6.081 0.535 -2.988 1.00 0.00 918 GLN B N 6
ATOM 13424 C CA . GLN B 1 38 ? 5.511 0.026 -4.226 1.00 0.00 918 GLN B CA 6
ATOM 13425 C C . GLN B 1 38 ? 4.294 0.848 -4.633 1.00 0.00 918 GLN B C 6
ATOM 13426 O O . GLN B 1 38 ? 4.115 1.179 -5.808 1.00 0.00 918 GLN B O 6
ATOM 13440 N N . LYS B 1 39 ? 3.457 1.180 -3.662 1.00 0.00 919 LYS B N 6
ATOM 13441 C CA . LYS B 1 39 ? 2.263 1.960 -3.953 1.00 0.00 919 LYS B CA 6
ATOM 13442 C C . LYS B 1 39 ? 2.639 3.313 -4.526 1.00 0.00 919 LYS B C 6
ATOM 13443 O O . LYS B 1 39 ? 2.021 3.774 -5.479 1.00 0.00 919 LYS B O 6
ATOM 13462 N N . LEU B 1 40 ? 3.658 3.939 -3.955 1.00 0.00 920 LEU B N 6
ATOM 13463 C CA . LEU B 1 40 ? 4.097 5.244 -4.435 1.00 0.00 920 LEU B CA 6
ATOM 13464 C C . LEU B 1 40 ? 4.523 5.139 -5.896 1.00 0.00 920 LEU B C 6
ATOM 13465 O O . LEU B 1 40 ? 4.258 6.040 -6.695 1.00 0.00 920 LEU B O 6
ATOM 13481 N N . GLN B 1 41 ? 5.177 4.042 -6.242 1.00 0.00 921 GLN B N 6
ATOM 13482 C CA . GLN B 1 41 ? 5.618 3.855 -7.611 1.00 0.00 921 GLN B CA 6
ATOM 13483 C C . GLN B 1 41 ? 4.417 3.846 -8.552 1.00 0.00 921 GLN B C 6
ATOM 13484 O O . GLN B 1 41 ? 4.457 4.438 -9.635 1.00 0.00 921 GLN B O 6
ATOM 13498 N N . LEU B 1 42 ? 3.345 3.190 -8.127 1.00 0.00 922 LEU B N 6
ATOM 13499 C CA . LEU B 1 42 ? 2.139 3.136 -8.943 1.00 0.00 922 LEU B CA 6
ATOM 13500 C C . LEU B 1 42 ? 1.573 4.545 -9.125 1.00 0.00 922 LEU B C 6
ATOM 13501 O O . LEU B 1 42 ? 1.082 4.890 -10.200 1.00 0.00 922 LEU B O 6
ATOM 13517 N N . GLU B 1 43 ? 1.638 5.356 -8.074 1.00 0.00 923 GLU B N 6
ATOM 13518 C CA . GLU B 1 43 ? 1.122 6.716 -8.155 1.00 0.00 923 GLU B CA 6
ATOM 13519 C C . GLU B 1 43 ? 1.838 7.486 -9.251 1.00 0.00 923 GLU B C 6
ATOM 13520 O O . GLU B 1 43 ? 1.216 8.225 -10.010 1.00 0.00 923 GLU B O 6
ATOM 13532 N N . ASP B 1 44 ? 3.147 7.302 -9.332 1.00 0.00 924 ASP B N 6
ATOM 13533 C CA . ASP B 1 44 ? 3.930 7.986 -10.351 1.00 0.00 924 ASP B CA 6
ATOM 13534 C C . ASP B 1 44 ? 3.481 7.549 -11.741 1.00 0.00 924 ASP B C 6
ATOM 13535 O O . ASP B 1 44 ? 3.365 8.371 -12.650 1.00 0.00 924 ASP B O 6
ATOM 13544 N N . LYS B 1 45 ? 3.232 6.254 -11.901 1.00 0.00 925 LYS B N 6
ATOM 13545 C CA . LYS B 1 45 ? 2.802 5.730 -13.192 1.00 0.00 925 LYS B CA 6
ATOM 13546 C C . LYS B 1 45 ? 1.457 6.339 -13.596 1.00 0.00 925 LYS B C 6
ATOM 13547 O O . LYS B 1 45 ? 1.289 6.796 -14.727 1.00 0.00 925 LYS B O 6
ATOM 13566 N N . VAL B 1 46 ? 0.509 6.351 -12.661 1.00 0.00 926 VAL B N 6
ATOM 13567 C CA . VAL B 1 46 ? -0.813 6.917 -12.926 1.00 0.00 926 VAL B CA 6
ATOM 13568 C C . VAL B 1 46 ? -0.701 8.419 -13.166 1.00 0.00 926 VAL B C 6
ATOM 13569 O O . VAL B 1 46 ? -1.304 8.956 -14.092 1.00 0.00 926 VAL B O 6
ATOM 13582 N N . GLU B 1 47 ? 0.079 9.093 -12.323 1.00 0.00 927 GLU B N 6
ATOM 13583 C CA . GLU B 1 47 ? 0.263 10.537 -12.461 1.00 0.00 927 GLU B CA 6
ATOM 13584 C C . GLU B 1 47 ? 0.883 10.889 -13.812 1.00 0.00 927 GLU B C 6
ATOM 13585 O O . GLU B 1 47 ? 0.395 11.777 -14.512 1.00 0.00 927 GLU B O 6
ATOM 13597 N N . GLU B 1 48 ? 1.956 10.196 -14.170 1.00 0.00 928 GLU B N 6
ATOM 13598 C CA . GLU B 1 48 ? 2.627 10.456 -15.440 1.00 0.00 928 GLU B CA 6
ATOM 13599 C C . GLU B 1 48 ? 1.716 10.113 -16.610 1.00 0.00 928 GLU B C 6
ATOM 13600 O O . GLU B 1 48 ? 1.632 10.858 -17.588 1.00 0.00 928 GLU B O 6
ATOM 13612 N N . LEU B 1 49 ? 1.030 8.986 -16.500 1.00 0.00 929 LEU B N 6
ATOM 13613 C CA . LEU B 1 49 ? 0.119 8.557 -17.549 1.00 0.00 929 LEU B CA 6
ATOM 13614 C C . LEU B 1 49 ? -1.009 9.565 -17.688 1.00 0.00 929 LEU B C 6
ATOM 13615 O O . LEU B 1 49 ? -1.452 9.874 -18.794 1.00 0.00 929 LEU B O 6
ATOM 13631 N N . LEU B 1 50 ? -1.473 10.072 -16.555 1.00 0.00 930 LEU B N 6
ATOM 13632 C CA . LEU B 1 50 ? -2.551 11.041 -16.563 1.00 0.00 930 LEU B CA 6
ATOM 13633 C C . LEU B 1 50 ? -2.126 12.295 -17.319 1.00 0.00 930 LEU B C 6
ATOM 13634 O O . LEU B 1 50 ? -2.901 12.859 -18.091 1.00 0.00 930 LEU B O 6
ATOM 13650 N N . SER B 1 51 ? -0.892 12.733 -17.088 1.00 0.00 931 SER B N 6
ATOM 13651 C CA . SER B 1 51 ? -0.389 13.929 -17.752 1.00 0.00 931 SER B CA 6
ATOM 13652 C C . SER B 1 51 ? -0.367 13.745 -19.270 1.00 0.00 931 SER B C 6
ATOM 13653 O O . SER B 1 51 ? -0.786 14.631 -20.027 1.00 0.00 931 SER B O 6
ATOM 13661 N N . LYS B 1 52 ? 0.111 12.586 -19.708 1.00 0.00 932 LYS B N 6
ATOM 13662 C CA . LYS B 1 52 ? 0.177 12.290 -21.135 1.00 0.00 932 LYS B CA 6
ATOM 13663 C C . LYS B 1 52 ? -1.224 12.203 -21.728 1.00 0.00 932 LYS B C 6
ATOM 13664 O O . LYS B 1 52 ? -1.490 12.727 -22.811 1.00 0.00 932 LYS B O 6
ATOM 13683 N N . ASN B 1 53 ? -2.119 11.545 -21.007 1.00 0.00 933 ASN B N 6
ATOM 13684 C CA . ASN B 1 53 ? -3.490 11.395 -21.471 1.00 0.00 933 ASN B CA 6
ATOM 13685 C C . ASN B 1 53 ? -4.131 12.764 -21.636 1.00 0.00 933 ASN B C 6
ATOM 13686 O O . ASN B 1 53 ? -4.862 13.001 -22.592 1.00 0.00 933 ASN B O 6
ATOM 13697 N N . TYR B 1 54 ? -3.842 13.659 -20.705 1.00 0.00 934 TYR B N 6
ATOM 13698 C CA . TYR B 1 54 ? -4.388 15.005 -20.768 1.00 0.00 934 TYR B CA 6
ATOM 13699 C C . TYR B 1 54 ? -3.950 15.685 -22.046 1.00 0.00 934 TYR B C 6
ATOM 13700 O O . TYR B 1 54 ? -4.733 16.383 -22.689 1.00 0.00 934 TYR B O 6
ATOM 13718 N N . HIS B 1 55 ? -2.697 15.488 -22.416 1.00 0.00 935 HIS B N 6
ATOM 13719 C CA . HIS B 1 55 ? -2.205 16.112 -23.624 1.00 0.00 935 HIS B CA 6
ATOM 13720 C C . HIS B 1 55 ? -3.020 15.641 -24.830 1.00 0.00 935 HIS B C 6
ATOM 13721 O O . HIS B 1 55 ? -3.456 16.449 -25.661 1.00 0.00 935 HIS B O 6
ATOM 13735 N N . LEU B 1 56 ? -3.251 14.332 -24.905 1.00 0.00 936 LEU B N 6
ATOM 13736 C CA . LEU B 1 56 ? -4.041 13.763 -25.996 1.00 0.00 936 LEU B CA 6
ATOM 13737 C C . LEU B 1 56 ? -5.501 14.177 -25.861 1.00 0.00 936 LEU B C 6
ATOM 13738 O O . LEU B 1 56 ? -6.195 14.377 -26.854 1.00 0.00 936 LEU B O 6
ATOM 13754 N N . GLU B 1 57 ? -5.962 14.296 -24.628 1.00 0.00 937 GLU B N 6
ATOM 13755 C CA . GLU B 1 57 ? -7.340 14.677 -24.385 1.00 0.00 937 GLU B CA 6
ATOM 13756 C C . GLU B 1 57 ? -7.624 16.059 -24.964 1.00 0.00 937 GLU B C 6
ATOM 13757 O O . GLU B 1 57 ? -8.638 16.261 -25.613 1.00 0.00 937 GLU B O 6
ATOM 13769 N N . ASN B 1 58 ? -6.721 17.004 -24.733 1.00 0.00 938 ASN B N 6
ATOM 13770 C CA . ASN B 1 58 ? -6.904 18.357 -25.253 1.00 0.00 938 ASN B CA 6
ATOM 13771 C C . ASN B 1 58 ? -6.844 18.375 -26.772 1.00 0.00 938 ASN B C 6
ATOM 13772 O O . ASN B 1 58 ? -7.635 19.060 -27.423 1.00 0.00 938 ASN B O 6
ATOM 13783 N N . GLU B 1 59 ? -5.904 17.632 -27.338 1.00 0.00 939 GLU B N 6
ATOM 13784 C CA . GLU B 1 59 ? -5.767 17.596 -28.787 1.00 0.00 939 GLU B CA 6
ATOM 13785 C C . GLU B 1 59 ? -6.975 16.926 -29.439 1.00 0.00 939 GLU B C 6
ATOM 13786 O O . GLU B 1 59 ? -7.588 17.473 -30.363 1.00 0.00 939 GLU B O 6
ATOM 13798 N N . VAL B 1 60 ? -7.310 15.741 -28.951 1.00 0.00 940 VAL B N 6
ATOM 13799 C CA . VAL B 1 60 ? -8.438 14.995 -29.488 1.00 0.00 940 VAL B CA 6
ATOM 13800 C C . VAL B 1 60 ? -9.745 15.718 -29.201 1.00 0.00 940 VAL B C 6
ATOM 13801 O O . VAL B 1 60 ? -10.592 15.862 -30.079 1.00 0.00 940 VAL B O 6
ATOM 13814 N N . ALA B 1 61 ? -9.895 16.185 -27.966 1.00 0.00 941 ALA B N 6
ATOM 13815 C CA . ALA B 1 61 ? -11.102 16.900 -27.578 1.00 0.00 941 ALA B CA 6
ATOM 13816 C C . ALA B 1 61 ? -11.278 18.110 -28.466 1.00 0.00 941 ALA B C 6
ATOM 13817 O O . ALA B 1 61 ? -12.393 18.460 -28.842 1.00 0.00 941 ALA B O 6
ATOM 13824 N N . ARG B 1 62 ? -10.166 18.744 -28.812 1.00 0.00 942 ARG B N 6
ATOM 13825 C CA . ARG B 1 62 ? -10.227 19.911 -29.667 1.00 0.00 942 ARG B CA 6
ATOM 13826 C C . ARG B 1 62 ? -10.830 19.523 -31.012 1.00 0.00 942 ARG B C 6
ATOM 13827 O O . ARG B 1 62 ? -11.693 20.221 -31.541 1.00 0.00 942 ARG B O 6
ATOM 13848 N N . LEU B 1 63 ? -10.375 18.398 -31.557 1.00 0.00 943 LEU B N 6
ATOM 13849 C CA . LEU B 1 63 ? -10.895 17.923 -32.837 1.00 0.00 943 LEU B CA 6
ATOM 13850 C C . LEU B 1 63 ? -12.362 17.518 -32.717 1.00 0.00 943 LEU B C 6
ATOM 13851 O O . LEU B 1 63 ? -13.160 17.782 -33.618 1.00 0.00 943 LEU B O 6
ATOM 13867 N N . LYS B 1 64 ? -12.711 16.868 -31.612 1.00 0.00 944 LYS B N 6
ATOM 13868 C CA . LYS B 1 64 ? -14.085 16.432 -31.411 1.00 0.00 944 LYS B CA 6
ATOM 13869 C C . LYS B 1 64 ? -15.032 17.624 -31.410 1.00 0.00 944 LYS B C 6
ATOM 13870 O O . LYS B 1 64 ? -16.142 17.545 -31.934 1.00 0.00 944 LYS B O 6
ATOM 13889 N N . LYS B 1 65 ? -14.590 18.725 -30.825 1.00 0.00 945 LYS B N 6
ATOM 13890 C CA . LYS B 1 65 ? -15.414 19.925 -30.769 1.00 0.00 945 LYS B CA 6
ATOM 13891 C C . LYS B 1 65 ? -15.889 20.308 -32.167 1.00 0.00 945 LYS B C 6
ATOM 13892 O O . LYS B 1 65 ? -16.987 20.839 -32.330 1.00 0.00 945 LYS B O 6
ATOM 13911 N N . LEU B 1 66 ? -15.063 20.045 -33.177 1.00 0.00 946 LEU B N 6
ATOM 13912 C CA . LEU B 1 66 ? -15.442 20.385 -34.540 1.00 0.00 946 LEU B CA 6
ATOM 13913 C C . LEU B 1 66 ? -16.713 19.639 -34.937 1.00 0.00 946 LEU B C 6
ATOM 13914 O O . LEU B 1 66 ? -17.666 20.241 -35.434 1.00 0.00 946 LEU B O 6
ATOM 13930 N N . VAL B 1 67 ? -16.730 18.332 -34.698 1.00 0.00 947 VAL B N 6
ATOM 13931 C CA . VAL B 1 67 ? -17.905 17.525 -35.017 1.00 0.00 947 VAL B CA 6
ATOM 13932 C C . VAL B 1 67 ? -19.020 17.785 -34.011 1.00 0.00 947 VAL B C 6
ATOM 13933 O O . VAL B 1 67 ? -20.191 17.902 -34.375 1.00 0.00 947 VAL B O 6
ATOM 13946 N N . GLY B 1 68 ? -18.645 17.867 -32.737 1.00 0.00 948 GLY B N 6
ATOM 13947 C CA . GLY B 1 68 ? -19.612 18.104 -31.673 1.00 0.00 948 GLY B CA 6
ATOM 13948 C C . GLY B 1 68 ? -18.913 18.235 -30.322 1.00 0.00 948 GLY B C 6
ATOM 13949 O O . GLY B 1 68 ? -18.840 19.326 -29.757 1.00 0.00 948 GLY B O 6
ATOM 13953 N N . GLU B 1 69 ? -18.399 17.116 -29.815 1.00 0.00 949 GLU B N 6
ATOM 13954 C CA . GLU B 1 69 ? -17.705 17.105 -28.527 1.00 0.00 949 GLU B CA 6
ATOM 13955 C C . GLU B 1 69 ? -17.231 15.697 -28.186 1.00 0.00 949 GLU B C 6
ATOM 13956 O O . GLU B 1 69 ? -17.764 14.759 -28.755 1.00 0.00 949 GLU B O 6
ATOM 13969 N N . GLY A 1 1 ? -22.542 10.265 -47.892 1.00 0.00 881 GLY A N 7
ATOM 13970 C CA . GLY A 1 1 ? -22.814 9.854 -46.486 1.00 0.00 881 GLY A CA 7
ATOM 13971 C C . GLY A 1 1 ? -21.927 8.669 -46.121 1.00 0.00 881 GLY A C 7
ATOM 13972 O O . GLY A 1 1 ? -21.408 8.588 -45.007 1.00 0.00 881 GLY A O 7
ATOM 13978 N N . SER A 1 2 ? -21.756 7.750 -47.066 1.00 0.00 882 SER A N 7
ATOM 13979 C CA . SER A 1 2 ? -20.929 6.572 -46.832 1.00 0.00 882 SER A CA 7
ATOM 13980 C C . SER A 1 2 ? -19.493 6.977 -46.520 1.00 0.00 882 SER A C 7
ATOM 13981 O O . SER A 1 2 ? -18.868 6.430 -45.610 1.00 0.00 882 SER A O 7
ATOM 13989 N N . HIS A 1 3 ? -18.977 7.936 -47.277 1.00 0.00 883 HIS A N 7
ATOM 13990 C CA . HIS A 1 3 ? -17.614 8.409 -47.072 1.00 0.00 883 HIS A CA 7
ATOM 13991 C C . HIS A 1 3 ? -17.477 9.074 -45.705 1.00 0.00 883 HIS A C 7
ATOM 13992 O O . HIS A 1 3 ? -16.464 8.917 -45.026 1.00 0.00 883 HIS A O 7
ATOM 14006 N N . GLU A 1 4 ? -18.501 9.826 -45.315 1.00 0.00 884 GLU A N 7
ATOM 14007 C CA . GLU A 1 4 ? -18.484 10.520 -44.033 1.00 0.00 884 GLU A CA 7
ATOM 14008 C C . GLU A 1 4 ? -18.331 9.530 -42.881 1.00 0.00 884 GLU A C 7
ATOM 14009 O O . GLU A 1 4 ? -17.916 9.899 -41.782 1.00 0.00 884 GLU A O 7
ATOM 14021 N N . ASN A 1 5 ? -18.652 8.272 -43.145 1.00 0.00 885 ASN A N 7
ATOM 14022 C CA . ASN A 1 5 ? -18.537 7.231 -42.131 1.00 0.00 885 ASN A CA 7
ATOM 14023 C C . ASN A 1 5 ? -17.133 7.205 -41.580 1.00 0.00 885 ASN A C 7
ATOM 14024 O O . ASN A 1 5 ? -16.921 6.836 -40.435 1.00 0.00 885 ASN A O 7
ATOM 14035 N N . LYS A 1 6 ? -16.171 7.584 -42.390 1.00 0.00 886 LYS A N 7
ATOM 14036 C CA . LYS A 1 6 ? -14.798 7.582 -41.934 1.00 0.00 886 LYS A CA 7
ATOM 14037 C C . LYS A 1 6 ? -14.612 8.563 -40.783 1.00 0.00 886 LYS A C 7
ATOM 14038 O O . LYS A 1 6 ? -13.980 8.238 -39.781 1.00 0.00 886 LYS A O 7
ATOM 14057 N N . GLN A 1 7 ? -15.162 9.763 -40.932 1.00 0.00 887 GLN A N 7
ATOM 14058 C CA . GLN A 1 7 ? -15.042 10.775 -39.889 1.00 0.00 887 GLN A CA 7
ATOM 14059 C C . GLN A 1 7 ? -15.780 10.328 -38.634 1.00 0.00 887 GLN A C 7
ATOM 14060 O O . GLN A 1 7 ? -15.258 10.424 -37.527 1.00 0.00 887 GLN A O 7
ATOM 14074 N N . VAL A 1 8 ? -16.995 9.833 -38.817 1.00 0.00 888 VAL A N 7
ATOM 14075 C CA . VAL A 1 8 ? -17.797 9.373 -37.691 1.00 0.00 888 VAL A CA 7
ATOM 14076 C C . VAL A 1 8 ? -17.138 8.171 -37.031 1.00 0.00 888 VAL A C 7
ATOM 14077 O O . VAL A 1 8 ? -17.066 8.083 -35.804 1.00 0.00 888 VAL A O 7
ATOM 14090 N N . GLU A 1 9 ? -16.661 7.246 -37.852 1.00 0.00 889 GLU A N 7
ATOM 14091 C CA . GLU A 1 9 ? -16.012 6.049 -37.344 1.00 0.00 889 GLU A CA 7
ATOM 14092 C C . GLU A 1 9 ? -14.702 6.391 -36.642 1.00 0.00 889 GLU A C 7
ATOM 14093 O O . GLU A 1 9 ? -14.357 5.788 -35.632 1.00 0.00 889 GLU A O 7
ATOM 14105 N N . GLU A 1 10 ? -13.972 7.353 -37.192 1.00 0.00 890 GLU A N 7
ATOM 14106 C CA . GLU A 1 10 ? -12.690 7.748 -36.621 1.00 0.00 890 GLU A CA 7
ATOM 14107 C C . GLU A 1 10 ? -12.880 8.317 -35.219 1.00 0.00 890 GLU A C 7
ATOM 14108 O O . GLU A 1 10 ? -12.186 7.930 -34.279 1.00 0.00 890 GLU A O 7
ATOM 14120 N N . ILE A 1 11 ? -13.845 9.212 -35.083 1.00 0.00 891 ILE A N 7
ATOM 14121 C CA . ILE A 1 11 ? -14.141 9.811 -33.788 1.00 0.00 891 ILE A CA 7
ATOM 14122 C C . ILE A 1 11 ? -14.588 8.738 -32.799 1.00 0.00 891 ILE A C 7
ATOM 14123 O O . ILE A 1 11 ? -14.198 8.758 -31.633 1.00 0.00 891 ILE A O 7
ATOM 14139 N N . LEU A 1 12 ? -15.414 7.819 -33.261 1.00 0.00 892 LEU A N 7
ATOM 14140 C CA . LEU A 1 12 ? -15.908 6.766 -32.390 1.00 0.00 892 LEU A CA 7
ATOM 14141 C C . LEU A 1 12 ? -14.740 5.978 -31.803 1.00 0.00 892 LEU A C 7
ATOM 14142 O O . LEU A 1 12 ? -14.730 5.646 -30.611 1.00 0.00 892 LEU A O 7
ATOM 14158 N N . ARG A 1 13 ? -13.747 5.703 -32.633 1.00 0.00 893 ARG A N 7
ATOM 14159 C CA . ARG A 1 13 ? -12.577 4.972 -32.171 1.00 0.00 893 ARG A CA 7
ATOM 14160 C C . ARG A 1 13 ? -11.848 5.779 -31.103 1.00 0.00 893 ARG A C 7
ATOM 14161 O O . ARG A 1 13 ? -11.349 5.228 -30.122 1.00 0.00 893 ARG A O 7
ATOM 14182 N N . LEU A 1 14 ? -11.798 7.092 -31.298 1.00 0.00 894 LEU A N 7
ATOM 14183 C CA . LEU A 1 14 ? -11.133 7.969 -30.342 1.00 0.00 894 LEU A CA 7
ATOM 14184 C C . LEU A 1 14 ? -11.843 7.926 -28.991 1.00 0.00 894 LEU A C 7
ATOM 14185 O O . LEU A 1 14 ? -11.202 7.957 -27.946 1.00 0.00 894 LEU A O 7
ATOM 14201 N N . GLU A 1 15 ? -13.167 7.850 -29.020 1.00 0.00 895 GLU A N 7
ATOM 14202 C CA . GLU A 1 15 ? -13.951 7.795 -27.801 1.00 0.00 895 GLU A CA 7
ATOM 14203 C C . GLU A 1 15 ? -13.588 6.542 -27.016 1.00 0.00 895 GLU A C 7
ATOM 14204 O O . GLU A 1 15 ? -13.477 6.577 -25.792 1.00 0.00 895 GLU A O 7
ATOM 14216 N N . LYS A 1 16 ? -13.396 5.437 -27.730 1.00 0.00 896 LYS A N 7
ATOM 14217 C CA . LYS A 1 16 ? -13.033 4.186 -27.073 1.00 0.00 896 LYS A CA 7
ATOM 14218 C C . LYS A 1 16 ? -11.675 4.321 -26.390 1.00 0.00 896 LYS A C 7
ATOM 14219 O O . LYS A 1 16 ? -11.495 3.885 -25.252 1.00 0.00 896 LYS A O 7
ATOM 14238 N N . GLU A 1 17 ? -10.722 4.931 -27.091 1.00 0.00 897 GLU A N 7
ATOM 14239 C CA . GLU A 1 17 ? -9.385 5.121 -26.536 1.00 0.00 897 GLU A CA 7
ATOM 14240 C C . GLU A 1 17 ? -9.421 6.114 -25.379 1.00 0.00 897 GLU A C 7
ATOM 14241 O O . GLU A 1 17 ? -8.780 5.908 -24.349 1.00 0.00 897 GLU A O 7
ATOM 14253 N N . ILE A 1 18 ? -10.181 7.192 -25.555 1.00 0.00 898 ILE A N 7
ATOM 14254 C CA . ILE A 1 18 ? -10.300 8.208 -24.515 1.00 0.00 898 ILE A CA 7
ATOM 14255 C C . ILE A 1 18 ? -10.965 7.610 -23.287 1.00 0.00 898 ILE A C 7
ATOM 14256 O O . ILE A 1 18 ? -10.531 7.839 -22.157 1.00 0.00 898 ILE A O 7
ATOM 14272 N N . GLU A 1 19 ? -12.023 6.841 -23.511 1.00 0.00 899 GLU A N 7
ATOM 14273 C CA . GLU A 1 19 ? -12.733 6.224 -22.396 1.00 0.00 899 GLU A CA 7
ATOM 14274 C C . GLU A 1 19 ? -11.790 5.312 -21.618 1.00 0.00 899 GLU A C 7
ATOM 14275 O O . GLU A 1 19 ? -11.831 5.265 -20.390 1.00 0.00 899 GLU A O 7
ATOM 14287 N N . ASP A 1 20 ? -10.940 4.592 -22.342 1.00 0.00 900 ASP A N 7
ATOM 14288 C CA . ASP A 1 20 ? -9.991 3.686 -21.706 1.00 0.00 900 ASP A CA 7
ATOM 14289 C C . ASP A 1 20 ? -9.031 4.458 -20.806 1.00 0.00 900 ASP A C 7
ATOM 14290 O O . ASP A 1 20 ? -8.739 4.038 -19.687 1.00 0.00 900 ASP A O 7
ATOM 14299 N N . LEU A 1 21 ? -8.543 5.589 -21.302 1.00 0.00 901 LEU A N 7
ATOM 14300 C CA . LEU A 1 21 ? -7.614 6.414 -20.535 1.00 0.00 901 LEU A CA 7
ATOM 14301 C C . LEU A 1 21 ? -8.280 6.930 -19.266 1.00 0.00 901 LEU A C 7
ATOM 14302 O O . LEU A 1 21 ? -7.669 6.952 -18.197 1.00 0.00 901 LEU A O 7
ATOM 14318 N N . GLN A 1 22 ? -9.534 7.343 -19.389 1.00 0.00 902 GLN A N 7
ATOM 14319 C CA . GLN A 1 22 ? -10.272 7.858 -18.242 1.00 0.00 902 GLN A CA 7
ATOM 14320 C C . GLN A 1 22 ? -10.378 6.797 -17.155 1.00 0.00 902 GLN A C 7
ATOM 14321 O O . GLN A 1 22 ? -10.133 7.071 -15.980 1.00 0.00 902 GLN A O 7
ATOM 14335 N N . ARG A 1 23 ? -10.749 5.589 -17.553 1.00 0.00 903 ARG A N 7
ATOM 14336 C CA . ARG A 1 23 ? -10.892 4.496 -16.603 1.00 0.00 903 ARG A CA 7
ATOM 14337 C C . ARG A 1 23 ? -9.538 4.117 -16.018 1.00 0.00 903 ARG A C 7
ATOM 14338 O O . ARG A 1 23 ? -9.427 3.823 -14.834 1.00 0.00 903 ARG A O 7
ATOM 14359 N N . MET A 1 24 ? -8.510 4.124 -16.859 1.00 0.00 904 MET A N 7
ATOM 14360 C CA . MET A 1 24 ? -7.171 3.773 -16.402 1.00 0.00 904 MET A CA 7
ATOM 14361 C C . MET A 1 24 ? -6.675 4.777 -15.368 1.00 0.00 904 MET A C 7
ATOM 14362 O O . MET A 1 24 ? -6.123 4.397 -14.340 1.00 0.00 904 MET A O 7
ATOM 14376 N N . LYS A 1 25 ? -6.884 6.057 -15.636 1.00 0.00 905 LYS A N 7
ATOM 14377 C CA . LYS A 1 25 ? -6.453 7.092 -14.708 1.00 0.00 905 LYS A CA 7
ATOM 14378 C C . LYS A 1 25 ? -7.220 6.993 -13.391 1.00 0.00 905 LYS A C 7
ATOM 14379 O O . LYS A 1 25 ? -6.629 7.039 -12.310 1.00 0.00 905 LYS A O 7
ATOM 14398 N N . GLU A 1 26 ? -8.539 6.868 -13.486 1.00 0.00 906 GLU A N 7
ATOM 14399 C CA . GLU A 1 26 ? -9.374 6.781 -12.295 1.00 0.00 906 GLU A CA 7
ATOM 14400 C C . GLU A 1 26 ? -9.116 5.483 -11.539 1.00 0.00 906 GLU A C 7
ATOM 14401 O O . GLU A 1 26 ? -9.096 5.464 -10.311 1.00 0.00 906 GLU A O 7
ATOM 14413 N N . ARG A 1 27 ? -8.922 4.400 -12.279 1.00 0.00 907 ARG A N 7
ATOM 14414 C CA . ARG A 1 27 ? -8.672 3.101 -11.668 1.00 0.00 907 ARG A CA 7
ATOM 14415 C C . ARG A 1 27 ? -7.406 3.134 -10.823 1.00 0.00 907 ARG A C 7
ATOM 14416 O O . ARG A 1 27 ? -7.380 2.617 -9.706 1.00 0.00 907 ARG A O 7
ATOM 14437 N N . GLN A 1 28 ? -6.360 3.753 -11.351 1.00 0.00 908 GLN A N 7
ATOM 14438 C CA . GLN A 1 28 ? -5.105 3.849 -10.620 1.00 0.00 908 GLN A CA 7
ATOM 14439 C C . GLN A 1 28 ? -5.280 4.694 -9.361 1.00 0.00 908 GLN A C 7
ATOM 14440 O O . GLN A 1 28 ? -4.797 4.334 -8.284 1.00 0.00 908 GLN A O 7
ATOM 14454 N N . GLU A 1 29 ? -5.979 5.818 -9.498 1.00 0.00 909 GLU A N 7
ATOM 14455 C CA . GLU A 1 29 ? -6.212 6.699 -8.359 1.00 0.00 909 GLU A CA 7
ATOM 14456 C C . GLU A 1 29 ? -6.977 5.959 -7.268 1.00 0.00 909 GLU A C 7
ATOM 14457 O O . GLU A 1 29 ? -6.696 6.112 -6.077 1.00 0.00 909 GLU A O 7
ATOM 14469 N N . LEU A 1 30 ? -7.934 5.144 -7.687 1.00 0.00 910 LEU A N 7
ATOM 14470 C CA . LEU A 1 30 ? -8.729 4.366 -6.747 1.00 0.00 910 LEU A CA 7
ATOM 14471 C C . LEU A 1 30 ? -7.846 3.382 -5.997 1.00 0.00 910 LEU A C 7
ATOM 14472 O O . LEU A 1 30 ? -8.027 3.155 -4.800 1.00 0.00 910 LEU A O 7
ATOM 14488 N N . SER A 1 31 ? -6.887 2.797 -6.704 1.00 0.00 911 SER A N 7
ATOM 14489 C CA . SER A 1 31 ? -5.985 1.839 -6.083 1.00 0.00 911 SER A CA 7
ATOM 14490 C C . SER A 1 31 ? -5.189 2.502 -4.966 1.00 0.00 911 SER A C 7
ATOM 14491 O O . SER A 1 31 ? -4.994 1.918 -3.900 1.00 0.00 911 SER A O 7
ATOM 14499 N N . LEU A 1 32 ? -4.739 3.725 -5.215 1.00 0.00 912 LEU A N 7
ATOM 14500 C CA . LEU A 1 32 ? -3.972 4.459 -4.214 1.00 0.00 912 LEU A CA 7
ATOM 14501 C C . LEU A 1 32 ? -4.815 4.718 -2.976 1.00 0.00 912 LEU A C 7
ATOM 14502 O O . LEU A 1 32 ? -4.339 4.584 -1.848 1.00 0.00 912 LEU A O 7
ATOM 14518 N N . THR A 1 33 ? -6.070 5.079 -3.189 1.00 0.00 913 THR A N 7
ATOM 14519 C CA . THR A 1 33 ? -6.962 5.344 -2.073 1.00 0.00 913 THR A CA 7
ATOM 14520 C C . THR A 1 33 ? -7.103 4.096 -1.211 1.00 0.00 913 THR A C 7
ATOM 14521 O O . THR A 1 33 ? -7.001 4.156 0.015 1.00 0.00 913 THR A O 7
ATOM 14532 N N . GLU A 1 34 ? -7.320 2.963 -1.860 1.00 0.00 914 GLU A N 7
ATOM 14533 C CA . GLU A 1 34 ? -7.463 1.711 -1.137 1.00 0.00 914 GLU A CA 7
ATOM 14534 C C . GLU A 1 34 ? -6.158 1.354 -0.434 1.00 0.00 914 GLU A C 7
ATOM 14535 O O . GLU A 1 34 ? -6.166 0.844 0.686 1.00 0.00 914 GLU A O 7
ATOM 14547 N N . ALA A 1 35 ? -5.033 1.627 -1.092 1.00 0.00 915 ALA A N 7
ATOM 14548 C CA . ALA A 1 35 ? -3.737 1.322 -0.503 1.00 0.00 915 ALA A CA 7
ATOM 14549 C C . ALA A 1 35 ? -3.530 2.103 0.778 1.00 0.00 915 ALA A C 7
ATOM 14550 O O . ALA A 1 35 ? -2.995 1.577 1.755 1.00 0.00 915 ALA A O 7
ATOM 14557 N N . SER A 1 36 ? -3.947 3.354 0.777 1.00 0.00 916 SER A N 7
ATOM 14558 C CA . SER A 1 36 ? -3.786 4.179 1.956 1.00 0.00 916 SER A CA 7
ATOM 14559 C C . SER A 1 36 ? -4.587 3.612 3.124 1.00 0.00 916 SER A C 7
ATOM 14560 O O . SER A 1 36 ? -4.086 3.510 4.248 1.00 0.00 916 SER A O 7
ATOM 14568 N N . LEU A 1 37 ? -5.827 3.235 2.849 1.00 0.00 917 LEU A N 7
ATOM 14569 C CA . LEU A 1 37 ? -6.685 2.672 3.885 1.00 0.00 917 LEU A CA 7
ATOM 14570 C C . LEU A 1 37 ? -6.093 1.376 4.431 1.00 0.00 917 LEU A C 7
ATOM 14571 O O . LEU A 1 37 ? -6.102 1.142 5.640 1.00 0.00 917 LEU A O 7
ATOM 14587 N N . GLN A 1 38 ? -5.575 0.545 3.544 1.00 0.00 918 GLN A N 7
ATOM 14588 C CA . GLN A 1 38 ? -4.986 -0.710 3.972 1.00 0.00 918 GLN A CA 7
ATOM 14589 C C . GLN A 1 38 ? -3.839 -0.449 4.939 1.00 0.00 918 GLN A C 7
ATOM 14590 O O . GLN A 1 38 ? -3.695 -1.130 5.957 1.00 0.00 918 GLN A O 7
ATOM 14604 N N . LYS A 1 39 ? -3.034 0.553 4.631 1.00 0.00 919 LYS A N 7
ATOM 14605 C CA . LYS A 1 39 ? -1.912 0.891 5.490 1.00 0.00 919 LYS A CA 7
ATOM 14606 C C . LYS A 1 39 ? -2.399 1.262 6.882 1.00 0.00 919 LYS A C 7
ATOM 14607 O O . LYS A 1 39 ? -1.803 0.861 7.877 1.00 0.00 919 LYS A O 7
ATOM 14626 N N . LEU A 1 40 ? -3.489 2.016 6.947 1.00 0.00 920 LEU A N 7
ATOM 14627 C CA . LEU A 1 40 ? -4.036 2.425 8.236 1.00 0.00 920 LEU A CA 7
ATOM 14628 C C . LEU A 1 40 ? -4.418 1.197 9.054 1.00 0.00 920 LEU A C 7
ATOM 14629 O O . LEU A 1 40 ? -4.228 1.165 10.272 1.00 0.00 920 LEU A O 7
ATOM 14645 N N . GLN A 1 41 ? -4.958 0.190 8.389 1.00 0.00 921 GLN A N 7
ATOM 14646 C CA . GLN A 1 41 ? -5.355 -1.018 9.091 1.00 0.00 921 GLN A CA 7
ATOM 14647 C C . GLN A 1 41 ? -4.145 -1.653 9.767 1.00 0.00 921 GLN A C 7
ATOM 14648 O O . GLN A 1 41 ? -4.219 -2.099 10.918 1.00 0.00 921 GLN A O 7
ATOM 14662 N N . LEU A 1 42 ? -3.025 -1.671 9.059 1.00 0.00 922 LEU A N 7
ATOM 14663 C CA . LEU A 1 42 ? -1.804 -2.235 9.619 1.00 0.00 922 LEU A CA 7
ATOM 14664 C C . LEU A 1 42 ? -1.376 -1.443 10.850 1.00 0.00 922 LEU A C 7
ATOM 14665 O O . LEU A 1 42 ? -0.912 -2.016 11.834 1.00 0.00 922 LEU A O 7
ATOM 14681 N N . GLU A 1 43 ? -1.532 -0.127 10.793 1.00 0.00 923 GLU A N 7
ATOM 14682 C CA . GLU A 1 43 ? -1.152 0.711 11.919 1.00 0.00 923 GLU A CA 7
ATOM 14683 C C . GLU A 1 43 ? -1.928 0.304 13.159 1.00 0.00 923 GLU A C 7
ATOM 14684 O O . GLU A 1 43 ? -1.383 0.274 14.258 1.00 0.00 923 GLU A O 7
ATOM 14696 N N . ASP A 1 44 ? -3.203 -0.016 12.976 1.00 0.00 924 ASP A N 7
ATOM 14697 C CA . ASP A 1 44 ? -4.031 -0.428 14.101 1.00 0.00 924 ASP A CA 7
ATOM 14698 C C . ASP A 1 44 ? -3.492 -1.720 14.708 1.00 0.00 924 ASP A C 7
ATOM 14699 O O . ASP A 1 44 ? -3.393 -1.848 15.929 1.00 0.00 924 ASP A O 7
ATOM 14708 N N . LYS A 1 45 ? -3.140 -2.675 13.850 1.00 0.00 925 LYS A N 7
ATOM 14709 C CA . LYS A 1 45 ? -2.605 -3.949 14.325 1.00 0.00 925 LYS A CA 7
ATOM 14710 C C . LYS A 1 45 ? -1.258 -3.753 15.002 1.00 0.00 925 LYS A C 7
ATOM 14711 O O . LYS A 1 45 ? -1.011 -4.287 16.083 1.00 0.00 925 LYS A O 7
ATOM 14730 N N . VAL A 1 46 ? -0.392 -2.987 14.357 1.00 0.00 926 VAL A N 7
ATOM 14731 C CA . VAL A 1 46 ? 0.931 -2.730 14.901 1.00 0.00 926 VAL A CA 7
ATOM 14732 C C . VAL A 1 46 ? 0.826 -1.938 16.197 1.00 0.00 926 VAL A C 7
ATOM 14733 O O . VAL A 1 46 ? 1.542 -2.207 17.153 1.00 0.00 926 VAL A O 7
ATOM 14746 N N . GLU A 1 47 ? -0.057 -0.952 16.215 1.00 0.00 927 GLU A N 7
ATOM 14747 C CA . GLU A 1 47 ? -0.235 -0.123 17.402 1.00 0.00 927 GLU A CA 7
ATOM 14748 C C . GLU A 1 47 ? -0.608 -0.974 18.611 1.00 0.00 927 GLU A C 7
ATOM 14749 O O . GLU A 1 47 ? -0.018 -0.838 19.682 1.00 0.00 927 GLU A O 7
ATOM 14761 N N . GLU A 1 48 ? -1.592 -1.847 18.437 1.00 0.00 928 GLU A N 7
ATOM 14762 C CA . GLU A 1 48 ? -2.033 -2.709 19.527 1.00 0.00 928 GLU A CA 7
ATOM 14763 C C . GLU A 1 48 ? -0.962 -3.734 19.876 1.00 0.00 928 GLU A C 7
ATOM 14764 O O . GLU A 1 48 ? -0.670 -3.964 21.049 1.00 0.00 928 GLU A O 7
ATOM 14776 N N . LEU A 1 49 ? -0.376 -4.341 18.854 1.00 0.00 929 LEU A N 7
ATOM 14777 C CA . LEU A 1 49 ? 0.665 -5.337 19.068 1.00 0.00 929 LEU A CA 7
ATOM 14778 C C . LEU A 1 49 ? 1.866 -4.709 19.753 1.00 0.00 929 LEU A C 7
ATOM 14779 O O . LEU A 1 49 ? 2.471 -5.303 20.642 1.00 0.00 929 LEU A O 7
ATOM 14795 N N . LEU A 1 50 ? 2.202 -3.502 19.334 1.00 0.00 930 LEU A N 7
ATOM 14796 C CA . LEU A 1 50 ? 3.328 -2.797 19.913 1.00 0.00 930 LEU A CA 7
ATOM 14797 C C . LEU A 1 50 ? 3.081 -2.539 21.392 1.00 0.00 930 LEU A C 7
ATOM 14798 O O . LEU A 1 50 ? 3.969 -2.718 22.223 1.00 0.00 930 LEU A O 7
ATOM 14814 N N . SER A 1 51 ? 1.864 -2.109 21.710 1.00 0.00 931 SER A N 7
ATOM 14815 C CA . SER A 1 51 ? 1.510 -1.819 23.097 1.00 0.00 931 SER A CA 7
ATOM 14816 C C . SER A 1 51 ? 1.575 -3.079 23.951 1.00 0.00 931 SER A C 7
ATOM 14817 O O . SER A 1 51 ? 2.117 -3.069 25.061 1.00 0.00 931 SER A O 7
ATOM 14825 N N . LYS A 1 52 ? 1.033 -4.168 23.419 1.00 0.00 932 LYS A N 7
ATOM 14826 C CA . LYS A 1 52 ? 1.040 -5.437 24.131 1.00 0.00 932 LYS A CA 7
ATOM 14827 C C . LYS A 1 52 ? 2.465 -5.947 24.292 1.00 0.00 932 LYS A C 7
ATOM 14828 O O . LYS A 1 52 ? 2.851 -6.415 25.360 1.00 0.00 932 LYS A O 7
ATOM 14847 N N . ASN A 1 53 ? 3.244 -5.851 23.223 1.00 0.00 933 ASN A N 7
ATOM 14848 C CA . ASN A 1 53 ? 4.624 -6.311 23.262 1.00 0.00 933 ASN A CA 7
ATOM 14849 C C . ASN A 1 53 ? 5.395 -5.546 24.327 1.00 0.00 933 ASN A C 7
ATOM 14850 O O . ASN A 1 53 ? 6.186 -6.122 25.065 1.00 0.00 933 ASN A O 7
ATOM 14861 N N . TYR A 1 54 ? 5.149 -4.246 24.409 1.00 0.00 934 TYR A N 7
ATOM 14862 C CA . TYR A 1 54 ? 5.824 -3.417 25.399 1.00 0.00 934 TYR A CA 7
ATOM 14863 C C . TYR A 1 54 ? 5.505 -3.906 26.800 1.00 0.00 934 TYR A C 7
ATOM 14864 O O . TYR A 1 54 ? 6.383 -3.959 27.662 1.00 0.00 934 TYR A O 7
ATOM 14882 N N . HIS A 1 55 ? 4.245 -4.249 27.034 1.00 0.00 935 HIS A N 7
ATOM 14883 C CA . HIS A 1 55 ? 3.849 -4.716 28.352 1.00 0.00 935 HIS A CA 7
ATOM 14884 C C . HIS A 1 55 ? 4.523 -6.049 28.692 1.00 0.00 935 HIS A C 7
ATOM 14885 O O . HIS A 1 55 ? 5.060 -6.228 29.792 1.00 0.00 935 HIS A O 7
ATOM 14899 N N . LEU A 1 56 ? 4.510 -6.970 27.733 1.00 0.00 936 LEU A N 7
ATOM 14900 C CA . LEU A 1 56 ? 5.137 -8.278 27.919 1.00 0.00 936 LEU A CA 7
ATOM 14901 C C . LEU A 1 56 ? 6.641 -8.124 28.074 1.00 0.00 936 LEU A C 7
ATOM 14902 O O . LEU A 1 56 ? 7.267 -8.836 28.855 1.00 0.00 936 LEU A O 7
ATOM 14918 N N . GLU A 1 57 ? 7.219 -7.202 27.326 1.00 0.00 937 GLU A N 7
ATOM 14919 C CA . GLU A 1 57 ? 8.652 -6.981 27.402 1.00 0.00 937 GLU A CA 7
ATOM 14920 C C . GLU A 1 57 ? 9.052 -6.506 28.792 1.00 0.00 937 GLU A C 7
ATOM 14921 O O . GLU A 1 57 ? 10.028 -6.979 29.343 1.00 0.00 937 GLU A O 7
ATOM 14933 N N . ASN A 1 58 ? 8.306 -5.573 29.358 1.00 0.00 938 ASN A N 7
ATOM 14934 C CA . ASN A 1 58 ? 8.642 -5.064 30.685 1.00 0.00 938 ASN A CA 7
ATOM 14935 C C . ASN A 1 58 ? 8.558 -6.163 31.734 1.00 0.00 938 ASN A C 7
ATOM 14936 O O . ASN A 1 58 ? 9.433 -6.276 32.594 1.00 0.00 938 ASN A O 7
ATOM 14947 N N . GLU A 1 59 ? 7.515 -6.973 31.666 1.00 0.00 939 GLU A N 7
ATOM 14948 C CA . GLU A 1 59 ? 7.355 -8.046 32.636 1.00 0.00 939 GLU A CA 7
ATOM 14949 C C . GLU A 1 59 ? 8.363 -9.168 32.403 1.00 0.00 939 GLU A C 7
ATOM 14950 O O . GLU A 1 59 ? 9.062 -9.605 33.325 1.00 0.00 939 GLU A O 7
ATOM 14962 N N . VAL A 1 60 ? 8.431 -9.637 31.166 1.00 0.00 940 VAL A N 7
ATOM 14963 C CA . VAL A 1 60 ? 9.341 -10.713 30.815 1.00 0.00 940 VAL A CA 7
ATOM 14964 C C . VAL A 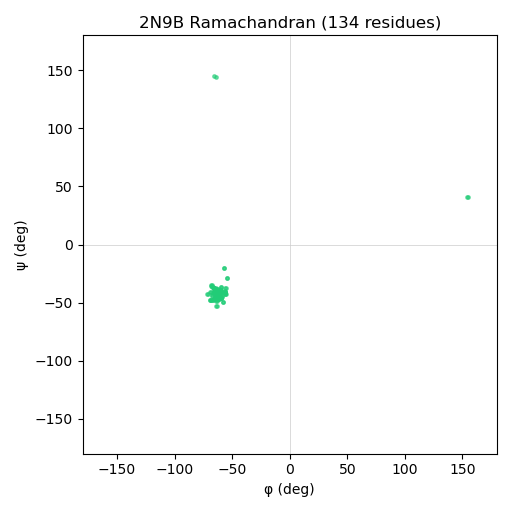1 60 ? 10.787 -10.277 30.985 1.00 0.00 940 VAL A C 7
ATOM 14965 O O . VAL A 1 60 ? 11.597 -10.998 31.565 1.00 0.00 940 VAL A O 7
ATOM 14978 N N . ALA A 1 61 ? 11.106 -9.090 30.484 1.00 0.00 941 ALA A N 7
ATOM 14979 C CA . ALA A 1 61 ? 12.459 -8.569 30.596 1.00 0.00 941 ALA A CA 7
ATOM 14980 C C . ALA A 1 61 ? 12.843 -8.460 32.056 1.00 0.00 941 ALA A C 7
ATOM 14981 O O . ALA A 1 61 ? 13.990 -8.702 32.425 1.00 0.00 941 ALA A O 7
ATOM 14988 N N . ARG A 1 62 ? 11.875 -8.098 32.893 1.00 0.00 942 ARG A N 7
ATOM 14989 C CA . ARG A 1 62 ? 12.154 -7.971 34.311 1.00 0.00 942 ARG A CA 7
ATOM 14990 C C . ARG A 1 62 ? 12.627 -9.314 34.859 1.00 0.00 942 ARG A C 7
ATOM 14991 O O . ARG A 1 62 ? 13.630 -9.390 35.568 1.00 0.00 942 ARG A O 7
ATOM 15012 N N . LEU A 1 63 ? 11.908 -10.377 34.503 1.00 0.00 943 LEU A N 7
ATOM 15013 C CA . LEU A 1 63 ? 12.279 -11.718 34.946 1.00 0.00 943 LEU A CA 7
ATOM 15014 C C . LEU A 1 63 ? 13.559 -12.181 34.259 1.00 0.00 943 LEU A C 7
ATOM 15015 O O . LEU A 1 63 ? 14.363 -12.911 34.841 1.00 0.00 943 LEU A O 7
ATOM 15031 N N . LYS A 1 64 ? 13.726 -11.766 33.010 1.00 0.00 944 LYS A N 7
ATOM 15032 C CA . LYS A 1 64 ? 14.891 -12.150 32.228 1.00 0.00 944 LYS A CA 7
ATOM 15033 C C . LYS A 1 64 ? 16.169 -11.725 32.942 1.00 0.00 944 LYS A C 7
ATOM 15034 O O . LYS A 1 64 ? 17.178 -12.423 32.901 1.00 0.00 944 LYS A O 7
ATOM 15053 N N . LYS A 1 65 ? 16.112 -10.571 33.583 1.00 0.00 945 LYS A N 7
ATOM 15054 C CA . LYS A 1 65 ? 17.265 -10.043 34.303 1.00 0.00 945 LYS A CA 7
ATOM 15055 C C . LYS A 1 65 ? 17.707 -11.003 35.400 1.00 0.00 945 LYS A C 7
ATOM 15056 O O . LYS A 1 65 ? 18.899 -11.128 35.679 1.00 0.00 945 LYS A O 7
ATOM 15075 N N . LEU A 1 66 ? 16.747 -11.669 36.034 1.00 0.00 946 LEU A N 7
ATOM 15076 C CA . LEU A 1 66 ? 17.075 -12.595 37.108 1.00 0.00 946 LEU A CA 7
ATOM 15077 C C . LEU A 1 66 ? 18.021 -13.680 36.606 1.00 0.00 946 LEU A C 7
ATOM 15078 O O . LEU A 1 66 ? 19.068 -13.927 37.204 1.00 0.00 946 LEU A O 7
ATOM 15094 N N . VAL A 1 67 ? 17.661 -14.314 35.497 1.00 0.00 947 VAL A N 7
ATOM 15095 C CA . VAL A 1 67 ? 18.506 -15.358 34.921 1.00 0.00 947 VAL A CA 7
ATOM 15096 C C . VAL A 1 67 ? 19.648 -14.747 34.114 1.00 0.00 947 VAL A C 7
ATOM 15097 O O . VAL A 1 67 ? 20.789 -15.198 34.189 1.00 0.00 947 VAL A O 7
ATOM 15110 N N . GLY A 1 68 ? 19.321 -13.720 33.336 1.00 0.00 948 GLY A N 7
ATOM 15111 C CA . GLY A 1 68 ? 20.313 -13.046 32.507 1.00 0.00 948 GLY A CA 7
ATOM 15112 C C . GLY A 1 68 ? 19.634 -12.161 31.466 1.00 0.00 948 GLY A C 7
ATOM 15113 O O . GLY A 1 68 ? 19.060 -12.656 30.495 1.00 0.00 948 GLY A O 7
ATOM 15117 N N . GLU A 1 69 ? 19.701 -10.849 31.674 1.00 0.00 949 GLU A N 7
ATOM 15118 C CA . GLU A 1 69 ? 19.087 -9.900 30.748 1.00 0.00 949 GLU A CA 7
ATOM 15119 C C . GLU A 1 69 ? 19.337 -10.322 29.301 1.00 0.00 949 GLU A C 7
ATOM 15120 O O . GLU A 1 69 ? 18.422 -10.205 28.504 1.00 0.00 949 GLU A O 7
ATOM 15133 N N . GLY B 1 1 ? 20.695 -28.688 40.664 1.00 0.00 881 GLY B N 7
ATOM 15134 C CA . GLY B 1 1 ? 20.992 -28.102 39.326 1.00 0.00 881 GLY B CA 7
ATOM 15135 C C . GLY B 1 1 ? 19.941 -28.564 38.322 1.00 0.00 881 GLY B C 7
ATOM 15136 O O . GLY B 1 1 ? 19.484 -27.785 37.485 1.00 0.00 881 GLY B O 7
ATOM 15142 N N . SER B 1 2 ? 19.562 -29.835 38.413 1.00 0.00 882 SER B N 7
ATOM 15143 C CA . SER B 1 2 ? 18.564 -30.391 37.504 1.00 0.00 882 SER B CA 7
ATOM 15144 C C . SER B 1 2 ? 17.241 -29.646 37.642 1.00 0.00 882 SER B C 7
ATOM 15145 O O . SER B 1 2 ? 16.595 -29.320 36.647 1.00 0.00 882 SER B O 7
ATOM 15153 N N . HIS B 1 3 ? 16.845 -29.378 38.880 1.00 0.00 883 HIS B N 7
ATOM 15154 C CA . HIS B 1 3 ? 15.598 -28.670 39.138 1.00 0.00 883 HIS B CA 7
ATOM 15155 C C . HIS B 1 3 ? 15.668 -27.247 38.589 1.00 0.00 883 HIS B C 7
ATOM 15156 O O . HIS B 1 3 ? 14.690 -26.731 38.048 1.00 0.00 883 HIS B O 7
ATOM 15170 N N . GLU B 1 4 ? 16.827 -26.617 38.743 1.00 0.00 884 GLU B N 7
ATOM 15171 C CA . GLU B 1 4 ? 17.013 -25.249 38.270 1.00 0.00 884 GLU B CA 7
ATOM 15172 C C . GLU B 1 4 ? 16.772 -25.159 36.765 1.00 0.00 884 GLU B C 7
ATOM 15173 O O . GLU B 1 4 ? 16.499 -24.083 36.231 1.00 0.00 884 GLU B O 7
ATOM 15185 N N . ASN B 1 5 ? 16.859 -26.297 36.089 1.00 0.00 885 ASN B N 7
ATOM 15186 C CA . ASN B 1 5 ? 16.637 -26.341 34.648 1.00 0.00 885 ASN B CA 7
ATOM 15187 C C . ASN B 1 5 ? 15.290 -25.750 34.316 1.00 0.00 885 ASN B C 7
ATOM 15188 O O . ASN B 1 5 ? 15.098 -25.207 33.239 1.00 0.00 885 ASN B O 7
ATOM 15199 N N . LYS B 1 6 ? 14.353 -25.861 35.229 1.00 0.00 886 LYS B N 7
ATOM 15200 C CA . LYS B 1 6 ? 13.035 -25.321 34.982 1.00 0.00 886 LYS B CA 7
ATOM 15201 C C . LYS B 1 6 ? 13.099 -23.808 34.805 1.00 0.00 886 LYS B C 7
ATOM 15202 O O . LYS B 1 6 ? 12.491 -23.259 33.891 1.00 0.00 886 LYS B O 7
ATOM 15221 N N . GLN B 1 7 ? 13.839 -23.141 35.686 1.00 0.00 887 GLN B N 7
ATOM 15222 C CA . GLN B 1 7 ? 13.966 -21.692 35.606 1.00 0.00 887 GLN B CA 7
ATOM 15223 C C . GLN B 1 7 ? 14.698 -21.294 34.331 1.00 0.00 887 GLN B C 7
ATOM 15224 O O . GLN B 1 7 ? 14.274 -20.390 33.615 1.00 0.00 887 GLN B O 7
ATOM 15238 N N . VAL B 1 8 ? 15.796 -21.981 34.050 1.00 0.00 888 VAL B N 7
ATOM 15239 C CA . VAL B 1 8 ? 16.580 -21.690 32.857 1.00 0.00 888 VAL B CA 7
ATOM 15240 C C . VAL B 1 8 ? 15.770 -21.998 31.604 1.00 0.00 888 VAL B C 7
ATOM 15241 O O . VAL B 1 8 ? 15.766 -21.224 30.647 1.00 0.00 888 VAL B O 7
ATOM 15254 N N . GLU B 1 9 ? 15.088 -23.134 31.621 1.00 0.00 889 GLU B N 7
ATOM 15255 C CA . GLU B 1 9 ? 14.277 -23.542 30.486 1.00 0.00 889 GLU B CA 7
ATOM 15256 C C . GLU B 1 9 ? 13.097 -22.599 30.287 1.00 0.00 889 GLU B C 7
ATOM 15257 O O . GLU B 1 9 ? 12.722 -22.293 29.161 1.00 0.00 889 GLU B O 7
ATOM 15269 N N . GLU B 1 10 ? 12.504 -22.155 31.388 1.00 0.00 890 GLU B N 7
ATOM 15270 C CA . GLU B 1 10 ? 11.348 -21.268 31.323 1.00 0.00 890 GLU B CA 7
ATOM 15271 C C . GLU B 1 10 ? 11.724 -19.947 30.663 1.00 0.00 890 GLU B C 7
ATOM 15272 O O . GLU B 1 10 ? 11.038 -19.474 29.757 1.00 0.00 890 GLU B O 7
ATOM 15284 N N . ILE B 1 11 ? 12.834 -19.375 31.102 1.00 0.00 891 ILE B N 7
ATOM 15285 C CA . ILE B 1 11 ? 13.312 -18.121 30.535 1.00 0.00 891 ILE B CA 7
ATOM 15286 C C . ILE B 1 11 ? 13.633 -18.300 29.055 1.00 0.00 891 ILE B C 7
ATOM 15287 O O . ILE B 1 11 ? 13.326 -17.435 28.236 1.00 0.00 891 ILE B O 7
ATOM 15303 N N . LEU B 1 12 ? 14.259 -19.410 28.719 1.00 0.00 892 LEU B N 7
ATOM 15304 C CA . LEU B 1 12 ? 14.624 -19.664 27.335 1.00 0.00 892 LEU B CA 7
ATOM 15305 C C . LEU B 1 12 ? 13.378 -19.639 26.453 1.00 0.00 892 LEU B C 7
ATOM 15306 O O . LEU B 1 12 ? 13.391 -19.073 25.353 1.00 0.00 892 LEU B O 7
ATOM 15322 N N . ARG B 1 13 ? 12.302 -20.229 26.945 1.00 0.00 893 ARG B N 7
ATOM 15323 C CA . ARG B 1 13 ? 11.060 -20.246 26.192 1.00 0.00 893 ARG B CA 7
ATOM 15324 C C . ARG B 1 13 ? 10.548 -18.822 25.999 1.00 0.00 893 ARG B C 7
ATOM 15325 O O . ARG B 1 13 ? 10.029 -18.474 24.937 1.00 0.00 893 ARG B O 7
ATOM 15346 N N . LEU B 1 14 ? 10.709 -18.001 27.029 1.00 0.00 894 LEU B N 7
ATOM 15347 C CA . LEU B 1 14 ? 10.267 -16.613 26.961 1.00 0.00 894 LEU B CA 7
ATOM 15348 C C . LEU B 1 14 ? 11.045 -15.855 25.887 1.00 0.00 894 LEU B C 7
ATOM 15349 O O . LEU B 1 14 ? 10.488 -15.022 25.179 1.00 0.00 894 LEU B O 7
ATOM 15365 N N . GLU B 1 15 ? 12.333 -16.152 25.773 1.00 0.00 895 GLU B N 7
ATOM 15366 C CA . GLU B 1 15 ? 13.178 -15.503 24.786 1.00 0.00 895 GLU B CA 7
ATOM 15367 C C . GLU B 1 15 ? 12.664 -15.814 23.387 1.00 0.00 895 GLU B C 7
ATOM 15368 O O . GLU B 1 15 ? 12.638 -14.945 22.519 1.00 0.00 895 GLU B O 7
ATOM 15380 N N . LYS B 1 16 ? 12.243 -17.057 23.179 1.00 0.00 896 LYS B N 7
ATOM 15381 C CA . LYS B 1 16 ? 11.721 -17.454 21.877 1.00 0.00 896 LYS B CA 7
ATOM 15382 C C . LYS B 1 16 ? 10.454 -16.665 21.553 1.00 0.00 896 LYS B C 7
ATOM 15383 O O . LYS B 1 16 ? 10.281 -16.181 20.435 1.00 0.00 896 LYS B O 7
ATOM 15402 N N . GLU B 1 17 ? 9.575 -16.534 22.543 1.00 0.00 897 GLU B N 7
ATOM 15403 C CA . GLU B 1 17 ? 8.331 -15.797 22.350 1.00 0.00 897 GLU B CA 7
ATOM 15404 C C . GLU B 1 17 ? 8.615 -14.308 22.165 1.00 0.00 897 GLU B C 7
ATOM 15405 O O . GLU B 1 17 ? 8.020 -13.655 21.309 1.00 0.00 897 GLU B O 7
ATOM 15417 N N . ILE B 1 18 ? 9.534 -13.782 22.970 1.00 0.00 898 ILE B N 7
ATOM 15418 C CA . ILE B 1 18 ? 9.894 -12.370 22.881 1.00 0.00 898 ILE B CA 7
ATOM 15419 C C . ILE B 1 18 ? 10.528 -12.087 21.530 1.00 0.00 898 ILE B C 7
ATOM 15420 O O . ILE B 1 18 ? 10.215 -11.086 20.882 1.00 0.00 898 ILE B O 7
ATOM 15436 N N . GLU B 1 19 ? 11.422 -12.970 21.106 1.00 0.00 899 GLU B N 7
ATOM 15437 C CA . GLU B 1 19 ? 12.087 -12.784 19.822 1.00 0.00 899 GLU B CA 7
ATOM 15438 C C . GLU B 1 19 ? 11.056 -12.756 18.700 1.00 0.00 899 GLU B C 7
ATOM 15439 O O . GLU B 1 19 ? 11.165 -11.964 17.764 1.00 0.00 899 GLU B O 7
ATOM 15451 N N . ASP B 1 20 ? 10.053 -13.621 18.801 1.00 0.00 900 ASP B N 7
ATOM 15452 C CA . ASP B 1 20 ? 9.007 -13.685 17.787 1.00 0.00 900 ASP B CA 7
ATOM 15453 C C . ASP B 1 20 ? 8.253 -12.360 17.709 1.00 0.00 900 ASP B C 7
ATOM 15454 O O . ASP B 1 20 ? 7.965 -11.863 16.621 1.00 0.00 900 ASP B O 7
ATOM 15463 N N . LEU B 1 21 ? 7.936 -11.798 18.868 1.00 0.00 901 LEU B N 7
ATOM 15464 C CA . LEU B 1 21 ? 7.215 -10.531 18.921 1.00 0.00 901 LEU B CA 7
ATOM 15465 C C . LEU B 1 21 ? 8.041 -9.417 18.292 1.00 0.00 901 LEU B C 7
ATOM 15466 O O . LEU B 1 21 ? 7.514 -8.576 17.562 1.00 0.00 901 LEU B O 7
ATOM 15482 N N . GLN B 1 22 ? 9.337 -9.415 18.578 1.00 0.00 902 GLN B N 7
ATOM 15483 C CA . GLN B 1 22 ? 10.224 -8.397 18.032 1.00 0.00 902 GLN B CA 7
ATOM 15484 C C . GLN B 1 22 ? 10.221 -8.442 16.511 1.00 0.00 902 GLN B C 7
ATOM 15485 O O . GLN B 1 22 ? 10.113 -7.411 15.848 1.00 0.00 902 GLN B O 7
ATOM 15499 N N . ARG B 1 23 ? 10.346 -9.644 15.964 1.00 0.00 903 ARG B N 7
ATOM 15500 C CA . ARG B 1 23 ? 10.363 -9.813 14.518 1.00 0.00 903 ARG B CA 7
ATOM 15501 C C . ARG B 1 23 ? 9.007 -9.458 13.924 1.00 0.00 903 ARG B C 7
ATOM 15502 O O . ARG B 1 23 ? 8.926 -8.852 12.861 1.00 0.00 903 ARG B O 7
ATOM 15523 N N . MET B 1 24 ? 7.942 -9.846 14.614 1.00 0.00 904 MET B N 7
ATOM 15524 C CA . MET B 1 24 ? 6.596 -9.562 14.133 1.00 0.00 904 MET B CA 7
ATOM 15525 C C . MET B 1 24 ? 6.348 -8.058 14.081 1.00 0.00 904 MET B C 7
ATOM 15526 O O . MET B 1 24 ? 5.809 -7.545 13.107 1.00 0.00 904 MET B O 7
ATOM 15540 N N . LYS B 1 25 ? 6.753 -7.355 15.128 1.00 0.00 905 LYS B N 7
ATOM 15541 C CA . LYS B 1 25 ? 6.567 -5.912 15.171 1.00 0.00 905 LYS B CA 7
ATOM 15542 C C . LYS B 1 25 ? 7.393 -5.224 14.086 1.00 0.00 905 LYS B C 7
ATOM 15543 O O . LYS B 1 25 ? 6.889 -4.367 13.358 1.00 0.00 905 LYS B O 7
ATOM 15562 N N . GLU B 1 26 ? 8.661 -5.599 13.987 1.00 0.00 906 GLU B N 7
ATOM 15563 C CA . GLU B 1 26 ? 9.547 -5.000 12.999 1.00 0.00 906 GLU B CA 7
ATOM 15564 C C . GLU B 1 26 ? 9.124 -5.380 11.586 1.00 0.00 906 GLU B C 7
ATOM 15565 O O . GLU B 1 26 ? 9.183 -4.563 10.670 1.00 0.00 906 GLU B O 7
ATOM 15577 N N . ARG B 1 27 ? 8.698 -6.624 11.414 1.00 0.00 907 ARG B N 7
ATOM 15578 C CA . ARG B 1 27 ? 8.272 -7.103 10.106 1.00 0.00 907 ARG B CA 7
ATOM 15579 C C . ARG B 1 27 ? 7.091 -6.293 9.590 1.00 0.00 907 ARG B C 7
ATOM 15580 O O . ARG B 1 27 ? 7.054 -5.905 8.421 1.00 0.00 907 ARG B O 7
ATOM 15601 N N . GLN B 1 28 ? 6.129 -6.030 10.462 1.00 0.00 908 GLN B N 7
ATOM 15602 C CA . GLN B 1 28 ? 4.962 -5.255 10.068 1.00 0.00 908 GLN B CA 7
ATOM 15603 C C . GLN B 1 28 ? 5.364 -3.828 9.698 1.00 0.00 908 GLN B C 7
ATOM 15604 O O . GLN B 1 28 ? 4.899 -3.281 8.695 1.00 0.00 908 GLN B O 7
ATOM 15618 N N . GLU B 1 29 ? 6.236 -3.234 10.508 1.00 0.00 909 GLU B N 7
ATOM 15619 C CA . GLU B 1 29 ? 6.691 -1.873 10.246 1.00 0.00 909 GLU B CA 7
ATOM 15620 C C . GLU B 1 29 ? 7.390 -1.803 8.892 1.00 0.00 909 GLU B C 7
ATOM 15621 O O . GLU B 1 29 ? 7.221 -0.843 8.139 1.00 0.00 909 GLU B O 7
ATOM 15633 N N . LEU B 1 30 ? 8.161 -2.837 8.588 1.00 0.00 910 LEU B N 7
ATOM 15634 C CA . LEU B 1 30 ? 8.874 -2.900 7.318 1.00 0.00 910 LEU B CA 7
ATOM 15635 C C . LEU B 1 30 ? 7.885 -2.952 6.164 1.00 0.00 910 LEU B C 7
ATOM 15636 O O . LEU B 1 30 ? 8.107 -2.341 5.118 1.00 0.00 910 LEU B O 7
ATOM 15652 N N . SER B 1 31 ? 6.797 -3.684 6.355 1.00 0.00 911 SER B N 7
ATOM 15653 C CA . SER B 1 31 ? 5.786 -3.802 5.314 1.00 0.00 911 SER B CA 7
ATOM 15654 C C . SER B 1 31 ? 5.193 -2.437 4.992 1.00 0.00 911 SER B C 7
ATOM 15655 O O . SER B 1 31 ? 4.969 -2.105 3.827 1.00 0.00 911 SER B O 7
ATOM 15663 N N . LEU B 1 32 ? 4.943 -1.647 6.028 1.00 0.00 912 LEU B N 7
ATOM 15664 C CA . LEU B 1 32 ? 4.381 -0.314 5.837 1.00 0.00 912 LEU B CA 7
ATOM 15665 C C . LEU B 1 32 ? 5.338 0.560 5.041 1.00 0.00 912 LEU B C 7
ATOM 15666 O O . LEU B 1 32 ? 4.920 1.308 4.157 1.00 0.00 912 LEU B O 7
ATOM 15682 N N . THR B 1 33 ? 6.620 0.460 5.356 1.00 0.00 913 THR B N 7
ATOM 15683 C CA . THR B 1 33 ? 7.616 1.248 4.652 1.00 0.00 913 THR B CA 7
ATOM 15684 C C . THR B 1 33 ? 7.598 0.904 3.169 1.00 0.00 913 THR B C 7
ATOM 15685 O O . THR B 1 33 ? 7.588 1.788 2.312 1.00 0.00 913 THR B O 7
ATOM 15696 N N . GLU B 1 34 ? 7.575 -0.385 2.871 1.00 0.00 914 GLU B N 7
ATOM 15697 C CA . GLU B 1 34 ? 7.548 -0.827 1.486 1.00 0.00 914 GLU B CA 7
ATOM 15698 C C . GLU B 1 34 ? 6.251 -0.387 0.817 1.00 0.00 914 GLU B C 7
ATOM 15699 O O . GLU B 1 34 ? 6.248 -0.008 -0.353 1.00 0.00 914 GLU B O 7
ATOM 15711 N N . ALA B 1 35 ? 5.150 -0.436 1.563 1.00 0.00 915 ALA B N 7
ATOM 15712 C CA . ALA B 1 35 ? 3.864 -0.037 1.012 1.00 0.00 915 ALA B CA 7
ATOM 15713 C C . ALA B 1 35 ? 3.877 1.424 0.607 1.00 0.00 915 ALA B C 7
ATOM 15714 O O . ALA B 1 35 ? 3.321 1.794 -0.429 1.00 0.00 915 ALA B O 7
ATOM 15721 N N . SER B 1 36 ? 4.502 2.252 1.420 1.00 0.00 916 SER B N 7
ATOM 15722 C CA . SER B 1 36 ? 4.563 3.669 1.116 1.00 0.00 916 SER B CA 7
ATOM 15723 C C . SER B 1 36 ? 5.334 3.909 -0.177 1.00 0.00 916 SER B C 7
ATOM 15724 O O . SER B 1 36 ? 4.904 4.680 -1.039 1.00 0.00 916 SER B O 7
ATOM 15732 N N . LEU B 1 37 ? 6.470 3.237 -0.312 1.00 0.00 917 LEU B N 7
ATOM 15733 C CA . LEU B 1 37 ? 7.288 3.382 -1.510 1.00 0.00 917 LEU B CA 7
ATOM 15734 C C . LEU B 1 37 ? 6.522 2.923 -2.744 1.00 0.00 917 LEU B C 7
ATOM 15735 O O . LEU B 1 37 ? 6.573 3.569 -3.794 1.00 0.00 917 LEU B O 7
ATOM 15751 N N . GLN B 1 38 ? 5.810 1.817 -2.619 1.00 0.00 918 GLN B N 7
ATOM 15752 C CA . GLN B 1 38 ? 5.044 1.306 -3.742 1.00 0.00 918 GLN B CA 7
ATOM 15753 C C . GLN B 1 38 ? 4.026 2.344 -4.198 1.00 0.00 918 GLN B C 7
ATOM 15754 O O . GLN B 1 38 ? 3.835 2.565 -5.396 1.00 0.00 918 GLN B O 7
ATOM 15768 N N . LYS B 1 39 ? 3.389 2.996 -3.242 1.00 0.00 919 LYS B N 7
ATOM 15769 C CA . LYS B 1 39 ? 2.404 4.011 -3.572 1.00 0.00 919 LYS B CA 7
ATOM 15770 C C . LYS B 1 39 ? 3.039 5.131 -4.380 1.00 0.00 919 LYS B C 7
ATOM 15771 O O . LYS B 1 39 ? 2.453 5.611 -5.345 1.00 0.00 919 LYS B O 7
ATOM 15790 N N . LEU B 1 40 ? 4.241 5.534 -3.991 1.00 0.00 920 LEU B N 7
ATOM 15791 C CA . LEU B 1 40 ? 4.935 6.604 -4.699 1.00 0.00 920 LEU B CA 7
ATOM 15792 C C . LEU B 1 40 ? 5.154 6.204 -6.155 1.00 0.00 920 LEU B C 7
ATOM 15793 O O . LEU B 1 40 ? 5.044 7.033 -7.062 1.00 0.00 920 LEU B O 7
ATOM 15809 N N . GLN B 1 41 ? 5.466 4.939 -6.379 1.00 0.00 921 GLN B N 7
ATOM 15810 C CA . GLN B 1 41 ? 5.695 4.473 -7.736 1.00 0.00 921 GLN B CA 7
ATOM 15811 C C . GLN B 1 41 ? 4.443 4.678 -8.580 1.00 0.00 921 GLN B C 7
ATOM 15812 O O . GLN B 1 41 ? 4.516 5.118 -9.732 1.00 0.00 921 GLN B O 7
ATOM 15826 N N . LEU B 1 42 ? 3.293 4.380 -7.993 1.00 0.00 922 LEU B N 7
ATOM 15827 C CA . LEU B 1 42 ? 2.032 4.561 -8.702 1.00 0.00 922 LEU B CA 7
ATOM 15828 C C . LEU B 1 42 ? 1.829 6.034 -9.048 1.00 0.00 922 LEU B C 7
ATOM 15829 O O . LEU B 1 42 ? 1.337 6.362 -10.126 1.00 0.00 922 LEU B O 7
ATOM 15845 N N . GLU B 1 43 ? 2.206 6.913 -8.132 1.00 0.00 923 GLU B N 7
ATOM 15846 C CA . GLU B 1 43 ? 2.052 8.342 -8.374 1.00 0.00 923 GLU B CA 7
ATOM 15847 C C . GLU B 1 43 ? 2.827 8.746 -9.616 1.00 0.00 923 GLU B C 7
ATOM 15848 O O . GLU B 1 43 ? 2.361 9.557 -10.408 1.00 0.00 923 GLU B O 7
ATOM 15860 N N . ASP B 1 44 ? 4.013 8.175 -9.783 1.00 0.00 924 ASP B N 7
ATOM 15861 C CA . ASP B 1 44 ? 4.830 8.491 -10.945 1.00 0.00 924 ASP B CA 7
ATOM 15862 C C . ASP B 1 44 ? 4.118 8.062 -12.225 1.00 0.00 924 ASP B C 7
ATOM 15863 O O . ASP B 1 44 ? 4.083 8.804 -13.207 1.00 0.00 924 ASP B O 7
ATOM 15872 N N . LYS B 1 45 ? 3.547 6.858 -12.207 1.00 0.00 925 LYS B N 7
ATOM 15873 C CA . LYS B 1 45 ? 2.832 6.352 -13.377 1.00 0.00 925 LYS B CA 7
ATOM 15874 C C . LYS B 1 45 ? 1.589 7.182 -13.655 1.00 0.00 925 LYS B C 7
ATOM 15875 O O . LYS B 1 45 ? 1.325 7.565 -14.793 1.00 0.00 925 LYS B O 7
ATOM 15894 N N . VAL B 1 46 ? 0.827 7.454 -12.604 1.00 0.00 926 VAL B N 7
ATOM 15895 C CA . VAL B 1 46 ? -0.391 8.234 -12.746 1.00 0.00 926 VAL B CA 7
ATOM 15896 C C . VAL B 1 46 ? -0.062 9.657 -13.177 1.00 0.00 926 VAL B C 7
ATOM 15897 O O . VAL B 1 46 ? -0.746 10.230 -14.016 1.00 0.00 926 VAL B O 7
ATOM 15910 N N . GLU B 1 47 ? 0.974 10.229 -12.585 1.00 0.00 927 GLU B N 7
ATOM 15911 C CA . GLU B 1 47 ? 1.373 11.592 -12.913 1.00 0.00 927 GLU B CA 7
ATOM 15912 C C . GLU B 1 47 ? 1.677 11.729 -14.401 1.00 0.00 927 GLU B C 7
ATOM 15913 O O . GLU B 1 47 ? 1.194 12.651 -15.059 1.00 0.00 927 GLU B O 7
ATOM 15925 N N . GLU B 1 48 ? 2.480 10.814 -14.926 1.00 0.00 928 GLU B N 7
ATOM 15926 C CA . GLU B 1 48 ? 2.841 10.852 -16.338 1.00 0.00 928 GLU B CA 7
ATOM 15927 C C . GLU B 1 48 ? 1.637 10.534 -17.215 1.00 0.00 928 GLU B C 7
ATOM 15928 O O . GLU B 1 48 ? 1.392 11.204 -18.216 1.00 0.00 928 GLU B O 7
ATOM 15940 N N . LEU B 1 49 ? 0.885 9.511 -16.829 1.00 0.00 929 LEU B N 7
ATOM 15941 C CA . LEU B 1 49 ? -0.295 9.118 -17.588 1.00 0.00 929 LEU B CA 7
ATOM 15942 C C . LEU B 1 49 ? -1.321 10.239 -17.588 1.00 0.00 929 LEU B C 7
ATOM 15943 O O . LEU B 1 49 ? -1.957 10.513 -18.605 1.00 0.00 929 LEU B O 7
ATOM 15959 N N . LEU B 1 50 ? -1.471 10.883 -16.446 1.00 0.00 930 LEU B N 7
ATOM 15960 C CA . LEU B 1 50 ? -2.417 11.976 -16.324 1.00 0.00 930 LEU B CA 7
ATOM 15961 C C . LEU B 1 50 ? -2.028 13.113 -17.255 1.00 0.00 930 LEU B C 7
ATOM 15962 O O . LEU B 1 50 ? -2.873 13.699 -17.929 1.00 0.00 930 LEU B O 7
ATOM 15978 N N . SER B 1 51 ? -0.734 13.423 -17.281 1.00 0.00 931 SER B N 7
ATOM 15979 C CA . SER B 1 51 ? -0.241 14.505 -18.130 1.00 0.00 931 SER B CA 7
ATOM 15980 C C . SER B 1 51 ? -0.467 14.185 -19.604 1.00 0.00 931 SER B C 7
ATOM 15981 O O . SER B 1 51 ? -0.920 15.034 -20.378 1.00 0.00 931 SER B O 7
ATOM 15989 N N . LYS B 1 52 ? -0.159 12.950 -19.983 1.00 0.00 932 LYS B N 7
ATOM 15990 C CA . LYS B 1 52 ? -0.337 12.517 -21.361 1.00 0.00 932 LYS B CA 7
ATOM 15991 C C . LYS B 1 52 ? -1.816 12.497 -21.725 1.00 0.00 932 LYS B C 7
ATOM 15992 O O . LYS B 1 52 ? -2.207 12.947 -22.801 1.00 0.00 932 LYS B O 7
ATOM 16011 N N . ASN B 1 53 ? -2.635 11.978 -20.822 1.00 0.00 933 ASN B N 7
ATOM 16012 C CA . ASN B 1 53 ? -4.067 11.904 -21.066 1.00 0.00 933 ASN B CA 7
ATOM 16013 C C . ASN B 1 53 ? -4.625 13.303 -21.279 1.00 0.00 933 ASN B C 7
ATOM 16014 O O . ASN B 1 53 ? -5.458 13.521 -22.153 1.00 0.00 933 ASN B O 7
ATOM 16025 N N . TYR B 1 54 ? -4.153 14.252 -20.485 1.00 0.00 934 TYR B N 7
ATOM 16026 C CA . TYR B 1 54 ? -4.610 15.630 -20.608 1.00 0.00 934 TYR B CA 7
ATOM 16027 C C . TYR B 1 54 ? -4.288 16.171 -21.990 1.00 0.00 934 TYR B C 7
ATOM 16028 O O . TYR B 1 54 ? -5.109 16.856 -22.601 1.00 0.00 934 TYR B O 7
ATOM 16046 N N . HIS B 1 55 ? -3.091 15.876 -22.477 1.00 0.00 935 HIS B N 7
ATOM 16047 C CA . HIS B 1 55 ? -2.695 16.365 -23.788 1.00 0.00 935 HIS B CA 7
ATOM 16048 C C . HIS B 1 55 ? -3.561 15.747 -24.890 1.00 0.00 935 HIS B C 7
ATOM 16049 O O . HIS B 1 55 ? -4.047 16.447 -25.785 1.00 0.00 935 HIS B O 7
ATOM 16063 N N . LEU B 1 56 ? -3.765 14.434 -24.805 1.00 0.00 936 LEU B N 7
ATOM 16064 C CA . LEU B 1 56 ? -4.589 13.724 -25.779 1.00 0.00 936 LEU B CA 7
ATOM 16065 C C . LEU B 1 56 ? -6.033 14.192 -25.689 1.00 0.00 936 LEU B C 7
ATOM 16066 O O . LEU B 1 56 ? -6.721 14.306 -26.702 1.00 0.00 936 LEU B O 7
ATOM 16082 N N . GLU B 1 57 ? -6.490 14.455 -24.479 1.00 0.00 937 GLU B N 7
ATOM 16083 C CA . GLU B 1 57 ? -7.856 14.908 -24.290 1.00 0.00 937 GLU B CA 7
ATOM 16084 C C . GLU B 1 57 ? -8.080 16.253 -24.968 1.00 0.00 937 GLU B C 7
ATOM 16085 O O . GLU B 1 57 ? -9.085 16.448 -25.625 1.00 0.00 937 GLU B O 7
ATOM 16097 N N . ASN B 1 58 ? -7.150 17.180 -24.808 1.00 0.00 938 ASN B N 7
ATOM 16098 C CA . ASN B 1 58 ? -7.308 18.497 -25.420 1.00 0.00 938 ASN B CA 7
ATOM 16099 C C . ASN B 1 58 ? -7.343 18.397 -26.939 1.00 0.00 938 ASN B C 7
ATOM 16100 O O . ASN B 1 58 ? -8.167 19.043 -27.589 1.00 0.00 938 ASN B O 7
ATOM 16111 N N . GLU B 1 59 ? -6.458 17.593 -27.504 1.00 0.00 939 GLU B N 7
ATOM 16112 C CA . GLU B 1 59 ? -6.419 17.447 -28.952 1.00 0.00 939 GLU B CA 7
ATOM 16113 C C . GLU B 1 59 ? -7.618 16.654 -29.468 1.00 0.00 939 GLU B C 7
ATOM 16114 O O . GLU B 1 59 ? -8.316 17.081 -30.395 1.00 0.00 939 GLU B O 7
ATOM 16126 N N . VAL B 1 60 ? -7.848 15.497 -28.867 1.00 0.00 940 VAL B N 7
ATOM 16127 C CA . VAL B 1 60 ? -8.951 14.642 -29.272 1.00 0.00 940 VAL B CA 7
ATOM 16128 C C . VAL B 1 60 ? -10.287 15.319 -29.006 1.00 0.00 940 VAL B C 7
ATOM 16129 O O . VAL B 1 60 ? -11.168 15.328 -29.863 1.00 0.00 940 VAL B O 7
ATOM 16142 N N . ALA B 1 61 ? -10.428 15.891 -27.817 1.00 0.00 941 ALA B N 7
ATOM 16143 C CA . ALA B 1 61 ? -11.662 16.573 -27.459 1.00 0.00 941 ALA B CA 7
ATOM 16144 C C . ALA B 1 61 ? -11.921 17.702 -28.433 1.00 0.00 941 ALA B C 7
ATOM 16145 O O . ALA B 1 61 ? -13.065 17.975 -28.786 1.00 0.00 941 ALA B O 7
ATOM 16152 N N . ARG B 1 62 ? -10.853 18.356 -28.874 1.00 0.00 942 ARG B N 7
ATOM 16153 C CA . ARG B 1 62 ? -11.009 19.449 -29.814 1.00 0.00 942 ARG B CA 7
ATOM 16154 C C . ARG B 1 62 ? -11.672 18.936 -31.086 1.00 0.00 942 ARG B C 7
ATOM 16155 O O . ARG B 1 62 ? -12.624 19.534 -31.592 1.00 0.00 942 ARG B O 7
ATOM 16176 N N . LEU B 1 63 ? -11.176 17.807 -31.591 1.00 0.00 943 LEU B N 7
ATOM 16177 C CA . LEU B 1 63 ? -11.748 17.206 -32.795 1.00 0.00 943 LEU B CA 7
ATOM 16178 C C . LEU B 1 63 ? -13.132 16.635 -32.511 1.00 0.00 943 LEU B C 7
ATOM 16179 O O . LEU B 1 63 ? -14.014 16.655 -33.370 1.00 0.00 943 LEU B O 7
ATOM 16195 N N . LYS B 1 64 ? -13.302 16.107 -31.306 1.00 0.00 944 LYS B N 7
ATOM 16196 C CA . LYS B 1 64 ? -14.566 15.505 -30.909 1.00 0.00 944 LYS B CA 7
ATOM 16197 C C . LYS B 1 64 ? -15.701 16.511 -31.064 1.00 0.00 944 LYS B C 7
ATOM 16198 O O . LYS B 1 64 ? -16.815 16.153 -31.434 1.00 0.00 944 LYS B O 7
ATOM 16217 N N . LYS B 1 65 ? -15.402 17.764 -30.766 1.00 0.00 945 LYS B N 7
ATOM 16218 C CA . LYS B 1 65 ? -16.396 18.827 -30.866 1.00 0.00 945 LYS B CA 7
ATOM 16219 C C . LYS B 1 65 ? -16.919 18.951 -32.293 1.00 0.00 945 LYS B C 7
ATOM 16220 O O . LYS B 1 65 ? -18.094 19.248 -32.504 1.00 0.00 945 LYS B O 7
ATOM 16239 N N . LEU B 1 66 ? -16.043 18.740 -33.271 1.00 0.00 946 LEU B N 7
ATOM 16240 C CA . LEU B 1 66 ? -16.450 18.858 -34.664 1.00 0.00 946 LEU B CA 7
ATOM 16241 C C . LEU B 1 66 ? -17.596 17.899 -34.964 1.00 0.00 946 LEU B C 7
ATOM 16242 O O . LEU B 1 66 ? -18.627 18.303 -35.504 1.00 0.00 946 LEU B O 7
ATOM 16258 N N . VAL B 1 67 ? -17.423 16.636 -34.597 1.00 0.00 947 VAL B N 7
ATOM 16259 C CA . VAL B 1 67 ? -18.468 15.640 -34.820 1.00 0.00 947 VAL B CA 7
ATOM 16260 C C . VAL B 1 67 ? -19.542 15.730 -33.741 1.00 0.00 947 VAL B C 7
ATOM 16261 O O . VAL B 1 67 ? -20.736 15.651 -34.026 1.00 0.00 947 VAL B O 7
ATOM 16274 N N . GLY B 1 68 ? -19.101 15.890 -32.499 1.00 0.00 948 GLY B N 7
ATOM 16275 C CA . GLY B 1 68 ? -20.018 15.986 -31.370 1.00 0.00 948 GLY B CA 7
ATOM 16276 C C . GLY B 1 68 ? -19.272 15.798 -30.052 1.00 0.00 948 GLY B C 7
ATOM 16277 O O . GLY B 1 68 ? -18.862 14.686 -29.713 1.00 0.00 948 GLY B O 7
ATOM 16281 N N . GLU B 1 69 ? -19.100 16.889 -29.313 1.00 0.00 949 GLU B N 7
ATOM 16282 C CA . GLU B 1 69 ? -18.399 16.836 -28.031 1.00 0.00 949 GLU B CA 7
ATOM 16283 C C . GLU B 1 69 ? -18.821 15.602 -27.237 1.00 0.00 949 GLU B C 7
ATOM 16284 O O . GLU B 1 69 ? -17.956 14.977 -26.647 1.00 0.00 949 GLU B O 7
ATOM 16297 N N . GLY A 1 1 ? -19.242 16.499 -47.498 1.00 0.00 881 GLY A N 8
ATOM 16298 C CA . GLY A 1 1 ? -20.470 15.658 -47.583 1.00 0.00 881 GLY A CA 8
ATOM 16299 C C . GLY A 1 1 ? -20.117 14.207 -47.278 1.00 0.00 881 GLY A C 8
ATOM 16300 O O . GLY A 1 1 ? -19.817 13.857 -46.137 1.00 0.00 881 GLY A O 8
ATOM 16306 N N . SER A 1 2 ? -20.155 13.365 -48.305 1.00 0.00 882 SER A N 8
ATOM 16307 C CA . SER A 1 2 ? -19.837 11.952 -48.134 1.00 0.00 882 SER A CA 8
ATOM 16308 C C . SER A 1 2 ? -18.409 11.781 -47.624 1.00 0.00 882 SER A C 8
ATOM 16309 O O . SER A 1 2 ? -18.151 10.975 -46.731 1.00 0.00 882 SER A O 8
ATOM 16317 N N . HIS A 1 3 ? -17.487 12.545 -48.198 1.00 0.00 883 HIS A N 8
ATOM 16318 C CA . HIS A 1 3 ? -16.087 12.474 -47.795 1.00 0.00 883 HIS A CA 8
ATOM 16319 C C . HIS A 1 3 ? -15.908 13.006 -46.375 1.00 0.00 883 HIS A C 8
ATOM 16320 O O . HIS A 1 3 ? -15.110 12.482 -45.600 1.00 0.00 883 HIS A O 8
ATOM 16334 N N . GLU A 1 4 ? -16.654 14.055 -46.047 1.00 0.00 884 GLU A N 8
ATOM 16335 C CA . GLU A 1 4 ? -16.568 14.662 -44.722 1.00 0.00 884 GLU A CA 8
ATOM 16336 C C . GLU A 1 4 ? -16.828 13.626 -43.633 1.00 0.00 884 GLU A C 8
ATOM 16337 O O . GLU A 1 4 ? -16.446 13.813 -42.478 1.00 0.00 884 GLU A O 8
ATOM 16349 N N . ASN A 1 5 ? -17.471 12.531 -44.011 1.00 0.00 885 ASN A N 8
ATOM 16350 C CA . ASN A 1 5 ? -17.776 11.466 -43.065 1.00 0.00 885 ASN A CA 8
ATOM 16351 C C . ASN A 1 5 ? -16.511 11.030 -42.369 1.00 0.00 885 ASN A C 8
ATOM 16352 O O . ASN A 1 5 ? -16.549 10.590 -41.230 1.00 0.00 885 ASN A O 8
ATOM 16363 N N . LYS A 1 6 ? -15.390 11.145 -43.047 1.00 0.00 886 LYS A N 8
ATOM 16364 C CA . LYS A 1 6 ? -14.143 10.744 -42.440 1.00 0.00 886 LYS A CA 8
ATOM 16365 C C . LYS A 1 6 ? -13.835 11.602 -41.223 1.00 0.00 886 LYS A C 8
ATOM 16366 O O . LYS A 1 6 ? -13.454 11.086 -40.177 1.00 0.00 886 LYS A O 8
ATOM 16385 N N . GLN A 1 7 ? -14.008 12.910 -41.360 1.00 0.00 887 GLN A N 8
ATOM 16386 C CA . GLN A 1 7 ? -13.739 13.814 -40.252 1.00 0.00 887 GLN A CA 8
ATOM 16387 C C . GLN A 1 7 ? -14.702 13.535 -39.106 1.00 0.00 887 GLN A C 8
ATOM 16388 O O . GLN A 1 7 ? -14.290 13.376 -37.962 1.00 0.00 887 GLN A O 8
ATOM 16402 N N . VAL A 1 8 ? -15.988 13.464 -39.428 1.00 0.00 888 VAL A N 8
ATOM 16403 C CA . VAL A 1 8 ? -16.994 13.200 -38.410 1.00 0.00 888 VAL A CA 8
ATOM 16404 C C . VAL A 1 8 ? -16.748 11.843 -37.766 1.00 0.00 888 VAL A C 8
ATOM 16405 O O . VAL A 1 8 ? -16.748 11.713 -36.541 1.00 0.00 888 VAL A O 8
ATOM 16418 N N . GLU A 1 9 ? -16.523 10.840 -38.596 1.00 0.00 889 GLU A N 8
ATOM 16419 C CA . GLU A 1 9 ? -16.271 9.502 -38.098 1.00 0.00 889 GLU A CA 8
ATOM 16420 C C . GLU A 1 9 ? -14.993 9.462 -37.264 1.00 0.00 889 GLU A C 8
ATOM 16421 O O . GLU A 1 9 ? -14.879 8.678 -36.323 1.00 0.00 889 GLU A O 8
ATOM 16433 N N . GLU A 1 10 ? -14.035 10.307 -37.623 1.00 0.00 890 GLU A N 8
ATOM 16434 C CA . GLU A 1 10 ? -12.763 10.352 -36.916 1.00 0.00 890 GLU A CA 8
ATOM 16435 C C . GLU A 1 10 ? -12.974 10.798 -35.475 1.00 0.00 890 GLU A C 8
ATOM 16436 O O . GLU A 1 10 ? -12.437 10.199 -34.540 1.00 0.00 890 GLU A O 8
ATOM 16448 N N . ILE A 1 11 ? -13.775 11.837 -35.300 1.00 0.00 891 ILE A N 8
ATOM 16449 C CA . ILE A 1 11 ? -14.063 12.343 -33.966 1.00 0.00 891 ILE A CA 8
ATOM 16450 C C . ILE A 1 11 ? -14.758 11.267 -33.141 1.00 0.00 891 ILE A C 8
ATOM 16451 O O . ILE A 1 11 ? -14.446 11.074 -31.963 1.00 0.00 891 ILE A O 8
ATOM 16467 N N . LEU A 1 12 ? -15.700 10.574 -33.753 1.00 0.00 892 LEU A N 8
ATOM 16468 C CA . LEU A 1 12 ? -16.426 9.538 -33.036 1.00 0.00 892 LEU A CA 8
ATOM 16469 C C . LEU A 1 12 ? -15.459 8.486 -32.506 1.00 0.00 892 LEU A C 8
ATOM 16470 O O . LEU A 1 12 ? -15.604 8.002 -31.380 1.00 0.00 892 LEU A O 8
ATOM 16486 N N . ARG A 1 13 ? -14.465 8.151 -33.303 1.00 0.00 893 ARG A N 8
ATOM 16487 C CA . ARG A 1 13 ? -13.488 7.172 -32.884 1.00 0.00 893 ARG A CA 8
ATOM 16488 C C . ARG A 1 13 ? -12.736 7.680 -31.660 1.00 0.00 893 ARG A C 8
ATOM 16489 O O . ARG A 1 13 ? -12.444 6.917 -30.739 1.00 0.00 893 ARG A O 8
ATOM 16510 N N . LEU A 1 14 ? -12.437 8.972 -31.656 1.00 0.00 894 LEU A N 8
ATOM 16511 C CA . LEU A 1 14 ? -11.726 9.573 -30.535 1.00 0.00 894 LEU A CA 8
ATOM 16512 C C . LEU A 1 14 ? -12.555 9.471 -29.262 1.00 0.00 894 LEU A C 8
ATOM 16513 O O . LEU A 1 14 ? -12.015 9.257 -28.187 1.00 0.00 894 LEU A O 8
ATOM 16529 N N . GLU A 1 15 ? -13.865 9.637 -29.393 1.00 0.00 895 GLU A N 8
ATOM 16530 C CA . GLU A 1 15 ? -14.756 9.567 -28.245 1.00 0.00 895 GLU A CA 8
ATOM 16531 C C . GLU A 1 15 ? -14.716 8.173 -27.626 1.00 0.00 895 GLU A C 8
ATOM 16532 O O . GLU A 1 15 ? -14.647 8.025 -26.410 1.00 0.00 895 GLU A O 8
ATOM 16544 N N . LYS A 1 16 ? -14.771 7.152 -28.466 1.00 0.00 896 LYS A N 8
ATOM 16545 C CA . LYS A 1 16 ? -14.742 5.782 -27.969 1.00 0.00 896 LYS A CA 8
ATOM 16546 C C . LYS A 1 16 ? -13.377 5.449 -27.369 1.00 0.00 896 LYS A C 8
ATOM 16547 O O . LYS A 1 16 ? -13.286 4.821 -26.312 1.00 0.00 896 LYS A O 8
ATOM 16566 N N . GLU A 1 17 ? -12.314 5.850 -28.061 1.00 0.00 897 GLU A N 8
ATOM 16567 C CA . GLU A 1 17 ? -10.962 5.562 -27.596 1.00 0.00 897 GLU A CA 8
ATOM 16568 C C . GLU A 1 17 ? -10.617 6.374 -26.355 1.00 0.00 897 GLU A C 8
ATOM 16569 O O . GLU A 1 17 ? -10.165 5.828 -25.353 1.00 0.00 897 GLU A O 8
ATOM 16581 N N . ILE A 1 18 ? -10.832 7.677 -26.427 1.00 0.00 898 ILE A N 8
ATOM 16582 C CA . ILE A 1 18 ? -10.523 8.553 -25.305 1.00 0.00 898 ILE A CA 8
ATOM 16583 C C . ILE A 1 18 ? -11.327 8.138 -24.083 1.00 0.00 898 ILE A C 8
ATOM 16584 O O . ILE A 1 18 ? -10.818 8.130 -22.963 1.00 0.00 898 ILE A O 8
ATOM 16600 N N . GLU A 1 19 ? -12.588 7.788 -24.305 1.00 0.00 899 GLU A N 8
ATOM 16601 C CA . GLU A 1 19 ? -13.446 7.372 -23.204 1.00 0.00 899 GLU A CA 8
ATOM 16602 C C . GLU A 1 19 ? -12.900 6.101 -22.560 1.00 0.00 899 GLU A C 8
ATOM 16603 O O . GLU A 1 19 ? -12.942 5.945 -21.339 1.00 0.00 899 GLU A O 8
ATOM 16615 N N . ASP A 1 20 ? -12.389 5.197 -23.387 1.00 0.00 900 ASP A N 8
ATOM 16616 C CA . ASP A 1 20 ? -11.841 3.945 -22.883 1.00 0.00 900 ASP A CA 8
ATOM 16617 C C . ASP A 1 20 ? -10.661 4.211 -21.952 1.00 0.00 900 ASP A C 8
ATOM 16618 O O . ASP A 1 20 ? -10.552 3.606 -20.884 1.00 0.00 900 ASP A O 8
ATOM 16627 N N . LEU A 1 21 ? -9.784 5.123 -22.361 1.00 0.00 901 LEU A N 8
ATOM 16628 C CA . LEU A 1 21 ? -8.617 5.467 -21.552 1.00 0.00 901 LEU A CA 8
ATOM 16629 C C . LEU A 1 21 ? -9.047 6.095 -20.228 1.00 0.00 901 LEU A C 8
ATOM 16630 O O . LEU A 1 21 ? -8.466 5.810 -19.181 1.00 0.00 901 LEU A O 8
ATOM 16646 N N . GLN A 1 22 ? -10.058 6.948 -20.276 1.00 0.00 902 GLN A N 8
ATOM 16647 C CA . GLN A 1 22 ? -10.531 7.605 -19.067 1.00 0.00 902 GLN A CA 8
ATOM 16648 C C . GLN A 1 22 ? -10.967 6.576 -18.032 1.00 0.00 902 GLN A C 8
ATOM 16649 O O . GLN A 1 22 ? -10.577 6.651 -16.868 1.00 0.00 902 GLN A O 8
ATOM 16663 N N . ARG A 1 23 ? -11.764 5.611 -18.461 1.00 0.00 903 ARG A N 8
ATOM 16664 C CA . ARG A 1 23 ? -12.228 4.571 -17.553 1.00 0.00 903 ARG A CA 8
ATOM 16665 C C . ARG A 1 23 ? -11.068 3.718 -17.059 1.00 0.00 903 ARG A C 8
ATOM 16666 O O . ARG A 1 23 ? -11.023 3.347 -15.890 1.00 0.00 903 ARG A O 8
ATOM 16687 N N . MET A 1 24 ? -10.144 3.392 -17.952 1.00 0.00 904 MET A N 8
ATOM 16688 C CA . MET A 1 24 ? -9.006 2.564 -17.573 1.00 0.00 904 MET A CA 8
ATOM 16689 C C . MET A 1 24 ? -8.117 3.279 -16.554 1.00 0.00 904 MET A C 8
ATOM 16690 O O . MET A 1 24 ? -7.722 2.696 -15.548 1.00 0.00 904 MET A O 8
ATOM 16704 N N . LYS A 1 25 ? -7.810 4.543 -16.822 1.00 0.00 905 LYS A N 8
ATOM 16705 C CA . LYS A 1 25 ? -6.966 5.323 -15.921 1.00 0.00 905 LYS A CA 8
ATOM 16706 C C . LYS A 1 25 ? -7.681 5.570 -14.596 1.00 0.00 905 LYS A C 8
ATOM 16707 O O . LYS A 1 25 ? -7.095 5.427 -13.521 1.00 0.00 905 LYS A O 8
ATOM 16726 N N . GLU A 1 26 ? -8.957 5.939 -14.681 1.00 0.00 906 GLU A N 8
ATOM 16727 C CA . GLU A 1 26 ? -9.750 6.207 -13.485 1.00 0.00 906 GLU A CA 8
ATOM 16728 C C . GLU A 1 26 ? -9.962 4.932 -12.673 1.00 0.00 906 GLU A C 8
ATOM 16729 O O . GLU A 1 26 ? -9.848 4.939 -11.449 1.00 0.00 906 GLU A O 8
ATOM 16741 N N . ARG A 1 27 ? -10.268 3.841 -13.365 1.00 0.00 907 ARG A N 8
ATOM 16742 C CA . ARG A 1 27 ? -10.493 2.561 -12.701 1.00 0.00 907 ARG A CA 8
ATOM 16743 C C . ARG A 1 27 ? -9.232 2.087 -11.996 1.00 0.00 907 ARG A C 8
ATOM 16744 O O . ARG A 1 27 ? -9.291 1.566 -10.883 1.00 0.00 907 ARG A O 8
ATOM 16765 N N . GLN A 1 28 ? -8.094 2.272 -12.644 1.00 0.00 908 GLN A N 8
ATOM 16766 C CA . GLN A 1 28 ? -6.829 1.858 -12.059 1.00 0.00 908 GLN A CA 8
ATOM 16767 C C . GLN A 1 28 ? -6.577 2.609 -10.754 1.00 0.00 908 GLN A C 8
ATOM 16768 O O . GLN A 1 28 ? -6.205 2.011 -9.746 1.00 0.00 908 GLN A O 8
ATOM 16782 N N . GLU A 1 29 ? -6.794 3.920 -10.776 1.00 0.00 909 GLU A N 8
ATOM 16783 C CA . GLU A 1 29 ? -6.582 4.730 -9.581 1.00 0.00 909 GLU A CA 8
ATOM 16784 C C . GLU A 1 29 ? -7.483 4.258 -8.448 1.00 0.00 909 GLU A C 8
ATOM 16785 O O . GLU A 1 29 ? -7.070 4.213 -7.286 1.00 0.00 909 GLU A O 8
ATOM 16797 N N . LEU A 1 30 ? -8.710 3.899 -8.792 1.00 0.00 910 LEU A N 8
ATOM 16798 C CA . LEU A 1 30 ? -9.665 3.425 -7.797 1.00 0.00 910 LEU A CA 8
ATOM 16799 C C . LEU A 1 30 ? -9.177 2.128 -7.164 1.00 0.00 910 LEU A C 8
ATOM 16800 O O . LEU A 1 30 ? -9.310 1.923 -5.955 1.00 0.00 910 LEU A O 8
ATOM 16816 N N . SER A 1 31 ? -8.608 1.256 -7.983 1.00 0.00 911 SER A N 8
ATOM 16817 C CA . SER A 1 31 ? -8.106 -0.014 -7.489 1.00 0.00 911 SER A CA 8
ATOM 16818 C C . SER A 1 31 ? -6.999 0.215 -6.466 1.00 0.00 911 SER A C 8
ATOM 16819 O O . SER A 1 31 ? -6.942 -0.457 -5.436 1.00 0.00 911 SER A O 8
ATOM 16827 N N . LEU A 1 32 ? -6.126 1.172 -6.757 1.00 0.00 912 LEU A N 8
ATOM 16828 C CA . LEU A 1 32 ? -5.029 1.489 -5.854 1.00 0.00 912 LEU A CA 8
ATOM 16829 C C . LEU A 1 32 ? -5.567 2.011 -4.529 1.00 0.00 912 LEU A C 8
ATOM 16830 O O . LEU A 1 32 ? -5.033 1.702 -3.468 1.00 0.00 912 LEU A O 8
ATOM 16846 N N . THR A 1 33 ? -6.619 2.809 -4.597 1.00 0.00 913 THR A N 8
ATOM 16847 C CA . THR A 1 33 ? -7.204 3.363 -3.388 1.00 0.00 913 THR A CA 8
ATOM 16848 C C . THR A 1 33 ? -7.673 2.239 -2.471 1.00 0.00 913 THR A C 8
ATOM 16849 O O . THR A 1 33 ? -7.425 2.266 -1.264 1.00 0.00 913 THR A O 8
ATOM 16860 N N . GLU A 1 34 ? -8.345 1.250 -3.048 1.00 0.00 914 GLU A N 8
ATOM 16861 C CA . GLU A 1 34 ? -8.833 0.124 -2.265 1.00 0.00 914 GLU A CA 8
ATOM 16862 C C . GLU A 1 34 ? -7.666 -0.690 -1.703 1.00 0.00 914 GLU A C 8
ATOM 168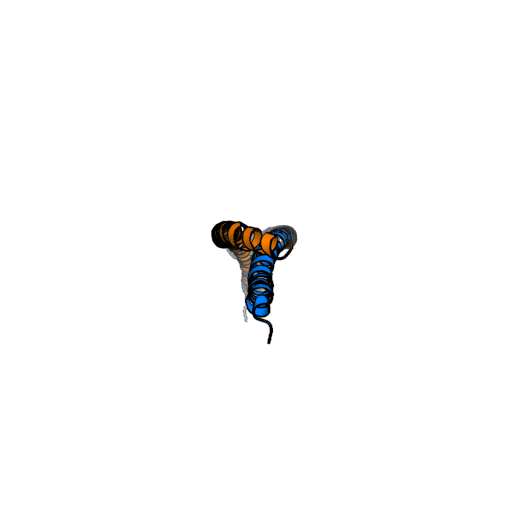63 O O . GLU A 1 34 ? -7.670 -1.076 -0.530 1.00 0.00 914 GLU A O 8
ATOM 16875 N N . ALA A 1 35 ? -6.665 -0.944 -2.543 1.00 0.00 915 ALA A N 8
ATOM 16876 C CA . ALA A 1 35 ? -5.505 -1.710 -2.112 1.00 0.00 915 ALA A CA 8
ATOM 16877 C C . ALA A 1 35 ? -4.744 -0.971 -1.032 1.00 0.00 915 ALA A C 8
ATOM 16878 O O . ALA A 1 35 ? -4.303 -1.567 -0.048 1.00 0.00 915 ALA A O 8
ATOM 16885 N N . SER A 1 36 ? -4.599 0.325 -1.210 1.00 0.00 916 SER A N 8
ATOM 16886 C CA . SER A 1 36 ? -3.885 1.125 -0.240 1.00 0.00 916 SER A CA 8
ATOM 16887 C C . SER A 1 36 ? -4.567 1.044 1.119 1.00 0.00 916 SER A C 8
ATOM 16888 O O . SER A 1 36 ? -3.906 0.953 2.156 1.00 0.00 916 SER A O 8
ATOM 16896 N N . LEU A 1 37 ? -5.891 1.069 1.105 1.00 0.00 917 LEU A N 8
ATOM 16897 C CA . LEU A 1 37 ? -6.651 0.996 2.342 1.00 0.00 917 LEU A CA 8
ATOM 16898 C C . LEU A 1 37 ? -6.372 -0.319 3.059 1.00 0.00 917 LEU A C 8
ATOM 16899 O O . LEU A 1 37 ? -6.193 -0.344 4.277 1.00 0.00 917 LEU A O 8
ATOM 16915 N N . GLN A 1 38 ? -6.321 -1.405 2.304 1.00 0.00 918 GLN A N 8
ATOM 16916 C CA . GLN A 1 38 ? -6.055 -2.705 2.897 1.00 0.00 918 GLN A CA 8
ATOM 16917 C C . GLN A 1 38 ? -4.713 -2.700 3.619 1.00 0.00 918 GLN A C 8
ATOM 16918 O O . GLN A 1 38 ? -4.580 -3.232 4.727 1.00 0.00 918 GLN A O 8
ATOM 16932 N N . LYS A 1 39 ? -3.720 -2.089 2.992 1.00 0.00 919 LYS A N 8
ATOM 16933 C CA . LYS A 1 39 ? -2.397 -2.029 3.589 1.00 0.00 919 LYS A CA 8
ATOM 16934 C C . LYS A 1 39 ? -2.442 -1.293 4.915 1.00 0.00 919 LYS A C 8
ATOM 16935 O O . LYS A 1 39 ? -1.835 -1.730 5.885 1.00 0.00 919 LYS A O 8
ATOM 16954 N N . LEU A 1 40 ? -3.175 -0.194 4.958 1.00 0.00 920 LEU A N 8
ATOM 16955 C CA . LEU A 1 40 ? -3.282 0.580 6.187 1.00 0.00 920 LEU A CA 8
ATOM 16956 C C . LEU A 1 40 ? -3.872 -0.279 7.299 1.00 0.00 920 LEU A C 8
ATOM 16957 O O . LEU A 1 40 ? -3.467 -0.181 8.459 1.00 0.00 920 LEU A O 8
ATOM 16973 N N . GLN A 1 41 ? -4.827 -1.117 6.950 1.00 0.00 921 GLN A N 8
ATOM 16974 C CA . GLN A 1 41 ? -5.443 -1.968 7.945 1.00 0.00 921 GLN A CA 8
ATOM 16975 C C . GLN A 1 41 ? -4.405 -2.889 8.576 1.00 0.00 921 GLN A C 8
ATOM 16976 O O . GLN A 1 41 ? -4.376 -3.079 9.798 1.00 0.00 921 GLN A O 8
ATOM 16990 N N . LEU A 1 42 ? -3.541 -3.445 7.740 1.00 0.00 922 LEU A N 8
ATOM 16991 C CA . LEU A 1 42 ? -2.496 -4.331 8.232 1.00 0.00 922 LEU A CA 8
ATOM 16992 C C . LEU A 1 42 ? -1.550 -3.561 9.156 1.00 0.00 922 LEU A C 8
ATOM 16993 O O . LEU A 1 42 ? -1.069 -4.101 10.153 1.00 0.00 922 LEU A O 8
ATOM 17009 N N . GLU A 1 43 ? -1.285 -2.307 8.813 1.00 0.00 923 GLU A N 8
ATOM 17010 C CA . GLU A 1 43 ? -0.395 -1.485 9.621 1.00 0.00 923 GLU A CA 8
ATOM 17011 C C . GLU A 1 43 ? -0.955 -1.336 11.029 1.00 0.00 923 GLU A C 8
ATOM 17012 O O . GLU A 1 43 ? -0.212 -1.345 12.010 1.00 0.00 923 GLU A O 8
ATOM 17024 N N . ASP A 1 44 ? -2.268 -1.196 11.123 1.00 0.00 924 ASP A N 8
ATOM 17025 C CA . ASP A 1 44 ? -2.907 -1.053 12.421 1.00 0.00 924 ASP A CA 8
ATOM 17026 C C . ASP A 1 44 ? -2.761 -2.339 13.228 1.00 0.00 924 ASP A C 8
ATOM 17027 O O . ASP A 1 44 ? -2.538 -2.296 14.436 1.00 0.00 924 ASP A O 8
ATOM 17036 N N . LYS A 1 45 ? -2.906 -3.482 12.565 1.00 0.00 925 LYS A N 8
ATOM 17037 C CA . LYS A 1 45 ? -2.804 -4.761 13.266 1.00 0.00 925 LYS A CA 8
ATOM 17038 C C . LYS A 1 45 ? -1.392 -4.988 13.817 1.00 0.00 925 LYS A C 8
ATOM 17039 O O . LYS A 1 45 ? -1.212 -5.268 15.007 1.00 0.00 925 LYS A O 8
ATOM 17058 N N . VAL A 1 46 ? -0.390 -4.851 12.954 1.00 0.00 926 VAL A N 8
ATOM 17059 C CA . VAL A 1 46 ? 0.993 -5.046 13.373 1.00 0.00 926 VAL A CA 8
ATOM 17060 C C . VAL A 1 46 ? 1.400 -3.957 14.354 1.00 0.00 926 VAL A C 8
ATOM 17061 O O . VAL A 1 46 ? 2.127 -4.211 15.314 1.00 0.00 926 VAL A O 8
ATOM 17074 N N . GLU A 1 47 ? 0.929 -2.738 14.106 1.00 0.00 927 GLU A N 8
ATOM 17075 C CA . GLU A 1 47 ? 1.257 -1.621 14.984 1.00 0.00 927 GLU A CA 8
ATOM 17076 C C . GLU A 1 47 ? 0.837 -1.934 16.415 1.00 0.00 927 GLU A C 8
ATOM 17077 O O . GLU A 1 47 ? 1.591 -1.692 17.357 1.00 0.00 927 GLU A O 8
ATOM 17089 N N . GLU A 1 48 ? -0.364 -2.471 16.573 1.00 0.00 928 GLU A N 8
ATOM 17090 C CA . GLU A 1 48 ? -0.863 -2.806 17.899 1.00 0.00 928 GLU A CA 8
ATOM 17091 C C . GLU A 1 48 ? 0.002 -3.884 18.531 1.00 0.00 928 GLU A C 8
ATOM 17092 O O . GLU A 1 48 ? 0.285 -3.848 19.729 1.00 0.00 928 GLU A O 8
ATOM 17104 N N . LEU A 1 49 ? 0.435 -4.834 17.715 1.00 0.00 929 LEU A N 8
ATOM 17105 C CA . LEU A 1 49 ? 1.285 -5.908 18.210 1.00 0.00 929 LEU A CA 8
ATOM 17106 C C . LEU A 1 49 ? 2.604 -5.339 18.721 1.00 0.00 929 LEU A C 8
ATOM 17107 O O . LEU A 1 49 ? 3.112 -5.764 19.759 1.00 0.00 929 LEU A O 8
ATOM 17123 N N . LEU A 1 50 ? 3.150 -4.381 17.996 1.00 0.00 930 LEU A N 8
ATOM 17124 C CA . LEU A 1 50 ? 4.404 -3.774 18.403 1.00 0.00 930 LEU A CA 8
ATOM 17125 C C . LEU A 1 50 ? 4.241 -3.089 19.756 1.00 0.00 930 LEU A C 8
ATOM 17126 O O . LEU A 1 50 ? 5.113 -3.186 20.620 1.00 0.00 930 LEU A O 8
ATOM 17142 N N . SER A 1 51 ? 3.125 -2.390 19.926 1.00 0.00 931 SER A N 8
ATOM 17143 C CA . SER A 1 51 ? 2.870 -1.681 21.173 1.00 0.00 931 SER A CA 8
ATOM 17144 C C . SER A 1 51 ? 2.871 -2.654 22.351 1.00 0.00 931 SER A C 8
ATOM 17145 O O . SER A 1 51 ? 3.448 -2.377 23.408 1.00 0.00 931 SER A O 8
ATOM 17153 N N . LYS A 1 52 ? 2.238 -3.801 22.149 1.00 0.00 932 LYS A N 8
ATOM 17154 C CA . LYS A 1 52 ? 2.181 -4.821 23.185 1.00 0.00 932 LYS A CA 8
ATOM 17155 C C . LYS A 1 52 ? 3.586 -5.311 23.511 1.00 0.00 932 LYS A C 8
ATOM 17156 O O . LYS A 1 52 ? 3.910 -5.563 24.671 1.00 0.00 932 LYS A O 8
ATOM 17175 N N . ASN A 1 53 ? 4.414 -5.442 22.480 1.00 0.00 933 ASN A N 8
ATOM 17176 C CA . ASN A 1 53 ? 5.779 -5.904 22.675 1.00 0.00 933 ASN A CA 8
ATOM 17177 C C . ASN A 1 53 ? 6.521 -4.956 23.610 1.00 0.00 933 ASN A C 8
ATOM 17178 O O . ASN A 1 53 ? 7.263 -5.393 24.480 1.00 0.00 933 ASN A O 8
ATOM 17189 N N . TYR A 1 54 ? 6.307 -3.661 23.427 1.00 0.00 934 TYR A N 8
ATOM 17190 C CA . TYR A 1 54 ? 6.958 -2.672 24.273 1.00 0.00 934 TYR A CA 8
ATOM 17191 C C . TYR A 1 54 ? 6.545 -2.868 25.721 1.00 0.00 934 TYR A C 8
ATOM 17192 O O . TYR A 1 54 ? 7.384 -2.863 26.624 1.00 0.00 934 TYR A O 8
ATOM 17210 N N . HIS A 1 55 ? 5.253 -3.045 25.941 1.00 0.00 935 HIS A N 8
ATOM 17211 C CA . HIS A 1 55 ? 4.764 -3.237 27.294 1.00 0.00 935 HIS A CA 8
ATOM 17212 C C . HIS A 1 55 ? 5.290 -4.551 27.877 1.00 0.00 935 HIS A C 8
ATOM 17213 O O . HIS A 1 55 ? 5.735 -4.606 29.030 1.00 0.00 935 HIS A O 8
ATOM 17227 N N . LEU A 1 56 ? 5.246 -5.601 27.067 1.00 0.00 936 LEU A N 8
ATOM 17228 C CA . LEU A 1 56 ? 5.721 -6.911 27.492 1.00 0.00 936 LEU A CA 8
ATOM 17229 C C . LEU A 1 56 ? 7.218 -6.868 27.769 1.00 0.00 936 LEU A C 8
ATOM 17230 O O . LEU A 1 56 ? 7.701 -7.477 28.722 1.00 0.00 936 LEU A O 8
ATOM 17246 N N . GLU A 1 57 ? 7.942 -6.141 26.929 1.00 0.00 937 GLU A N 8
ATOM 17247 C CA . GLU A 1 57 ? 9.382 -6.016 27.088 1.00 0.00 937 GLU A CA 8
ATOM 17248 C C . GLU A 1 57 ? 9.709 -5.402 28.441 1.00 0.00 937 GLU A C 8
ATOM 17249 O O . GLU A 1 57 ? 10.635 -5.836 29.109 1.00 0.00 937 GLU A O 8
ATOM 17261 N N . ASN A 1 58 ? 8.949 -4.396 28.843 1.00 0.00 938 ASN A N 8
ATOM 17262 C CA . ASN A 1 58 ? 9.188 -3.751 30.128 1.00 0.00 938 ASN A CA 8
ATOM 17263 C C . ASN A 1 58 ? 8.952 -4.727 31.271 1.00 0.00 938 ASN A C 8
ATOM 17264 O O . ASN A 1 58 ? 9.715 -4.762 32.234 1.00 0.00 938 ASN A O 8
ATOM 17275 N N . GLU A 1 59 ? 7.896 -5.520 31.166 1.00 0.00 939 GLU A N 8
ATOM 17276 C CA . GLU A 1 59 ? 7.593 -6.486 32.212 1.00 0.00 939 GLU A CA 8
ATOM 17277 C C . GLU A 1 59 ? 8.639 -7.600 32.251 1.00 0.00 939 GLU A C 8
ATOM 17278 O O . GLU A 1 59 ? 9.191 -7.919 33.310 1.00 0.00 939 GLU A O 8
ATOM 17290 N N . VAL A 1 60 ? 8.906 -8.188 31.093 1.00 0.00 940 VAL A N 8
ATOM 17291 C CA . VAL A 1 60 ? 9.879 -9.267 31.005 1.00 0.00 940 VAL A CA 8
ATOM 17292 C C . VAL A 1 60 ? 11.274 -8.752 31.326 1.00 0.00 940 VAL A C 8
ATOM 17293 O O . VAL A 1 60 ? 12.020 -9.383 32.065 1.00 0.00 940 VAL A O 8
ATOM 17306 N N . ALA A 1 61 ? 11.615 -7.599 30.762 1.00 0.00 941 ALA A N 8
ATOM 17307 C CA . ALA A 1 61 ? 12.923 -7.002 30.995 1.00 0.00 941 ALA A CA 8
ATOM 17308 C C . ALA A 1 61 ? 13.113 -6.737 32.478 1.00 0.00 941 ALA A C 8
ATOM 17309 O O . ALA A 1 61 ? 14.205 -6.914 33.011 1.00 0.00 941 ALA A O 8
ATOM 17316 N N . ARG A 1 62 ? 12.042 -6.317 33.142 1.00 0.00 942 ARG A N 8
ATOM 17317 C CA . ARG A 1 62 ? 12.126 -6.037 34.563 1.00 0.00 942 ARG A CA 8
ATOM 17318 C C . ARG A 1 62 ? 12.513 -7.307 35.314 1.00 0.00 942 ARG A C 8
ATOM 17319 O O . ARG A 1 62 ? 13.409 -7.294 36.160 1.00 0.00 942 ARG A O 8
ATOM 17340 N N . LEU A 1 63 ? 11.846 -8.407 34.978 1.00 0.00 943 LEU A N 8
ATOM 17341 C CA . LEU A 1 63 ? 12.142 -9.691 35.606 1.00 0.00 943 LEU A CA 8
ATOM 17342 C C . LEU A 1 63 ? 13.500 -10.210 35.156 1.00 0.00 943 LEU A C 8
ATOM 17343 O O . LEU A 1 63 ? 14.202 -10.884 35.906 1.00 0.00 943 LEU A O 8
ATOM 17359 N N . LYS A 1 64 ? 13.845 -9.914 33.917 1.00 0.00 944 LYS A N 8
ATOM 17360 C CA . LYS A 1 64 ? 15.101 -10.375 33.355 1.00 0.00 944 LYS A CA 8
ATOM 17361 C C . LYS A 1 64 ? 16.272 -9.877 34.192 1.00 0.00 944 LYS A C 8
ATOM 17362 O O . LYS A 1 64 ? 17.262 -10.579 34.371 1.00 0.00 944 LYS A O 8
ATOM 17381 N N . LYS A 1 65 ? 16.147 -8.658 34.688 1.00 0.00 945 LYS A N 8
ATOM 17382 C CA . LYS A 1 65 ? 17.198 -8.059 35.500 1.00 0.00 945 LYS A CA 8
ATOM 17383 C C . LYS A 1 65 ? 17.445 -8.884 36.759 1.00 0.00 945 LYS A C 8
ATOM 17384 O O . LYS A 1 65 ? 18.576 -8.971 37.238 1.00 0.00 945 LYS A O 8
ATOM 17403 N N . LEU A 1 66 ? 16.382 -9.472 37.303 1.00 0.00 946 LEU A N 8
ATOM 17404 C CA . LEU A 1 66 ? 16.509 -10.263 38.522 1.00 0.00 946 LEU A CA 8
ATOM 17405 C C . LEU A 1 66 ? 17.475 -11.422 38.307 1.00 0.00 946 LEU A C 8
ATOM 17406 O O . LEU A 1 66 ? 18.346 -11.678 39.139 1.00 0.00 946 LEU A O 8
ATOM 17422 N N . VAL A 1 67 ? 17.329 -12.117 37.185 1.00 0.00 947 VAL A N 8
ATOM 17423 C CA . VAL A 1 67 ? 18.209 -13.243 36.875 1.00 0.00 947 VAL A CA 8
ATOM 17424 C C . VAL A 1 67 ? 19.447 -12.766 36.125 1.00 0.00 947 VAL A C 8
ATOM 17425 O O . VAL A 1 67 ? 20.563 -13.214 36.394 1.00 0.00 947 VAL A O 8
ATOM 17438 N N . GLY A 1 68 ? 19.242 -11.856 35.180 1.00 0.00 948 GLY A N 8
ATOM 17439 C CA . GLY A 1 68 ? 20.342 -11.320 34.388 1.00 0.00 948 GLY A CA 8
ATOM 17440 C C . GLY A 1 68 ? 19.818 -10.530 33.193 1.00 0.00 948 GLY A C 8
ATOM 17441 O O . GLY A 1 68 ? 19.314 -11.107 32.229 1.00 0.00 948 GLY A O 8
ATOM 17445 N N . GLU A 1 69 ? 19.938 -9.208 33.264 1.00 0.00 949 GLU A N 8
ATOM 17446 C CA . GLU A 1 69 ? 19.471 -8.347 32.181 1.00 0.00 949 GLU A CA 8
ATOM 17447 C C . GLU A 1 69 ? 19.886 -8.916 30.826 1.00 0.00 949 GLU A C 8
ATOM 17448 O O . GLU A 1 69 ? 21.044 -9.270 30.685 1.00 0.00 949 GLU A O 8
ATOM 17461 N N . GLY B 1 1 ? 18.560 -23.405 44.782 1.00 0.00 881 GLY B N 8
ATOM 17462 C CA . GLY B 1 1 ? 19.615 -24.286 44.205 1.00 0.00 881 GLY B CA 8
ATOM 17463 C C . GLY B 1 1 ? 19.039 -25.062 43.025 1.00 0.00 881 GLY B C 8
ATOM 17464 O O . GLY B 1 1 ? 18.757 -24.490 41.973 1.00 0.00 881 GLY B O 8
ATOM 17470 N N . SER B 1 2 ? 18.869 -26.368 43.208 1.00 0.00 882 SER B N 8
ATOM 17471 C CA . SER B 1 2 ? 18.327 -27.212 42.150 1.00 0.00 882 SER B CA 8
ATOM 17472 C C . SER B 1 2 ? 16.929 -26.744 41.757 1.00 0.00 882 SER B C 8
ATOM 17473 O O . SER B 1 2 ? 16.596 -26.676 40.575 1.00 0.00 882 SER B O 8
ATOM 17481 N N . HIS B 1 3 ? 16.115 -26.423 42.757 1.00 0.00 883 HIS B N 8
ATOM 17482 C CA . HIS B 1 3 ? 14.754 -25.961 42.507 1.00 0.00 883 HIS B CA 8
ATOM 17483 C C . HIS B 1 3 ? 14.766 -24.593 41.835 1.00 0.00 883 HIS B C 8
ATOM 17484 O O . HIS B 1 3 ? 13.940 -24.307 40.968 1.00 0.00 883 HIS B O 8
ATOM 17498 N N . GLU B 1 4 ? 15.703 -23.745 42.249 1.00 0.00 884 GLU B N 8
ATOM 17499 C CA . GLU B 1 4 ? 15.810 -22.401 41.688 1.00 0.00 884 GLU B CA 8
ATOM 17500 C C . GLU B 1 4 ? 15.961 -22.457 40.172 1.00 0.00 884 GLU B C 8
ATOM 17501 O O . GLU B 1 4 ? 15.697 -21.478 39.473 1.00 0.00 884 GLU B O 8
ATOM 17513 N N . ASN B 1 5 ? 16.376 -23.610 39.668 1.00 0.00 885 ASN B N 8
ATOM 17514 C CA . ASN B 1 5 ? 16.554 -23.791 38.234 1.00 0.00 885 ASN B CA 8
ATOM 17515 C C . ASN B 1 5 ? 15.282 -23.425 37.512 1.00 0.00 885 ASN B C 8
ATOM 17516 O O . ASN B 1 5 ? 15.320 -22.979 36.375 1.00 0.00 885 ASN B O 8
ATOM 17527 N N . LYS B 1 6 ? 14.156 -23.611 38.163 1.00 0.00 886 LYS B N 8
ATOM 17528 C CA . LYS B 1 6 ? 12.899 -23.283 37.530 1.00 0.00 886 LYS B CA 8
ATOM 17529 C C . LYS B 1 6 ? 12.821 -21.795 37.230 1.00 0.00 886 LYS B C 8
ATOM 17530 O O . LYS B 1 6 ? 12.427 -21.398 36.140 1.00 0.00 886 LYS B O 8
ATOM 17549 N N . GLN B 1 7 ? 13.205 -20.973 38.198 1.00 0.00 887 GLN B N 8
ATOM 17550 C CA . GLN B 1 7 ? 13.167 -19.533 38.008 1.00 0.00 887 GLN B CA 8
ATOM 17551 C C . GLN B 1 7 ? 14.144 -19.125 36.912 1.00 0.00 887 GLN B C 8
ATOM 17552 O O . GLN B 1 7 ? 13.788 -18.399 35.988 1.00 0.00 887 GLN B O 8
ATOM 17566 N N . VAL B 1 8 ? 15.375 -19.610 37.014 1.00 0.00 888 VAL B N 8
ATOM 17567 C CA . VAL B 1 8 ? 16.387 -19.284 36.021 1.00 0.00 888 VAL B CA 8
ATOM 17568 C C . VAL B 1 8 ? 15.957 -19.784 34.649 1.00 0.00 888 VAL B C 8
ATOM 17569 O O . VAL B 1 8 ? 16.016 -19.055 33.659 1.00 0.00 888 VAL B O 8
ATOM 17582 N N . GLU B 1 9 ? 15.508 -21.026 34.602 1.00 0.00 889 GLU B N 8
ATOM 17583 C CA . GLU B 1 9 ? 15.065 -21.611 33.352 1.00 0.00 889 GLU B CA 8
ATOM 17584 C C . GLU B 1 9 ? 13.858 -20.860 32.796 1.00 0.00 889 GLU B C 8
ATOM 17585 O O . GLU B 1 9 ? 13.672 -20.773 31.583 1.00 0.00 889 GLU B O 8
ATOM 17597 N N . GLU B 1 10 ? 13.040 -20.325 33.694 1.00 0.00 890 GLU B N 8
ATOM 17598 C CA . GLU B 1 10 ? 11.844 -19.599 33.290 1.00 0.00 890 GLU B CA 8
ATOM 17599 C C . GLU B 1 10 ? 12.223 -18.345 32.513 1.00 0.00 890 GLU B C 8
ATOM 17600 O O . GLU B 1 10 ? 11.658 -18.058 31.456 1.00 0.00 890 GLU B O 8
ATOM 17612 N N . ILE B 1 11 ? 13.196 -17.613 33.032 1.00 0.00 891 ILE B N 8
ATOM 17613 C CA . ILE B 1 11 ? 13.655 -16.399 32.371 1.00 0.00 891 ILE B CA 8
ATOM 17614 C C . ILE B 1 11 ? 14.209 -16.738 30.993 1.00 0.00 891 ILE B C 8
ATOM 17615 O O . ILE B 1 11 ? 13.951 -16.034 30.016 1.00 0.00 891 ILE B O 8
ATOM 17631 N N . LEU B 1 12 ? 14.977 -17.813 30.915 1.00 0.00 892 LEU B N 8
ATOM 17632 C CA . LEU B 1 12 ? 15.559 -18.204 29.640 1.00 0.00 892 LEU B CA 8
ATOM 17633 C C . LEU B 1 12 ? 14.462 -18.441 28.609 1.00 0.00 892 LEU B C 8
ATOM 17634 O O . LEU B 1 12 ? 14.598 -18.060 27.444 1.00 0.00 892 LEU B O 8
ATOM 17650 N N . ARG B 1 13 ? 13.377 -19.047 29.041 1.00 0.00 893 ARG B N 8
ATOM 17651 C CA . ARG B 1 13 ? 12.274 -19.299 28.139 1.00 0.00 893 ARG B CA 8
ATOM 17652 C C . ARG B 1 13 ? 11.705 -17.983 27.628 1.00 0.00 893 ARG B C 8
ATOM 17653 O O . ARG B 1 13 ? 11.341 -17.866 26.458 1.00 0.00 893 ARG B O 8
ATOM 17674 N N . LEU B 1 14 ? 11.640 -16.994 28.510 1.00 0.00 894 LEU B N 8
ATOM 17675 C CA . LEU B 1 14 ? 11.119 -15.687 28.134 1.00 0.00 894 LEU B CA 8
ATOM 17676 C C . LEU B 1 14 ? 12.003 -15.045 27.072 1.00 0.00 894 LEU B C 8
ATOM 17677 O O . LEU B 1 14 ? 11.506 -14.392 26.166 1.00 0.00 894 LEU B O 8
ATOM 17693 N N . GLU B 1 15 ? 13.310 -15.229 27.198 1.00 0.00 895 GLU B N 8
ATOM 17694 C CA . GLU B 1 15 ? 14.252 -14.660 26.246 1.00 0.00 895 GLU B CA 8
ATOM 17695 C C . GLU B 1 15 ? 14.017 -15.242 24.855 1.00 0.00 895 GLU B C 8
ATOM 17696 O O . GLU B 1 15 ? 14.004 -14.519 23.863 1.00 0.00 895 GLU B O 8
ATOM 17708 N N . LYS B 1 16 ? 13.842 -16.551 24.786 1.00 0.00 896 LYS B N 8
ATOM 17709 C CA . LYS B 1 16 ? 13.612 -17.201 23.504 1.00 0.00 896 LYS B CA 8
ATOM 17710 C C . LYS B 1 16 ? 12.255 -16.805 22.925 1.00 0.00 896 LYS B C 8
ATOM 17711 O O . LYS B 1 16 ? 12.132 -16.532 21.729 1.00 0.00 896 LYS B O 8
ATOM 17730 N N . GLU B 1 17 ? 11.231 -16.798 23.774 1.00 0.00 897 GLU B N 8
ATOM 17731 C CA . GLU B 1 17 ? 9.883 -16.460 23.322 1.00 0.00 897 GLU B CA 8
ATOM 17732 C C . GLU B 1 17 ? 9.768 -14.982 22.977 1.00 0.00 897 GLU B C 8
ATOM 17733 O O . GLU B 1 17 ? 9.305 -14.623 21.897 1.00 0.00 897 GLU B O 8
ATOM 17745 N N . ILE B 1 18 ? 10.191 -14.130 23.897 1.00 0.00 898 ILE B N 8
ATOM 17746 C CA . ILE B 1 18 ? 10.113 -12.691 23.682 1.00 0.00 898 ILE B CA 8
ATOM 17747 C C . ILE B 1 18 ? 10.915 -12.304 22.450 1.00 0.00 898 ILE B C 8
ATOM 17748 O O . ILE B 1 18 ? 10.488 -11.464 21.656 1.00 0.00 898 ILE B O 8
ATOM 17764 N N . GLU B 1 19 ? 12.077 -12.922 22.291 1.00 0.00 899 GLU B N 8
ATOM 17765 C CA . GLU B 1 19 ? 12.924 -12.625 21.144 1.00 0.00 899 GLU B CA 8
ATOM 17766 C C . GLU B 1 19 ? 12.214 -13.014 19.850 1.00 0.00 899 GLU B C 8
ATOM 17767 O O . GLU B 1 19 ? 12.316 -12.314 18.841 1.00 0.00 899 GLU B O 8
ATOM 17779 N N . ASP B 1 20 ? 11.497 -14.130 19.888 1.00 0.00 900 ASP B N 8
ATOM 17780 C CA . ASP B 1 20 ? 10.778 -14.597 18.709 1.00 0.00 900 ASP B CA 8
ATOM 17781 C C . ASP B 1 20 ? 9.727 -13.577 18.281 1.00 0.00 900 ASP B C 8
ATOM 17782 O O . ASP B 1 20 ? 9.587 -13.278 17.094 1.00 0.00 900 ASP B O 8
ATOM 17791 N N . LEU B 1 21 ? 8.994 -13.045 19.254 1.00 0.00 901 LEU B N 8
ATOM 17792 C CA . LEU B 1 21 ? 7.958 -12.054 18.969 1.00 0.00 901 LEU B CA 8
ATOM 17793 C C . LEU B 1 21 ? 8.574 -10.785 18.386 1.00 0.00 901 LEU B C 8
ATOM 17794 O O . LEU B 1 21 ? 8.026 -10.188 17.461 1.00 0.00 901 LEU B O 8
ATOM 17810 N N . GLN B 1 22 ? 9.709 -10.374 18.930 1.00 0.00 902 GLN B N 8
ATOM 17811 C CA . GLN B 1 22 ? 10.368 -9.169 18.451 1.00 0.00 902 GLN B CA 8
ATOM 17812 C C . GLN B 1 22 ? 10.693 -9.287 16.969 1.00 0.00 902 GLN B C 8
ATOM 17813 O O . GLN B 1 22 ? 10.402 -8.382 16.188 1.00 0.00 902 GLN B O 8
ATOM 17827 N N . ARG B 1 23 ? 11.284 -10.406 16.584 1.00 0.00 903 ARG B N 8
ATOM 17828 C CA . ARG B 1 23 ? 11.625 -10.623 15.185 1.00 0.00 903 ARG B CA 8
ATOM 17829 C C . ARG B 1 23 ? 10.375 -10.707 14.323 1.00 0.00 903 ARG B C 8
ATOM 17830 O O . ARG B 1 23 ? 10.344 -10.178 13.216 1.00 0.00 903 ARG B O 8
ATOM 17851 N N . MET B 1 24 ? 9.350 -11.383 14.824 1.00 0.00 904 MET B N 8
ATOM 17852 C CA . MET B 1 24 ? 8.115 -11.529 14.061 1.00 0.00 904 MET B CA 8
ATOM 17853 C C . MET B 1 24 ? 7.434 -10.178 13.850 1.00 0.00 904 MET B C 8
ATOM 17854 O O . MET B 1 24 ? 7.014 -9.852 12.744 1.00 0.00 904 MET B O 8
ATOM 17868 N N . LYS B 1 25 ? 7.329 -9.393 14.919 1.00 0.00 905 LYS B N 8
ATOM 17869 C CA . LYS B 1 25 ? 6.695 -8.080 14.834 1.00 0.00 905 LYS B CA 8
ATOM 17870 C C . LYS B 1 25 ? 7.528 -7.133 13.977 1.00 0.00 905 LYS B C 8
ATOM 17871 O O . LYS B 1 25 ? 7.000 -6.412 13.127 1.00 0.00 905 LYS B O 8
ATOM 17890 N N . GLU B 1 26 ? 8.839 -7.142 14.203 1.00 0.00 906 GLU B N 8
ATOM 17891 C CA . GLU B 1 26 ? 9.744 -6.282 13.448 1.00 0.00 906 GLU B CA 8
ATOM 17892 C C . GLU B 1 26 ? 9.788 -6.690 11.980 1.00 0.00 906 GLU B C 8
ATOM 17893 O O . GLU B 1 26 ? 9.759 -5.842 11.088 1.00 0.00 906 GLU B O 8
ATOM 17905 N N . ARG B 1 27 ? 9.854 -7.991 11.735 1.00 0.00 907 ARG B N 8
ATOM 17906 C CA . ARG B 1 27 ? 9.898 -8.503 10.370 1.00 0.00 907 ARG B CA 8
ATOM 17907 C C . ARG B 1 27 ? 8.626 -8.151 9.617 1.00 0.00 907 ARG B C 8
ATOM 17908 O O . ARG B 1 27 ? 8.672 -7.785 8.442 1.00 0.00 907 ARG B O 8
ATOM 17929 N N . GLN B 1 28 ? 7.495 -8.254 10.295 1.00 0.00 908 GLN B N 8
ATOM 17930 C CA . GLN B 1 28 ? 6.222 -7.936 9.669 1.00 0.00 908 GLN B CA 8
ATOM 17931 C C . GLN B 1 28 ? 6.193 -6.474 9.234 1.00 0.00 908 GLN B C 8
ATOM 17932 O O . GLN B 1 28 ? 5.794 -6.161 8.113 1.00 0.00 908 GLN B O 8
ATOM 17946 N N . GLU B 1 29 ? 6.626 -5.584 10.119 1.00 0.00 909 GLU B N 8
ATOM 17947 C CA . GLU B 1 29 ? 6.638 -4.162 9.799 1.00 0.00 909 GLU B CA 8
ATOM 17948 C C . GLU B 1 29 ? 7.520 -3.894 8.586 1.00 0.00 909 GLU B C 8
ATOM 17949 O O . GLU B 1 29 ? 7.189 -3.071 7.730 1.00 0.00 909 GLU B O 8
ATOM 17961 N N . LEU B 1 30 ? 8.638 -4.602 8.513 1.00 0.00 910 LEU B N 8
ATOM 17962 C CA . LEU B 1 30 ? 9.561 -4.444 7.395 1.00 0.00 910 LEU B CA 8
ATOM 17963 C C . LEU B 1 30 ? 8.898 -4.867 6.090 1.00 0.00 910 LEU B C 8
ATOM 17964 O O . LEU B 1 30 ? 9.076 -4.224 5.051 1.00 0.00 910 LEU B O 8
ATOM 17980 N N . SER B 1 31 ? 8.135 -5.946 6.146 1.00 0.00 911 SER B N 8
ATOM 17981 C CA . SER B 1 31 ? 7.455 -6.442 4.960 1.00 0.00 911 SER B CA 8
ATOM 17982 C C . SER B 1 31 ? 6.478 -5.400 4.436 1.00 0.00 911 SER B C 8
ATOM 17983 O O . SER B 1 31 ? 6.376 -5.181 3.228 1.00 0.00 911 SER B O 8
ATOM 17991 N N . LEU B 1 32 ? 5.767 -4.756 5.352 1.00 0.00 912 LEU B N 8
ATOM 17992 C CA . LEU B 1 32 ? 4.802 -3.731 4.974 1.00 0.00 912 LEU B CA 8
ATOM 17993 C C . LEU B 1 32 ? 5.510 -2.557 4.316 1.00 0.00 912 LEU B C 8
ATOM 17994 O O . LEU B 1 32 ? 5.004 -1.976 3.359 1.00 0.00 912 LEU B O 8
ATOM 18010 N N . THR B 1 33 ? 6.673 -2.205 4.833 1.00 0.00 913 THR B N 8
ATOM 18011 C CA . THR B 1 33 ? 7.424 -1.093 4.278 1.00 0.00 913 THR B CA 8
ATOM 18012 C C . THR B 1 33 ? 7.753 -1.365 2.814 1.00 0.00 913 THR B C 8
ATOM 18013 O O . THR B 1 33 ? 7.594 -0.491 1.960 1.00 0.00 913 THR B O 8
ATOM 18024 N N . GLU B 1 34 ? 8.202 -2.580 2.529 1.00 0.00 914 GLU B N 8
ATOM 18025 C CA . GLU B 1 34 ? 8.540 -2.948 1.159 1.00 0.00 914 GLU B CA 8
ATOM 18026 C C . GLU B 1 34 ? 7.290 -2.955 0.278 1.00 0.00 914 GLU B C 8
ATOM 18027 O O . GLU B 1 34 ? 7.304 -2.439 -0.843 1.00 0.00 914 GLU B O 8
ATOM 18039 N N . ALA B 1 35 ? 6.209 -3.537 0.790 1.00 0.00 915 ALA B N 8
ATOM 18040 C CA . ALA B 1 35 ? 4.966 -3.602 0.036 1.00 0.00 915 ALA B CA 8
ATOM 18041 C C . ALA B 1 35 ? 4.417 -2.212 -0.212 1.00 0.00 915 ALA B C 8
ATOM 18042 O O . ALA B 1 35 ? 3.943 -1.905 -1.305 1.00 0.00 915 ALA B O 8
ATOM 18049 N N . SER B 1 36 ? 4.490 -1.373 0.800 1.00 0.00 916 SER B N 8
ATOM 18050 C CA . SER B 1 36 ? 3.992 -0.023 0.673 1.00 0.00 916 SER B CA 8
ATOM 18051 C C . SER B 1 36 ? 4.738 0.718 -0.428 1.00 0.00 916 SER B C 8
ATOM 18052 O O . SER B 1 36 ? 4.141 1.461 -1.210 1.00 0.00 916 SER B O 8
ATOM 18060 N N . LEU B 1 37 ? 6.045 0.505 -0.489 1.00 0.00 917 LEU B N 8
ATOM 18061 C CA . LEU B 1 37 ? 6.863 1.158 -1.498 1.00 0.00 917 LEU B CA 8
ATOM 18062 C C . LEU B 1 37 ? 6.412 0.742 -2.893 1.00 0.00 917 LEU B C 8
ATOM 18063 O O . LEU B 1 37 ? 6.318 1.573 -3.796 1.00 0.00 917 LEU B O 8
ATOM 18079 N N . GLN B 1 38 ? 6.123 -0.540 -3.064 1.00 0.00 918 GLN B N 8
ATOM 18080 C CA . GLN B 1 38 ? 5.681 -1.030 -4.357 1.00 0.00 918 GLN B CA 8
ATOM 18081 C C . GLN B 1 38 ? 4.410 -0.311 -4.794 1.00 0.00 918 GLN B C 8
ATOM 18082 O O . GLN B 1 38 ? 4.263 0.076 -5.958 1.00 0.00 918 GLN B O 8
ATOM 18096 N N . LYS B 1 39 ? 3.495 -0.126 -3.856 1.00 0.00 919 LYS B N 8
ATOM 18097 C CA . LYS B 1 39 ? 2.246 0.546 -4.165 1.00 0.00 919 LYS B CA 8
ATOM 18098 C C . LYS B 1 39 ? 2.505 1.958 -4.650 1.00 0.00 919 LYS B C 8
ATOM 18099 O O . LYS B 1 39 ? 1.901 2.398 -5.619 1.00 0.00 919 LYS B O 8
ATOM 18118 N N . LEU B 1 40 ? 3.416 2.654 -3.991 1.00 0.00 920 LEU B N 8
ATOM 18119 C CA . LEU B 1 40 ? 3.736 4.019 -4.386 1.00 0.00 920 LEU B CA 8
ATOM 18120 C C . LEU B 1 40 ? 4.245 4.044 -5.822 1.00 0.00 920 LEU B C 8
ATOM 18121 O O . LEU B 1 40 ? 3.941 4.964 -6.586 1.00 0.00 920 LEU B O 8
ATOM 18137 N N . GLN B 1 41 ? 5.016 3.043 -6.192 1.00 0.00 921 GLN B N 8
ATOM 18138 C CA . GLN B 1 41 ? 5.541 2.992 -7.541 1.00 0.00 921 GLN B CA 8
ATOM 18139 C C . GLN B 1 41 ? 4.403 2.931 -8.555 1.00 0.00 921 GLN B C 8
ATOM 18140 O O . GLN B 1 41 ? 4.420 3.624 -9.579 1.00 0.00 921 GLN B O 8
ATOM 18154 N N . LEU B 1 42 ? 3.403 2.114 -8.255 1.00 0.00 922 LEU B N 8
ATOM 18155 C CA . LEU B 1 42 ? 2.257 1.989 -9.140 1.00 0.00 922 LEU B CA 8
ATOM 18156 C C . LEU B 1 42 ? 1.522 3.326 -9.240 1.00 0.00 922 LEU B C 8
ATOM 18157 O O . LEU B 1 42 ? 1.016 3.688 -10.302 1.00 0.00 922 LEU B O 8
ATOM 18173 N N . GLU B 1 43 ? 1.464 4.050 -8.128 1.00 0.00 923 GLU B N 8
ATOM 18174 C CA . GLU B 1 43 ? 0.785 5.339 -8.112 1.00 0.00 923 GLU B CA 8
ATOM 18175 C C . GLU B 1 43 ? 1.453 6.298 -9.089 1.00 0.00 923 GLU B C 8
ATOM 18176 O O . GLU B 1 43 ? 0.786 7.076 -9.767 1.00 0.00 923 GLU B O 8
ATOM 18188 N N . ASP B 1 44 ? 2.774 6.242 -9.151 1.00 0.00 924 ASP B N 8
ATOM 18189 C CA . ASP B 1 44 ? 3.512 7.111 -10.055 1.00 0.00 924 ASP B CA 8
ATOM 18190 C C . ASP B 1 44 ? 3.204 6.754 -11.505 1.00 0.00 924 ASP B C 8
ATOM 18191 O O . ASP B 1 44 ? 3.079 7.635 -12.354 1.00 0.00 924 ASP B O 8
ATOM 18200 N N . LYS B 1 45 ? 3.100 5.459 -11.793 1.00 0.00 925 LYS B N 8
ATOM 18201 C CA . LYS B 1 45 ? 2.827 5.026 -13.162 1.00 0.00 925 LYS B CA 8
ATOM 18202 C C . LYS B 1 45 ? 1.438 5.474 -13.626 1.00 0.00 925 LYS B C 8
ATOM 18203 O O . LYS B 1 45 ? 1.292 6.104 -14.678 1.00 0.00 925 LYS B O 8
ATOM 18222 N N . VAL B 1 46 ? 0.420 5.166 -12.829 1.00 0.00 926 VAL B N 8
ATOM 18223 C CA . VAL B 1 46 ? -0.945 5.545 -13.175 1.00 0.00 926 VAL B CA 8
ATOM 18224 C C . VAL B 1 46 ? -1.094 7.059 -13.132 1.00 0.00 926 VAL B C 8
ATOM 18225 O O . VAL B 1 46 ? -1.786 7.649 -13.960 1.00 0.00 926 VAL B O 8
ATOM 18238 N N . GLU B 1 47 ? -0.435 7.685 -12.162 1.00 0.00 927 GLU B N 8
ATOM 18239 C CA . GLU B 1 47 ? -0.507 9.136 -12.030 1.00 0.00 927 GLU B CA 8
ATOM 18240 C C . GLU B 1 47 ? -0.052 9.807 -13.322 1.00 0.00 927 GLU B C 8
ATOM 18241 O O . GLU B 1 47 ? -0.682 10.751 -13.795 1.00 0.00 927 GLU B O 8
ATOM 18253 N N . GLU B 1 48 ? 1.043 9.315 -13.886 1.00 0.00 928 GLU B N 8
ATOM 18254 C CA . GLU B 1 48 ? 1.565 9.880 -15.121 1.00 0.00 928 GLU B CA 8
ATOM 18255 C C . GLU B 1 48 ? 0.572 9.681 -16.254 1.00 0.00 928 GLU B C 8
ATOM 18256 O O . GLU B 1 48 ? 0.379 10.567 -17.089 1.00 0.00 928 GLU B O 8
ATOM 18268 N N . LEU B 1 49 ? -0.071 8.522 -16.267 1.00 0.00 929 LEU B N 8
ATOM 18269 C CA . LEU B 1 49 ? -1.057 8.232 -17.300 1.00 0.00 929 LEU B CA 8
ATOM 18270 C C . LEU B 1 49 ? -2.221 9.211 -17.206 1.00 0.00 929 LEU B C 8
ATOM 18271 O O . LEU B 1 49 ? -2.722 9.695 -18.220 1.00 0.00 929 LEU B O 8
ATOM 18287 N N . LEU B 1 50 ? -2.644 9.502 -15.989 1.00 0.00 930 LEU B N 8
ATOM 18288 C CA . LEU B 1 50 ? -3.745 10.428 -15.795 1.00 0.00 930 LEU B CA 8
ATOM 18289 C C . LEU B 1 50 ? -3.373 11.804 -16.339 1.00 0.00 930 LEU B C 8
ATOM 18290 O O . LEU B 1 50 ? -4.186 12.469 -16.981 1.00 0.00 930 LEU B O 8
ATOM 18306 N N . SER B 1 51 ? -2.145 12.228 -16.066 1.00 0.00 931 SER B N 8
ATOM 18307 C CA . SER B 1 51 ? -1.687 13.536 -16.520 1.00 0.00 931 SER B CA 8
ATOM 18308 C C . SER B 1 51 ? -1.773 13.631 -18.042 1.00 0.00 931 SER B C 8
ATOM 18309 O O . SER B 1 51 ? -2.218 14.643 -18.595 1.00 0.00 931 SER B O 8
ATOM 18317 N N . LYS B 1 52 ? -1.364 12.561 -18.710 1.00 0.00 932 LYS B N 8
ATOM 18318 C CA . LYS B 1 52 ? -1.412 12.518 -20.165 1.00 0.00 932 LYS B CA 8
ATOM 18319 C C . LYS B 1 52 ? -2.853 12.628 -20.643 1.00 0.00 932 LYS B C 8
ATOM 18320 O O . LYS B 1 52 ? -3.136 13.285 -21.644 1.00 0.00 932 LYS B O 8
ATOM 18339 N N . ASN B 1 53 ? -3.760 11.979 -19.920 1.00 0.00 933 ASN B N 8
ATOM 18340 C CA . ASN B 1 53 ? -5.167 12.011 -20.285 1.00 0.00 933 ASN B CA 8
ATOM 18341 C C . ASN B 1 53 ? -5.674 13.449 -20.283 1.00 0.00 933 ASN B C 8
ATOM 18342 O O . ASN B 1 53 ? -6.417 13.851 -21.168 1.00 0.00 933 ASN B O 8
ATOM 18353 N N . TYR B 1 54 ? -5.254 14.220 -19.290 1.00 0.00 934 TYR B N 8
ATOM 18354 C CA . TYR B 1 54 ? -5.667 15.612 -19.201 1.00 0.00 934 TYR B CA 8
ATOM 18355 C C . TYR B 1 54 ? -5.197 16.375 -20.426 1.00 0.00 934 TYR B C 8
ATOM 18356 O O . TYR B 1 54 ? -5.960 17.134 -21.031 1.00 0.00 934 TYR B O 8
ATOM 18374 N N . HIS B 1 55 ? -3.942 16.173 -20.794 1.00 0.00 935 HIS B N 8
ATOM 18375 C CA . HIS B 1 55 ? -3.404 16.862 -21.953 1.00 0.00 935 HIS B CA 8
ATOM 18376 C C . HIS B 1 55 ? -4.108 16.404 -23.232 1.00 0.00 935 HIS B C 8
ATOM 18377 O O . HIS B 1 55 ? -4.478 17.220 -24.085 1.00 0.00 935 HIS B O 8
ATOM 18391 N N . LEU B 1 56 ? -4.299 15.098 -23.349 1.00 0.00 936 LEU B N 8
ATOM 18392 C CA . LEU B 1 56 ? -4.963 14.528 -24.515 1.00 0.00 936 LEU B CA 8
ATOM 18393 C C . LEU B 1 56 ? -6.407 15.004 -24.585 1.00 0.00 936 LEU B C 8
ATOM 18394 O O . LEU B 1 56 ? -6.923 15.301 -25.660 1.00 0.00 936 LEU B O 8
ATOM 18410 N N . GLU B 1 57 ? -7.051 15.079 -23.428 1.00 0.00 937 GLU B N 8
ATOM 18411 C CA . GLU B 1 57 ? -8.432 15.525 -23.366 1.00 0.00 937 GLU B CA 8
ATOM 18412 C C . GLU B 1 57 ? -8.557 16.933 -23.927 1.00 0.00 937 GLU B C 8
ATOM 18413 O O . GLU B 1 57 ? -9.493 17.228 -24.652 1.00 0.00 937 GLU B O 8
ATOM 18425 N N . ASN B 1 58 ? -7.612 17.800 -23.594 1.00 0.00 938 ASN B N 8
ATOM 18426 C CA . ASN B 1 58 ? -7.650 19.169 -24.093 1.00 0.00 938 ASN B CA 8
ATOM 18427 C C . ASN B 1 58 ? -7.509 19.194 -25.607 1.00 0.00 938 ASN B C 8
ATOM 18428 O O . ASN B 1 58 ? -8.201 19.947 -26.290 1.00 0.00 938 ASN B O 8
ATOM 18439 N N . GLU B 1 59 ? -6.612 18.373 -26.131 1.00 0.00 939 GLU B N 8
ATOM 18440 C CA . GLU B 1 59 ? -6.406 18.329 -27.571 1.00 0.00 939 GLU B CA 8
ATOM 18441 C C . GLU B 1 59 ? -7.624 17.733 -28.281 1.00 0.00 939 GLU B C 8
ATOM 18442 O O . GLU B 1 59 ? -8.147 18.310 -29.239 1.00 0.00 939 GLU B O 8
ATOM 18454 N N . VAL B 1 60 ? -8.070 16.578 -27.805 1.00 0.00 940 VAL B N 8
ATOM 18455 C CA . VAL B 1 60 ? -9.218 15.912 -28.403 1.00 0.00 940 VAL B CA 8
ATOM 18456 C C . VAL B 1 60 ? -10.479 16.738 -28.196 1.00 0.00 940 VAL B C 8
ATOM 18457 O O . VAL B 1 60 ? -11.271 16.913 -29.117 1.00 0.00 940 VAL B O 8
ATOM 18470 N N . ALA B 1 61 ? -10.655 17.241 -26.982 1.00 0.00 941 ALA B N 8
ATOM 18471 C CA . ALA B 1 61 ? -11.822 18.052 -26.659 1.00 0.00 941 ALA B CA 8
ATOM 18472 C C . ALA B 1 61 ? -11.866 19.271 -27.562 1.00 0.00 941 ALA B C 8
ATOM 18473 O O . ALA B 1 61 ? -12.935 19.688 -28.001 1.00 0.00 941 ALA B O 8
ATOM 18480 N N . ARG B 1 62 ? -10.698 19.839 -27.840 1.00 0.00 942 ARG B N 8
ATOM 18481 C CA . ARG B 1 62 ? -10.637 21.009 -28.694 1.00 0.00 942 ARG B CA 8
ATOM 18482 C C . ARG B 1 62 ? -11.181 20.666 -30.077 1.00 0.00 942 ARG B C 8
ATOM 18483 O O . ARG B 1 62 ? -12.001 21.396 -30.634 1.00 0.00 942 ARG B O 8
ATOM 18504 N N . LEU B 1 63 ? -10.734 19.532 -30.612 1.00 0.00 943 LEU B N 8
ATOM 18505 C CA . LEU B 1 63 ? -11.201 19.080 -31.919 1.00 0.00 943 LEU B CA 8
ATOM 18506 C C . LEU B 1 63 ? -12.653 18.636 -31.850 1.00 0.00 943 LEU B C 8
ATOM 18507 O O . LEU B 1 63 ? -13.405 18.771 -32.813 1.00 0.00 943 LEU B O 8
ATOM 18523 N N . LYS B 1 64 ? -13.031 18.081 -30.713 1.00 0.00 944 LYS B N 8
ATOM 18524 C CA . LYS B 1 64 ? -14.382 17.585 -30.529 1.00 0.00 944 LYS B CA 8
ATOM 18525 C C . LYS B 1 64 ? -15.391 18.709 -30.737 1.00 0.00 944 LYS B C 8
ATOM 18526 O O . LYS B 1 64 ? -16.473 18.493 -31.276 1.00 0.00 944 LYS B O 8
ATOM 18545 N N . LYS B 1 65 ? -15.029 19.900 -30.290 1.00 0.00 945 LYS B N 8
ATOM 18546 C CA . LYS B 1 65 ? -15.905 21.057 -30.418 1.00 0.00 945 LYS B CA 8
ATOM 18547 C C . LYS B 1 65 ? -16.199 21.353 -31.884 1.00 0.00 945 LYS B C 8
ATOM 18548 O O . LYS B 1 65 ? -17.290 21.813 -32.223 1.00 0.00 945 LYS B O 8
ATOM 18567 N N . LEU B 1 66 ? -15.220 21.105 -32.750 1.00 0.00 946 LEU B N 8
ATOM 18568 C CA . LEU B 1 66 ? -15.393 21.378 -34.172 1.00 0.00 946 LEU B CA 8
ATOM 18569 C C . LEU B 1 66 ? -16.553 20.563 -34.732 1.00 0.00 946 LEU B C 8
ATOM 18570 O O . LEU B 1 66 ? -17.379 21.080 -35.482 1.00 0.00 946 LEU B O 8
ATOM 18586 N N . VAL B 1 67 ? -16.618 19.288 -34.360 1.00 0.00 947 VAL B N 8
ATOM 18587 C CA . VAL B 1 67 ? -17.697 18.419 -34.832 1.00 0.00 947 VAL B CA 8
ATOM 18588 C C . VAL B 1 67 ? -18.883 18.467 -33.871 1.00 0.00 947 VAL B C 8
ATOM 18589 O O . VAL B 1 67 ? -20.038 18.514 -34.295 1.00 0.00 947 VAL B O 8
ATOM 18602 N N . GLY B 1 68 ? -18.586 18.452 -32.578 1.00 0.00 948 GLY B N 8
ATOM 18603 C CA . GLY B 1 68 ? -19.628 18.492 -31.559 1.00 0.00 948 GLY B CA 8
ATOM 18604 C C . GLY B 1 68 ? -19.053 18.170 -30.182 1.00 0.00 948 GLY B C 8
ATOM 18605 O O . GLY B 1 68 ? -18.722 17.020 -29.891 1.00 0.00 948 GLY B O 8
ATOM 18609 N N . GLU B 1 69 ? -18.940 19.191 -29.338 1.00 0.00 949 GLU B N 8
ATOM 18610 C CA . GLU B 1 69 ? -18.402 19.005 -27.993 1.00 0.00 949 GLU B CA 8
ATOM 18611 C C . GLU B 1 69 ? -19.000 17.759 -27.345 1.00 0.00 949 GLU B C 8
ATOM 18612 O O . GLU B 1 69 ? -20.201 17.575 -27.459 1.00 0.00 949 GLU B O 8
ATOM 18625 N N . GLY A 1 1 ? -19.714 7.956 -49.445 1.00 0.00 881 GLY A N 9
ATOM 18626 C CA . GLY A 1 1 ? -18.359 8.473 -49.789 1.00 0.00 881 GLY A CA 9
ATOM 18627 C C . GLY A 1 1 ? -18.258 9.941 -49.386 1.00 0.00 881 GLY A C 9
ATOM 18628 O O . GLY A 1 1 ? -17.589 10.732 -50.051 1.00 0.00 881 GLY A O 9
ATOM 18634 N N . SER A 1 2 ? -18.924 10.296 -48.292 1.00 0.00 882 SER A N 9
ATOM 18635 C CA . SER A 1 2 ? -18.901 11.672 -47.810 1.00 0.00 882 SER A CA 9
ATOM 18636 C C . SER A 1 2 ? -17.536 12.003 -47.212 1.00 0.00 882 SER A C 9
ATOM 18637 O O . SER A 1 2 ? -16.880 11.141 -46.627 1.00 0.00 882 SER A O 9
ATOM 18645 N N . HIS A 1 3 ? -17.116 13.254 -47.362 1.00 0.00 883 HIS A N 9
ATOM 18646 C CA . HIS A 1 3 ? -15.827 13.688 -46.832 1.00 0.00 883 HIS A CA 9
ATOM 18647 C C . HIS A 1 3 ? -15.926 13.963 -45.334 1.00 0.00 883 HIS A C 9
ATOM 18648 O O . HIS A 1 3 ? -14.914 14.009 -44.633 1.00 0.00 883 HIS A O 9
ATOM 18662 N N . GLU A 1 4 ? -17.149 14.150 -44.850 1.00 0.00 884 GLU A N 9
ATOM 18663 C CA . GLU A 1 4 ? -17.372 14.426 -43.433 1.00 0.00 884 GLU A CA 9
ATOM 18664 C C . GLU A 1 4 ? -17.071 13.190 -42.588 1.00 0.00 884 GLU A C 9
ATOM 18665 O O . GLU A 1 4 ? -16.811 13.290 -41.390 1.00 0.00 884 GLU A O 9
ATOM 18677 N N . ASN A 1 5 ? -17.096 12.029 -43.228 1.00 0.00 885 ASN A N 9
ATOM 18678 C CA . ASN A 1 5 ? -16.815 10.772 -42.541 1.00 0.00 885 ASN A CA 9
ATOM 18679 C C . ASN A 1 5 ? -15.481 10.859 -41.848 1.00 0.00 885 ASN A C 9
ATOM 18680 O O . ASN A 1 5 ? -15.257 10.203 -40.844 1.00 0.00 885 ASN A O 9
ATOM 18691 N N . LYS A 1 6 ? -14.592 11.656 -42.386 1.00 0.00 886 LYS A N 9
ATOM 18692 C CA . LYS A 1 6 ? -13.284 11.788 -41.787 1.00 0.00 886 LYS A CA 9
ATOM 18693 C C . LYS A 1 6 ? -13.396 12.353 -40.375 1.00 0.00 886 LYS A C 9
ATOM 18694 O O . LYS A 1 6 ? -12.759 11.852 -39.448 1.00 0.00 886 LYS A O 9
ATOM 18713 N N . GLN A 1 7 ? -14.210 13.391 -40.215 1.00 0.00 887 GLN A N 9
ATOM 18714 C CA . GLN A 1 7 ? -14.392 14.004 -38.904 1.00 0.00 887 GLN A CA 9
ATOM 18715 C C . GLN A 1 7 ? -15.110 13.042 -37.965 1.00 0.00 887 GLN A C 9
ATOM 18716 O O . GLN A 1 7 ? -14.705 12.853 -36.820 1.00 0.00 887 GLN A O 9
ATOM 18730 N N . VAL A 1 8 ? -16.175 12.430 -38.462 1.00 0.00 888 VAL A N 9
ATOM 18731 C CA . VAL A 1 8 ? -16.937 11.488 -37.659 1.00 0.00 888 VAL A CA 9
ATOM 18732 C C . VAL A 1 8 ? -16.071 10.294 -37.283 1.00 0.00 888 VAL A C 9
ATOM 18733 O O . VAL A 1 8 ? -16.078 9.840 -36.138 1.00 0.00 888 VAL A O 9
ATOM 18746 N N . GLU A 1 9 ? -15.331 9.789 -38.260 1.00 0.00 889 GLU A N 9
ATOM 18747 C CA . GLU A 1 9 ? -14.468 8.644 -38.036 1.00 0.00 889 GLU A CA 9
ATOM 18748 C C . GLU A 1 9 ? -13.312 8.986 -37.095 1.00 0.00 889 GLU A C 9
ATOM 18749 O O . GLU A 1 9 ? -12.953 8.193 -36.229 1.00 0.00 889 GLU A O 9
ATOM 18761 N N . GLU A 1 10 ? -12.724 10.163 -37.280 1.00 0.00 890 GLU A N 9
ATOM 18762 C CA . GLU A 1 10 ? -11.592 10.585 -36.456 1.00 0.00 890 GLU A CA 9
ATOM 18763 C C . GLU A 1 10 ? -12.016 10.764 -35.005 1.00 0.00 890 GLU A C 9
ATOM 18764 O O . GLU A 1 10 ? -11.388 10.233 -34.091 1.00 0.00 890 GLU A O 9
ATOM 18776 N N . ILE A 1 11 ? -13.099 11.496 -34.810 1.00 0.00 891 ILE A N 9
ATOM 18777 C CA . ILE A 1 11 ? -13.628 11.734 -33.474 1.00 0.00 891 ILE A CA 9
ATOM 18778 C C . ILE A 1 11 ? -14.049 10.417 -32.837 1.00 0.00 891 ILE A C 9
ATOM 18779 O O . ILE A 1 11 ? -13.812 10.188 -31.651 1.00 0.00 891 ILE A O 9
ATOM 18795 N N . LEU A 1 12 ? -14.682 9.562 -33.619 1.00 0.00 892 LEU A N 9
ATOM 18796 C CA . LEU A 1 12 ? -15.136 8.288 -33.096 1.00 0.00 892 LEU A CA 9
ATOM 18797 C C . LEU A 1 12 ? -13.956 7.539 -32.489 1.00 0.00 892 LEU A C 9
ATOM 18798 O O . LEU A 1 12 ? -14.069 6.957 -31.413 1.00 0.00 892 LEU A O 9
ATOM 18814 N N . ARG A 1 13 ? -12.821 7.563 -33.177 1.00 0.00 893 ARG A N 9
ATOM 18815 C CA . ARG A 1 13 ? -11.635 6.886 -32.672 1.00 0.00 893 ARG A CA 9
ATOM 18816 C C . ARG A 1 13 ? -11.169 7.526 -31.369 1.00 0.00 893 ARG A C 9
ATOM 18817 O O . ARG A 1 13 ? -10.754 6.836 -30.442 1.00 0.00 893 ARG A O 9
ATOM 18838 N N . LEU A 1 14 ? -11.237 8.852 -31.306 1.00 0.00 894 LEU A N 9
ATOM 18839 C CA . LEU A 1 14 ? -10.810 9.569 -30.109 1.00 0.00 894 LEU A CA 9
ATOM 18840 C C . LEU A 1 14 ? -11.676 9.192 -28.909 1.00 0.00 894 LEU A C 9
ATOM 18841 O O . LEU A 1 14 ? -11.172 9.042 -27.800 1.00 0.00 894 LEU A O 9
ATOM 18857 N N . GLU A 1 15 ? -12.975 9.045 -29.138 1.00 0.00 895 GLU A N 9
ATOM 18858 C CA . GLU A 1 15 ? -13.899 8.688 -28.072 1.00 0.00 895 GLU A CA 9
ATOM 18859 C C . GLU A 1 15 ? -13.602 7.277 -27.566 1.00 0.00 895 GLU A C 9
ATOM 18860 O O . GLU A 1 15 ? -13.626 7.014 -26.369 1.00 0.00 895 GLU A O 9
ATOM 18872 N N . LYS A 1 16 ? -13.322 6.367 -28.487 1.00 0.00 896 LYS A N 9
ATOM 18873 C CA . LYS A 1 16 ? -13.016 4.994 -28.105 1.00 0.00 896 LYS A CA 9
ATOM 18874 C C . LYS A 1 16 ? -11.656 4.913 -27.411 1.00 0.00 896 LYS A C 9
ATOM 18875 O O . LYS A 1 16 ? -11.507 4.247 -26.384 1.00 0.00 896 LYS A O 9
ATOM 18894 N N . GLU A 1 17 ? -10.666 5.590 -27.985 1.00 0.00 897 GLU A N 9
ATOM 18895 C CA . GLU A 1 17 ? -9.316 5.586 -27.429 1.00 0.00 897 GLU A CA 9
ATOM 18896 C C . GLU A 1 17 ? -9.251 6.331 -26.100 1.00 0.00 897 GLU A C 9
ATOM 18897 O O . GLU A 1 17 ? -8.701 5.825 -25.127 1.00 0.00 897 GLU A O 9
ATOM 18909 N N . ILE A 1 18 ? -9.806 7.533 -26.062 1.00 0.00 898 ILE A N 9
ATOM 18910 C CA . ILE A 1 18 ? -9.777 8.324 -24.838 1.00 0.00 898 ILE A CA 9
ATOM 18911 C C . ILE A 1 18 ? -10.516 7.593 -23.724 1.00 0.00 898 ILE A C 9
ATOM 18912 O O . ILE A 1 18 ? -10.056 7.553 -22.586 1.00 0.00 898 ILE A O 9
ATOM 18928 N N . GLU A 1 19 ? -11.656 7.006 -24.063 1.00 0.00 899 GLU A N 9
ATOM 18929 C CA . GLU A 1 19 ? -12.438 6.272 -23.071 1.00 0.00 899 GLU A CA 9
ATOM 18930 C C . GLU A 1 19 ? -11.647 5.098 -22.520 1.00 0.00 899 GLU A C 9
ATOM 18931 O O . GLU A 1 19 ? -11.711 4.802 -21.328 1.00 0.00 899 GLU A O 9
ATOM 18943 N N . ASP A 1 20 ? -10.898 4.436 -23.386 1.00 0.00 900 ASP A N 9
ATOM 18944 C CA . ASP A 1 20 ? -10.100 3.303 -22.954 1.00 0.00 900 ASP A CA 9
ATOM 18945 C C . ASP A 1 20 ? -9.074 3.742 -21.911 1.00 0.00 900 ASP A C 9
ATOM 18946 O O . ASP A 1 20 ? -8.884 3.078 -20.891 1.00 0.00 900 ASP A O 9
ATOM 18955 N N . LEU A 1 21 ? -8.425 4.874 -22.170 1.00 0.00 901 LEU A N 9
ATOM 18956 C CA . LEU A 1 21 ? -7.424 5.398 -21.237 1.00 0.00 901 LEU A CA 9
ATOM 18957 C C . LEU A 1 21 ? -8.077 5.839 -19.928 1.00 0.00 901 LEU A C 9
ATOM 18958 O O . LEU A 1 21 ? -7.545 5.594 -18.845 1.00 0.00 901 LEU A O 9
ATOM 18974 N N . GLN A 1 22 ? -9.230 6.486 -20.034 1.00 0.00 902 GLN A N 9
ATOM 18975 C CA . GLN A 1 22 ? -9.939 6.951 -18.851 1.00 0.00 902 GLN A CA 9
ATOM 18976 C C . GLN A 1 22 ? -10.343 5.772 -17.979 1.00 0.00 902 GLN A C 9
ATOM 18977 O O . GLN A 1 22 ? -10.272 5.841 -16.752 1.00 0.00 902 GLN A O 9
ATOM 18991 N N . ARG A 1 23 ? -10.766 4.690 -18.616 1.00 0.00 903 ARG A N 9
ATOM 18992 C CA . ARG A 1 23 ? -11.178 3.503 -17.882 1.00 0.00 903 ARG A CA 9
ATOM 18993 C C . ARG A 1 23 ? -10.006 2.928 -17.096 1.00 0.00 903 ARG A C 9
ATOM 18994 O O . ARG A 1 23 ? -10.144 2.588 -15.922 1.00 0.00 903 ARG A O 9
ATOM 19015 N N . MET A 1 24 ? -8.851 2.830 -17.744 1.00 0.00 904 MET A N 9
ATOM 19016 C CA . MET A 1 24 ? -7.665 2.299 -17.079 1.00 0.00 904 MET A CA 9
ATOM 19017 C C . MET A 1 24 ? -7.218 3.227 -15.951 1.00 0.00 904 MET A C 9
ATOM 19018 O O . MET A 1 24 ? -6.855 2.770 -14.870 1.00 0.00 904 MET A O 9
ATOM 19032 N N . LYS A 1 25 ? -7.255 4.529 -16.209 1.00 0.00 905 LYS A N 9
ATOM 19033 C CA . LYS A 1 25 ? -6.856 5.508 -15.202 1.00 0.00 905 LYS A CA 9
ATOM 19034 C C . LYS A 1 25 ? -7.753 5.405 -13.971 1.00 0.00 905 LYS A C 9
ATOM 19035 O O . LYS A 1 25 ? -7.265 5.401 -12.842 1.00 0.00 905 LYS A O 9
ATOM 19054 N N . GLU A 1 26 ? -9.064 5.323 -14.194 1.00 0.00 906 GLU A N 9
ATOM 19055 C CA . GLU A 1 26 ? -10.014 5.223 -13.087 1.00 0.00 906 GLU A CA 9
ATOM 19056 C C . GLU A 1 26 ? -9.830 3.909 -12.330 1.00 0.00 906 GLU A C 9
ATOM 19057 O O . GLU A 1 26 ? -9.906 3.871 -11.102 1.00 0.00 906 GLU A O 9
ATOM 19069 N N . ARG A 1 27 ? -9.591 2.833 -13.067 1.00 0.00 907 ARG A N 9
ATOM 19070 C CA . ARG A 1 27 ? -9.394 1.529 -12.445 1.00 0.00 907 ARG A CA 9
ATOM 19071 C C . ARG A 1 27 ? -8.076 1.474 -11.675 1.00 0.00 907 ARG A C 9
ATOM 19072 O O . ARG A 1 27 ? -8.003 0.881 -10.600 1.00 0.00 907 ARG A O 9
ATOM 19093 N N . GLN A 1 28 ? -7.035 2.081 -12.236 1.00 0.00 908 GLN A N 9
ATOM 19094 C CA . GLN A 1 28 ? -5.726 2.074 -11.589 1.00 0.00 908 GLN A CA 9
ATOM 19095 C C . GLN A 1 28 ? -5.772 2.803 -10.248 1.00 0.00 908 GLN A C 9
ATOM 19096 O O . GLN A 1 28 ? -5.306 2.283 -9.233 1.00 0.00 908 GLN A O 9
ATOM 19110 N N . GLU A 1 29 ? -6.347 3.998 -10.243 1.00 0.00 909 GLU A N 9
ATOM 19111 C CA . GLU A 1 29 ? -6.443 4.770 -9.010 1.00 0.00 909 GLU A CA 9
ATOM 19112 C C . GLU A 1 29 ? -7.406 4.095 -8.044 1.00 0.00 909 GLU A C 9
ATOM 19113 O O . GLU A 1 29 ? -7.189 4.093 -6.831 1.00 0.00 909 GLU A O 9
ATOM 19125 N N . LEU A 1 30 ? -8.469 3.512 -8.591 1.00 0.00 910 LEU A N 9
ATOM 19126 C CA . LEU A 1 30 ? -9.456 2.823 -7.771 1.00 0.00 910 LEU A CA 9
ATOM 19127 C C . LEU A 1 30 ? -8.818 1.640 -7.058 1.00 0.00 910 LEU A C 9
ATOM 19128 O O . LEU A 1 30 ? -9.067 1.405 -5.875 1.00 0.00 910 LEU A O 9
ATOM 19144 N N . SER A 1 31 ? -7.995 0.894 -7.785 1.00 0.00 911 SER A N 9
ATOM 19145 C CA . SER A 1 31 ? -7.337 -0.265 -7.203 1.00 0.00 911 SER A CA 9
ATOM 19146 C C . SER A 1 31 ? -6.428 0.163 -6.062 1.00 0.00 911 SER A C 9
ATOM 19147 O O . SER A 1 31 ? -6.394 -0.474 -5.011 1.00 0.00 911 SER A O 9
ATOM 19155 N N . LEU A 1 32 ? -5.696 1.251 -6.273 1.00 0.00 912 LEU A N 9
ATOM 19156 C CA . LEU A 1 32 ? -4.797 1.755 -5.245 1.00 0.00 912 LEU A CA 9
ATOM 19157 C C . LEU A 1 32 ? -5.587 2.190 -4.017 1.00 0.00 912 LEU A C 9
ATOM 19158 O O . LEU A 1 32 ? -5.142 2.000 -2.891 1.00 0.00 912 LEU A O 9
ATOM 19174 N N . THR A 1 33 ? -6.751 2.779 -4.234 1.00 0.00 913 THR A N 9
ATOM 19175 C CA . THR A 1 33 ? -7.569 3.229 -3.118 1.00 0.00 913 THR A CA 9
ATOM 19176 C C . THR A 1 33 ? -7.944 2.045 -2.233 1.00 0.00 913 THR A C 9
ATOM 19177 O O . THR A 1 33 ? -7.816 2.107 -1.009 1.00 0.00 913 THR A O 9
ATOM 19188 N N . GLU A 1 34 ? -8.397 0.966 -2.858 1.00 0.00 914 GLU A N 9
ATOM 19189 C CA . GLU A 1 34 ? -8.780 -0.228 -2.112 1.00 0.00 914 GLU A CA 9
ATOM 19190 C C . GLU A 1 34 ? -7.564 -0.865 -1.440 1.00 0.00 914 GLU A C 9
ATOM 19191 O O . GLU A 1 34 ? -7.612 -1.240 -0.263 1.00 0.00 914 GLU A O 9
ATOM 19203 N N . ALA A 1 35 ? -6.474 -0.990 -2.190 1.00 0.00 915 ALA A N 9
ATOM 19204 C CA . ALA A 1 35 ? -5.265 -1.591 -1.650 1.00 0.00 915 ALA A CA 9
ATOM 19205 C C . ALA A 1 35 ? -4.694 -0.742 -0.537 1.00 0.00 915 ALA A C 9
ATOM 19206 O O . ALA A 1 35 ? -4.215 -1.260 0.468 1.00 0.00 915 ALA A O 9
ATOM 19213 N N . SER A 1 36 ? -4.752 0.561 -0.718 1.00 0.00 916 SER A N 9
ATOM 19214 C CA . SER A 1 36 ? -4.231 1.469 0.278 1.00 0.00 916 SER A CA 9
ATOM 19215 C C . SER A 1 36 ? -4.968 1.287 1.594 1.00 0.00 916 SER A C 9
ATOM 19216 O O . SER A 1 36 ? -4.361 1.285 2.666 1.00 0.00 916 SER A O 9
ATOM 19224 N N . LEU A 1 37 ? -6.278 1.123 1.504 1.00 0.00 917 LEU A N 9
ATOM 19225 C CA . LEU A 1 37 ? -7.090 0.930 2.693 1.00 0.00 917 LEU A CA 9
ATOM 19226 C C . LEU A 1 37 ? -6.654 -0.334 3.426 1.00 0.00 917 LEU A C 9
ATOM 19227 O O . LEU A 1 37 ? -6.560 -0.350 4.656 1.00 0.00 917 LEU A O 9
ATOM 19243 N N . GLN A 1 38 ? -6.373 -1.388 2.671 1.00 0.00 918 GLN A N 9
ATOM 19244 C CA . GLN A 1 38 ? -5.938 -2.635 3.280 1.00 0.00 918 GLN A CA 9
ATOM 19245 C C . GLN A 1 38 ? -4.648 -2.422 4.067 1.00 0.00 918 GLN A C 9
ATOM 19246 O O . GLN A 1 38 ? -4.471 -2.973 5.158 1.00 0.00 918 GLN A O 9
ATOM 19260 N N . LYS A 1 39 ? -3.752 -1.612 3.517 1.00 0.00 919 LYS A N 9
ATOM 19261 C CA . LYS A 1 39 ? -2.490 -1.334 4.190 1.00 0.00 919 LYS A CA 9
ATOM 19262 C C . LYS A 1 39 ? -2.731 -0.644 5.519 1.00 0.00 919 LYS A C 9
ATOM 19263 O O . LYS A 1 39 ? -2.100 -0.985 6.510 1.00 0.00 919 LYS A O 9
ATOM 19282 N N . LEU A 1 40 ? -3.650 0.312 5.543 1.00 0.00 920 LEU A N 9
ATOM 19283 C CA . LEU A 1 40 ? -3.942 1.028 6.780 1.00 0.00 920 LEU A CA 9
ATOM 19284 C C . LEU A 1 40 ? -4.412 0.044 7.844 1.00 0.00 920 LEU A C 9
ATOM 19285 O O . LEU A 1 40 ? -4.046 0.157 9.017 1.00 0.00 920 LEU A O 9
ATOM 19301 N N . GLN A 1 41 ? -5.213 -0.926 7.434 1.00 0.00 921 GLN A N 9
ATOM 19302 C CA . GLN A 1 41 ? -5.707 -1.920 8.373 1.00 0.00 921 GLN A CA 9
ATOM 19303 C C . GLN A 1 41 ? -4.538 -2.684 8.991 1.00 0.00 921 GLN A C 9
ATOM 19304 O O . GLN A 1 41 ? -4.515 -2.947 10.198 1.00 0.00 921 GLN A O 9
ATOM 19318 N N . LEU A 1 42 ? -3.559 -3.017 8.163 1.00 0.00 922 LEU A N 9
ATOM 19319 C CA . LEU A 1 42 ? -2.385 -3.727 8.647 1.00 0.00 922 LEU A CA 9
ATOM 19320 C C . LEU A 1 42 ? -1.643 -2.872 9.670 1.00 0.00 922 LEU A C 9
ATOM 19321 O O . LEU A 1 42 ? -1.152 -3.383 10.678 1.00 0.00 922 LEU A O 9
ATOM 19337 N N . GLU A 1 43 ? -1.565 -1.567 9.412 1.00 0.00 923 GLU A N 9
ATOM 19338 C CA . GLU A 1 43 ? -0.880 -0.665 10.330 1.00 0.00 923 GLU A CA 9
ATOM 19339 C C . GLU A 1 43 ? -1.520 -0.732 11.701 1.00 0.00 923 GLU A C 9
ATOM 19340 O O . GLU A 1 43 ? -0.833 -0.706 12.718 1.00 0.00 923 GLU A O 9
ATOM 19352 N N . ASP A 1 44 ? -2.841 -0.820 11.728 1.00 0.00 924 ASP A N 9
ATOM 19353 C CA . ASP A 1 44 ? -3.545 -0.899 12.994 1.00 0.00 924 ASP A CA 9
ATOM 19354 C C . ASP A 1 44 ? -3.135 -2.163 13.742 1.00 0.00 924 ASP A C 9
ATOM 19355 O O . ASP A 1 44 ? -2.899 -2.130 14.950 1.00 0.00 924 ASP A O 9
ATOM 19364 N N . LYS A 1 45 ? -3.043 -3.278 13.017 1.00 0.00 925 LYS A N 9
ATOM 19365 C CA . LYS A 1 45 ? -2.652 -4.543 13.637 1.00 0.00 925 LYS A CA 9
ATOM 19366 C C . LYS A 1 45 ? -1.224 -4.462 14.180 1.00 0.00 925 LYS A C 9
ATOM 19367 O O . LYS A 1 45 ? -0.965 -4.826 15.324 1.00 0.00 925 LYS A O 9
ATOM 19386 N N . VAL A 1 46 ? -0.304 -3.975 13.356 1.00 0.00 926 VAL A N 9
ATOM 19387 C CA . VAL A 1 46 ? 1.092 -3.844 13.768 1.00 0.00 926 VAL A CA 9
ATOM 19388 C C . VAL A 1 46 ? 1.209 -2.839 14.907 1.00 0.00 926 VAL A C 9
ATOM 19389 O O . VAL A 1 46 ? 1.968 -3.047 15.846 1.00 0.00 926 VAL A O 9
ATOM 19402 N N . GLU A 1 47 ? 0.460 -1.747 14.814 1.00 0.00 927 GLU A N 9
ATOM 19403 C CA . GLU A 1 47 ? 0.499 -0.715 15.847 1.00 0.00 927 GLU A CA 9
ATOM 19404 C C . GLU A 1 47 ? 0.145 -1.296 17.219 1.00 0.00 927 GLU A C 9
ATOM 19405 O O . GLU A 1 47 ? 0.844 -1.054 18.202 1.00 0.00 927 GLU A O 9
ATOM 19417 N N . GLU A 1 48 ? -0.949 -2.047 17.284 1.00 0.00 928 GLU A N 9
ATOM 19418 C CA . GLU A 1 48 ? -1.389 -2.638 18.550 1.00 0.00 928 GLU A CA 9
ATOM 19419 C C . GLU A 1 48 ? -0.389 -3.669 19.057 1.00 0.00 928 GLU A C 9
ATOM 19420 O O . GLU A 1 48 ? -0.013 -3.657 20.227 1.00 0.00 928 GLU A O 9
ATOM 19432 N N . LEU A 1 49 ? 0.046 -4.549 18.168 1.00 0.00 929 LEU A N 9
ATOM 19433 C CA . LEU A 1 49 ? 1.018 -5.572 18.534 1.00 0.00 929 LEU A CA 9
ATOM 19434 C C . LEU A 1 49 ? 2.335 -4.920 18.938 1.00 0.00 929 LEU A C 9
ATOM 19435 O O . LEU A 1 49 ? 2.992 -5.356 19.883 1.00 0.00 929 LEU A O 9
ATOM 19451 N N . LEU A 1 50 ? 2.708 -3.872 18.217 1.00 0.00 930 LEU A N 9
ATOM 19452 C CA . LEU A 1 50 ? 3.940 -3.168 18.510 1.00 0.00 930 LEU A CA 9
ATOM 19453 C C . LEU A 1 50 ? 3.878 -2.586 19.917 1.00 0.00 930 LEU A C 9
ATOM 19454 O O . LEU A 1 50 ? 4.843 -2.669 20.677 1.00 0.00 930 LEU A O 9
ATOM 19470 N N . SER A 1 51 ? 2.732 -1.999 20.259 1.00 0.00 931 SER A N 9
ATOM 19471 C CA . SER A 1 51 ? 2.559 -1.409 21.582 1.00 0.00 931 SER A CA 9
ATOM 19472 C C . SER A 1 51 ? 2.681 -2.474 22.666 1.00 0.00 931 SER A C 9
ATOM 19473 O O . SER A 1 51 ? 3.344 -2.267 23.682 1.00 0.00 931 SER A O 9
ATOM 19481 N N . LYS A 1 52 ? 2.048 -3.617 22.436 1.00 0.00 932 LYS A N 9
ATOM 19482 C CA . LYS A 1 52 ? 2.101 -4.711 23.395 1.00 0.00 932 LYS A CA 9
ATOM 19483 C C . LYS A 1 52 ? 3.517 -5.257 23.504 1.00 0.00 932 LYS A C 9
ATOM 19484 O O . LYS A 1 52 ? 3.992 -5.565 24.596 1.00 0.00 932 LYS A O 9
ATOM 19503 N N . ASN A 1 53 ? 4.183 -5.381 22.363 1.00 0.00 933 ASN A N 9
ATOM 19504 C CA . ASN A 1 53 ? 5.539 -5.906 22.348 1.00 0.00 933 ASN A CA 9
ATOM 19505 C C . ASN A 1 53 ? 6.453 -5.013 23.172 1.00 0.00 933 ASN A C 9
ATOM 19506 O O . ASN A 1 53 ? 7.283 -5.499 23.932 1.00 0.00 933 ASN A O 9
ATOM 19517 N N . TYR A 1 54 ? 6.285 -3.707 23.035 1.00 0.00 934 TYR A N 9
ATOM 19518 C CA . TYR A 1 54 ? 7.100 -2.765 23.791 1.00 0.00 934 TYR A CA 9
ATOM 19519 C C . TYR A 1 54 ? 6.864 -2.943 25.281 1.00 0.00 934 TYR A C 9
ATOM 19520 O O . TYR A 1 54 ? 7.810 -2.978 26.071 1.00 0.00 934 TYR A O 9
ATOM 19538 N N . HIS A 1 55 ? 5.601 -3.052 25.664 1.00 0.00 935 HIS A N 9
ATOM 19539 C CA . HIS A 1 55 ? 5.275 -3.218 27.066 1.00 0.00 935 HIS A CA 9
ATOM 19540 C C . HIS A 1 55 ? 5.807 -4.551 27.595 1.00 0.00 935 HIS A C 9
ATOM 19541 O O . HIS A 1 55 ? 6.403 -4.609 28.674 1.00 0.00 935 HIS A O 9
ATOM 19555 N N . LEU A 1 56 ? 5.607 -5.614 26.825 1.00 0.00 936 LEU A N 9
ATOM 19556 C CA . LEU A 1 56 ? 6.089 -6.931 27.224 1.00 0.00 936 LEU A CA 9
ATOM 19557 C C . LEU A 1 56 ? 7.617 -6.939 27.278 1.00 0.00 936 LEU A C 9
ATOM 19558 O O . LEU A 1 56 ? 8.205 -7.525 28.184 1.00 0.00 936 LEU A O 9
ATOM 19574 N N . GLU A 1 57 ? 8.251 -6.276 26.312 1.00 0.00 937 GLU A N 9
ATOM 19575 C CA . GLU A 1 57 ? 9.708 -6.212 26.271 1.00 0.00 937 GLU A CA 9
ATOM 19576 C C . GLU A 1 57 ? 10.245 -5.628 27.574 1.00 0.00 937 GLU A C 9
ATOM 19577 O O . GLU A 1 57 ? 11.224 -6.123 28.121 1.00 0.00 937 GLU A O 9
ATOM 19589 N N . ASN A 1 58 ? 9.601 -4.584 28.073 1.00 0.00 938 ASN A N 9
ATOM 19590 C CA . ASN A 1 58 ? 10.037 -3.970 29.324 1.00 0.00 938 ASN A CA 9
ATOM 19591 C C . ASN A 1 58 ? 9.849 -4.928 30.499 1.00 0.00 938 ASN A C 9
ATOM 19592 O O . ASN A 1 58 ? 10.699 -5.003 31.385 1.00 0.00 938 ASN A O 9
ATOM 19603 N N . GLU A 1 59 ? 8.733 -5.650 30.509 1.00 0.00 939 GLU A N 9
ATOM 19604 C CA . GLU A 1 59 ? 8.458 -6.583 31.601 1.00 0.00 939 GLU A CA 9
ATOM 19605 C C . GLU A 1 59 ? 9.471 -7.729 31.621 1.00 0.00 939 GLU A C 9
ATOM 19606 O O . GLU A 1 59 ? 10.100 -7.999 32.649 1.00 0.00 939 GLU A O 9
ATOM 19618 N N . VAL A 1 60 ? 9.636 -8.390 30.481 1.00 0.00 940 VAL A N 9
ATOM 19619 C CA . VAL A 1 60 ? 10.588 -9.492 30.382 1.00 0.00 940 VAL A CA 9
ATOM 19620 C C . VAL A 1 60 ? 12.003 -8.971 30.515 1.00 0.00 940 VAL A C 9
ATOM 19621 O O . VAL A 1 60 ? 12.832 -9.585 31.170 1.00 0.00 940 VAL A O 9
ATOM 19634 N N . ALA A 1 61 ? 12.278 -7.840 29.889 1.00 0.00 941 ALA A N 9
ATOM 19635 C CA . ALA A 1 61 ? 13.613 -7.272 29.959 1.00 0.00 941 ALA A CA 9
ATOM 19636 C C . ALA A 1 61 ? 13.978 -6.971 31.401 1.00 0.00 941 ALA A C 9
ATOM 19637 O O . ALA A 1 61 ? 15.102 -7.221 31.826 1.00 0.00 941 ALA A O 9
ATOM 19644 N N . ARG A 1 62 ? 13.030 -6.427 32.151 1.00 0.00 942 ARG A N 9
ATOM 19645 C CA . ARG A 1 62 ? 13.302 -6.093 33.538 1.00 0.00 942 ARG A CA 9
ATOM 19646 C C . ARG A 1 62 ? 13.655 -7.347 34.342 1.00 0.00 942 ARG A C 9
ATOM 19647 O O . ARG A 1 62 ? 14.641 -7.364 35.078 1.00 0.00 942 ARG A O 9
ATOM 19668 N N . LEU A 1 63 ? 12.846 -8.394 34.193 1.00 0.00 943 LEU A N 9
ATOM 19669 C CA . LEU A 1 63 ? 13.085 -9.650 34.906 1.00 0.00 943 LEU A CA 9
ATOM 19670 C C . LEU A 1 63 ? 14.327 -10.370 34.383 1.00 0.00 943 LEU A C 9
ATOM 19671 O O . LEU A 1 63 ? 15.093 -10.954 35.150 1.00 0.00 943 LEU A O 9
ATOM 19687 N N . LYS A 1 64 ? 14.508 -10.330 33.073 1.00 0.00 944 LYS A N 9
ATOM 19688 C CA . LYS A 1 64 ? 15.643 -10.981 32.430 1.00 0.00 944 LYS A CA 9
ATOM 19689 C C . LYS A 1 64 ? 16.951 -10.396 32.942 1.00 0.00 944 LYS A C 9
ATOM 19690 O O . LYS A 1 64 ? 17.923 -11.120 33.159 1.00 0.00 944 LYS A O 9
ATOM 19709 N N . LYS A 1 65 ? 16.967 -9.087 33.146 1.00 0.00 945 LYS A N 9
ATOM 19710 C CA . LYS A 1 65 ? 18.160 -8.421 33.648 1.00 0.00 945 LYS A CA 9
ATOM 19711 C C . LYS A 1 65 ? 18.537 -8.979 35.017 1.00 0.00 945 LYS A C 9
ATOM 19712 O O . LYS A 1 65 ? 19.718 -9.138 35.320 1.00 0.00 945 LYS A O 9
ATOM 19731 N N . LEU A 1 66 ? 17.536 -9.274 35.844 1.00 0.00 946 LEU A N 9
ATOM 19732 C CA . LEU A 1 66 ? 17.811 -9.810 37.169 1.00 0.00 946 LEU A CA 9
ATOM 19733 C C . LEU A 1 66 ? 18.527 -11.155 37.062 1.00 0.00 946 LEU A C 9
ATOM 19734 O O . LEU A 1 66 ? 19.502 -11.406 37.768 1.00 0.00 946 LEU A O 9
ATOM 19750 N N . VAL A 1 67 ? 18.044 -12.013 36.165 1.00 0.00 947 VAL A N 9
ATOM 19751 C CA . VAL A 1 67 ? 18.657 -13.326 35.967 1.00 0.00 947 VAL A CA 9
ATOM 19752 C C . VAL A 1 67 ? 20.014 -13.187 35.279 1.00 0.00 947 VAL A C 9
ATOM 19753 O O . VAL A 1 67 ? 20.979 -13.854 35.651 1.00 0.00 947 VAL A O 9
ATOM 19766 N N . GLY A 1 68 ? 20.079 -12.318 34.274 1.00 0.00 948 GLY A N 9
ATOM 19767 C CA . GLY A 1 68 ? 21.321 -12.098 33.534 1.00 0.00 948 GLY A CA 9
ATOM 19768 C C . GLY A 1 68 ? 21.028 -11.733 32.083 1.00 0.00 948 GLY A C 9
ATOM 19769 O O . GLY A 1 68 ? 21.651 -12.264 31.161 1.00 0.00 948 GLY A O 9
ATOM 19773 N N . GLU A 1 69 ? 20.076 -10.827 31.888 1.00 0.00 949 GLU A N 9
ATOM 19774 C CA . GLU A 1 69 ? 19.706 -10.398 30.544 1.00 0.00 949 GLU A CA 9
ATOM 19775 C C . GLU A 1 69 ? 19.334 -11.600 29.681 1.00 0.00 949 GLU A C 9
ATOM 19776 O O . GLU A 1 69 ? 19.395 -11.475 28.468 1.00 0.00 949 GLU A O 9
ATOM 19789 N N . GLY B 1 1 ? 17.422 -30.947 40.447 1.00 0.00 881 GLY B N 9
ATOM 19790 C CA . GLY B 1 1 ? 16.157 -30.579 41.143 1.00 0.00 881 GLY B CA 9
ATOM 19791 C C . GLY B 1 1 ? 16.329 -29.231 41.833 1.00 0.00 881 GLY B C 9
ATOM 19792 O O . GLY B 1 1 ? 15.741 -28.981 42.886 1.00 0.00 881 GLY B O 9
ATOM 19798 N N . SER B 1 2 ? 17.138 -28.364 41.233 1.00 0.00 882 SER B N 9
ATOM 19799 C CA . SER B 1 2 ? 17.380 -27.042 41.801 1.00 0.00 882 SER B CA 9
ATOM 19800 C C . SER B 1 2 ? 16.135 -26.171 41.664 1.00 0.00 882 SER B C 9
ATOM 19801 O O . SER B 1 2 ? 15.387 -26.290 40.693 1.00 0.00 882 SER B O 9
ATOM 19809 N N . HIS B 1 3 ? 15.920 -25.297 42.641 1.00 0.00 883 HIS B N 9
ATOM 19810 C CA . HIS B 1 3 ? 14.762 -24.409 42.619 1.00 0.00 883 HIS B CA 9
ATOM 19811 C C . HIS B 1 3 ? 15.008 -23.221 41.697 1.00 0.00 883 HIS B C 9
ATOM 19812 O O . HIS B 1 3 ? 14.070 -22.544 41.276 1.00 0.00 883 HIS B O 9
ATOM 19826 N N . GLU B 1 4 ? 16.276 -22.970 41.390 1.00 0.00 884 GLU B N 9
ATOM 19827 C CA . GLU B 1 4 ? 16.637 -21.855 40.519 1.00 0.00 884 GLU B CA 9
ATOM 19828 C C . GLU B 1 4 ? 16.189 -22.121 39.085 1.00 0.00 884 GLU B C 9
ATOM 19829 O O . GLU B 1 4 ? 16.039 -21.196 38.286 1.00 0.00 884 GLU B O 9
ATOM 19841 N N . ASN B 1 5 ? 15.965 -23.388 38.773 1.00 0.00 885 ASN B N 9
ATOM 19842 C CA . ASN B 1 5 ? 15.520 -23.780 37.440 1.00 0.00 885 ASN B CA 9
ATOM 19843 C C . ASN B 1 5 ? 14.271 -23.022 37.080 1.00 0.00 885 ASN B C 9
ATOM 19844 O O . ASN B 1 5 ? 14.004 -22.776 35.916 1.00 0.00 885 ASN B O 9
ATOM 19855 N N . LYS B 1 6 ? 13.498 -22.663 38.075 1.00 0.00 886 LYS B N 9
ATOM 19856 C CA . LYS B 1 6 ? 12.275 -21.942 37.813 1.00 0.00 886 LYS B CA 9
ATOM 19857 C C . LYS B 1 6 ? 12.576 -20.603 37.147 1.00 0.00 886 LYS B C 9
ATOM 19858 O O . LYS B 1 6 ? 11.928 -20.229 36.170 1.00 0.00 886 LYS B O 9
ATOM 19877 N N . GLN B 1 7 ? 13.564 -19.888 37.676 1.00 0.00 887 GLN B N 9
ATOM 19878 C CA . GLN B 1 7 ? 13.938 -18.596 37.111 1.00 0.00 887 GLN B CA 9
ATOM 19879 C C . GLN B 1 7 ? 14.539 -18.777 35.724 1.00 0.00 887 GLN B C 9
ATOM 19880 O O . GLN B 1 7 ? 14.179 -18.078 34.779 1.00 0.00 887 GLN B O 9
ATOM 19894 N N . VAL B 1 8 ? 15.455 -19.728 35.605 1.00 0.00 888 VAL B N 9
ATOM 19895 C CA . VAL B 1 8 ? 16.096 -19.994 34.327 1.00 0.00 888 VAL B CA 9
ATOM 19896 C C . VAL B 1 8 ? 15.065 -20.448 33.304 1.00 0.00 888 VAL B C 9
ATOM 19897 O O . VAL B 1 8 ? 15.069 -20.000 32.155 1.00 0.00 888 VAL B O 9
ATOM 19910 N N . GLU B 1 9 ? 14.188 -21.346 33.728 1.00 0.00 889 GLU B N 9
ATOM 19911 C CA . GLU B 1 9 ? 13.158 -21.868 32.848 1.00 0.00 889 GLU B CA 9
ATOM 19912 C C . GLU B 1 9 ? 12.142 -20.791 32.467 1.00 0.00 889 GLU B C 9
ATOM 19913 O O . GLU B 1 9 ? 11.711 -20.714 31.321 1.00 0.00 889 GLU B O 9
ATOM 19925 N N . GLU B 1 10 ? 11.756 -19.971 33.438 1.00 0.00 890 GLU B N 9
ATOM 19926 C CA . GLU B 1 10 ? 10.771 -18.918 33.195 1.00 0.00 890 GLU B CA 9
ATOM 19927 C C . GLU B 1 10 ? 11.316 -17.882 32.220 1.00 0.00 890 GLU B C 9
ATOM 19928 O O . GLU B 1 10 ? 10.668 -17.536 31.236 1.00 0.00 890 GLU B O 9
ATOM 19940 N N . ILE B 1 11 ? 12.521 -17.413 32.496 1.00 0.00 891 ILE B N 9
ATOM 19941 C CA . ILE B 1 11 ? 13.172 -16.432 31.638 1.00 0.00 891 ILE B CA 9
ATOM 19942 C C . ILE B 1 11 ? 13.398 -17.021 30.251 1.00 0.00 891 ILE B C 9
ATOM 19943 O O . ILE B 1 11 ? 13.208 -16.344 29.242 1.00 0.00 891 ILE B O 9
ATOM 19959 N N . LEU B 1 12 ? 13.818 -18.272 30.207 1.00 0.00 892 LEU B N 9
ATOM 19960 C CA . LEU B 1 12 ? 14.080 -18.913 28.933 1.00 0.00 892 LEU B CA 9
ATOM 19961 C C . LEU B 1 12 ? 12.833 -18.841 28.061 1.00 0.00 892 LEU B C 9
ATOM 19962 O O . LEU B 1 12 ? 12.918 -18.554 26.868 1.00 0.00 892 LEU B O 9
ATOM 19978 N N . ARG B 1 13 ? 11.676 -19.094 28.658 1.00 0.00 893 ARG B N 9
ATOM 19979 C CA . ARG B 1 13 ? 10.428 -19.041 27.908 1.00 0.00 893 ARG B CA 9
ATOM 19980 C C . ARG B 1 13 ? 10.164 -17.623 27.415 1.00 0.00 893 ARG B C 9
ATOM 19981 O O . ARG B 1 13 ? 9.698 -17.423 26.296 1.00 0.00 893 ARG B O 9
ATOM 20002 N N . LEU B 1 14 ? 10.462 -16.640 28.258 1.00 0.00 894 LEU B N 9
ATOM 20003 C CA . LEU B 1 14 ? 10.243 -15.244 27.891 1.00 0.00 894 LEU B CA 9
ATOM 20004 C C . LEU B 1 14 ? 11.106 -14.855 26.694 1.00 0.00 894 LEU B C 9
ATOM 20005 O O . LEU B 1 14 ? 10.658 -14.131 25.812 1.00 0.00 894 LEU B O 9
ATOM 20021 N N . GLU B 1 15 ? 12.343 -15.337 26.674 1.00 0.00 895 GLU B N 9
ATOM 20022 C CA . GLU B 1 15 ? 13.260 -15.033 25.585 1.00 0.00 895 GLU B CA 9
ATOM 20023 C C . GLU B 1 15 ? 12.759 -15.659 24.284 1.00 0.00 895 GLU B C 9
ATOM 20024 O O . GLU B 1 15 ? 12.813 -15.046 23.224 1.00 0.00 895 GLU B O 9
ATOM 20036 N N . LYS B 1 16 ? 12.273 -16.887 24.370 1.00 0.00 896 LYS B N 9
ATOM 20037 C CA . LYS B 1 16 ? 11.763 -17.568 23.187 1.00 0.00 896 LYS B CA 9
ATOM 20038 C C . LYS B 1 16 ? 10.459 -16.928 22.709 1.00 0.00 896 LYS B C 9
ATOM 20039 O O . LYS B 1 16 ? 10.266 -16.696 21.514 1.00 0.00 896 LYS B O 9
ATOM 20058 N N . GLU B 1 17 ? 9.564 -16.650 23.654 1.00 0.00 897 GLU B N 9
ATOM 20059 C CA . GLU B 1 17 ? 8.272 -16.050 23.332 1.00 0.00 897 GLU B CA 9
ATOM 20060 C C . GLU B 1 17 ? 8.424 -14.608 22.860 1.00 0.00 897 GLU B C 9
ATOM 20061 O O . GLU B 1 17 ? 7.863 -14.222 21.839 1.00 0.00 897 GLU B O 9
ATOM 20073 N N . ILE B 1 18 ? 9.175 -13.811 23.607 1.00 0.00 898 ILE B N 9
ATOM 20074 C CA . ILE B 1 18 ? 9.364 -12.413 23.241 1.00 0.00 898 ILE B CA 9
ATOM 20075 C C . ILE B 1 18 ? 10.041 -12.315 21.881 1.00 0.00 898 ILE B C 9
ATOM 20076 O O . ILE B 1 18 ? 9.663 -11.497 21.046 1.00 0.00 898 ILE B O 9
ATOM 20092 N N . GLU B 1 19 ? 11.038 -13.165 21.659 1.00 0.00 899 GLU B N 9
ATOM 20093 C CA . GLU B 1 19 ? 11.749 -13.160 20.383 1.00 0.00 899 GLU B CA 9
ATOM 20094 C C . GLU B 1 19 ? 10.807 -13.496 19.238 1.00 0.00 899 GLU B C 9
ATOM 20095 O O . GLU B 1 19 ? 10.901 -12.915 18.157 1.00 0.00 899 GLU B O 9
ATOM 20107 N N . ASP B 1 20 ? 9.900 -14.429 19.477 1.00 0.00 900 ASP B N 9
ATOM 20108 C CA . ASP B 1 20 ? 8.955 -14.815 18.445 1.00 0.00 900 ASP B CA 9
ATOM 20109 C C . ASP B 1 20 ? 8.091 -13.621 18.043 1.00 0.00 900 ASP B C 9
ATOM 20110 O O . ASP B 1 20 ? 7.859 -13.378 16.857 1.00 0.00 900 ASP B O 9
ATOM 20119 N N . LEU B 1 21 ? 7.628 -12.872 19.040 1.00 0.00 901 LEU B N 9
ATOM 20120 C CA . LEU B 1 21 ? 6.796 -11.695 18.775 1.00 0.00 901 LEU B CA 9
ATOM 20121 C C . LEU B 1 21 ? 7.599 -10.608 18.064 1.00 0.00 901 LEU B C 9
ATOM 20122 O O . LEU B 1 21 ? 7.107 -9.965 17.137 1.00 0.00 901 LEU B O 9
ATOM 20138 N N . GLN B 1 22 ? 8.836 -10.410 18.499 1.00 0.00 902 GLN B N 9
ATOM 20139 C CA . GLN B 1 22 ? 9.691 -9.401 17.892 1.00 0.00 902 GLN B CA 9
ATOM 20140 C C . GLN B 1 22 ? 9.943 -9.732 16.429 1.00 0.00 902 GLN B C 9
ATOM 20141 O O . GLN B 1 22 ? 9.967 -8.845 15.577 1.00 0.00 902 GLN B O 9
ATOM 20155 N N . ARG B 1 23 ? 10.133 -11.012 16.145 1.00 0.00 903 ARG B N 9
ATOM 20156 C CA . ARG B 1 23 ? 10.385 -11.443 14.778 1.00 0.00 903 ARG B CA 9
ATOM 20157 C C . ARG B 1 23 ? 9.188 -11.125 13.889 1.00 0.00 903 ARG B C 9
ATOM 20158 O O . ARG B 1 23 ? 9.347 -10.604 12.786 1.00 0.00 903 ARG B O 9
ATOM 20179 N N . MET B 1 24 ? 7.991 -11.431 14.376 1.00 0.00 904 MET B N 9
ATOM 20180 C CA . MET B 1 24 ? 6.781 -11.161 13.606 1.00 0.00 904 MET B CA 9
ATOM 20181 C C . MET B 1 24 ? 6.578 -9.657 13.429 1.00 0.00 904 MET B C 9
ATOM 20182 O O . MET B 1 24 ? 6.218 -9.195 12.349 1.00 0.00 904 MET B O 9
ATOM 20196 N N . LYS B 1 25 ? 6.819 -8.900 14.494 1.00 0.00 905 LYS B N 9
ATOM 20197 C CA . LYS B 1 25 ? 6.663 -7.448 14.438 1.00 0.00 905 LYS B CA 9
ATOM 20198 C C . LYS B 1 25 ? 7.610 -6.847 13.403 1.00 0.00 905 LYS B C 9
ATOM 20199 O O . LYS B 1 25 ? 7.204 -6.006 12.603 1.00 0.00 905 LYS B O 9
ATOM 20218 N N . GLU B 1 26 ? 8.869 -7.282 13.423 1.00 0.00 906 GLU B N 9
ATOM 20219 C CA . GLU B 1 26 ? 9.858 -6.770 12.477 1.00 0.00 906 GLU B CA 9
ATOM 20220 C C . GLU B 1 26 ? 9.503 -7.173 11.047 1.00 0.00 906 GLU B C 9
ATOM 20221 O O . GLU B 1 26 ? 9.653 -6.387 10.112 1.00 0.00 906 GLU B O 9
ATOM 20233 N N . ARG B 1 27 ? 9.035 -8.403 10.880 1.00 0.00 907 ARG B N 9
ATOM 20234 C CA . ARG B 1 27 ? 8.660 -8.889 9.558 1.00 0.00 907 ARG B CA 9
ATOM 20235 C C . ARG B 1 27 ? 7.407 -8.184 9.043 1.00 0.00 907 ARG B C 9
ATOM 20236 O O . ARG B 1 27 ? 7.306 -7.873 7.857 1.00 0.00 907 ARG B O 9
ATOM 20257 N N . GLN B 1 28 ? 6.451 -7.945 9.935 1.00 0.00 908 GLN B N 9
ATOM 20258 C CA . GLN B 1 28 ? 5.208 -7.290 9.542 1.00 0.00 908 GLN B CA 9
ATOM 20259 C C . GLN B 1 28 ? 5.467 -5.870 9.044 1.00 0.00 908 GLN B C 9
ATOM 20260 O O . GLN B 1 28 ? 4.988 -5.480 7.978 1.00 0.00 908 GLN B O 9
ATOM 20274 N N . GLU B 1 29 ? 6.238 -5.105 9.807 1.00 0.00 909 GLU B N 9
ATOM 20275 C CA . GLU B 1 29 ? 6.548 -3.737 9.414 1.00 0.00 909 GLU B CA 9
ATOM 20276 C C . GLU B 1 29 ? 7.444 -3.736 8.183 1.00 0.00 909 GLU B C 9
ATOM 20277 O O . GLU B 1 29 ? 7.312 -2.884 7.305 1.00 0.00 909 GLU B O 9
ATOM 20289 N N . LEU B 1 30 ? 8.351 -4.706 8.122 1.00 0.00 910 LEU B N 9
ATOM 20290 C CA . LEU B 1 30 ? 9.261 -4.817 6.989 1.00 0.00 910 LEU B CA 9
ATOM 20291 C C . LEU B 1 30 ? 8.480 -5.080 5.711 1.00 0.00 910 LEU B C 9
ATOM 20292 O O . LEU B 1 30 ? 8.765 -4.497 4.664 1.00 0.00 910 LEU B O 9
ATOM 20308 N N . SER B 1 31 ? 7.495 -5.963 5.799 1.00 0.00 911 SER B N 9
ATOM 20309 C CA . SER B 1 31 ? 6.689 -6.294 4.635 1.00 0.00 911 SER B CA 9
ATOM 20310 C C . SER B 1 31 ? 5.945 -5.062 4.143 1.00 0.00 911 SER B C 9
ATOM 20311 O O . SER B 1 31 ? 5.873 -4.807 2.943 1.00 0.00 911 SER B O 9
ATOM 20319 N N . LEU B 1 32 ? 5.398 -4.296 5.081 1.00 0.00 912 LEU B N 9
ATOM 20320 C CA . LEU B 1 32 ? 4.669 -3.087 4.725 1.00 0.00 912 LEU B CA 9
ATOM 20321 C C . LEU B 1 32 ? 5.602 -2.081 4.062 1.00 0.00 912 LEU B C 9
ATOM 20322 O O . LEU B 1 32 ? 5.208 -1.383 3.135 1.00 0.00 912 LEU B O 9
ATOM 20338 N N . THR B 1 33 ? 6.831 -2.004 4.542 1.00 0.00 913 THR B N 9
ATOM 20339 C CA . THR B 1 33 ? 7.787 -1.070 3.970 1.00 0.00 913 THR B CA 9
ATOM 20340 C C . THR B 1 33 ? 8.011 -1.388 2.496 1.00 0.00 913 THR B C 9
ATOM 20341 O O . THR B 1 33 ? 7.977 -0.497 1.644 1.00 0.00 913 THR B O 9
ATOM 20352 N N . GLU B 1 34 ? 8.229 -2.663 2.196 1.00 0.00 914 GLU B N 9
ATOM 20353 C CA . GLU B 1 34 ? 8.448 -3.083 0.818 1.00 0.00 914 GLU B CA 9
ATOM 20354 C C . GLU B 1 34 ? 7.189 -2.881 -0.025 1.00 0.00 914 GLU B C 9
ATOM 20355 O O . GLU B 1 34 ? 7.251 -2.363 -1.146 1.00 0.00 914 GLU B O 9
ATOM 20367 N N . ALA B 1 35 ? 6.045 -3.292 0.515 1.00 0.00 915 ALA B N 9
ATOM 20368 C CA . ALA B 1 35 ? 4.791 -3.153 -0.209 1.00 0.00 915 ALA B CA 9
ATOM 20369 C C . ALA B 1 35 ? 4.451 -1.696 -0.417 1.00 0.00 915 ALA B C 9
ATOM 20370 O O . ALA B 1 35 ? 3.963 -1.308 -1.476 1.00 0.00 915 ALA B O 9
ATOM 20377 N N . SER B 1 36 ? 4.716 -0.892 0.590 1.00 0.00 916 SER B N 9
ATOM 20378 C CA . SER B 1 36 ? 4.429 0.521 0.503 1.00 0.00 916 SER B CA 9
ATOM 20379 C C . SER B 1 36 ? 5.214 1.149 -0.637 1.00 0.00 916 SER B C 9
ATOM 20380 O O . SER B 1 36 ? 4.692 1.975 -1.387 1.00 0.00 916 SER B O 9
ATOM 20388 N N . LEU B 1 37 ? 6.468 0.744 -0.770 1.00 0.00 917 LEU B N 9
ATOM 20389 C CA . LEU B 1 37 ? 7.313 1.266 -1.830 1.00 0.00 917 LEU B CA 9
ATOM 20390 C C . LEU B 1 37 ? 6.716 0.927 -3.191 1.00 0.00 917 LEU B C 9
ATOM 20391 O O . LEU B 1 37 ? 6.704 1.761 -4.099 1.00 0.00 917 LEU B O 9
ATOM 20407 N N . GLN B 1 38 ? 6.207 -0.290 -3.327 1.00 0.00 918 GLN B N 9
ATOM 20408 C CA . GLN B 1 38 ? 5.607 -0.701 -4.587 1.00 0.00 918 GLN B CA 9
ATOM 20409 C C . GLN B 1 38 ? 4.428 0.204 -4.937 1.00 0.00 918 GLN B C 9
ATOM 20410 O O . GLN B 1 38 ? 4.234 0.573 -6.099 1.00 0.00 918 GLN B O 9
ATOM 20424 N N . LYS B 1 39 ? 3.649 0.571 -3.926 1.00 0.00 919 LYS B N 9
ATOM 20425 C CA . LYS B 1 39 ? 2.501 1.439 -4.150 1.00 0.00 919 LYS B CA 9
ATOM 20426 C C . LYS B 1 39 ? 2.945 2.789 -4.680 1.00 0.00 919 LYS B C 9
ATOM 20427 O O . LYS B 1 39 ? 2.334 3.320 -5.598 1.00 0.00 919 LYS B O 9
ATOM 20446 N N . LEU B 1 40 ? 4.014 3.335 -4.115 1.00 0.00 920 LEU B N 9
ATOM 20447 C CA . LEU B 1 40 ? 4.508 4.634 -4.563 1.00 0.00 920 LEU B CA 9
ATOM 20448 C C . LEU B 1 40 ? 4.871 4.561 -6.041 1.00 0.00 920 LEU B C 9
ATOM 20449 O O . LEU B 1 40 ? 4.605 5.492 -6.805 1.00 0.00 920 LEU B O 9
ATOM 20465 N N . GLN B 1 41 ? 5.466 3.451 -6.446 1.00 0.00 921 GLN B N 9
ATOM 20466 C CA . GLN B 1 41 ? 5.841 3.283 -7.841 1.00 0.00 921 GLN B CA 9
ATOM 20467 C C . GLN B 1 41 ? 4.602 3.347 -8.730 1.00 0.00 921 GLN B C 9
ATOM 20468 O O . GLN B 1 41 ? 4.614 3.973 -9.796 1.00 0.00 921 GLN B O 9
ATOM 20482 N N . LEU B 1 42 ? 3.528 2.718 -8.278 1.00 0.00 922 LEU B N 9
ATOM 20483 C CA . LEU B 1 42 ? 2.286 2.733 -9.034 1.00 0.00 922 LEU B CA 9
ATOM 20484 C C . LEU B 1 42 ? 1.770 4.162 -9.165 1.00 0.00 922 LEU B C 9
ATOM 20485 O O . LEU B 1 42 ? 1.272 4.558 -10.219 1.00 0.00 922 LEU B O 9
ATOM 20501 N N . GLU B 1 43 ? 1.897 4.941 -8.091 1.00 0.00 923 GLU B N 9
ATOM 20502 C CA . GLU B 1 43 ? 1.440 6.326 -8.115 1.00 0.00 923 GLU B CA 9
ATOM 20503 C C . GLU B 1 43 ? 2.149 7.090 -9.215 1.00 0.00 923 GLU B C 9
ATOM 20504 O O . GLU B 1 43 ? 1.545 7.909 -9.900 1.00 0.00 923 GLU B O 9
ATOM 20516 N N . ASP B 1 44 ? 3.434 6.817 -9.384 1.00 0.00 924 ASP B N 9
ATOM 20517 C CA . ASP B 1 44 ? 4.197 7.493 -10.420 1.00 0.00 924 ASP B CA 9
ATOM 20518 C C . ASP B 1 44 ? 3.625 7.156 -11.792 1.00 0.00 924 ASP B C 9
ATOM 20519 O O . ASP B 1 44 ? 3.476 8.032 -12.643 1.00 0.00 924 ASP B O 9
ATOM 20528 N N . LYS B 1 45 ? 3.303 5.881 -12.004 1.00 0.00 925 LYS B N 9
ATOM 20529 C CA . LYS B 1 45 ? 2.743 5.455 -13.286 1.00 0.00 925 LYS B CA 9
ATOM 20530 C C . LYS B 1 45 ? 1.389 6.122 -13.534 1.00 0.00 925 LYS B C 9
ATOM 20531 O O . LYS B 1 45 ? 1.146 6.671 -14.605 1.00 0.00 925 LYS B O 9
ATOM 20550 N N . VAL B 1 46 ? 0.517 6.078 -12.535 1.00 0.00 926 VAL B N 9
ATOM 20551 C CA . VAL B 1 46 ? -0.807 6.690 -12.656 1.00 0.00 926 VAL B CA 9
ATOM 20552 C C . VAL B 1 46 ? -0.673 8.200 -12.813 1.00 0.00 926 VAL B C 9
ATOM 20553 O O . VAL B 1 46 ? -1.390 8.811 -13.595 1.00 0.00 926 VAL B O 9
ATOM 20566 N N . GLU B 1 47 ? 0.241 8.797 -12.058 1.00 0.00 927 GLU B N 9
ATOM 20567 C CA . GLU B 1 47 ? 0.451 10.241 -12.122 1.00 0.00 927 GLU B CA 9
ATOM 20568 C C . GLU B 1 47 ? 0.791 10.685 -13.549 1.00 0.00 927 GLU B C 9
ATOM 20569 O O . GLU B 1 47 ? 0.211 11.641 -14.063 1.00 0.00 927 GLU B O 9
ATOM 20581 N N . GLU B 1 48 ? 1.741 10.000 -14.175 1.00 0.00 928 GLU B N 9
ATOM 20582 C CA . GLU B 1 48 ? 2.157 10.349 -15.535 1.00 0.00 928 GLU B CA 9
ATOM 20583 C C . GLU B 1 48 ? 1.032 10.121 -16.534 1.00 0.00 928 GLU B C 9
ATOM 20584 O O . GLU B 1 48 ? 0.743 10.982 -17.363 1.00 0.00 928 GLU B O 9
ATOM 20596 N N . LEU B 1 49 ? 0.393 8.965 -16.444 1.00 0.00 929 LEU B N 9
ATOM 20597 C CA . LEU B 1 49 ? -0.712 8.643 -17.337 1.00 0.00 929 LEU B CA 9
ATOM 20598 C C . LEU B 1 49 ? -1.866 9.612 -17.106 1.00 0.00 929 LEU B C 9
ATOM 20599 O O . LEU B 1 49 ? -2.524 10.048 -18.050 1.00 0.00 929 LEU B O 9
ATOM 20615 N N . LEU B 1 50 ? -2.098 9.946 -15.845 1.00 0.00 930 LEU B N 9
ATOM 20616 C CA . LEU B 1 50 ? -3.168 10.864 -15.501 1.00 0.00 930 LEU B CA 9
ATOM 20617 C C . LEU B 1 50 ? -2.913 12.219 -16.149 1.00 0.00 930 LEU B C 9
ATOM 20618 O O . LEU B 1 50 ? -3.826 12.837 -16.696 1.00 0.00 930 LEU B O 9
ATOM 20634 N N . SER B 1 51 ? -1.664 12.674 -16.085 1.00 0.00 931 SER B N 9
ATOM 20635 C CA . SER B 1 51 ? -1.305 13.960 -16.672 1.00 0.00 931 SER B CA 9
ATOM 20636 C C . SER B 1 51 ? -1.535 13.945 -18.179 1.00 0.00 931 SER B C 9
ATOM 20637 O O . SER B 1 51 ? -2.080 14.893 -18.743 1.00 0.00 931 SER B O 9
ATOM 20645 N N . LYS B 1 52 ? -1.128 12.858 -18.822 1.00 0.00 932 LYS B N 9
ATOM 20646 C CA . LYS B 1 52 ? -1.305 12.724 -20.261 1.00 0.00 932 LYS B CA 9
ATOM 20647 C C . LYS B 1 52 ? -2.782 12.647 -20.615 1.00 0.00 932 LYS B C 9
ATOM 20648 O O . LYS B 1 52 ? -3.230 13.244 -21.591 1.00 0.00 932 LYS B O 9
ATOM 20667 N N . ASN B 1 53 ? -3.533 11.900 -19.814 1.00 0.00 933 ASN B N 9
ATOM 20668 C CA . ASN B 1 53 ? -4.957 11.743 -20.065 1.00 0.00 933 ASN B CA 9
ATOM 20669 C C . ASN B 1 53 ? -5.649 13.094 -20.007 1.00 0.00 933 ASN B C 9
ATOM 20670 O O . ASN B 1 53 ? -6.498 13.399 -20.839 1.00 0.00 933 ASN B O 9
ATOM 20681 N N . TYR B 1 54 ? -5.271 13.911 -19.037 1.00 0.00 934 TYR B N 9
ATOM 20682 C CA . TYR B 1 54 ? -5.859 15.237 -18.904 1.00 0.00 934 TYR B CA 9
ATOM 20683 C C . TYR B 1 54 ? -5.560 16.075 -20.133 1.00 0.00 934 TYR B C 9
ATOM 20684 O O . TYR B 1 54 ? -6.445 16.742 -20.676 1.00 0.00 934 TYR B O 9
ATOM 20702 N N . HIS B 1 55 ? -4.312 16.043 -20.571 1.00 0.00 935 HIS B N 9
ATOM 20703 C CA . HIS B 1 55 ? -3.926 16.816 -21.735 1.00 0.00 935 HIS B CA 9
ATOM 20704 C C . HIS B 1 55 ? -4.640 16.309 -22.987 1.00 0.00 935 HIS B C 9
ATOM 20705 O O . HIS B 1 55 ? -5.163 17.097 -23.780 1.00 0.00 935 HIS B O 9
ATOM 20719 N N . LEU B 1 56 ? -4.677 14.991 -23.151 1.00 0.00 936 LEU B N 9
ATOM 20720 C CA . LEU B 1 56 ? -5.348 14.397 -24.301 1.00 0.00 936 LEU B CA 9
ATOM 20721 C C . LEU B 1 56 ? -6.847 14.687 -24.243 1.00 0.00 936 LEU B C 9
ATOM 20722 O O . LEU B 1 56 ? -7.466 14.975 -25.266 1.00 0.00 936 LEU B O 9
ATOM 20738 N N . GLU B 1 57 ? -7.420 14.619 -23.043 1.00 0.00 937 GLU B N 9
ATOM 20739 C CA . GLU B 1 57 ? -8.844 14.884 -22.871 1.00 0.00 937 GLU B CA 9
ATOM 20740 C C . GLU B 1 57 ? -9.189 16.270 -23.403 1.00 0.00 937 GLU B C 9
ATOM 20741 O O . GLU B 1 57 ? -10.201 16.447 -24.071 1.00 0.00 937 GLU B O 9
ATOM 20753 N N . ASN B 1 58 ? -8.347 17.249 -23.113 1.00 0.00 938 ASN B N 9
ATOM 20754 C CA . ASN B 1 58 ? -8.590 18.606 -23.592 1.00 0.00 938 ASN B CA 9
ATOM 20755 C C . ASN B 1 58 ? -8.489 18.676 -25.114 1.00 0.00 938 ASN B C 9
ATOM 20756 O O . ASN B 1 58 ? -9.278 19.360 -25.763 1.00 0.00 938 ASN B O 9
ATOM 20767 N N . GLU B 1 59 ? -7.509 17.975 -25.681 1.00 0.00 939 GLU B N 9
ATOM 20768 C CA . GLU B 1 59 ? -7.323 17.992 -27.132 1.00 0.00 939 GLU B CA 9
ATOM 20769 C C . GLU B 1 59 ? -8.512 17.354 -27.852 1.00 0.00 939 GLU B C 9
ATOM 20770 O O . GLU B 1 59 ? -9.105 17.958 -28.750 1.00 0.00 939 GLU B O 9
ATOM 20782 N N . VAL B 1 60 ? -8.866 16.140 -27.443 1.00 0.00 940 VAL B N 9
ATOM 20783 C CA . VAL B 1 60 ? -9.995 15.443 -28.047 1.00 0.00 940 VAL B CA 9
ATOM 20784 C C . VAL B 1 60 ? -11.288 16.150 -27.702 1.00 0.00 940 VAL B C 9
ATOM 20785 O O . VAL B 1 60 ? -12.164 16.292 -28.541 1.00 0.00 940 VAL B O 9
ATOM 20798 N N . ALA B 1 61 ? -11.406 16.592 -26.460 1.00 0.00 941 ALA B N 9
ATOM 20799 C CA . ALA B 1 61 ? -12.614 17.277 -26.039 1.00 0.00 941 ALA B CA 9
ATOM 20800 C C . ALA B 1 61 ? -12.825 18.526 -26.874 1.00 0.00 941 ALA B C 9
ATOM 20801 O O . ALA B 1 61 ? -13.944 18.826 -27.280 1.00 0.00 941 ALA B O 9
ATOM 20808 N N . ARG B 1 62 ? -11.750 19.261 -27.124 1.00 0.00 942 ARG B N 9
ATOM 20809 C CA . ARG B 1 62 ? -11.868 20.482 -27.901 1.00 0.00 942 ARG B CA 9
ATOM 20810 C C . ARG B 1 62 ? -12.377 20.181 -29.313 1.00 0.00 942 ARG B C 9
ATOM 20811 O O . ARG B 1 62 ? -13.300 20.832 -29.799 1.00 0.00 942 ARG B O 9
ATOM 20832 N N . LEU B 1 63 ? -11.772 19.188 -29.963 1.00 0.00 943 LEU B N 9
ATOM 20833 C CA . LEU B 1 63 ? -12.176 18.806 -31.318 1.00 0.00 943 LEU B CA 9
ATOM 20834 C C . LEU B 1 63 ? -13.557 18.148 -31.332 1.00 0.00 943 LEU B C 9
ATOM 20835 O O . LEU B 1 63 ? -14.358 18.377 -32.238 1.00 0.00 943 LEU B O 9
ATOM 20851 N N . LYS B 1 64 ? -13.815 17.327 -30.327 1.00 0.00 944 LYS B N 9
ATOM 20852 C CA . LYS B 1 64 ? -15.086 16.622 -30.214 1.00 0.00 944 LYS B CA 9
ATOM 20853 C C . LYS B 1 64 ? -16.235 17.612 -30.108 1.00 0.00 944 LYS B C 9
ATOM 20854 O O . LYS B 1 64 ? -17.301 17.406 -30.690 1.00 0.00 944 LYS B O 9
ATOM 20873 N N . LYS B 1 65 ? -16.010 18.693 -29.377 1.00 0.00 945 LYS B N 9
ATOM 20874 C CA . LYS B 1 65 ? -17.033 19.715 -29.218 1.00 0.00 945 LYS B CA 9
ATOM 20875 C C . LYS B 1 65 ? -17.410 20.299 -30.575 1.00 0.00 945 LYS B C 9
ATOM 20876 O O . LYS B 1 65 ? -18.578 20.594 -30.824 1.00 0.00 945 LYS B O 9
ATOM 20895 N N . LEU B 1 66 ? -16.424 20.469 -31.453 1.00 0.00 946 LEU B N 9
ATOM 20896 C CA . LEU B 1 66 ? -16.701 21.023 -32.772 1.00 0.00 946 LEU B CA 9
ATOM 20897 C C . LEU B 1 66 ? -17.644 20.106 -33.549 1.00 0.00 946 LEU B C 9
ATOM 20898 O O . LEU B 1 66 ? -18.598 20.571 -34.173 1.00 0.00 946 LEU B O 9
ATOM 20914 N N . VAL B 1 67 ? -17.380 18.802 -33.499 1.00 0.00 947 VAL B N 9
ATOM 20915 C CA . VAL B 1 67 ? -18.223 17.832 -34.196 1.00 0.00 947 VAL B CA 9
ATOM 20916 C C . VAL B 1 67 ? -19.579 17.704 -33.504 1.00 0.00 947 VAL B C 9
ATOM 20917 O O . VAL B 1 67 ? -20.617 17.642 -34.161 1.00 0.00 947 VAL B O 9
ATOM 20930 N N . GLY B 1 68 ? -19.559 17.660 -32.174 1.00 0.00 948 GLY B N 9
ATOM 20931 C CA . GLY B 1 68 ? -20.790 17.535 -31.396 1.00 0.00 948 GLY B CA 9
ATOM 20932 C C . GLY B 1 68 ? -20.535 16.774 -30.099 1.00 0.00 948 GLY B C 9
ATOM 20933 O O . GLY B 1 68 ? -21.299 15.880 -29.733 1.00 0.00 948 GLY B O 9
ATOM 20937 N N . GLU B 1 69 ? -19.457 17.134 -29.411 1.00 0.00 949 GLU B N 9
ATOM 20938 C CA . GLU B 1 69 ? -19.109 16.479 -28.155 1.00 0.00 949 GLU B CA 9
ATOM 20939 C C . GLU B 1 69 ? -19.002 14.970 -28.348 1.00 0.00 949 GLU B C 9
ATOM 20940 O O . GLU B 1 69 ? -19.120 14.258 -27.365 1.00 0.00 949 GLU B O 9
ATOM 20953 N N . GLY A 1 1 ? -23.193 11.478 -50.694 1.00 0.00 881 GLY A N 10
ATOM 20954 C CA . GLY A 1 1 ? -21.821 10.971 -50.401 1.00 0.00 881 GLY A CA 10
ATOM 20955 C C . GLY A 1 1 ? -21.424 11.363 -48.982 1.00 0.00 881 GLY A C 10
ATOM 20956 O O . GLY A 1 1 ? -20.776 10.591 -48.274 1.00 0.00 881 GLY A O 10
ATOM 20962 N N . SER A 1 2 ? -21.817 12.563 -48.571 1.00 0.00 882 SER A N 10
ATOM 20963 C CA . SER A 1 2 ? -21.496 13.046 -47.232 1.00 0.00 882 SER A CA 10
ATOM 20964 C C . SER A 1 2 ? -20.018 12.834 -46.923 1.00 0.00 882 SER A C 10
ATOM 20965 O O . SER A 1 2 ? -19.621 11.779 -46.426 1.00 0.00 882 SER A O 10
ATOM 20973 N N . HIS A 1 3 ? -19.204 13.844 -47.223 1.00 0.00 883 HIS A N 10
ATOM 20974 C CA . HIS A 1 3 ? -17.765 13.763 -46.978 1.00 0.00 883 HIS A CA 10
ATOM 20975 C C . HIS A 1 3 ? -17.441 14.125 -45.530 1.00 0.00 883 HIS A C 10
ATOM 20976 O O . HIS A 1 3 ? -16.352 13.834 -45.036 1.00 0.00 883 HIS A O 10
ATOM 20990 N N . GLU A 1 4 ? -18.395 14.759 -44.858 1.00 0.00 884 GLU A N 10
ATOM 20991 C CA . GLU A 1 4 ? -18.211 15.163 -43.465 1.00 0.00 884 GLU A CA 10
ATOM 20992 C C . GLU A 1 4 ? -18.055 13.938 -42.569 1.00 0.00 884 GLU A C 10
ATOM 20993 O O . GLU A 1 4 ? -17.536 14.030 -41.457 1.00 0.00 884 GLU A O 10
ATOM 21005 N N . ASN A 1 5 ? -18.491 12.793 -43.070 1.00 0.00 885 ASN A N 10
ATOM 21006 C CA . ASN A 1 5 ? -18.385 11.552 -42.319 1.00 0.00 885 ASN A CA 10
ATOM 21007 C C . ASN A 1 5 ? -16.957 11.361 -41.877 1.00 0.00 885 ASN A C 10
ATOM 21008 O O . ASN A 1 5 ? -16.698 10.737 -40.865 1.00 0.00 885 ASN A O 10
ATOM 21019 N N . LYS A 1 6 ? -16.030 11.896 -42.633 1.00 0.00 886 LYS A N 10
ATOM 21020 C CA . LYS A 1 6 ? -14.637 11.760 -42.274 1.00 0.00 886 LYS A CA 10
ATOM 21021 C C . LYS A 1 6 ? -14.362 12.414 -40.916 1.00 0.00 886 LYS A C 10
ATOM 21022 O O . LYS A 1 6 ? -13.689 11.836 -40.065 1.00 0.00 886 LYS A O 10
ATOM 21041 N N . GLN A 1 7 ? -14.891 13.619 -40.720 1.00 0.00 887 GLN A N 10
ATOM 21042 C CA . GLN A 1 7 ? -14.695 14.333 -39.462 1.00 0.00 887 GLN A CA 10
ATOM 21043 C C . GLN A 1 7 ? -15.430 13.622 -38.326 1.00 0.00 887 GLN A C 10
ATOM 21044 O O . GLN A 1 7 ? -14.935 13.524 -37.202 1.00 0.00 887 GLN A O 10
ATOM 21058 N N . VAL A 1 8 ? -16.623 13.130 -38.630 1.00 0.00 888 VAL A N 10
ATOM 21059 C CA . VAL A 1 8 ? -17.433 12.426 -37.643 1.00 0.00 888 VAL A CA 10
ATOM 21060 C C . VAL A 1 8 ? -16.822 11.060 -37.317 1.00 0.00 888 VAL A C 10
ATOM 21061 O O . VAL A 1 8 ? -16.821 10.620 -36.171 1.00 0.00 888 VAL A O 10
ATOM 21074 N N . GLU A 1 9 ? -16.327 10.382 -38.343 1.00 0.00 889 GLU A N 10
ATOM 21075 C CA . GLU A 1 9 ? -15.736 9.060 -38.169 1.00 0.00 889 GLU A CA 10
ATOM 21076 C C . GLU A 1 9 ? -14.444 9.119 -37.348 1.00 0.00 889 GLU A C 10
ATOM 21077 O O . GLU A 1 9 ? -14.234 8.308 -36.442 1.00 0.00 889 GLU A O 10
ATOM 21089 N N . GLU A 1 10 ? -13.576 10.073 -37.669 1.00 0.00 890 GLU A N 10
ATOM 21090 C CA . GLU A 1 10 ? -12.310 10.199 -36.956 1.00 0.00 890 GLU A CA 10
ATOM 21091 C C . GLU A 1 10 ? -12.531 10.621 -35.504 1.00 0.00 890 GLU A C 10
ATOM 21092 O O . GLU A 1 10 ? -11.864 10.117 -34.598 1.00 0.00 890 GLU A O 10
ATOM 21104 N N . ILE A 1 11 ? -13.469 11.540 -35.276 1.00 0.00 891 ILE A N 10
ATOM 21105 C CA . ILE A 1 11 ? -13.733 11.999 -33.917 1.00 0.00 891 ILE A CA 10
ATOM 21106 C C . ILE A 1 11 ? -14.286 10.839 -33.081 1.00 0.00 891 ILE A C 10
ATOM 21107 O O . ILE A 1 11 ? -13.951 10.694 -31.909 1.00 0.00 891 ILE A O 10
ATOM 21123 N N . LEU A 1 12 ? -15.125 10.015 -33.703 1.00 0.00 892 LEU A N 10
ATOM 21124 C CA . LEU A 1 12 ? -15.713 8.871 -33.014 1.00 0.00 892 LEU A CA 10
ATOM 21125 C C . LEU A 1 12 ? -14.617 7.910 -32.560 1.00 0.00 892 LEU A C 10
ATOM 21126 O O . LEU A 1 12 ? -14.667 7.374 -31.448 1.00 0.00 892 LEU A O 10
ATOM 21142 N N . ARG A 1 13 ? -13.624 7.698 -33.416 1.00 0.00 893 ARG A N 10
ATOM 21143 C CA . ARG A 1 13 ? -12.532 6.801 -33.065 1.00 0.00 893 ARG A CA 10
ATOM 21144 C C . ARG A 1 13 ? -11.793 7.350 -31.851 1.00 0.00 893 ARG A C 10
ATOM 21145 O O . ARG A 1 13 ? -11.374 6.597 -30.969 1.00 0.00 893 ARG A O 10
ATOM 21166 N N . LEU A 1 14 ? -11.650 8.668 -31.806 1.00 0.00 894 LEU A N 10
ATOM 21167 C CA . LEU A 1 14 ? -10.974 9.307 -30.683 1.00 0.00 894 LEU A CA 10
ATOM 21168 C C . LEU A 1 14 ? -11.755 9.065 -29.389 1.00 0.00 894 LEU A C 10
ATOM 21169 O O . LEU A 1 14 ? -11.163 8.849 -28.336 1.00 0.00 894 LEU A O 10
ATOM 21185 N N . GLU A 1 15 ? -13.081 9.104 -29.475 1.00 0.00 895 GLU A N 10
ATOM 21186 C CA . GLU A 1 15 ? -13.926 8.887 -28.307 1.00 0.00 895 GLU A CA 10
ATOM 21187 C C . GLU A 1 15 ? -13.682 7.497 -27.739 1.00 0.00 895 GLU A C 10
ATOM 21188 O O . GLU A 1 15 ? -13.617 7.315 -26.525 1.00 0.00 895 GLU A O 10
ATOM 21200 N N . LYS A 1 16 ? -13.548 6.516 -28.626 1.00 0.00 896 LYS A N 10
ATOM 21201 C CA . LYS A 1 16 ? -13.309 5.147 -28.189 1.00 0.00 896 LYS A CA 10
ATOM 21202 C C . LYS A 1 16 ? -11.973 5.043 -27.455 1.00 0.00 896 LYS A C 10
ATOM 21203 O O . LYS A 1 16 ? -11.875 4.396 -26.412 1.00 0.00 896 LYS A O 10
ATOM 21222 N N . GLU A 1 17 ? -10.945 5.679 -28.011 1.00 0.00 897 GLU A N 10
ATOM 21223 C CA . GLU A 1 17 ? -9.616 5.649 -27.401 1.00 0.00 897 GLU A CA 10
ATOM 21224 C C . GLU A 1 17 ? -9.588 6.456 -26.105 1.00 0.00 897 GLU A C 10
ATOM 21225 O O . GLU A 1 17 ? -9.057 5.998 -25.092 1.00 0.00 897 GLU A O 10
ATOM 21237 N N . ILE A 1 18 ? -10.163 7.653 -26.139 1.00 0.00 898 ILE A N 10
ATOM 21238 C CA . ILE A 1 18 ? -10.199 8.507 -24.958 1.00 0.00 898 ILE A CA 10
ATOM 21239 C C . ILE A 1 18 ? -11.011 7.837 -23.860 1.00 0.00 898 ILE A C 10
ATOM 21240 O O . ILE A 1 18 ? -10.603 7.821 -22.701 1.00 0.00 898 ILE A O 10
ATOM 21256 N N . GLU A 1 19 ? -12.157 7.279 -24.229 1.00 0.00 899 GLU A N 10
ATOM 21257 C CA . GLU A 1 19 ? -12.998 6.611 -23.244 1.00 0.00 899 GLU A CA 10
ATOM 21258 C C . GLU A 1 19 ? -12.238 5.452 -22.603 1.00 0.00 899 GLU A C 10
ATOM 21259 O O . GLU A 1 19 ? -12.316 5.234 -21.391 1.00 0.00 899 GLU A O 10
ATOM 21271 N N . ASP A 1 20 ? -11.495 4.718 -23.421 1.00 0.00 900 ASP A N 10
ATOM 21272 C CA . ASP A 1 20 ? -10.721 3.588 -22.924 1.00 0.00 900 ASP A CA 10
ATOM 21273 C C . ASP A 1 20 ? -9.687 4.053 -21.904 1.00 0.00 900 ASP A C 10
ATOM 21274 O O . ASP A 1 20 ? -9.493 3.420 -20.867 1.00 0.00 900 ASP A O 10
ATOM 21283 N N . LEU A 1 21 ? -9.028 5.169 -22.203 1.00 0.00 901 LEU A N 10
ATOM 21284 C CA . LEU A 1 21 ? -8.019 5.714 -21.304 1.00 0.00 901 LEU A CA 10
ATOM 21285 C C . LEU A 1 21 ? -8.652 6.115 -19.976 1.00 0.00 901 LEU A C 10
ATOM 21286 O O . LEU A 1 21 ? -8.071 5.902 -18.912 1.00 0.00 901 LEU A O 10
ATOM 21302 N N . GLN A 1 22 ? -9.850 6.691 -20.041 1.00 0.00 902 GLN A N 10
ATOM 21303 C CA . GLN A 1 22 ? -10.542 7.106 -18.826 1.00 0.00 902 GLN A CA 10
ATOM 21304 C C . GLN A 1 22 ? -10.758 5.905 -17.916 1.00 0.00 902 GLN A C 10
ATOM 21305 O O . GLN A 1 22 ? -10.565 5.991 -16.704 1.00 0.00 902 GLN A O 10
ATOM 21319 N N . ARG A 1 23 ? -11.149 4.783 -18.510 1.00 0.00 903 ARG A N 10
ATOM 21320 C CA . ARG A 1 23 ? -11.374 3.571 -17.732 1.00 0.00 903 ARG A CA 10
ATOM 21321 C C . ARG A 1 23 ? -10.063 3.096 -17.110 1.00 0.00 903 ARG A C 10
ATOM 21322 O O . ARG A 1 23 ? -10.039 2.681 -15.957 1.00 0.00 903 ARG A O 10
ATOM 21343 N N . MET A 1 24 ? -8.980 3.152 -17.876 1.00 0.00 904 MET A N 10
ATOM 21344 C CA . MET A 1 24 ? -7.686 2.714 -17.363 1.00 0.00 904 MET A CA 10
ATOM 21345 C C . MET A 1 24 ? -7.237 3.586 -16.190 1.00 0.00 904 MET A C 10
ATOM 21346 O O . MET A 1 24 ? -6.824 3.074 -15.155 1.00 0.00 904 MET A O 10
ATOM 21360 N N . LYS A 1 25 ? -7.336 4.904 -16.346 1.00 0.00 905 LYS A N 10
ATOM 21361 C CA . LYS A 1 25 ? -6.945 5.817 -15.272 1.00 0.00 905 LYS A CA 10
ATOM 21362 C C . LYS A 1 25 ? -7.889 5.677 -14.072 1.00 0.00 905 LYS A C 10
ATOM 21363 O O . LYS A 1 25 ? -7.442 5.603 -12.929 1.00 0.00 905 LYS A O 10
ATOM 21382 N N . GLU A 1 26 ? -9.187 5.659 -14.338 1.00 0.00 906 GLU A N 10
ATOM 21383 C CA . GLU A 1 26 ? -10.173 5.552 -13.267 1.00 0.00 906 GLU A CA 10
ATOM 21384 C C . GLU A 1 26 ? -10.058 4.211 -12.547 1.00 0.00 906 GLU A C 10
ATOM 21385 O O . GLU A 1 26 ? -10.108 4.151 -11.322 1.00 0.00 906 GLU A O 10
ATOM 21397 N N . ARG A 1 27 ? -9.903 3.141 -13.314 1.00 0.00 907 ARG A N 10
ATOM 21398 C CA . ARG A 1 27 ? -9.788 1.805 -12.737 1.00 0.00 907 ARG A CA 10
ATOM 21399 C C . ARG A 1 27 ? -8.526 1.686 -11.889 1.00 0.00 907 ARG A C 10
ATOM 21400 O O . ARG A 1 27 ? -8.544 1.092 -10.811 1.00 0.00 907 ARG A O 10
ATOM 21421 N N . GLN A 1 28 ? -7.433 2.262 -12.375 1.00 0.00 908 GLN A N 10
ATOM 21422 C CA . GLN A 1 28 ? -6.170 2.220 -11.647 1.00 0.00 908 GLN A CA 10
ATOM 21423 C C . GLN A 1 28 ? -6.280 2.974 -10.324 1.00 0.00 908 GLN A C 10
ATOM 21424 O O . GLN A 1 28 ? -5.808 2.501 -9.291 1.00 0.00 908 GLN A O 10
ATOM 21438 N N . GLU A 1 29 ? -6.909 4.145 -10.360 1.00 0.00 909 GLU A N 10
ATOM 21439 C CA . GLU A 1 29 ? -7.071 4.943 -9.150 1.00 0.00 909 GLU A CA 10
ATOM 21440 C C . GLU A 1 29 ? -7.956 4.208 -8.154 1.00 0.00 909 GLU A C 10
ATOM 21441 O O . GLU A 1 29 ? -7.700 4.218 -6.950 1.00 0.00 909 GLU A O 10
ATOM 21453 N N . LEU A 1 30 ? -8.991 3.559 -8.670 1.00 0.00 910 LEU A N 10
ATOM 21454 C CA . LEU A 1 30 ? -9.909 2.804 -7.826 1.00 0.00 910 LEU A CA 10
ATOM 21455 C C . LEU A 1 30 ? -9.184 1.638 -7.158 1.00 0.00 910 LEU A C 10
ATOM 21456 O O . LEU A 1 30 ? -9.411 1.345 -5.985 1.00 0.00 910 LEU A O 10
ATOM 21472 N N . SER A 1 31 ? -8.312 0.976 -7.912 1.00 0.00 911 SER A N 10
ATOM 21473 C CA . SER A 1 31 ? -7.565 -0.158 -7.376 1.00 0.00 911 SER A CA 10
ATOM 21474 C C . SER A 1 31 ? -6.663 0.285 -6.233 1.00 0.00 911 SER A C 10
ATOM 21475 O O . SER A 1 31 ? -6.561 -0.387 -5.207 1.00 0.00 911 SER A O 10
ATOM 21483 N N . LEU A 1 32 ? -6.012 1.423 -6.421 1.00 0.00 912 LEU A N 10
ATOM 21484 C CA . LEU A 1 32 ? -5.115 1.964 -5.410 1.00 0.00 912 LEU A CA 10
ATOM 21485 C C . LEU A 1 32 ? -5.881 2.304 -4.142 1.00 0.00 912 LEU A C 10
ATOM 21486 O O . LEU A 1 32 ? -5.395 2.079 -3.039 1.00 0.00 912 LEU A O 10
ATOM 21502 N N . THR A 1 33 ? -7.077 2.846 -4.302 1.00 0.00 913 THR A N 10
ATOM 21503 C CA . THR A 1 33 ? -7.887 3.200 -3.149 1.00 0.00 913 THR A CA 10
ATOM 21504 C C . THR A 1 33 ? -8.204 1.950 -2.338 1.00 0.00 913 THR A C 10
ATOM 21505 O O . THR A 1 33 ? -8.068 1.937 -1.113 1.00 0.00 913 THR A O 10
ATOM 21516 N N . GLU A 1 34 ? -8.617 0.895 -3.032 1.00 0.00 914 GLU A N 10
ATOM 21517 C CA . GLU A 1 34 ? -8.941 -0.362 -2.371 1.00 0.00 914 GLU A CA 10
ATOM 21518 C C . GLU A 1 34 ? -7.689 -0.987 -1.758 1.00 0.00 914 GLU A C 10
ATOM 21519 O O . GLU A 1 34 ? -7.712 -1.462 -0.618 1.00 0.00 914 GLU A O 10
ATOM 21531 N N . ALA A 1 35 ? -6.592 -0.985 -2.515 1.00 0.00 915 ALA A N 10
ATOM 21532 C CA . ALA A 1 35 ? -5.351 -1.560 -2.019 1.00 0.00 915 ALA A CA 10
ATOM 21533 C C . ALA A 1 35 ? -4.828 -0.770 -0.840 1.00 0.00 915 ALA A C 10
ATOM 21534 O O . ALA A 1 35 ? -4.342 -1.343 0.131 1.00 0.00 915 ALA A O 10
ATOM 21541 N N . SER A 1 36 ? -4.933 0.542 -0.923 1.00 0.00 916 SER A N 10
ATOM 21542 C CA . SER A 1 36 ? -4.461 1.382 0.154 1.00 0.00 916 SER A CA 10
ATOM 21543 C C . SER A 1 36 ? -5.212 1.065 1.436 1.00 0.00 916 SER A C 10
ATOM 21544 O O . SER A 1 36 ? -4.628 1.028 2.518 1.00 0.00 916 SER A O 10
ATOM 21552 N N . LEU A 1 37 ? -6.511 0.824 1.305 1.00 0.00 917 LEU A N 10
ATOM 21553 C CA . LEU A 1 37 ? -7.332 0.499 2.459 1.00 0.00 917 LEU A CA 10
ATOM 21554 C C . LEU A 1 37 ? -6.849 -0.792 3.110 1.00 0.00 917 LEU A C 10
ATOM 21555 O O . LEU A 1 37 ? -6.774 -0.887 4.333 1.00 0.00 917 LEU A O 10
ATOM 21571 N N . GLN A 1 38 ? -6.523 -1.782 2.293 1.00 0.00 918 GLN A N 10
ATOM 21572 C CA . GLN A 1 38 ? -6.058 -3.053 2.826 1.00 0.00 918 GLN A CA 10
ATOM 21573 C C . GLN A 1 38 ? -4.764 -2.873 3.618 1.00 0.00 918 GLN A C 10
ATOM 21574 O O . GLN A 1 38 ? -4.617 -3.404 4.724 1.00 0.00 918 GLN A O 10
ATOM 21588 N N . LYS A 1 39 ? -3.832 -2.114 3.063 1.00 0.00 919 LYS A N 10
ATOM 21589 C CA . LYS A 1 39 ? -2.571 -1.884 3.747 1.00 0.00 919 LYS A CA 10
ATOM 21590 C C . LYS A 1 39 ? -2.817 -1.188 5.073 1.00 0.00 919 LYS A C 10
ATOM 21591 O O . LYS A 1 39 ? -2.196 -1.527 6.072 1.00 0.00 919 LYS A O 10
ATOM 21610 N N . LEU A 1 40 ? -3.740 -0.232 5.082 1.00 0.00 920 LEU A N 10
ATOM 21611 C CA . LEU A 1 40 ? -4.052 0.491 6.307 1.00 0.00 920 LEU A CA 10
ATOM 21612 C C . LEU A 1 40 ? -4.505 -0.487 7.383 1.00 0.00 920 LEU A C 10
ATOM 21613 O O . LEU A 1 40 ? -4.146 -0.348 8.553 1.00 0.00 920 LEU A O 10
ATOM 21629 N N . GLN A 1 41 ? -5.281 -1.487 6.985 1.00 0.00 921 GLN A N 10
ATOM 21630 C CA . GLN A 1 41 ? -5.750 -2.476 7.943 1.00 0.00 921 GLN A CA 10
ATOM 21631 C C . GLN A 1 41 ? -4.558 -3.195 8.573 1.00 0.00 921 GLN A C 10
ATOM 21632 O O . GLN A 1 41 ? -4.527 -3.430 9.788 1.00 0.00 921 GLN A O 10
ATOM 21646 N N . LEU A 1 42 ? -3.566 -3.523 7.752 1.00 0.00 922 LEU A N 10
ATOM 21647 C CA . LEU A 1 42 ? -2.373 -4.192 8.267 1.00 0.00 922 LEU A CA 10
ATOM 21648 C C . LEU A 1 42 ? -1.667 -3.285 9.277 1.00 0.00 922 LEU A C 10
ATOM 21649 O O . LEU A 1 42 ? -1.163 -3.756 10.297 1.00 0.00 922 LEU A O 10
ATOM 21665 N N . GLU A 1 43 ? -1.636 -1.986 8.992 1.00 0.00 923 GLU A N 10
ATOM 21666 C CA . GLU A 1 43 ? -0.987 -1.039 9.893 1.00 0.00 923 GLU A CA 10
ATOM 21667 C C . GLU A 1 43 ? -1.648 -1.075 11.258 1.00 0.00 923 GLU A C 10
ATOM 21668 O O . GLU A 1 43 ? -0.977 -0.990 12.281 1.00 0.00 923 GLU A O 10
ATOM 21680 N N . ASP A 1 44 ? -2.969 -1.200 11.270 1.00 0.00 924 ASP A N 10
ATOM 21681 C CA . ASP A 1 44 ? -3.696 -1.250 12.528 1.00 0.00 924 ASP A CA 10
ATOM 21682 C C . ASP A 1 44 ? -3.269 -2.475 13.332 1.00 0.00 924 ASP A C 10
ATOM 21683 O O . ASP A 1 44 ? -3.045 -2.388 14.539 1.00 0.00 924 ASP A O 10
ATOM 21692 N N . LYS A 1 45 ? -3.150 -3.616 12.656 1.00 0.00 925 LYS A N 10
ATOM 21693 C CA . LYS A 1 45 ? -2.740 -4.846 13.332 1.00 0.00 925 LYS A CA 10
ATOM 21694 C C . LYS A 1 45 ? -1.328 -4.724 13.879 1.00 0.00 925 LYS A C 10
ATOM 21695 O O . LYS A 1 45 ? -1.059 -5.098 15.022 1.00 0.00 925 LYS A O 10
ATOM 21714 N N . VAL A 1 46 ? -0.428 -4.209 13.056 1.00 0.00 926 VAL A N 10
ATOM 21715 C CA . VAL A 1 46 ? 0.954 -4.057 13.472 1.00 0.00 926 VAL A CA 10
ATOM 21716 C C . VAL A 1 46 ? 1.061 -3.022 14.586 1.00 0.00 926 VAL A C 10
ATOM 21717 O O . VAL A 1 46 ? 1.775 -3.223 15.564 1.00 0.00 926 VAL A O 10
ATOM 21730 N N . GLU A 1 47 ? 0.349 -1.914 14.425 1.00 0.00 927 GLU A N 10
ATOM 21731 C CA . GLU A 1 47 ? 0.370 -0.847 15.421 1.00 0.00 927 GLU A CA 10
ATOM 21732 C C . GLU A 1 47 ? -0.064 -1.368 16.788 1.00 0.00 927 GLU A C 10
ATOM 21733 O O . GLU A 1 47 ? 0.594 -1.112 17.795 1.00 0.00 927 GLU A O 10
ATOM 21745 N N . GLU A 1 48 ? -1.172 -2.097 16.818 1.00 0.00 928 GLU A N 10
ATOM 21746 C CA . GLU A 1 48 ? -1.676 -2.643 18.072 1.00 0.00 928 GLU A CA 10
ATOM 21747 C C . GLU A 1 48 ? -0.724 -3.698 18.615 1.00 0.00 928 GLU A C 10
ATOM 21748 O O . GLU A 1 48 ? -0.464 -3.753 19.817 1.00 0.00 928 GLU A O 10
ATOM 21760 N N . LEU A 1 49 ? -0.203 -4.530 17.721 1.00 0.00 929 LEU A N 10
ATOM 21761 C CA . LEU A 1 49 ? 0.724 -5.574 18.127 1.00 0.00 929 LEU A CA 10
ATOM 21762 C C . LEU A 1 49 ? 1.982 -4.946 18.715 1.00 0.00 929 LEU A C 10
ATOM 21763 O O . LEU A 1 49 ? 2.514 -5.416 19.717 1.00 0.00 929 LEU A O 10
ATOM 21779 N N . LEU A 1 50 ? 2.448 -3.880 18.076 1.00 0.00 930 LEU A N 10
ATOM 21780 C CA . LEU A 1 50 ? 3.642 -3.186 18.533 1.00 0.00 930 LEU A CA 10
ATOM 21781 C C . LEU A 1 50 ? 3.426 -2.625 19.932 1.00 0.00 930 LEU A C 10
ATOM 21782 O O . LEU A 1 50 ? 4.294 -2.729 20.796 1.00 0.00 930 LEU A O 10
ATOM 21798 N N . SER A 1 51 ? 2.259 -2.026 20.147 1.00 0.00 931 SER A N 10
ATOM 21799 C CA . SER A 1 51 ? 1.942 -1.448 21.450 1.00 0.00 931 SER A CA 10
ATOM 21800 C C . SER A 1 51 ? 1.893 -2.529 22.524 1.00 0.00 931 SER A C 10
ATOM 21801 O O . SER A 1 51 ? 2.441 -2.358 23.612 1.00 0.00 931 SER A O 10
ATOM 21809 N N . LYS A 1 52 ? 1.247 -3.643 22.208 1.00 0.00 932 LYS A N 10
ATOM 21810 C CA . LYS A 1 52 ? 1.146 -4.748 23.154 1.00 0.00 932 LYS A CA 10
ATOM 21811 C C . LYS A 1 52 ? 2.517 -5.363 23.394 1.00 0.00 932 LYS A C 10
ATOM 21812 O O . LYS A 1 52 ? 2.886 -5.663 24.530 1.00 0.00 932 LYS A O 10
ATOM 21831 N N . ASN A 1 53 ? 3.268 -5.547 22.315 1.00 0.00 933 ASN A N 10
ATOM 21832 C CA . ASN A 1 53 ? 4.598 -6.125 22.419 1.00 0.00 933 ASN A CA 10
ATOM 21833 C C . ASN A 1 53 ? 5.491 -5.209 23.242 1.00 0.00 933 ASN A C 10
ATOM 21834 O O . ASN A 1 53 ? 6.263 -5.665 24.073 1.00 0.00 933 ASN A O 10
ATOM 21845 N N . TYR A 1 54 ? 5.366 -3.910 23.011 1.00 0.00 934 TYR A N 10
ATOM 21846 C CA . TYR A 1 54 ? 6.160 -2.937 23.748 1.00 0.00 934 TYR A CA 10
ATOM 21847 C C . TYR A 1 54 ? 5.868 -3.031 25.233 1.00 0.00 934 TYR A C 10
ATOM 21848 O O . TYR A 1 54 ? 6.782 -2.992 26.055 1.00 0.00 934 TYR A O 10
ATOM 21866 N N . HIS A 1 55 ? 4.598 -3.152 25.579 1.00 0.00 935 HIS A N 10
ATOM 21867 C CA . HIS A 1 55 ? 4.236 -3.243 26.979 1.00 0.00 935 HIS A CA 10
ATOM 21868 C C . HIS A 1 55 ? 4.781 -4.535 27.593 1.00 0.00 935 HIS A C 10
ATOM 21869 O O . HIS A 1 55 ? 5.339 -4.529 28.695 1.00 0.00 935 HIS A O 10
ATOM 21883 N N . LEU A 1 56 ? 4.627 -5.638 26.868 1.00 0.00 936 LEU A N 10
ATOM 21884 C CA . LEU A 1 56 ? 5.113 -6.932 27.337 1.00 0.00 936 LEU A CA 10
ATOM 21885 C C . LEU A 1 56 ? 6.633 -6.928 27.435 1.00 0.00 936 LEU A C 10
ATOM 21886 O O . LEU A 1 56 ? 7.206 -7.468 28.382 1.00 0.00 936 LEU A O 10
ATOM 21902 N N . GLU A 1 57 ? 7.283 -6.318 26.453 1.00 0.00 937 GLU A N 10
ATOM 21903 C CA . GLU A 1 57 ? 8.738 -6.254 26.440 1.00 0.00 937 GLU A CA 10
ATOM 21904 C C . GLU A 1 57 ? 9.264 -5.471 27.637 1.00 0.00 937 GLU A C 10
ATOM 21905 O O . GLU A 1 57 ? 10.226 -5.881 28.258 1.00 0.00 937 GLU A O 10
ATOM 21917 N N . ASN A 1 58 ? 8.640 -4.347 27.956 1.00 0.00 938 ASN A N 10
ATOM 21918 C CA . ASN A 1 58 ? 9.095 -3.537 29.086 1.00 0.00 938 ASN A CA 10
ATOM 21919 C C . ASN A 1 58 ? 8.955 -4.293 30.404 1.00 0.00 938 ASN A C 10
ATOM 21920 O O . ASN A 1 58 ? 9.843 -4.236 31.256 1.00 0.00 938 ASN A O 10
ATOM 21931 N N . GLU A 1 59 ? 7.842 -4.990 30.574 1.00 0.00 939 GLU A N 10
ATOM 21932 C CA . GLU A 1 59 ? 7.615 -5.734 31.808 1.00 0.00 939 GLU A CA 10
ATOM 21933 C C . GLU A 1 59 ? 8.558 -6.931 31.913 1.00 0.00 939 GLU A C 10
ATOM 21934 O O . GLU A 1 59 ? 9.239 -7.126 32.927 1.00 0.00 939 GLU A O 10
ATOM 21946 N N . VAL A 1 60 ? 8.587 -7.728 30.858 1.00 0.00 940 VAL A N 10
ATOM 21947 C CA . VAL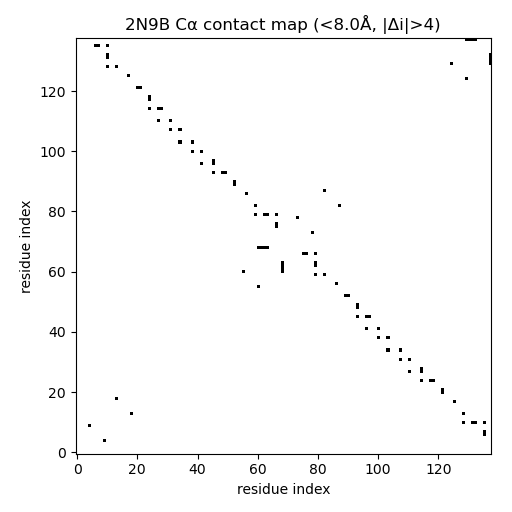 A 1 60 ? 9.431 -8.910 30.826 1.00 0.00 940 VAL A CA 10
ATOM 21948 C C . VAL A 1 60 ? 10.900 -8.521 30.820 1.00 0.00 940 VAL A C 10
ATOM 21949 O O . VAL A 1 60 ? 11.704 -9.111 31.534 1.00 0.00 940 VAL A O 10
ATOM 21962 N N . ALA A 1 61 ? 11.242 -7.522 30.016 1.00 0.00 941 ALA A N 10
ATOM 21963 C CA . ALA A 1 61 ? 12.621 -7.063 29.939 1.00 0.00 941 ALA A CA 10
ATOM 21964 C C . ALA A 1 61 ? 13.072 -6.604 31.307 1.00 0.00 941 ALA A C 10
ATOM 21965 O O . ALA A 1 61 ? 14.218 -6.814 31.695 1.00 0.00 941 ALA A O 10
ATOM 21972 N N . ARG A 1 62 ? 12.158 -5.982 32.045 1.00 0.00 942 ARG A N 10
ATOM 21973 C CA . ARG A 1 62 ? 12.495 -5.513 33.372 1.00 0.00 942 ARG A CA 10
ATOM 21974 C C . ARG A 1 62 ? 12.903 -6.703 34.235 1.00 0.00 942 ARG A C 10
ATOM 21975 O O . ARG A 1 62 ? 13.923 -6.664 34.922 1.00 0.00 942 ARG A O 10
ATOM 21996 N N . LEU A 1 63 ? 12.107 -7.768 34.171 1.00 0.00 943 LEU A N 10
ATOM 21997 C CA . LEU A 1 63 ? 12.403 -8.982 34.930 1.00 0.00 943 LEU A CA 10
ATOM 21998 C C . LEU A 1 63 ? 13.639 -9.689 34.376 1.00 0.00 943 LEU A C 10
ATOM 21999 O O . LEU A 1 63 ? 14.403 -10.303 35.119 1.00 0.00 943 LEU A O 10
ATOM 22015 N N . LYS A 1 64 ? 13.810 -9.611 33.063 1.00 0.00 944 LYS A N 10
ATOM 22016 C CA . LYS A 1 64 ? 14.931 -10.259 32.393 1.00 0.00 944 LYS A CA 10
ATOM 22017 C C . LYS A 1 64 ? 16.250 -9.766 32.981 1.00 0.00 944 LYS A C 10
ATOM 22018 O O . LYS A 1 64 ? 17.198 -10.529 33.146 1.00 0.00 944 LYS A O 10
ATOM 22037 N N . LYS A 1 65 ? 16.289 -8.481 33.291 1.00 0.00 945 LYS A N 10
ATOM 22038 C CA . LYS A 1 65 ? 17.483 -7.867 33.861 1.00 0.00 945 LYS A CA 10
ATOM 22039 C C . LYS A 1 65 ? 17.863 -8.528 35.182 1.00 0.00 945 LYS A C 10
ATOM 22040 O O . LYS A 1 65 ? 19.043 -8.611 35.521 1.00 0.00 945 LYS A O 10
ATOM 22059 N N . LEU A 1 66 ? 16.865 -8.975 35.940 1.00 0.00 946 LEU A N 10
ATOM 22060 C CA . LEU A 1 66 ? 17.143 -9.595 37.227 1.00 0.00 946 LEU A CA 10
ATOM 22061 C C . LEU A 1 66 ? 18.011 -10.836 37.045 1.00 0.00 946 LEU A C 10
ATOM 22062 O O . LEU A 1 66 ? 19.029 -10.996 37.722 1.00 0.00 946 LEU A O 10
ATOM 22078 N N . VAL A 1 67 ? 17.616 -11.708 36.120 1.00 0.00 947 VAL A N 10
ATOM 22079 C CA . VAL A 1 67 ? 18.387 -12.924 35.856 1.00 0.00 947 VAL A CA 10
ATOM 22080 C C . VAL A 1 67 ? 19.553 -12.625 34.918 1.00 0.00 947 VAL A C 10
ATOM 22081 O O . VAL A 1 67 ? 20.669 -13.105 35.119 1.00 0.00 947 VAL A O 10
ATOM 22094 N N . GLY A 1 68 ? 19.276 -11.829 33.891 1.00 0.00 948 GLY A N 10
ATOM 22095 C CA . GLY A 1 68 ? 20.292 -11.461 32.910 1.00 0.00 948 GLY A CA 10
ATOM 22096 C C . GLY A 1 68 ? 19.646 -10.833 31.679 1.00 0.00 948 GLY A C 10
ATOM 22097 O O . GLY A 1 68 ? 18.998 -11.520 30.888 1.00 0.00 948 GLY A O 10
ATOM 22101 N N . GLU A 1 69 ? 19.823 -9.524 31.524 1.00 0.00 949 GLU A N 10
ATOM 22102 C CA . GLU A 1 69 ? 19.249 -8.807 30.387 1.00 0.00 949 GLU A CA 10
ATOM 22103 C C . GLU A 1 69 ? 19.427 -9.606 29.097 1.00 0.00 949 GLU A C 10
ATOM 22104 O O . GLU A 1 69 ? 18.502 -9.623 28.302 1.00 0.00 949 GLU A O 10
ATOM 22117 N N . GLY B 1 1 ? 21.361 -29.854 43.493 1.00 0.00 881 GLY B N 10
ATOM 22118 C CA . GLY B 1 1 ? 19.948 -29.789 43.026 1.00 0.00 881 GLY B CA 10
ATOM 22119 C C . GLY B 1 1 ? 19.717 -28.484 42.273 1.00 0.00 881 GLY B C 10
ATOM 22120 O O . GLY B 1 1 ? 18.996 -28.448 41.277 1.00 0.00 881 GLY B O 10
ATOM 22126 N N . SER B 1 2 ? 20.336 -27.410 42.757 1.00 0.00 882 SER B N 10
ATOM 22127 C CA . SER B 1 2 ? 20.193 -26.103 42.120 1.00 0.00 882 SER B CA 10
ATOM 22128 C C . SER B 1 2 ? 18.722 -25.798 41.849 1.00 0.00 882 SER B C 10
ATOM 22129 O O . SER B 1 2 ? 18.187 -26.154 40.800 1.00 0.00 882 SER B O 10
ATOM 22137 N N . HIS B 1 3 ? 18.075 -25.134 42.803 1.00 0.00 883 HIS B N 10
ATOM 22138 C CA . HIS B 1 3 ? 16.663 -24.780 42.663 1.00 0.00 883 HIS B CA 10
ATOM 22139 C C . HIS B 1 3 ? 16.504 -23.489 41.861 1.00 0.00 883 HIS B C 10
ATOM 22140 O O . HIS B 1 3 ? 15.418 -23.182 41.372 1.00 0.00 883 HIS B O 10
ATOM 22154 N N . GLU B 1 4 ? 17.595 -22.743 41.733 1.00 0.00 884 GLU B N 10
ATOM 22155 C CA . GLU B 1 4 ? 17.576 -21.483 40.991 1.00 0.00 884 GLU B CA 10
ATOM 22156 C C . GLU B 1 4 ? 17.274 -21.734 39.517 1.00 0.00 884 GLU B C 10
ATOM 22157 O O . GLU B 1 4 ? 16.856 -20.830 38.794 1.00 0.00 884 GLU B O 10
ATOM 22169 N N . ASN B 1 5 ? 17.472 -22.970 39.087 1.00 0.00 885 ASN B N 10
ATOM 22170 C CA . ASN B 1 5 ? 17.206 -23.340 37.704 1.00 0.00 885 ASN B CA 10
ATOM 22171 C C . ASN B 1 5 ? 15.799 -22.932 37.345 1.00 0.00 885 ASN B C 10
ATOM 22172 O O . ASN B 1 5 ? 15.507 -22.656 36.197 1.00 0.00 885 ASN B O 10
ATOM 22183 N N . LYS B 1 6 ? 14.929 -22.899 38.325 1.00 0.00 886 LYS B N 10
ATOM 22184 C CA . LYS B 1 6 ? 13.560 -22.515 38.062 1.00 0.00 886 LYS B CA 10
ATOM 22185 C C . LYS B 1 6 ? 13.493 -21.084 37.524 1.00 0.00 886 LYS B C 10
ATOM 22186 O O . LYS B 1 6 ? 12.785 -20.812 36.556 1.00 0.00 886 LYS B O 10
ATOM 22205 N N . GLN B 1 7 ? 14.233 -20.177 38.154 1.00 0.00 887 GLN B N 10
ATOM 22206 C CA . GLN B 1 7 ? 14.245 -18.783 37.724 1.00 0.00 887 GLN B CA 10
ATOM 22207 C C . GLN B 1 7 ? 14.922 -18.652 36.358 1.00 0.00 887 GLN B C 10
ATOM 22208 O O . GLN B 1 7 ? 14.491 -17.882 35.499 1.00 0.00 887 GLN B O 10
ATOM 22222 N N . VAL B 1 8 ? 15.991 -19.411 36.171 1.00 0.00 888 VAL B N 10
ATOM 22223 C CA . VAL B 1 8 ? 16.730 -19.390 34.914 1.00 0.00 888 VAL B CA 10
ATOM 22224 C C . VAL B 1 8 ? 15.918 -20.050 33.797 1.00 0.00 888 VAL B C 10
ATOM 22225 O O . VAL B 1 8 ? 15.917 -19.596 32.656 1.00 0.00 888 VAL B O 10
ATOM 22238 N N . GLU B 1 9 ? 15.251 -21.145 34.130 1.00 0.00 889 GLU B N 10
ATOM 22239 C CA . GLU B 1 9 ? 14.456 -21.881 33.151 1.00 0.00 889 GLU B CA 10
ATOM 22240 C C . GLU B 1 9 ? 13.251 -21.066 32.671 1.00 0.00 889 GLU B C 10
ATOM 22241 O O . GLU B 1 9 ? 12.967 -21.004 31.472 1.00 0.00 889 GLU B O 10
ATOM 22253 N N . GLU B 1 10 ? 12.540 -20.447 33.607 1.00 0.00 890 GLU B N 10
ATOM 22254 C CA . GLU B 1 10 ? 11.363 -19.659 33.250 1.00 0.00 890 GLU B CA 10
ATOM 22255 C C . GLU B 1 10 ? 11.750 -18.415 32.450 1.00 0.00 890 GLU B C 10
ATOM 22256 O O . GLU B 1 10 ? 11.069 -18.052 31.489 1.00 0.00 890 GLU B O 10
ATOM 22268 N N . ILE B 1 11 ? 12.844 -17.761 32.839 1.00 0.00 891 ILE B N 10
ATOM 22269 C CA . ILE B 1 11 ? 13.275 -16.559 32.132 1.00 0.00 891 ILE B CA 10
ATOM 22270 C C . ILE B 1 11 ? 13.675 -16.925 30.698 1.00 0.00 891 ILE B C 10
ATOM 22271 O O . ILE B 1 11 ? 13.401 -16.183 29.759 1.00 0.00 891 ILE B O 10
ATOM 22287 N N . LEU B 1 12 ? 14.318 -18.082 30.543 1.00 0.00 892 LEU B N 10
ATOM 22288 C CA . LEU B 1 12 ? 14.746 -18.542 29.226 1.00 0.00 892 LEU B CA 10
ATOM 22289 C C . LEU B 1 12 ? 13.536 -18.739 28.318 1.00 0.00 892 LEU B C 10
ATOM 22290 O O . LEU B 1 12 ? 13.568 -18.384 27.136 1.00 0.00 892 LEU B O 10
ATOM 22306 N N . ARG B 1 13 ? 12.464 -19.299 28.871 1.00 0.00 893 ARG B N 10
ATOM 22307 C CA . ARG B 1 13 ? 11.262 -19.521 28.081 1.00 0.00 893 ARG B CA 10
ATOM 22308 C C . ARG B 1 13 ? 10.709 -18.182 27.607 1.00 0.00 893 ARG B C 10
ATOM 22309 O O . ARG B 1 13 ? 10.230 -18.058 26.478 1.00 0.00 893 ARG B O 10
ATOM 22330 N N . LEU B 1 14 ? 10.798 -17.177 28.470 1.00 0.00 894 LEU B N 10
ATOM 22331 C CA . LEU B 1 14 ? 10.319 -15.846 28.118 1.00 0.00 894 LEU B CA 10
ATOM 22332 C C . LEU B 1 14 ? 11.130 -15.282 26.952 1.00 0.00 894 LEU B C 10
ATOM 22333 O O . LEU B 1 14 ? 10.584 -14.625 26.071 1.00 0.00 894 LEU B O 10
ATOM 22349 N N . GLU B 1 15 ? 12.437 -15.540 26.953 1.00 0.00 895 GLU B N 10
ATOM 22350 C CA . GLU B 1 15 ? 13.307 -15.055 25.890 1.00 0.00 895 GLU B CA 10
ATOM 22351 C C . GLU B 1 15 ? 12.869 -15.629 24.552 1.00 0.00 895 GLU B C 10
ATOM 22352 O O . GLU B 1 15 ? 12.855 -14.931 23.541 1.00 0.00 895 GLU B O 10
ATOM 22364 N N . LYS B 1 16 ? 12.511 -16.908 24.554 1.00 0.00 896 LYS B N 10
ATOM 22365 C CA . LYS B 1 16 ? 12.072 -17.559 23.326 1.00 0.00 896 LYS B CA 10
ATOM 22366 C C . LYS B 1 16 ? 10.789 -16.913 22.804 1.00 0.00 896 LYS B C 10
ATOM 22367 O O . LYS B 1 16 ? 10.653 -16.659 21.607 1.00 0.00 896 LYS B O 10
ATOM 22386 N N . GLU B 1 17 ? 9.850 -16.653 23.711 1.00 0.00 897 GLU B N 10
ATOM 22387 C CA . GLU B 1 17 ? 8.580 -16.038 23.331 1.00 0.00 897 GLU B CA 10
ATOM 22388 C C . GLU B 1 17 ? 8.777 -14.580 22.921 1.00 0.00 897 GLU B C 10
ATOM 22389 O O . GLU B 1 17 ? 8.246 -14.136 21.903 1.00 0.00 897 GLU B O 10
ATOM 22401 N N . ILE B 1 18 ? 9.545 -13.840 23.715 1.00 0.00 898 ILE B N 10
ATOM 22402 C CA . ILE B 1 18 ? 9.805 -12.436 23.418 1.00 0.00 898 ILE B CA 10
ATOM 22403 C C . ILE B 1 18 ? 10.563 -12.317 22.105 1.00 0.00 898 ILE B C 10
ATOM 22404 O O . ILE B 1 18 ? 10.236 -11.478 21.267 1.00 0.00 898 ILE B O 10
ATOM 22420 N N . GLU B 1 19 ? 11.569 -13.163 21.924 1.00 0.00 899 GLU B N 10
ATOM 22421 C CA . GLU B 1 19 ? 12.347 -13.123 20.691 1.00 0.00 899 GLU B CA 10
ATOM 22422 C C . GLU B 1 19 ? 11.444 -13.396 19.491 1.00 0.00 899 GLU B C 10
ATOM 22423 O O . GLU B 1 19 ? 11.564 -12.752 18.447 1.00 0.00 899 GLU B O 10
ATOM 22435 N N . ASP B 1 20 ? 10.533 -14.349 19.651 1.00 0.00 900 ASP B N 10
ATOM 22436 C CA . ASP B 1 20 ? 9.612 -14.695 18.576 1.00 0.00 900 ASP B CA 10
ATOM 22437 C C . ASP B 1 20 ? 8.743 -13.495 18.209 1.00 0.00 900 ASP B C 10
ATOM 22438 O O . ASP B 1 20 ? 8.515 -13.219 17.032 1.00 0.00 900 ASP B O 10
ATOM 22447 N N . LEU B 1 21 ? 8.267 -12.782 19.224 1.00 0.00 901 LEU B N 10
ATOM 22448 C CA . LEU B 1 21 ? 7.429 -11.612 18.997 1.00 0.00 901 LEU B CA 10
ATOM 22449 C C . LEU B 1 21 ? 8.209 -10.537 18.247 1.00 0.00 901 LEU B C 10
ATOM 22450 O O . LEU B 1 21 ? 7.671 -9.874 17.361 1.00 0.00 901 LEU B O 10
ATOM 22466 N N . GLN B 1 22 ? 9.480 -10.372 18.601 1.00 0.00 902 GLN B N 10
ATOM 22467 C CA . GLN B 1 22 ? 10.313 -9.374 17.941 1.00 0.00 902 GLN B CA 10
ATOM 22468 C C . GLN B 1 22 ? 10.381 -9.660 16.448 1.00 0.00 902 GLN B C 10
ATOM 22469 O O . GLN B 1 22 ? 10.284 -8.746 15.628 1.00 0.00 902 GLN B O 10
ATOM 22483 N N . ARG B 1 23 ? 10.537 -10.931 16.099 1.00 0.00 903 ARG B N 10
ATOM 22484 C CA . ARG B 1 23 ? 10.603 -11.314 14.694 1.00 0.00 903 ARG B CA 10
ATOM 22485 C C . ARG B 1 23 ? 9.275 -11.017 14.004 1.00 0.00 903 ARG B C 10
ATOM 22486 O O . ARG B 1 23 ? 9.257 -10.533 12.877 1.00 0.00 903 ARG B O 10
ATOM 22507 N N . MET B 1 24 ? 8.169 -11.307 14.679 1.00 0.00 904 MET B N 10
ATOM 22508 C CA . MET B 1 24 ? 6.857 -11.056 14.091 1.00 0.00 904 MET B CA 10
ATOM 22509 C C . MET B 1 24 ? 6.643 -9.562 13.846 1.00 0.00 904 MET B C 10
ATOM 22510 O O . MET B 1 24 ? 6.219 -9.162 12.766 1.00 0.00 904 MET B O 10
ATOM 22524 N N . LYS B 1 25 ? 6.954 -8.738 14.842 1.00 0.00 905 LYS B N 10
ATOM 22525 C CA . LYS B 1 25 ? 6.796 -7.292 14.694 1.00 0.00 905 LYS B CA 10
ATOM 22526 C C . LYS B 1 25 ? 7.779 -6.745 13.655 1.00 0.00 905 LYS B C 10
ATOM 22527 O O . LYS B 1 25 ? 7.405 -5.953 12.792 1.00 0.00 905 LYS B O 10
ATOM 22546 N N . GLU B 1 26 ? 9.036 -7.159 13.752 1.00 0.00 906 GLU B N 10
ATOM 22547 C CA . GLU B 1 26 ? 10.059 -6.683 12.827 1.00 0.00 906 GLU B CA 10
ATOM 22548 C C . GLU B 1 26 ? 9.765 -7.141 11.400 1.00 0.00 906 GLU B C 10
ATOM 22549 O O . GLU B 1 26 ? 9.887 -6.367 10.455 1.00 0.00 906 GLU B O 10
ATOM 22561 N N . ARG B 1 27 ? 9.380 -8.401 11.251 1.00 0.00 907 ARG B N 10
ATOM 22562 C CA . ARG B 1 27 ? 9.078 -8.953 9.934 1.00 0.00 907 ARG B CA 10
ATOM 22563 C C . ARG B 1 27 ? 7.873 -8.251 9.314 1.00 0.00 907 ARG B C 10
ATOM 22564 O O . ARG B 1 27 ? 7.863 -7.953 8.120 1.00 0.00 907 ARG B O 10
ATOM 22585 N N . GLN B 1 28 ? 6.866 -7.980 10.134 1.00 0.00 908 GLN B N 10
ATOM 22586 C CA . GLN B 1 28 ? 5.665 -7.305 9.655 1.00 0.00 908 GLN B CA 10
ATOM 22587 C C . GLN B 1 28 ? 5.989 -5.888 9.183 1.00 0.00 908 GLN B C 10
ATOM 22588 O O . GLN B 1 28 ? 5.512 -5.452 8.135 1.00 0.00 908 GLN B O 10
ATOM 22602 N N . GLU B 1 29 ? 6.804 -5.177 9.956 1.00 0.00 909 GLU B N 10
ATOM 22603 C CA . GLU B 1 29 ? 7.180 -3.816 9.593 1.00 0.00 909 GLU B CA 10
ATOM 22604 C C . GLU B 1 29 ? 7.992 -3.825 8.304 1.00 0.00 909 GLU B C 10
ATOM 22605 O O . GLU B 1 29 ? 7.823 -2.963 7.442 1.00 0.00 909 GLU B O 10
ATOM 22617 N N . LEU B 1 30 ? 8.867 -4.813 8.179 1.00 0.00 910 LEU B N 10
ATOM 22618 C CA . LEU B 1 30 ? 9.697 -4.945 6.988 1.00 0.00 910 LEU B CA 10
ATOM 22619 C C . LEU B 1 30 ? 8.830 -5.211 5.760 1.00 0.00 910 LEU B C 10
ATOM 22620 O O . LEU B 1 30 ? 9.082 -4.669 4.684 1.00 0.00 910 LEU B O 10
ATOM 22636 N N . SER B 1 31 ? 7.810 -6.048 5.927 1.00 0.00 911 SER B N 10
ATOM 22637 C CA . SER B 1 31 ? 6.917 -6.373 4.819 1.00 0.00 911 SER B CA 10
ATOM 22638 C C . SER B 1 31 ? 6.183 -5.131 4.336 1.00 0.00 911 SER B C 10
ATOM 22639 O O . SER B 1 31 ? 6.039 -4.907 3.134 1.00 0.00 911 SER B O 10
ATOM 22647 N N . LEU B 1 32 ? 5.722 -4.327 5.283 1.00 0.00 912 LEU B N 10
ATOM 22648 C CA . LEU B 1 32 ? 5.001 -3.104 4.962 1.00 0.00 912 LEU B CA 10
ATOM 22649 C C . LEU B 1 32 ? 5.898 -2.137 4.208 1.00 0.00 912 LEU B C 10
ATOM 22650 O O . LEU B 1 32 ? 5.456 -1.474 3.275 1.00 0.00 912 LEU B O 10
ATOM 22666 N N . THR B 1 33 ? 7.154 -2.057 4.613 1.00 0.00 913 THR B N 10
ATOM 22667 C CA . THR B 1 33 ? 8.088 -1.165 3.951 1.00 0.00 913 THR B CA 10
ATOM 22668 C C . THR B 1 33 ? 8.242 -1.571 2.490 1.00 0.00 913 THR B C 10
ATOM 22669 O O . THR B 1 33 ? 8.188 -0.732 1.588 1.00 0.00 913 THR B O 10
ATOM 22680 N N . GLU B 1 34 ? 8.421 -2.868 2.262 1.00 0.00 914 GLU B N 10
ATOM 22681 C CA . GLU B 1 34 ? 8.570 -3.382 0.907 1.00 0.00 914 GLU B CA 10
ATOM 22682 C C . GLU B 1 34 ? 7.274 -3.203 0.119 1.00 0.00 914 GLU B C 10
ATOM 22683 O O . GLU B 1 34 ? 7.292 -2.781 -1.041 1.00 0.00 914 GLU B O 10
ATOM 22695 N N . ALA B 1 35 ? 6.145 -3.525 0.750 1.00 0.00 915 ALA B N 10
ATOM 22696 C CA . ALA B 1 35 ? 4.860 -3.392 0.080 1.00 0.00 915 ALA B CA 10
ATOM 22697 C C . ALA B 1 35 ? 4.560 -1.941 -0.221 1.00 0.00 915 ALA B C 10
ATOM 22698 O O . ALA B 1 35 ? 4.051 -1.616 -1.289 1.00 0.00 915 ALA B O 10
ATOM 22705 N N . SER B 1 36 ? 4.881 -1.072 0.716 1.00 0.00 916 SER B N 10
ATOM 22706 C CA . SER B 1 36 ? 4.632 0.340 0.523 1.00 0.00 916 SER B CA 10
ATOM 22707 C C . SER B 1 36 ? 5.403 0.845 -0.687 1.00 0.00 916 SER B C 10
ATOM 22708 O O . SER B 1 36 ? 4.896 1.649 -1.469 1.00 0.00 916 SER B O 10
ATOM 22716 N N . LEU B 1 37 ? 6.630 0.361 -0.837 1.00 0.00 917 LEU B N 10
ATOM 22717 C CA . LEU B 1 37 ? 7.459 0.765 -1.962 1.00 0.00 917 LEU B CA 10
ATOM 22718 C C . LEU B 1 37 ? 6.810 0.356 -3.277 1.00 0.00 917 LEU B C 10
ATOM 22719 O O . LEU B 1 37 ? 6.802 1.126 -4.239 1.00 0.00 917 LEU B O 10
ATOM 22735 N N . GLN B 1 38 ? 6.264 -0.850 -3.321 1.00 0.00 918 GLN B N 10
ATOM 22736 C CA . GLN B 1 38 ? 5.626 -1.324 -4.540 1.00 0.00 918 GLN B CA 10
ATOM 22737 C C . GLN B 1 38 ? 4.438 -0.441 -4.915 1.00 0.00 918 GLN B C 10
ATOM 22738 O O . GLN B 1 38 ? 4.277 -0.051 -6.076 1.00 0.00 918 GLN B O 10
ATOM 22752 N N . LYS B 1 39 ? 3.615 -0.111 -3.932 1.00 0.00 919 LYS B N 10
ATOM 22753 C CA . LYS B 1 39 ? 2.459 0.732 -4.195 1.00 0.00 919 LYS B CA 10
ATOM 22754 C C . LYS B 1 39 ? 2.910 2.082 -4.718 1.00 0.00 919 LYS B C 10
ATOM 22755 O O . LYS B 1 39 ? 2.306 2.619 -5.639 1.00 0.00 919 LYS B O 10
ATOM 22774 N N . LEU B 1 40 ? 3.980 2.618 -4.143 1.00 0.00 920 LEU B N 10
ATOM 22775 C CA . LEU B 1 40 ? 4.492 3.911 -4.579 1.00 0.00 920 LEU B CA 10
ATOM 22776 C C . LEU B 1 40 ? 4.842 3.853 -6.060 1.00 0.00 920 LEU B C 10
ATOM 22777 O O . LEU B 1 40 ? 4.592 4.804 -6.803 1.00 0.00 920 LEU B O 10
ATOM 22793 N N . GLN B 1 41 ? 5.407 2.734 -6.492 1.00 0.00 921 GLN B N 10
ATOM 22794 C CA . GLN B 1 41 ? 5.762 2.588 -7.896 1.00 0.00 921 GLN B CA 10
ATOM 22795 C C . GLN B 1 41 ? 4.511 2.699 -8.765 1.00 0.00 921 GLN B C 10
ATOM 22796 O O . GLN B 1 41 ? 4.523 3.356 -9.814 1.00 0.00 921 GLN B O 10
ATOM 22810 N N . LEU B 1 42 ? 3.425 2.079 -8.317 1.00 0.00 922 LEU B N 10
ATOM 22811 C CA . LEU B 1 42 ? 2.173 2.150 -9.067 1.00 0.00 922 LEU B CA 10
ATOM 22812 C C . LEU B 1 42 ? 1.703 3.604 -9.154 1.00 0.00 922 LEU B C 10
ATOM 22813 O O . LEU B 1 42 ? 1.195 4.039 -10.186 1.00 0.00 922 LEU B O 10
ATOM 22829 N N . GLU B 1 43 ? 1.874 4.350 -8.065 1.00 0.00 923 GLU B N 10
ATOM 22830 C CA . GLU B 1 43 ? 1.458 5.748 -8.045 1.00 0.00 923 GLU B CA 10
ATOM 22831 C C . GLU B 1 43 ? 2.194 6.530 -9.119 1.00 0.00 923 GLU B C 10
ATOM 22832 O O . GLU B 1 43 ? 1.617 7.396 -9.771 1.00 0.00 923 GLU B O 10
ATOM 22844 N N . ASP B 1 44 ? 3.470 6.221 -9.301 1.00 0.00 924 ASP B N 10
ATOM 22845 C CA . ASP B 1 44 ? 4.262 6.908 -10.310 1.00 0.00 924 ASP B CA 10
ATOM 22846 C C . ASP B 1 44 ? 3.686 6.642 -11.697 1.00 0.00 924 ASP B C 10
ATOM 22847 O O . ASP B 1 44 ? 3.564 7.554 -12.514 1.00 0.00 924 ASP B O 10
ATOM 22856 N N . LYS B 1 45 ? 3.329 5.385 -11.958 1.00 0.00 925 LYS B N 10
ATOM 22857 C CA . LYS B 1 45 ? 2.761 5.025 -13.258 1.00 0.00 925 LYS B CA 10
ATOM 22858 C C . LYS B 1 45 ? 1.432 5.723 -13.485 1.00 0.00 925 LYS B C 10
ATOM 22859 O O . LYS B 1 45 ? 1.181 6.270 -14.560 1.00 0.00 925 LYS B O 10
ATOM 22878 N N . VAL B 1 46 ? 0.579 5.693 -12.473 1.00 0.00 926 VAL B N 10
ATOM 22879 C CA . VAL B 1 46 ? -0.726 6.320 -12.585 1.00 0.00 926 VAL B CA 10
ATOM 22880 C C . VAL B 1 46 ? -0.580 7.832 -12.700 1.00 0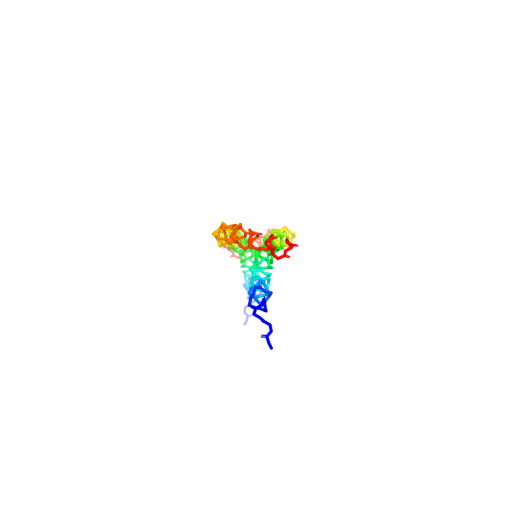.00 926 VAL B C 10
ATOM 22881 O O . VAL B 1 46 ? -1.251 8.469 -13.508 1.00 0.00 926 VAL B O 10
ATOM 22894 N N . GLU B 1 47 ? 0.298 8.401 -11.881 1.00 0.00 927 GLU B N 10
ATOM 22895 C CA . GLU B 1 47 ? 0.525 9.843 -11.896 1.00 0.00 927 GLU B CA 10
ATOM 22896 C C . GLU B 1 47 ? 0.954 10.314 -13.282 1.00 0.00 927 GLU B C 10
ATOM 22897 O O . GLU B 1 47 ? 0.415 11.288 -13.807 1.00 0.00 927 GLU B O 10
ATOM 22909 N N . GLU B 1 48 ? 1.921 9.624 -13.869 1.00 0.00 928 GLU B N 10
ATOM 22910 C CA . GLU B 1 48 ? 2.407 9.991 -15.193 1.00 0.00 928 GLU B CA 10
ATOM 22911 C C . GLU B 1 48 ? 1.327 9.758 -16.240 1.00 0.00 928 GLU B C 10
ATOM 22912 O O . GLU B 1 48 ? 1.142 10.572 -17.146 1.00 0.00 928 GLU B O 10
ATOM 22924 N N . LEU B 1 49 ? 0.614 8.646 -16.109 1.00 0.00 929 LEU B N 10
ATOM 22925 C CA . LEU B 1 49 ? -0.447 8.327 -17.050 1.00 0.00 929 LEU B CA 10
ATOM 22926 C C . LEU B 1 49 ? -1.537 9.386 -16.976 1.00 0.00 929 LEU B C 10
ATOM 22927 O O . LEU B 1 49 ? -2.073 9.815 -17.995 1.00 0.00 929 LEU B O 10
ATOM 22943 N N . LEU B 1 50 ? -1.857 9.804 -15.756 1.00 0.00 930 LEU B N 10
ATOM 22944 C CA . LEU B 1 50 ? -2.883 10.814 -15.547 1.00 0.00 930 LEU B CA 10
ATOM 22945 C C . LEU B 1 50 ? -2.479 12.123 -16.213 1.00 0.00 930 LEU B C 10
ATOM 22946 O O . LEU B 1 50 ? -3.294 12.778 -16.862 1.00 0.00 930 LEU B O 10
ATOM 22962 N N . SER B 1 51 ? -1.217 12.501 -16.045 1.00 0.00 931 SER B N 10
ATOM 22963 C CA . SER B 1 51 ? -0.720 13.739 -16.637 1.00 0.00 931 SER B CA 10
ATOM 22964 C C . SER B 1 51 ? -0.784 13.678 -18.157 1.00 0.00 931 SER B C 10
ATOM 22965 O O . SER B 1 51 ? -1.219 14.627 -18.808 1.00 0.00 931 SER B O 10
ATOM 22973 N N . LYS B 1 52 ? -0.358 12.552 -18.718 1.00 0.00 932 LYS B N 10
ATOM 22974 C CA . LYS B 1 52 ? -0.385 12.378 -20.166 1.00 0.00 932 LYS B CA 10
ATOM 22975 C C . LYS B 1 52 ? -1.820 12.331 -20.666 1.00 0.00 932 LYS B C 10
ATOM 22976 O O . LYS B 1 52 ? -2.157 12.944 -21.677 1.00 0.00 932 LYS B O 10
ATOM 22995 N N . ASN B 1 53 ? -2.663 11.599 -19.946 1.00 0.00 933 ASN B N 10
ATOM 22996 C CA . ASN B 1 53 ? -4.062 11.482 -20.324 1.00 0.00 933 ASN B CA 10
ATOM 22997 C C . ASN B 1 53 ? -4.727 12.846 -20.253 1.00 0.00 933 ASN B C 10
ATOM 22998 O O . ASN B 1 53 ? -5.508 13.210 -21.121 1.00 0.00 933 ASN B O 10
ATOM 23009 N N . TYR B 1 54 ? -4.401 13.604 -19.216 1.00 0.00 934 TYR B N 10
ATOM 23010 C CA . TYR B 1 54 ? -4.964 14.935 -19.050 1.00 0.00 934 TYR B CA 10
ATOM 23011 C C . TYR B 1 54 ? -4.594 15.818 -20.226 1.00 0.00 934 TYR B C 10
ATOM 23012 O O . TYR B 1 54 ? -5.432 16.556 -20.743 1.00 0.00 934 TYR B O 10
ATOM 23030 N N . HIS B 1 55 ? -3.343 15.748 -20.646 1.00 0.00 935 HIS B N 10
ATOM 23031 C CA . HIS B 1 55 ? -2.909 16.565 -21.762 1.00 0.00 935 HIS B CA 10
ATOM 23032 C C . HIS B 1 55 ? -3.623 16.143 -23.048 1.00 0.00 935 HIS B C 10
ATOM 23033 O O . HIS B 1 55 ? -4.097 16.985 -23.817 1.00 0.00 935 HIS B O 10
ATOM 23047 N N . LEU B 1 56 ? -3.708 14.835 -23.267 1.00 0.00 936 LEU B N 10
ATOM 23048 C CA . LEU B 1 56 ? -4.375 14.303 -24.452 1.00 0.00 936 LEU B CA 10
ATOM 23049 C C . LEU B 1 56 ? -5.863 14.631 -24.420 1.00 0.00 936 LEU B C 10
ATOM 23050 O O . LEU B 1 56 ? -6.455 14.978 -25.443 1.00 0.00 936 LEU B O 10
ATOM 23066 N N . GLU B 1 57 ? -6.464 14.521 -23.242 1.00 0.00 937 GLU B N 10
ATOM 23067 C CA . GLU B 1 57 ? -7.883 14.807 -23.093 1.00 0.00 937 GLU B CA 10
ATOM 23068 C C . GLU B 1 57 ? -8.187 16.266 -23.412 1.00 0.00 937 GLU B C 10
ATOM 23069 O O . GLU B 1 57 ? -9.161 16.553 -24.081 1.00 0.00 937 GLU B O 10
ATOM 23081 N N . ASN B 1 58 ? -7.361 17.182 -22.930 1.00 0.00 938 ASN B N 10
ATOM 23082 C CA . ASN B 1 58 ? -7.595 18.604 -23.186 1.00 0.00 938 ASN B CA 10
ATOM 23083 C C . ASN B 1 58 ? -7.497 18.923 -24.675 1.00 0.00 938 ASN B C 10
ATOM 23084 O O . ASN B 1 58 ? -8.303 19.689 -25.205 1.00 0.00 938 ASN B O 10
ATOM 23095 N N . GLU B 1 59 ? -6.511 18.345 -25.343 1.00 0.00 939 GLU B N 10
ATOM 23096 C CA . GLU B 1 59 ? -6.332 18.599 -26.768 1.00 0.00 939 GLU B CA 10
ATOM 23097 C C . GLU B 1 59 ? -7.456 17.972 -27.590 1.00 0.00 939 GLU B C 10
ATOM 23098 O O . GLU B 1 59 ? -8.092 18.629 -28.423 1.00 0.00 939 GLU B O 10
ATOM 23110 N N . VAL B 1 60 ? -7.691 16.692 -27.347 1.00 0.00 940 VAL B N 10
ATOM 23111 C CA . VAL B 1 60 ? -8.724 15.964 -28.064 1.00 0.00 940 VAL B CA 10
ATOM 23112 C C . VAL B 1 60 ? -10.102 16.490 -27.700 1.00 0.00 940 VAL B C 10
ATOM 23113 O O . VAL B 1 60 ? -10.946 16.683 -28.569 1.00 0.00 940 VAL B O 10
ATOM 23126 N N . ALA B 1 61 ? -10.323 16.727 -26.412 1.00 0.00 941 ALA B N 10
ATOM 23127 C CA . ALA B 1 61 ? -11.605 17.239 -25.955 1.00 0.00 941 ALA B CA 10
ATOM 23128 C C . ALA B 1 61 ? -11.878 18.567 -26.624 1.00 0.00 941 ALA B C 10
ATOM 23129 O O . ALA B 1 61 ? -13.014 18.873 -26.976 1.00 0.00 941 ALA B O 10
ATOM 23136 N N . ARG B 1 62 ? -10.826 19.356 -26.808 1.00 0.00 942 ARG B N 10
ATOM 23137 C CA . ARG B 1 62 ? -10.987 20.645 -27.447 1.00 0.00 942 ARG B CA 10
ATOM 23138 C C . ARG B 1 62 ? -11.532 20.441 -28.857 1.00 0.00 942 ARG B C 10
ATOM 23139 O O . ARG B 1 62 ? -12.482 21.105 -29.270 1.00 0.00 942 ARG B O 10
ATOM 23160 N N . LEU B 1 63 ? -10.936 19.496 -29.581 1.00 0.00 943 LEU B N 10
ATOM 23161 C CA . LEU B 1 63 ? -11.383 19.186 -30.938 1.00 0.00 943 LEU B CA 10
ATOM 23162 C C . LEU B 1 63 ? -12.755 18.516 -30.923 1.00 0.00 943 LEU B C 10
ATOM 23163 O O . LEU B 1 63 ? -13.562 18.705 -31.832 1.00 0.00 943 LEU B O 10
ATOM 23179 N N . LYS B 1 64 ? -12.996 17.715 -29.894 1.00 0.00 944 LYS B N 10
ATOM 23180 C CA . LYS B 1 64 ? -14.253 16.990 -29.763 1.00 0.00 944 LYS B CA 10
ATOM 23181 C C . LYS B 1 64 ? -15.427 17.965 -29.774 1.00 0.00 944 LYS B C 10
ATOM 23182 O O . LYS B 1 64 ? -16.479 17.687 -30.347 1.00 0.00 944 LYS B O 10
ATOM 23201 N N . LYS B 1 65 ? -15.226 19.104 -29.135 1.00 0.00 945 LYS B N 10
ATOM 23202 C CA . LYS B 1 65 ? -16.257 20.132 -29.061 1.00 0.00 945 LYS B CA 10
ATOM 23203 C C . LYS B 1 65 ? -16.656 20.611 -30.452 1.00 0.00 945 LYS B C 10
ATOM 23204 O O . LYS B 1 65 ? -17.809 20.981 -30.679 1.00 0.00 945 LYS B O 10
ATOM 23223 N N . LEU B 1 66 ? -15.701 20.630 -31.379 1.00 0.00 946 LEU B N 10
ATOM 23224 C CA . LEU B 1 66 ? -15.995 21.100 -32.725 1.00 0.00 946 LEU B CA 10
ATOM 23225 C C . LEU B 1 66 ? -17.073 20.232 -33.369 1.00 0.00 946 LEU B C 10
ATOM 23226 O O . LEU B 1 66 ? -18.055 20.745 -33.906 1.00 0.00 946 LEU B O 10
ATOM 23242 N N . VAL B 1 67 ? -16.894 18.914 -33.301 1.00 0.00 947 VAL B N 10
ATOM 23243 C CA . VAL B 1 67 ? -17.875 17.992 -33.875 1.00 0.00 947 VAL B CA 10
ATOM 23244 C C . VAL B 1 67 ? -19.034 17.775 -32.906 1.00 0.00 947 VAL B C 10
ATOM 23245 O O . VAL B 1 67 ? -20.200 17.754 -33.302 1.00 0.00 947 VAL B O 10
ATOM 23258 N N . GLY B 1 68 ? -18.695 17.607 -31.632 1.00 0.00 948 GLY B N 10
ATOM 23259 C CA . GLY B 1 68 ? -19.696 17.383 -30.596 1.00 0.00 948 GLY B CA 10
ATOM 23260 C C . GLY B 1 68 ? -19.033 16.896 -29.308 1.00 0.00 948 GLY B C 10
ATOM 23261 O O . GLY B 1 68 ? -18.566 15.760 -29.232 1.00 0.00 948 GLY B O 10
ATOM 23265 N N . GLU B 1 69 ? -18.995 17.765 -28.302 1.00 0.00 949 GLU B N 10
ATOM 23266 C CA . GLU B 1 69 ? -18.384 17.416 -27.020 1.00 0.00 949 GLU B CA 10
ATOM 23267 C C . GLU B 1 69 ? -18.780 16.005 -26.597 1.00 0.00 949 GLU B C 10
ATOM 23268 O O . GLU B 1 69 ? -17.924 15.296 -26.092 1.00 0.00 949 GLU B O 10
#

Solvent-accessible surface area: 10974 Å² total; per-residue (Å²): 117,71,144,121,57,136,61,76,94,62,10,83,155,42,71,122,99,22,76,71,35,47,116,84,40,89,161,25,73,108,48,33,77,113,20,42,105,115,35,96,122,37,88,84,113,14,107,82,47,70,58,119,6,131,111,73,67,67,89,12,38,163,58,26,135,121,72,54,166,118,72,142,123,55,136,61,76,96,62,9,81,153,40,72,122,101,23,75,70,35,46,114,84,40,91,160,24,74,109,48,33,78,112,21,41,106,114,36,95,124,36,86,84,113,14,107,83,47,70,58,122,5,130,110,74,66,66,89,11,39,167,60,27,137,121,73,56,166

Foldseek 3Di:
DPPCVVVVVVVVVVCVVVVVVCCVVVVVVVVCVVVVVVVVVVVVVVVVVVVVVVVVCVVVVVVCVVVND/DPPCVVVVVVVVVVCVVVVVVCCVVVVVVVVCVVVVVVVVVVVVVVVVVVVVVVVVCVVVVVVCVVVND

GO terms:
  GO:0005634 nucleus (C, IDA)
  GO:0001228 DNA-binding transcription activator activity, RNA polymerase II-specific (F, IDA)
  GO:0003682 chromatin binding (F, IDA)
  GO:0003700 DNA-binding transcription factor activity (F, IDA)
  GO:0045899 positive regulation of RNA polymerase II transcription preinitiation complex assembly (P, IDA)
  GO:0043565 sequence-specific DNA binding (F, IDA)
  GO:0045899 positive regulation of RNA polymerase II transcription preinitiation complex assembly (P, IGI)
  GO:1903833 positive regulation of cellular response to amino acid starvation (P, IGI)
  GO:0060261 positive regulation of transcription initiation by RNA polymerase II (P, IGI)
  GO:0001228 DNA-binding transcription activator activity, RNA polymerase II-specific (F, IMP)
  GO:0003700 DNA-binding transcription factor activity (F, IMP)
  GO:0045899 positive regulation of RNA polymerase II transcription preinitiation complex assembly (P, IMP)
  GO:0045944 positive regulation of transcription by RNA polymerase II (P, IMP)
  GO:0010688 negative regulation of ribosomal protein gene transcription by RNA polymerase II (P, IMP)
  GO:0043565 sequence-specific DNA binding (F, HDA)
  GO:1903833 positive regulation of cellular response to amino acid starvation (P, IMP)
  GO:1990139 protein localization to nuclear periphery (P, IMP)
  GO:0031669 cellular response to nutrient levels (P, IMP)
  GO:0060261 positive regulation of transcription initiation by RNA polymerase II (P, IMP)
  GO:0000122 negative regulation of transcription by RNA polymerase II (P, IMP)

Radius of gyration: 29.16 Å; Cα contacts (8 Å, |Δi|>4): 53; chains: 2; bounding box: 42×52×85 Å

Sequence (138 aa):
GSHENKQVEEILRLEKEIEDLQRMKERQELSLTEASLQKLQLEDKVEELLSKNYHLENEVARLKKLVGEGSHENKQVEEILRLEKEIEDLQRMKERQELSLTEASLQKLQLEDKVEELLSKNYHLENEVARLKKLVGEGSHENKQVEEILRLEKEIEDLQRMKERQELSLTEASLQKLQLEDKVEELLSKNYHLENEVARLKKLVGEGSHENKQVEEILRLEKEIEDLQRMKERQELSLTEASLQKLQLEDKVEELLSKNYHLENEVARLKKLVGEGSHENKQVEEILRLEKEIEDLQRMKERQELSLTEASLQKLQLEDKVEELLSKNYHLENEVARLKKLVGEGSHENKQVEEILRLEKEIEDLQRMKERQELSLTEASLQKLQLEDKVEELLSKNYHLENEVARLKKLVGEGSHENKQVEEILRLEKEIEDLQRMKERQELSLTEASLQKLQLEDKVEELLSKNYHLENEVARLKKLVGEGSHENKQVEEILRLEKEIEDLQRMKERQELSLTEASLQKLQLEDKVEELLSKNYHLENEVARLKKLVGEGSHENKQVEEILRLEKEIEDLQRMKERQELSLTEASLQKLQLEDKVEELLSKNYHLENEVARLKKLVGEGSHENKQVEEILRLEKEIEDLQRMKERQELSLTEASLQKLQLEDKVEELLSKNYHLENEVARLKKLVGEGSHENKQVEEILRLEKEIEDLQRMKERQELSLTEASLQKLQLEDKVEELLSKNYHLENEVARLKKLVGEGSHENKQVEEILRLEKEIEDLQRMKERQELSLTEASLQKLQLEDKVEELLSKNYHLENEVARLKKLVGEGSHENKQVEEILRLEKEIEDLQRMKERQELSLTEASLQKLQLEDKVEELLSKNYHLENEVARLKKLVGEGSHENKQVEEILRLEKEIEDLQRMKERQELSLTEASLQKLQLEDKVEELLSKNYHLENEVARLKKLVGEGSHENKQVEEILRLEKEIEDLQRMKERQELSLTEASLQKLQLEDKVEELLSKNYHLENEVARLKKLVGEGSHENKQVEEILRLEKEIEDLQRMKERQELSLTEASLQKLQLEDKVEELLSKNYHLENEVARLKKLVGEGSHENKQVEEILRLEKEIEDLQRMKERQELSLTEASLQKLQLEDKVEELLSKNYHLENEVARLKKLVGEGSHENKQVEEILRLEKEIEDLQRMKERQELSLTEASLQKLQLEDKVEELLSKNYHLENEVARLKKLVGEGSHENKQVEEILRLEKEIEDLQRMKERQELSLTEASLQKLQLEDKVEELLSKNYHLENEVARLKKLVGEGSHENKQVEEILRLEKEIEDLQRMKERQELSLTEASLQKLQLEDKVEELLSKNYHLENEVARLKKLVGE

Secondary structure (DSSP, 8-state):
--TTHHHHHHHHHHHHHHHHHHHHHHHHHHHHHHHHHHHHHHHHHHHHHHHHHHHHHHHHHHHHHHHT-/--TTHHHHHHHHHHHHHHHHHHHHHHHHHHHHHHHHHHHHHHHHHHHHHHHHHHHHHHHHHHHHHHHT-

InterPro domains:
  IPR004827 Basic-leucine zipper domain [PF07716] (225-276)
  IPR004827 Basic-leucine zipper domain [PS00036] (231-245)
  IPR004827 Basic-leucine zipper domain [PS50217] (231-276)
  IPR004827 Basic-leucine zipper domain [SM00338] (223-280)
  IPR046347 Basic-leucine zipper domain superfamily [SSF57959] (225-279)
  IPR050946 AP-1 Transcription Factor bZIP [PTHR11462] (76-279)

CATH classification: 1.20.5.170